Protein AF-0000000081160476 (afdb_homodimer)

Secondary structure (DSSP, 8-state):
---------------------TTEEEETTEEEE-EEEE-TTT--EEEEEEEEE-B----GGGTTS---BPPP-SSPEE-SS--PBPP----TT--SSTTSB-S---EEEEEEETTPPTT--EEEEEEE--STTTS--STTEE-HHHHHHHTSEEEEE----HHHHH---SSTT----HHHHHHHHHHHHHHHHGGGGTEEEEEEEEEEETHHHHHHHHHTT-GGGBTTBSEEEEES----GGGS--HHHHHHHHHHHHHHHT--SSSHHHHHHHHHHS-HHHHHHHT-GGGGSPTT-------SSPP--SSS-SS-HHHHHHSTTSHHHHHHHHSEEEEEEETBTTHHHHHH--HHHHHHHT--TTT---HHHIIIIIIHHHHHHHHTT-HHHHHHHHHHT--SS-HHHHHHHHHHHHHHHHTHHHHHHHHHHHTSSSSS-EEEEEE-SPPSS---SSSPPPPTT--SPBTTHHHHHH-EESSTHHHH-S---HHHHHHHHHHHHHHHHHHHHSS--SSTTSPP-PPP-TTT-EEEEESSSEEEEESTTHHHHHIIIIISPPPP--TT----GGG-/---------------------TTEEEETTEEEE-EEEE-TTT--EEEEEEEEE-B----GGGTTS---BPPP-SSPEE-SS--PBPP----TT--SSTTSB-S---EEEEEEETTPPTT--EEEEEEE--STTTS--STTEE-HHHHHHHTSEEEEE----HHHHH---SSTT----HHHHHHHHHHHHHHHHGGGGTEEEEEEEEEEETHHHHHHHHHTT-GGGBTTBSEEEEES----GGGS--HHHHHHHHHHHHHHHT--SSSHHHHHHHHHHS-HHHHHHHT-GGGGSPTT-------SS----SSS-SS-HHHHHHSTTSHHHHHHHHSEEEEEEETBTTHHHHHH--HHHHHHHT--TTT---HHHIIIIIIHHHHHHHHTT-HHHHHHHHHHT--SS-HHHHHHHHHHHHHHHHTHHHHHHHHHHHTSSSSS-EEEEEE-SPPSS---SSSPPPPTT--SPBTTHHHHHH-EESSTHHHH-S---HHHHHHHHHHHHHHHHHHHHSS--SSTTSPP-PPP-TTT-EEEEESSSEEEEESTTHHHHHIIIIISPPPP--TT----GGG-

Foldseek 3Di:
DPPPPPPPPPPPPPPPPPPPPLQWFQWPQGIEGWDWDADPVVRFIKTKFAFAALFFQCAFPNFLHFTHGDHRDYDYHYRHDHFAAADADDPVQDPLVNVRYDSRHWGKMKIATPPDDPPAAFAEEEEQEADLQRDDFFVQFDCHCLCHLLVHMYMTTHFHGFCRQAQDQLDPLHLGRNRLSSVLSVLVSCLRTVVSNRHDQQQYEYEYFHVSLQSQQLCLQQLVSPSSHFAYEREQDHHAQQQEDDNVLSVVLLVLLCVQQVQDPPDVNSSSSSVSPTDVVSVNVSRPQVVVADPLAQDTGNNRGHYCRQHRHLDRSVVQLVDCPHSRLQSLLRHAYEYEYAPQQLLVPLLRDDPVSCVVVVHRLLAADALCSLLPRPLQVVCCVQVVRDVVLSVLLSVQQADPDDRLSNSSSSSVSNSLVGGDLVSVVSQASNQPDGNYFYAYEYEWAAAPQCPRVVSDHHRPSDHTYYRCSLVVLNGDRVPPCPRPVPDDDPLSVVLSSQSSQQVSVCSRPVFGDSDDPDDGRDTAHPPFQWHWYRYSDIDIDGCPPVVSNCCCVPVNDGRDHDPPSSDHPPVD/DPPPPPPPPPPPPPPPPPPPPLQWFQWPQGIEGWDWDADPVVRWIKTKFAFAALFFQCAFVNFLHFTHGDHRDYDYDYRHDHFAAADADDPVQDPLVNVRYDSRHWGKMKIATPPDDPPAAFAEEEEQEADLQRDDFFVQFDCHCLCHLLVHMYMTTHFHGFCRQAQDQLDPLHLGRNRLSSVLSVLVSCLRTVVSNRHDQQQYEYEYFHVSLQSQQLCLQFLVSPSSHFAYEREQDHHAQQQEDDNVLSVVLLVLLCVQQVQDPPDVNSSVNSVSPTDVVSVNVSRPQVVVADPLAQDTGNNRGHYCRQHRHLDRSVVQLVDCPHSRLQSLLRHAYEYEYAPQQLLVPLLRDDPVSCVVVVHRLLAADALCSLLPRPLQVVCCVQVVRDVVLSVLLSVQQADPDDRLSNSSSSSVSNSLVGGDLVSVVSQASNQPDGDYFYAYEYEWAAAPQQPSVVSDDHRPSDHTYYRCSLVVLNGDRVPPCPRPVDDDDPLSVVLSSQSSQQVSVCSRPVFGDSDDPDDGRDTAHPPFQWHWYRYSDIDIDGCPPVVSNCCCVPVNDGRDHDPPSSDHPPVD

Radius of gyration: 37.47 Å; Cα contacts (8 Å, |Δi|>4): 2502; chains: 2; bounding box: 161×109×83 Å

pLDDT: mean 88.07, std 15.8, range [26.97, 98.94]

Sequence (1152 aa):
MYRRTLTYTCLLHLFILTLADDTLVKTPLGPIRGLELTDEETGKTVYEFRGIRFAKAPTGERRFRKPEPVDPWAEEYDGTEYGYACPQMNFEEVDDGSSNQSEDCLFLNVYVPHSVTKGEKLSVMVWIHGGGLTLGNGFFYDGTRLAVDGNVIVVTINYRLGLLGFLGIHHSAARGNYGLWDQIAALQWVQHNIASFRGDPNSVTIFGESAGAWCVSFLTLIPSNKGLFTRAIAQSGVAARYLSPGKREVQRFIQHVSELTNCSLDNKNDFIDCLRKTDVAVLLQAADQMQFVRENTLFVESLFGPIVDGELFPDNPMKLLEDQSSPQSQFLSSLDFVAGTVSQEGSLLYMSIMPDLQEHYAFDAMVAIPAKFICGAIISPFVDYYYKGDEKIKNAICSFYTSDGSEDDQSNRAADFYGDMLFNPWTRNMLDYHARPGEGKTYQYQVSKLSPYPTGYPYMPPPSWFKGAGHFDEAIGLFRSNNRKAIFNGTISDDYKQYSRTMIAYWTSFAKTGVPCAGKTSLPWLEYDTKRRMFMEFDDEIYLRQNWKSAMNKFWSGEIPPVPIDEDLKITHDELMYRRTLTYTCLLHLFILTLADDTLVKTPLGPIRGLELTDEETGKTVYEFRGIRFAKAPTGERRFRKPEPVDPWAEEYDGTEYGYACPQMNFEEVDDGSSNQSEDCLFLNVYVPHSVTKGEKLSVMVWIHGGGLTLGNGFFYDGTRLAVDGNVIVVTINYRLGLLGFLGIHHSAARGNYGLWDQIAALQWVQHNIASFRGDPNSVTIFGESAGAWCVSFLTLIPSNKGLFTRAIAQSGVAARYLSPGKREVQRFIQHVSELTNCSLDNKNDFIDCLRKTDVAVLLQAADQMQFVRENTLFVESLFGPIVDGELFPDNPMKLLEDQSSPQSQFLSSLDFVAGTVSQEGSLLYMSIMPDLQEHYAFDAMVAIPAKFICGAIISPFVDYYYKGDEKIKNAICSFYTSDGSEDDQSNRAADFYGDMLFNPWTRNMLDYHARPGEGKTYQYQVSKLSPYPTGYPYMPPPSWFKGAGHFDEAIGLFRSNNRKAIFNGTISDDYKQYSRTMIAYWTSFAKTGVPCAGKTSLPWLEYDTKRRMFMEFDDEIYLRQNWKSAMNKFWSGEIPPVPIDEDLKITHDEL

Nearest PDB structures (foldseek):
  5oj6-assembly1_A  TM=8.636E-01  e=1.136E-47  Homo sapiens
  8eor-assembly1_A  TM=8.874E-01  e=7.961E-44  Homo sapiens
  5a7h-assembly1_A  TM=8.638E-01  e=6.933E-45  Homo sapiens
  5a7g-assembly1_A  TM=8.672E-01  e=1.625E-44  Homo sapiens
  4ab1-assembly1_A  TM=8.714E-01  e=3.291E-43  Homo sapiens

Structure (mmCIF, N/CA/C/O backbone):
data_AF-0000000081160476-model_v1
#
loop_
_entity.id
_entity.type
_entity.pdbx_description
1 polymer 'Carboxylic ester hydrolase'
#
loop_
_atom_site.group_PDB
_atom_site.id
_atom_site.type_symbol
_atom_site.label_atom_id
_atom_site.label_alt_id
_atom_site.label_comp_id
_atom_site.label_asym_id
_atom_site.label_entity_id
_atom_site.label_seq_id
_atom_site.pdbx_PDB_ins_code
_atom_site.Cartn_x
_atom_site.Cartn_y
_atom_site.Cartn_z
_atom_site.occupancy
_atom_site.B_iso_or_equiv
_atom_site.auth_seq_id
_atom_site.auth_comp_id
_atom_site.auth_asym_id
_atom_site.auth_atom_id
_atom_site.pdbx_PDB_model_num
ATOM 1 N N . MET A 1 1 ? 78.875 41.219 -31.625 1 28.83 1 MET A N 1
ATOM 2 C CA . MET A 1 1 ? 77.438 41.469 -31.844 1 28.83 1 MET A CA 1
ATOM 3 C C . MET A 1 1 ? 76.625 41.219 -30.562 1 28.83 1 MET A C 1
ATOM 5 O O . MET A 1 1 ? 76.688 40.156 -29.969 1 28.83 1 MET A O 1
ATOM 9 N N . TYR A 1 2 ? 76.25 42.281 -29.844 1 31.19 2 TYR A N 1
ATOM 10 C CA . TYR A 1 2 ? 75.562 42.5 -28.578 1 31.19 2 TYR A CA 1
ATOM 11 C C . TYR A 1 2 ? 74.125 42.062 -28.672 1 31.19 2 TYR A C 1
ATOM 13 O O . TYR A 1 2 ? 73.312 42.625 -29.422 1 31.19 2 TYR A O 1
ATOM 21 N N . ARG A 1 3 ? 73.875 40.688 -28.625 1 26.97 3 ARG A N 1
ATOM 22 C CA . ARG A 1 3 ? 72.5 40.219 -28.578 1 26.97 3 ARG A CA 1
ATOM 23 C C . ARG A 1 3 ? 71.75 40.844 -27.438 1 26.97 3 ARG A C 1
ATOM 25 O O . ARG A 1 3 ? 72.125 40.719 -26.281 1 26.97 3 ARG A O 1
ATOM 32 N N . ARG A 1 4 ? 71 41.906 -27.828 1 29.62 4 ARG A N 1
ATOM 33 C CA . ARG A 1 4 ? 70 42.625 -27.016 1 29.62 4 ARG A CA 1
ATOM 34 C C . ARG A 1 4 ? 68.938 41.656 -26.484 1 29.62 4 ARG A C 1
ATOM 36 O O . ARG A 1 4 ? 68.25 41 -27.25 1 29.62 4 ARG A O 1
ATOM 43 N N . THR A 1 5 ? 69.188 41.125 -25.266 1 30.75 5 THR A N 1
ATOM 44 C CA . THR A 1 5 ? 68.25 40.281 -24.5 1 30.75 5 THR A CA 1
ATOM 45 C C . THR A 1 5 ? 67 41.094 -24.172 1 30.75 5 THR A C 1
ATOM 47 O O . THR A 1 5 ? 67 42.062 -23.438 1 30.75 5 THR A O 1
ATOM 50 N N . LEU A 1 6 ? 66.062 41.344 -25.109 1 35.03 6 LEU A N 1
ATOM 51 C CA . LEU A 1 6 ? 64.812 41.938 -24.812 1 35.03 6 LEU A CA 1
ATOM 52 C C . LEU A 1 6 ? 64.062 41.156 -23.719 1 35.03 6 LEU A C 1
ATOM 54 O O . LEU A 1 6 ? 63.812 39.969 -23.875 1 35.03 6 LEU A O 1
ATOM 58 N N . THR A 1 7 ? 64.25 41.562 -22.469 1 32.53 7 THR A N 1
ATOM 59 C CA . THR A 1 7 ? 63.469 41.094 -21.328 1 32.53 7 THR A CA 1
ATOM 60 C C . THR A 1 7 ? 62 41.406 -21.484 1 32.53 7 THR A C 1
ATOM 62 O O . THR A 1 7 ? 61.594 42.562 -21.547 1 32.53 7 THR A O 1
ATOM 65 N N . TYR A 1 8 ? 61.281 40.688 -22.297 1 32.88 8 TYR A N 1
ATOM 66 C CA . TYR A 1 8 ? 59.844 40.844 -22.266 1 32.88 8 TYR A CA 1
ATOM 67 C C . TYR A 1 8 ? 59.281 40.656 -20.859 1 32.88 8 TYR A C 1
ATOM 69 O O . TYR A 1 8 ? 59.531 39.625 -20.234 1 32.88 8 TYR A O 1
ATOM 77 N N . THR A 1 9 ? 59.125 41.719 -20.109 1 33.28 9 THR A N 1
ATOM 78 C CA . THR A 1 9 ? 58.344 41.688 -18.891 1 33.28 9 THR A CA 1
ATOM 79 C C . THR A 1 9 ? 56.906 41.25 -19.156 1 33.28 9 THR A C 1
ATOM 81 O O . THR A 1 9 ? 56.188 41.906 -19.891 1 33.28 9 THR A O 1
ATOM 84 N N . CYS A 1 10 ? 56.625 39.969 -19.172 1 34.44 10 CYS A N 1
ATOM 85 C CA . CYS A 1 10 ? 55.25 39.469 -19.141 1 34.44 10 CYS A CA 1
ATOM 86 C C . CYS A 1 10 ? 54.5 40.031 -17.953 1 34.44 10 CYS A C 1
ATOM 88 O O . CYS A 1 10 ? 54.812 39.75 -16.797 1 34.44 10 CYS A O 1
ATOM 90 N N . LEU A 1 11 ? 54 41.188 -18.125 1 35.28 11 LEU A N 1
ATOM 91 C CA . LEU A 1 11 ? 53 41.656 -17.172 1 35.28 11 LEU A CA 1
ATOM 92 C C . LEU A 1 11 ? 51.906 40.594 -17 1 35.28 11 LEU A C 1
ATOM 94 O O . LEU A 1 11 ? 51.125 40.344 -17.922 1 35.28 11 LEU A O 1
ATOM 98 N N . LEU A 1 12 ? 52.125 39.562 -16.203 1 35.59 12 LEU A N 1
ATOM 99 C CA . LEU A 1 12 ? 51.031 38.719 -15.727 1 35.59 12 LEU A CA 1
ATOM 100 C C . LEU A 1 12 ? 49.906 39.562 -15.109 1 35.59 12 LEU A C 1
ATOM 102 O O . LEU A 1 12 ? 50.094 40.219 -14.086 1 35.59 12 LEU A O 1
ATOM 106 N N . HIS A 1 13 ? 49 40.062 -15.898 1 37.06 13 HIS A N 1
ATOM 107 C CA . HIS A 1 13 ? 47.719 40.5 -15.336 1 37.06 13 HIS A CA 1
ATOM 108 C C . HIS A 1 13 ? 47.125 39.406 -14.461 1 37.06 13 HIS A C 1
ATOM 110 O O . HIS A 1 13 ? 46.781 38.312 -14.953 1 37.06 13 HIS A O 1
ATOM 116 N N . LEU A 1 14 ? 47.5 39.344 -13.258 1 35.03 14 LEU A N 1
ATOM 117 C CA . LEU A 1 14 ? 46.688 38.625 -12.281 1 35.03 14 LEU A CA 1
ATOM 118 C C . LEU A 1 14 ? 45.219 39 -12.375 1 35.03 14 LEU A C 1
ATOM 120 O O . LEU A 1 14 ? 44.844 40.125 -12.055 1 35.03 14 LEU A O 1
ATOM 124 N N . PHE A 1 15 ? 44.531 38.469 -13.328 1 37.38 15 PHE A N 1
ATOM 125 C CA . PHE A 1 15 ? 43.094 38.438 -13.18 1 37.38 15 PHE A CA 1
ATOM 126 C C . PHE A 1 15 ? 42.688 37.969 -11.773 1 37.38 15 PHE A C 1
ATOM 128 O O . PHE A 1 15 ? 42.906 36.812 -11.422 1 37.38 15 PHE A O 1
ATOM 135 N N . ILE A 1 16 ? 42.781 38.844 -10.836 1 34.66 16 ILE A N 1
ATOM 136 C CA . ILE A 1 16 ? 42.062 38.531 -9.617 1 34.66 16 ILE A CA 1
ATOM 137 C C . ILE A 1 16 ? 40.656 38.062 -9.961 1 34.66 16 ILE A C 1
ATOM 139 O O . ILE A 1 16 ? 39.844 38.844 -10.469 1 34.66 16 ILE A O 1
ATOM 143 N N . LEU A 1 17 ? 40.469 36.875 -10.422 1 36.53 17 LEU A N 1
ATOM 144 C CA . LEU A 1 17 ? 39.156 36.25 -10.32 1 36.53 17 LEU A CA 1
ATOM 145 C C . LEU A 1 17 ? 38.5 36.625 -9 1 36.53 17 LEU A C 1
ATOM 147 O O . LEU A 1 17 ? 38.938 36.188 -7.93 1 36.53 17 LEU A O 1
ATOM 151 N N . THR A 1 18 ? 38.094 37.781 -8.797 1 38.03 18 THR A N 1
ATOM 152 C CA . THR A 1 18 ? 37.188 38.062 -7.68 1 38.03 18 THR A CA 1
ATOM 153 C C . THR A 1 18 ? 36.156 36.938 -7.523 1 38.03 18 THR A C 1
ATOM 155 O O . THR A 1 18 ? 35.344 36.719 -8.414 1 38.03 18 THR A O 1
ATOM 158 N N . LEU A 1 19 ? 36.5 35.844 -7.043 1 41.97 19 LEU A N 1
ATOM 159 C CA . LEU A 1 19 ? 35.562 34.812 -6.625 1 41.97 19 LEU A CA 1
ATOM 160 C C . LEU A 1 19 ? 34.312 35.438 -5.992 1 41.97 19 LEU A C 1
ATOM 162 O O . LEU A 1 19 ? 34.438 36.188 -5.031 1 41.97 19 LEU A O 1
ATOM 166 N N . ALA A 1 20 ? 33.312 35.781 -6.742 1 54.25 20 ALA A N 1
ATOM 167 C CA . ALA A 1 20 ? 32.031 36.312 -6.297 1 54.25 20 ALA A CA 1
ATOM 168 C C . ALA A 1 20 ? 31.625 35.719 -4.957 1 54.25 20 ALA A C 1
ATOM 170 O O . ALA A 1 20 ? 31.609 34.5 -4.797 1 54.25 20 ALA A O 1
ATOM 171 N N . ASP A 1 21 ? 31.781 36.406 -3.824 1 74.44 21 ASP A N 1
ATOM 172 C CA . ASP A 1 21 ? 31.359 36.094 -2.469 1 74.44 21 ASP A CA 1
ATOM 173 C C . ASP A 1 21 ? 29.859 35.812 -2.416 1 74.44 21 ASP A C 1
ATOM 175 O O . ASP A 1 21 ? 29.047 36.75 -2.34 1 74.44 21 ASP A O 1
ATOM 179 N N . ASP A 1 22 ? 29.422 34.594 -2.561 1 78.81 22 ASP A N 1
ATOM 180 C CA . ASP A 1 22 ? 28.016 34.188 -2.635 1 78.81 22 ASP A CA 1
ATOM 181 C C . ASP A 1 22 ? 27.344 34.281 -1.268 1 78.81 22 ASP A C 1
ATOM 183 O O . ASP A 1 22 ? 26.141 34.062 -1.145 1 78.81 22 ASP A O 1
ATOM 187 N N . THR A 1 23 ? 28.109 34.75 -0.303 1 90.56 23 THR A N 1
ATOM 188 C CA . THR A 1 23 ? 27.516 34.906 1.022 1 90.56 23 THR A CA 1
ATOM 189 C C . THR A 1 23 ? 27 36.344 1.206 1 90.56 23 THR A C 1
ATOM 191 O O . THR A 1 23 ? 26.375 36.656 2.217 1 90.56 23 THR A O 1
ATOM 194 N N . LEU A 1 24 ? 27.312 37.156 0.314 1 94.25 24 LEU A N 1
ATOM 195 C CA . LEU A 1 24 ? 26.719 38.5 0.302 1 94.25 24 LEU A CA 1
ATOM 196 C C . LEU A 1 24 ? 25.703 38.625 -0.826 1 94.25 24 LEU A C 1
ATOM 198 O O . LEU A 1 24 ? 26.062 38.531 -2.004 1 94.25 24 LEU A O 1
ATOM 202 N N . VAL A 1 25 ? 24.5 38.812 -0.477 1 95 25 VAL A N 1
ATOM 203 C CA . VAL A 1 25 ? 23.406 38.906 -1.447 1 95 25 VAL A CA 1
ATOM 204 C C . VAL A 1 25 ? 22.859 40.344 -1.485 1 95 25 VAL A C 1
ATOM 206 O O . VAL A 1 25 ? 22.547 40.906 -0.443 1 95 25 VAL A O 1
ATOM 209 N N . LYS A 1 26 ? 22.719 40.906 -2.625 1 95.69 26 LYS A N 1
ATOM 210 C CA . LYS A 1 26 ? 22.125 42.25 -2.793 1 95.69 26 LYS A CA 1
ATOM 211 C C . LYS A 1 26 ? 20.625 42.156 -3.051 1 95.69 26 LYS A C 1
ATOM 213 O O . LYS A 1 26 ? 20.203 41.594 -4.066 1 95.69 26 LYS A O 1
ATOM 218 N N . THR A 1 27 ? 19.875 42.625 -2.08 1 96.88 27 THR A N 1
ATOM 219 C CA . THR A 1 27 ? 18.422 42.625 -2.207 1 96.88 27 THR A CA 1
ATOM 220 C C . THR A 1 27 ? 17.891 44.031 -2.43 1 96.88 27 THR A C 1
ATOM 222 O O . THR A 1 27 ? 18.625 45 -2.26 1 96.88 27 THR A O 1
ATOM 225 N N . PRO A 1 28 ? 16.594 44.188 -2.826 1 96.81 28 PRO A N 1
ATOM 226 C CA . PRO A 1 28 ? 15.992 45.531 -2.936 1 96.81 28 PRO A CA 1
ATOM 227 C C . PRO A 1 28 ? 16.016 46.281 -1.618 1 96.81 28 PRO A C 1
ATOM 229 O O . PRO A 1 28 ? 15.953 47.531 -1.618 1 96.81 28 PRO A O 1
ATOM 232 N N . LEU A 1 29 ? 16.172 45.625 -0.478 1 97.56 29 LEU A N 1
ATOM 233 C CA . LEU A 1 29 ? 16.203 46.25 0.837 1 97.56 29 LEU A CA 1
ATOM 234 C C . LEU A 1 29 ? 17.625 46.656 1.214 1 97.56 29 LEU A C 1
ATOM 236 O O . LEU A 1 29 ? 17.812 47.5 2.09 1 97.56 29 LEU A O 1
ATOM 240 N N . GLY A 1 30 ? 18.625 46.031 0.605 1 97.56 30 GLY A N 1
ATOM 241 C CA . GLY A 1 30 ? 20.031 46.219 0.925 1 97.56 30 GLY A CA 1
ATOM 242 C C . GLY A 1 30 ? 20.797 44.906 0.967 1 97.56 30 GLY A C 1
ATOM 243 O O . GLY A 1 30 ? 20.234 43.844 0.764 1 97.56 30 GLY A O 1
ATOM 244 N N . PRO A 1 31 ? 22.094 45.031 1.134 1 97.56 31 PRO A N 1
ATOM 245 C CA . PRO A 1 31 ? 22.922 43.812 1.152 1 97.56 31 PRO A CA 1
ATOM 246 C C . PRO A 1 31 ? 22.75 43 2.439 1 97.56 31 PRO A C 1
ATOM 248 O O . PRO A 1 31 ? 22.641 43.594 3.523 1 97.56 31 PRO A O 1
ATOM 251 N N . ILE A 1 32 ? 22.719 41.719 2.295 1 97.94 32 ILE A N 1
ATOM 252 C CA . ILE A 1 32 ? 22.594 40.812 3.428 1 97.94 32 ILE A CA 1
ATOM 253 C C . ILE A 1 32 ? 23.766 39.844 3.42 1 97.94 32 ILE A C 1
ATOM 255 O O . ILE A 1 32 ? 23.984 39.125 2.43 1 97.94 32 ILE A O 1
ATOM 259 N N . ARG A 1 33 ? 24.531 39.844 4.508 1 97.5 33 ARG A N 1
ATOM 260 C CA . ARG A 1 33 ? 25.625 38.906 4.699 1 97.5 33 ARG A CA 1
ATOM 261 C C . ARG A 1 33 ? 25.125 37.625 5.363 1 97.5 33 ARG A C 1
ATOM 263 O O . ARG A 1 33 ? 24.438 37.656 6.383 1 97.5 33 ARG A O 1
ATOM 270 N N . GLY A 1 34 ? 25.422 36.5 4.723 1 96.75 34 GLY A N 1
ATOM 271 C CA . GLY A 1 34 ? 25.078 35.188 5.305 1 96.75 34 GLY A CA 1
ATOM 272 C C . GLY A 1 34 ? 26.281 34.344 5.613 1 96.75 34 GLY A C 1
ATOM 273 O O . GLY A 1 34 ? 27.375 34.875 5.848 1 96.75 34 GLY A O 1
ATOM 274 N N . LEU A 1 35 ? 26.016 33.031 5.848 1 94.94 35 LEU A N 1
ATOM 275 C CA . LEU A 1 35 ? 27.016 32 6.18 1 94.94 35 LEU A CA 1
ATOM 276 C C . LEU A 1 35 ? 27.078 30.938 5.098 1 94.94 35 LEU A C 1
ATOM 278 O O . LEU A 1 35 ? 26.078 30.672 4.422 1 94.94 35 LEU A O 1
ATOM 282 N N . GLU A 1 36 ? 28.266 30.469 4.922 1 93.81 36 GLU A N 1
ATOM 283 C CA . GLU A 1 36 ? 28.438 29.234 4.172 1 93.81 36 GLU A CA 1
ATOM 284 C C . GLU A 1 36 ? 28.734 28.062 5.102 1 93.81 36 GLU A C 1
ATOM 286 O O . GLU A 1 36 ? 29.719 28.094 5.855 1 93.81 36 GLU A O 1
ATOM 291 N N . LEU A 1 37 ? 27.859 27.125 5.047 1 90.94 37 LEU A N 1
ATOM 292 C CA . LEU A 1 37 ? 28 25.984 5.941 1 90.94 37 LEU A CA 1
ATOM 293 C C . LEU A 1 37 ? 27.984 24.672 5.156 1 90.94 37 LEU A C 1
ATOM 295 O O . LEU A 1 37 ? 27.328 24.578 4.129 1 90.94 37 LEU A O 1
ATOM 299 N N . THR A 1 38 ? 28.766 23.719 5.617 1 87.44 38 THR A N 1
ATOM 300 C CA . THR A 1 38 ? 28.797 22.406 5 1 87.44 38 THR A CA 1
ATOM 301 C C . THR A 1 38 ? 28.109 21.375 5.898 1 87.44 38 THR A C 1
ATOM 303 O O . THR A 1 38 ? 28.438 21.281 7.086 1 87.44 38 THR A O 1
ATOM 306 N N . ASP A 1 39 ? 27.141 20.766 5.285 1 76.06 39 ASP A N 1
ATOM 307 C CA . ASP A 1 39 ? 26.516 19.672 6.008 1 76.06 39 ASP A CA 1
ATOM 308 C C . ASP A 1 39 ? 27.484 18.5 6.195 1 76.06 39 ASP A C 1
ATOM 310 O O . ASP A 1 39 ? 27.984 17.953 5.219 1 76.06 39 ASP A O 1
ATOM 314 N N . GLU A 1 40 ? 27.672 18.094 7.359 1 71 40 GLU A N 1
ATOM 315 C CA . GLU A 1 40 ? 28.688 17.078 7.656 1 71 40 GLU A CA 1
ATOM 316 C C . GLU A 1 40 ? 28.25 15.711 7.145 1 71 40 GLU A C 1
ATOM 318 O O . GLU A 1 40 ? 29.094 14.891 6.785 1 71 40 GLU A O 1
ATOM 323 N N . GLU A 1 41 ? 27 15.477 7.168 1 68.69 41 GLU A N 1
ATOM 324 C CA . GLU A 1 41 ? 26.5 14.156 6.77 1 68.69 41 GLU A CA 1
ATOM 325 C C . GLU A 1 41 ? 26.578 13.977 5.258 1 68.69 41 GLU A C 1
ATOM 327 O O . GLU A 1 41 ? 26.938 12.898 4.773 1 68.69 41 GLU A O 1
ATOM 332 N N . THR A 1 42 ? 26.266 15 4.539 1 72.75 42 THR A N 1
ATOM 333 C CA . THR A 1 42 ? 26.172 14.852 3.092 1 72.75 42 THR A CA 1
ATOM 334 C C . THR A 1 42 ? 27.375 15.484 2.396 1 72.75 42 THR A C 1
ATOM 336 O O . THR A 1 42 ? 27.625 15.219 1.22 1 72.75 42 THR A O 1
ATOM 339 N N . GLY A 1 43 ? 28.109 16.312 3.117 1 78.94 43 GLY A N 1
ATOM 340 C CA . GLY A 1 43 ? 29.219 17.031 2.523 1 78.94 43 GLY A CA 1
ATOM 341 C C . GLY A 1 43 ? 28.766 18.172 1.612 1 78.94 43 GLY A C 1
ATOM 342 O O . GLY A 1 43 ? 29.594 18.844 1.005 1 78.94 43 GLY A O 1
ATOM 343 N N . LYS A 1 44 ? 27.516 18.359 1.593 1 84.69 44 LYS A N 1
ATOM 344 C CA . LYS A 1 44 ? 27 19.422 0.735 1 84.69 44 LYS A CA 1
ATOM 345 C C . LYS A 1 44 ? 26.984 20.766 1.462 1 84.69 44 LYS A C 1
ATOM 347 O O . LYS A 1 44 ? 26.891 20.812 2.689 1 84.69 44 LYS A O 1
ATOM 352 N N . THR A 1 45 ? 27.094 21.781 0.698 1 89.69 45 THR A N 1
ATOM 353 C CA . THR A 1 45 ? 27.203 23.125 1.26 1 89.69 45 THR A CA 1
ATOM 354 C C . THR A 1 45 ? 25.906 23.891 1.07 1 89.69 45 THR A C 1
ATOM 356 O O . THR A 1 45 ? 25.188 23.688 0.088 1 89.69 45 THR A O 1
ATOM 359 N N . VAL A 1 46 ? 25.594 24.703 2.076 1 92.88 46 VAL A N 1
ATOM 360 C CA . VAL A 1 46 ? 24.406 25.547 2.072 1 92.88 46 VAL A CA 1
ATOM 361 C C . VAL A 1 46 ? 24.766 26.969 2.473 1 92.88 46 VAL A C 1
ATOM 363 O O . VAL A 1 46 ? 25.688 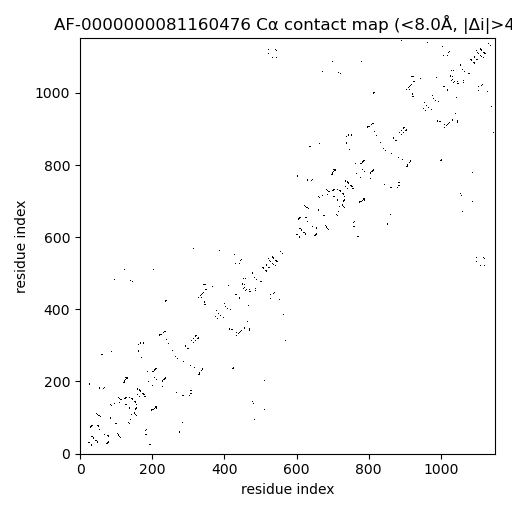27.188 3.273 1 92.88 46 VAL A O 1
ATOM 366 N N . TYR A 1 47 ? 24.203 27.938 1.789 1 95.12 47 TYR A N 1
ATOM 367 C CA . TYR A 1 47 ? 24.234 29.312 2.277 1 95.12 47 TYR A CA 1
ATOM 368 C C . TYR A 1 47 ? 23.047 29.594 3.203 1 95.12 47 TYR A C 1
ATOM 370 O O . TYR A 1 47 ? 21.906 29.312 2.855 1 95.12 47 TYR A O 1
ATOM 378 N N . GLU A 1 48 ? 23.359 30.094 4.359 1 95.56 48 GLU A N 1
ATOM 379 C CA . GLU A 1 48 ? 22.312 30.469 5.316 1 95.56 48 GLU A CA 1
ATOM 380 C C . GLU A 1 48 ? 22.297 31.969 5.562 1 95.56 48 GLU A C 1
ATOM 382 O O . GLU A 1 48 ? 23.344 32.594 5.77 1 95.56 48 GLU A O 1
ATOM 387 N N . PHE A 1 49 ? 21.203 32.531 5.398 1 97.75 49 PHE A N 1
ATOM 388 C CA . PHE A 1 49 ? 20.938 33.906 5.805 1 97.75 49 PHE A CA 1
ATOM 389 C C . PHE A 1 49 ? 19.938 33.938 6.953 1 97.75 49 PHE A C 1
ATOM 391 O O . PHE A 1 49 ? 18.75 33.625 6.766 1 97.75 49 PHE A O 1
ATOM 398 N N . ARG A 1 50 ? 20.422 34.312 8.141 1 96.44 50 ARG A N 1
ATOM 399 C CA . ARG A 1 50 ? 19.656 34.156 9.375 1 96.44 50 ARG A CA 1
ATOM 400 C C . ARG A 1 50 ? 19.188 35.531 9.883 1 96.44 50 ARG A C 1
ATOM 402 O O . ARG A 1 50 ? 19.812 36.562 9.617 1 96.44 50 ARG A O 1
ATOM 409 N N . GLY A 1 51 ? 18.031 35.469 10.609 1 96.88 51 GLY A N 1
ATOM 410 C CA . GLY A 1 51 ? 17.562 36.625 11.367 1 96.88 51 GLY A CA 1
ATOM 411 C C . GLY A 1 51 ? 17.281 37.812 10.5 1 96.88 51 GLY A C 1
ATOM 412 O O . GLY A 1 51 ? 17.547 38.969 10.898 1 96.88 51 GLY A O 1
ATOM 413 N N . ILE A 1 52 ? 16.828 37.625 9.336 1 98.25 52 ILE A N 1
ATOM 414 C CA . ILE A 1 52 ? 16.5 38.75 8.445 1 98.25 52 ILE A CA 1
ATOM 415 C C . ILE A 1 52 ? 15.164 39.375 8.859 1 98.25 52 ILE A C 1
ATOM 417 O O . ILE A 1 52 ? 14.141 38.656 8.938 1 98.25 52 ILE A O 1
ATOM 421 N N . ARG A 1 53 ? 15.156 40.625 9.133 1 97.88 53 ARG A N 1
ATOM 422 C CA . ARG A 1 53 ? 13.93 41.312 9.484 1 97.88 53 ARG A CA 1
ATOM 423 C C . ARG A 1 53 ? 13 41.438 8.273 1 97.88 53 ARG A C 1
ATOM 425 O O . ARG A 1 53 ? 13.398 41.938 7.223 1 97.88 53 ARG A O 1
ATOM 432 N N . PHE A 1 54 ? 11.766 41 8.43 1 98.31 54 PHE A N 1
ATOM 433 C CA . PHE A 1 54 ? 10.875 41.062 7.277 1 98.31 54 PHE A CA 1
ATOM 434 C C . PHE A 1 54 ? 9.758 42.062 7.523 1 98.31 54 PHE A C 1
ATOM 436 O O . PHE A 1 54 ? 9.023 42.438 6.598 1 98.31 54 PHE A O 1
ATOM 443 N N . ALA A 1 55 ? 9.578 42.562 8.711 1 98.62 55 ALA A N 1
ATOM 444 C CA . ALA A 1 55 ? 8.633 43.594 9.094 1 98.62 55 ALA A CA 1
ATOM 445 C C . ALA A 1 55 ? 9.156 44.406 10.289 1 98.62 55 ALA A C 1
ATOM 447 O O . ALA A 1 55 ? 10.055 43.938 11 1 98.62 55 ALA A O 1
ATOM 448 N N . LYS A 1 56 ? 8.617 45.562 10.508 1 98.38 56 LYS A N 1
ATOM 449 C CA . LYS A 1 56 ? 9.008 46.375 11.656 1 98.38 56 LYS A CA 1
ATOM 450 C C . LYS A 1 56 ? 8.617 45.719 12.961 1 98.38 56 LYS A C 1
ATOM 452 O O . LYS A 1 56 ? 7.672 44.906 13.008 1 98.38 56 LYS A O 1
ATOM 457 N N . ALA A 1 57 ? 9.438 46.031 14.008 1 98 57 ALA A N 1
ATOM 458 C CA . ALA A 1 57 ? 9.156 45.469 15.32 1 98 57 ALA A CA 1
ATOM 459 C C . ALA A 1 57 ? 7.734 45.781 15.773 1 98 57 ALA A C 1
ATOM 461 O O . ALA A 1 57 ? 7.32 46.938 15.75 1 98 57 ALA A O 1
ATOM 462 N N . PRO A 1 58 ? 6.957 44.781 16.094 1 97.88 58 PRO A N 1
ATOM 463 C CA . PRO A 1 58 ? 5.59 45 16.562 1 97.88 58 PRO A CA 1
ATOM 464 C C . PRO A 1 58 ? 5.531 45.406 18.047 1 97.88 58 PRO A C 1
ATOM 466 O O . PRO A 1 58 ? 4.832 44.781 18.828 1 97.88 58 PRO A O 1
ATOM 469 N N . THR A 1 59 ? 6.199 46.5 18.391 1 96.25 59 THR A N 1
ATOM 470 C CA . THR A 1 59 ? 6.309 47 19.766 1 96.25 59 THR A CA 1
ATOM 471 C C . THR A 1 59 ? 5.656 48.375 19.891 1 96.25 59 THR A C 1
ATOM 473 O O . THR A 1 59 ? 5.363 49.031 18.875 1 96.25 59 THR A O 1
ATOM 476 N N . GLY A 1 60 ? 5.34 48.781 21.094 1 94.31 60 GLY A N 1
ATOM 477 C CA . GLY A 1 60 ? 4.75 50.062 21.328 1 94.31 60 GLY A CA 1
ATOM 478 C C . GLY A 1 60 ? 3.453 50.281 20.562 1 94.31 60 GLY A C 1
ATOM 479 O O . GLY A 1 60 ? 2.539 49.469 20.656 1 94.31 60 GLY A O 1
ATOM 480 N N . GLU A 1 61 ? 3.461 51.344 19.75 1 94.94 61 GLU A N 1
ATOM 481 C CA . GLU A 1 61 ? 2.248 51.688 19.016 1 94.94 61 GLU A CA 1
ATOM 482 C C . GLU A 1 61 ? 1.921 50.656 17.953 1 94.94 61 GLU A C 1
ATOM 484 O O . GLU A 1 61 ? 0.795 50.625 17.453 1 94.94 61 GLU A O 1
ATOM 489 N N . ARG A 1 62 ? 2.893 49.812 17.656 1 97.06 62 ARG A N 1
ATOM 490 C CA . ARG A 1 62 ? 2.691 48.812 16.594 1 97.06 62 ARG A CA 1
ATOM 491 C C . ARG A 1 62 ? 2.189 47.5 17.188 1 97.06 62 ARG A C 1
ATOM 493 O O . ARG A 1 62 ? 1.854 46.594 16.438 1 97.06 62 ARG A O 1
ATOM 500 N N . ARG A 1 63 ? 2.164 47.406 18.578 1 96.94 63 ARG A N 1
ATOM 501 C CA . ARG A 1 63 ? 1.534 46.25 19.203 1 96.94 63 ARG A CA 1
ATOM 502 C C . ARG A 1 63 ? 0.047 46.188 18.875 1 96.94 63 ARG A C 1
ATOM 504 O O . ARG A 1 63 ? -0.642 47.188 18.891 1 96.94 63 ARG A O 1
ATOM 511 N N . PHE A 1 64 ? -0.437 44.969 18.484 1 97.06 64 PHE A N 1
ATOM 512 C CA . PHE A 1 64 ? -1.834 44.719 18.156 1 97.06 64 PHE A CA 1
ATOM 513 C C . PHE A 1 64 ? -2.242 45.5 16.906 1 97.06 64 PHE A C 1
ATOM 515 O O . PHE A 1 64 ? -3.332 46.062 16.859 1 97.06 64 PHE A O 1
ATOM 522 N N . ARG A 1 65 ? -1.334 45.562 15.984 1 96.56 65 ARG A N 1
ATOM 523 C CA . ARG A 1 65 ? -1.589 46.156 14.672 1 96.56 65 ARG A CA 1
ATOM 524 C C . ARG A 1 65 ? -1 45.281 13.562 1 96.56 65 ARG A C 1
ATOM 526 O O . ARG A 1 65 ? -0.178 44.406 13.82 1 96.56 65 ARG A O 1
ATOM 533 N N . LYS A 1 66 ? -1.423 45.531 12.352 1 97.62 66 LYS A N 1
ATOM 534 C CA . LYS A 1 66 ? -0.832 44.875 11.188 1 97.62 66 LYS A CA 1
ATOM 535 C C . LYS A 1 66 ? 0.663 45.156 11.094 1 97.62 66 LYS A C 1
ATOM 537 O O . LYS A 1 66 ? 1.108 46.281 11.422 1 97.62 66 LYS A O 1
ATOM 542 N N . PRO A 1 67 ? 1.395 44.156 10.664 1 98.56 67 PRO A N 1
ATOM 543 C CA . PRO A 1 67 ? 2.82 44.438 10.469 1 98.56 67 PRO A CA 1
ATOM 544 C C . PRO A 1 67 ? 3.08 45.469 9.383 1 98.56 67 PRO A C 1
ATOM 546 O O . PRO A 1 67 ? 2.357 45.531 8.383 1 98.56 67 PRO A O 1
ATOM 549 N N . GLU A 1 68 ? 4.105 46.25 9.602 1 97.94 68 GLU A N 1
ATOM 550 C CA . GLU A 1 68 ? 4.555 47.219 8.633 1 97.94 68 GLU A CA 1
ATOM 551 C C . GLU A 1 68 ? 5.82 46.781 7.918 1 97.94 68 GLU A C 1
ATOM 553 O O . GLU A 1 68 ? 6.703 46.156 8.531 1 97.94 68 GLU A O 1
ATOM 558 N N . PRO A 1 69 ? 5.918 47.031 6.66 1 96.94 69 PRO A N 1
ATOM 559 C CA . PRO A 1 69 ? 7.125 46.625 5.93 1 96.94 69 PRO A CA 1
ATOM 560 C C . PRO A 1 69 ? 8.398 47.25 6.5 1 96.94 69 PRO A C 1
ATOM 562 O O . PRO A 1 69 ? 8.367 48.375 7.016 1 96.94 69 PRO A O 1
ATOM 565 N N . VAL A 1 70 ? 9.422 46.594 6.355 1 96.5 70 VAL A N 1
ATOM 566 C CA . VAL A 1 70 ? 10.719 47.062 6.812 1 96.5 70 VAL A CA 1
ATOM 567 C C . VAL A 1 70 ? 11.258 48.125 5.84 1 96.5 70 VAL A C 1
ATOM 569 O O . VAL A 1 70 ? 10.977 48.062 4.641 1 96.5 70 VAL A O 1
ATOM 572 N N . ASP A 1 71 ? 12.016 49.062 6.379 1 95.81 71 ASP A N 1
ATOM 573 C CA . ASP A 1 71 ? 12.688 50.062 5.543 1 95.81 71 ASP A CA 1
ATOM 574 C C . ASP A 1 71 ? 13.969 49.469 4.938 1 95.81 71 ASP A C 1
ATOM 576 O O . ASP A 1 71 ? 14.633 48.625 5.551 1 95.81 71 ASP A O 1
ATOM 580 N N . PRO A 1 72 ? 14.266 49.969 3.75 1 96.94 72 PRO A N 1
ATOM 581 C CA . PRO A 1 72 ? 15.547 49.531 3.197 1 96.94 72 PRO A CA 1
ATOM 582 C C . PRO A 1 72 ? 16.734 50 4.043 1 96.94 72 PRO A C 1
ATOM 584 O O . PRO A 1 72 ? 16.609 50.906 4.848 1 96.94 72 PRO A O 1
ATOM 587 N N . TRP A 1 73 ? 17.797 49.312 3.881 1 97 73 TRP A N 1
ATOM 588 C CA . TRP A 1 73 ? 19.031 49.656 4.582 1 97 73 TRP A CA 1
ATOM 589 C C . TRP A 1 73 ? 20.188 49.812 3.602 1 97 73 TRP A C 1
ATOM 591 O O . TRP A 1 73 ? 20.188 49.219 2.531 1 97 73 TRP A O 1
ATOM 601 N N . ALA A 1 74 ? 21.188 50.625 3.959 1 94.81 74 ALA A N 1
ATOM 602 C CA . ALA A 1 74 ? 22.312 50.906 3.074 1 94.81 74 ALA A CA 1
ATOM 603 C C . ALA A 1 74 ? 23.516 50.031 3.404 1 94.81 74 ALA A C 1
ATOM 605 O O . ALA A 1 74 ? 24.188 49.531 2.502 1 94.81 74 ALA A O 1
ATOM 606 N N . GLU A 1 75 ? 23.688 49.844 4.688 1 95.25 75 GLU A N 1
ATOM 607 C CA . GLU A 1 75 ? 24.828 49.062 5.129 1 95.25 75 GLU A CA 1
ATOM 608 C C . GLU A 1 75 ? 24.516 47.562 5.109 1 95.25 75 GLU A C 1
ATOM 610 O O . GLU A 1 75 ? 23.344 47.156 5.016 1 95.25 75 GLU A O 1
ATOM 615 N N . GLU A 1 76 ? 25.578 46.875 5.195 1 95.62 76 GLU A N 1
ATOM 616 C CA . GLU A 1 76 ? 25.453 45.438 5.207 1 95.62 76 GLU A CA 1
ATOM 617 C C . GLU A 1 76 ? 24.656 44.969 6.422 1 95.62 76 GLU A C 1
ATOM 619 O O . GLU A 1 76 ? 24.953 45.344 7.555 1 95.62 76 GLU A O 1
ATOM 624 N N . TYR A 1 77 ? 23.531 44.25 6.105 1 96.88 77 TYR A N 1
ATOM 625 C CA . TYR A 1 77 ? 22.734 43.594 7.152 1 96.88 77 TYR A CA 1
ATOM 626 C C . TYR A 1 77 ? 23.422 42.312 7.633 1 96.88 77 TYR A C 1
ATOM 628 O O . TYR A 1 77 ? 23.75 41.438 6.828 1 96.88 77 TYR A O 1
ATOM 636 N N . ASP A 1 78 ? 23.719 42.156 8.898 1 97 78 ASP A N 1
ATOM 637 C CA . ASP A 1 78 ? 24.328 40.969 9.445 1 97 78 ASP A CA 1
ATOM 638 C C . ASP A 1 78 ? 23.312 39.844 9.562 1 97 78 ASP A C 1
ATOM 640 O O . ASP A 1 78 ? 22.562 39.75 10.539 1 97 78 ASP A O 1
ATOM 644 N N . GLY A 1 79 ? 23.297 38.969 8.672 1 97.31 79 GLY A N 1
ATOM 645 C CA . GLY A 1 79 ? 22.406 37.844 8.664 1 97.31 79 GLY A CA 1
ATOM 646 C C . GLY A 1 79 ? 23.094 36.562 9.102 1 97.31 79 GLY A C 1
ATOM 647 O O . GLY A 1 79 ? 22.812 35.469 8.562 1 97.31 79 GLY A O 1
ATOM 648 N N . THR A 1 80 ? 24.016 36.562 10.047 1 96.25 80 THR A N 1
ATOM 649 C CA . THR A 1 80 ? 24.781 35.375 10.43 1 96.25 80 THR A CA 1
ATOM 650 C C . THR A 1 80 ? 24.25 34.781 11.727 1 96.25 80 THR A C 1
ATOM 652 O O . THR A 1 80 ? 24.609 33.656 12.109 1 96.25 80 THR A O 1
ATOM 655 N N . GLU A 1 81 ? 23.375 35.5 12.398 1 94.06 81 GLU A N 1
ATOM 656 C CA . GLU A 1 81 ? 22.781 35 13.641 1 94.06 81 GLU A CA 1
ATOM 657 C C . GLU A 1 81 ? 21.25 35 13.562 1 94.06 81 GLU A C 1
ATOM 659 O O . GLU A 1 81 ? 20.656 35.875 12.93 1 94.06 81 GLU A O 1
ATOM 664 N N . TYR A 1 82 ? 20.703 34.062 14.281 1 93.19 82 TYR A N 1
ATOM 665 C CA . TYR A 1 82 ? 19.25 34 14.328 1 93.19 82 TYR A CA 1
ATOM 666 C C . TYR A 1 82 ? 18.688 35.188 15.125 1 93.19 82 TYR A C 1
ATOM 668 O O . TYR A 1 82 ? 19.328 35.688 16.047 1 93.19 82 TYR A O 1
ATOM 676 N N . GLY A 1 83 ? 17.438 35.594 14.727 1 93.81 83 GLY A N 1
ATOM 677 C CA . GLY A 1 83 ? 16.75 36.625 15.484 1 93.81 83 GLY A CA 1
ATOM 678 C C . GLY A 1 83 ? 16 36.094 16.688 1 93.81 83 GLY A C 1
ATOM 679 O O . GLY A 1 83 ? 16.016 34.875 16.953 1 93.81 83 GLY A O 1
ATOM 680 N N . TYR A 1 84 ? 15.367 36.938 17.406 1 94.12 84 TYR A N 1
ATOM 681 C CA . TYR A 1 84 ? 14.609 36.594 18.594 1 94.12 84 TYR A CA 1
ATOM 682 C C . TYR A 1 84 ? 13.352 35.812 18.234 1 94.12 84 TYR A C 1
ATOM 684 O O . TYR A 1 84 ? 12.758 36.031 17.188 1 94.12 84 TYR A O 1
ATOM 692 N N . ALA A 1 85 ? 13.023 34.906 19.141 1 93.75 85 ALA A N 1
ATOM 693 C CA . ALA A 1 85 ? 11.688 34.312 19.078 1 93.75 85 ALA A CA 1
ATOM 694 C C . ALA A 1 85 ? 10.633 35.281 19.609 1 93.75 85 ALA A C 1
ATOM 696 O O . ALA A 1 85 ? 10.945 36.188 20.391 1 93.75 85 ALA A O 1
ATOM 697 N N . CYS A 1 86 ? 9.438 35.156 19.109 1 96.38 86 CYS A N 1
ATOM 698 C CA . CYS A 1 86 ? 8.352 35.938 19.672 1 96.38 86 CYS A CA 1
ATOM 699 C C . CYS A 1 86 ? 8.055 35.531 21.109 1 96.38 86 CYS A C 1
ATOM 701 O O . CYS A 1 86 ? 8.289 34.375 21.484 1 96.38 86 CYS A O 1
ATOM 703 N N . PRO A 1 87 ? 7.512 36.438 21.891 1 95.06 87 PRO A N 1
ATOM 704 C CA . PRO A 1 87 ? 7.219 36.125 23.297 1 95.06 87 PRO A CA 1
ATOM 705 C C . PRO A 1 87 ? 6.277 34.938 23.453 1 95.06 87 PRO A C 1
ATOM 707 O O . PRO A 1 87 ? 5.262 34.844 22.75 1 95.06 87 PRO A O 1
ATOM 710 N N . GLN A 1 88 ? 6.598 34.031 24.312 1 92.06 88 GLN A N 1
ATOM 711 C CA . GLN A 1 88 ? 5.859 32.812 24.609 1 92.06 88 GLN A CA 1
ATOM 712 C C . GLN A 1 88 ? 6.215 32.281 26 1 92.06 88 GLN A C 1
ATOM 714 O O . GLN A 1 88 ? 7.234 32.656 26.578 1 92.06 88 GLN A O 1
ATOM 719 N N . MET A 1 89 ? 5.359 31.469 26.469 1 83.94 89 MET A N 1
ATOM 720 C CA . MET A 1 89 ? 5.637 30.922 27.797 1 83.94 89 MET A CA 1
ATOM 721 C C . MET A 1 89 ? 6.828 29.969 27.75 1 83.94 89 MET A C 1
ATOM 723 O O . MET A 1 89 ? 6.98 29.203 26.797 1 83.94 89 MET A O 1
ATOM 727 N N . ASN A 1 90 ? 7.828 30.234 28.547 1 68.38 90 ASN A N 1
ATOM 728 C CA . ASN A 1 90 ? 9.023 29.391 28.578 1 68.38 90 ASN A CA 1
ATOM 729 C C . ASN A 1 90 ? 8.75 28.062 29.281 1 68.38 90 ASN A C 1
ATOM 731 O O . ASN A 1 90 ? 8.156 28.047 30.359 1 68.38 90 ASN A O 1
ATOM 735 N N . PHE A 1 91 ? 8.828 27.031 28.484 1 57.06 91 PHE A N 1
ATOM 736 C CA . PHE A 1 91 ? 8.82 25.75 29.188 1 57.06 91 PHE A CA 1
ATOM 737 C C . PHE A 1 91 ? 10.234 25.344 29.562 1 57.06 91 PHE A C 1
ATOM 739 O O . PHE A 1 91 ? 11.133 25.312 28.719 1 57.06 91 PHE A O 1
ATOM 746 N N . GLU A 1 92 ? 10.688 25.688 30.797 1 49.72 92 GLU A N 1
ATOM 747 C CA . GLU A 1 92 ? 12.031 25.453 31.328 1 49.72 92 GLU A CA 1
ATOM 748 C C . GLU A 1 92 ? 12.688 24.234 30.672 1 49.72 92 GLU A C 1
ATOM 750 O O . GLU A 1 92 ? 13.898 24.219 30.453 1 49.72 92 GLU A O 1
ATOM 755 N N . GLU A 1 93 ? 11.992 23.266 30.453 1 48.59 93 GLU A N 1
ATOM 756 C CA . GLU A 1 93 ? 12.586 21.953 30.156 1 48.59 93 GLU A CA 1
ATOM 757 C C . GLU A 1 93 ? 12.914 21.828 28.672 1 48.59 93 GLU A C 1
ATOM 759 O O . GLU A 1 93 ? 13.625 20.906 28.266 1 48.59 93 GLU A O 1
ATOM 764 N N . VAL A 1 94 ? 12.5 22.734 27.906 1 49.78 94 VAL A N 1
ATOM 765 C CA . VAL A 1 94 ? 12.766 22.516 26.5 1 49.78 94 VAL A CA 1
ATOM 766 C C . VAL A 1 94 ? 13.664 23.641 25.969 1 49.78 94 VAL A C 1
ATOM 768 O O . VAL A 1 94 ? 13.289 24.812 26 1 49.78 94 VAL A O 1
ATOM 771 N N . ASP A 1 95 ? 14.984 23.406 26.062 1 47.56 95 ASP A N 1
ATOM 772 C CA . ASP A 1 95 ? 15.875 24.375 25.438 1 47.56 95 ASP A CA 1
ATOM 773 C C . ASP A 1 95 ? 15.594 24.484 23.938 1 47.56 95 ASP A C 1
ATOM 775 O O . ASP A 1 95 ? 16.312 23.906 23.125 1 47.56 95 ASP A O 1
ATOM 779 N N . ASP A 1 96 ? 14.469 24.875 23.547 1 52.75 96 ASP A N 1
ATOM 780 C CA . ASP A 1 96 ? 14.102 24.984 22.141 1 52.75 96 ASP A CA 1
ATOM 781 C C . ASP A 1 96 ? 14.547 26.328 21.547 1 52.75 96 ASP A C 1
ATOM 783 O O . ASP A 1 96 ? 14.039 26.75 20.516 1 52.75 96 ASP A O 1
ATOM 787 N N . GLY A 1 97 ? 15.617 26.953 22.281 1 54.59 97 GLY A N 1
ATOM 788 C CA . GLY A 1 97 ? 16.109 28.25 21.844 1 54.59 97 GLY A CA 1
ATOM 789 C C . GLY A 1 97 ? 15.125 29.375 22.094 1 54.59 97 GLY A C 1
ATOM 790 O O . GLY A 1 97 ? 15.375 30.516 21.703 1 54.59 97 GLY A O 1
ATOM 791 N N . SER A 1 98 ? 14 28.984 22.703 1 57.5 98 SER A N 1
ATOM 792 C CA . SER A 1 98 ? 12.977 29.984 23 1 57.5 98 SER A CA 1
ATOM 793 C C . SER A 1 98 ? 13.406 30.891 24.141 1 57.5 98 SER A C 1
ATOM 795 O O . SER A 1 98 ? 12.688 31.828 24.516 1 57.5 98 SER A O 1
ATOM 797 N N . SER A 1 99 ? 14.547 30.625 24.453 1 64.75 99 SER A N 1
ATOM 798 C CA . SER A 1 99 ? 14.961 31.422 25.609 1 64.75 99 SER A CA 1
ATOM 799 C C . SER A 1 99 ? 15.32 32.844 25.203 1 64.75 99 SER A C 1
ATOM 801 O O . SER A 1 99 ? 15.234 33.781 26.016 1 64.75 99 SER A O 1
ATOM 803 N N . ASN A 1 100 ? 15.633 32.969 24 1 84.75 100 ASN A N 1
ATOM 804 C CA . ASN A 1 100 ? 15.883 34.344 23.547 1 84.75 100 ASN A CA 1
ATOM 805 C C . ASN A 1 100 ? 14.656 34.938 22.859 1 84.75 100 ASN A C 1
ATOM 807 O O . ASN A 1 100 ? 14.5 34.812 21.641 1 84.75 100 ASN A O 1
ATOM 811 N N . GLN A 1 101 ? 13.844 35.625 23.688 1 92.44 101 GLN A N 1
ATOM 812 C CA . GLN A 1 101 ? 12.562 36.125 23.203 1 92.44 101 GLN A CA 1
ATOM 813 C C . GLN A 1 101 ? 12.531 37.656 23.266 1 92.44 101 GLN A C 1
ATOM 815 O O . GLN A 1 101 ? 13.156 38.25 24.141 1 92.44 101 GLN A O 1
ATOM 820 N N . SER A 1 102 ? 11.891 38.219 22.359 1 95.25 102 SER A N 1
ATOM 821 C CA . SER A 1 102 ? 11.625 39.656 22.297 1 95.25 102 SER A CA 1
ATOM 822 C C . SER A 1 102 ? 10.367 39.938 21.484 1 95.25 102 SER A C 1
ATOM 824 O O . SER A 1 102 ? 9.992 39.156 20.609 1 95.25 102 SER A O 1
ATOM 826 N N . GLU A 1 103 ? 9.695 41 21.844 1 96.75 103 GLU A N 1
ATOM 827 C CA . GLU A 1 103 ? 8.602 41.406 20.984 1 96.75 103 GLU A CA 1
ATOM 828 C C . GLU A 1 103 ? 9.109 41.844 19.594 1 96.75 103 GLU A C 1
ATOM 830 O O . GLU A 1 103 ? 8.352 41.812 18.625 1 96.75 103 GLU A O 1
ATOM 835 N N . ASP A 1 104 ? 10.367 42.281 19.578 1 97.56 104 ASP A N 1
ATOM 836 C CA . ASP A 1 104 ? 11.008 42.5 18.281 1 97.56 104 ASP A CA 1
ATOM 837 C C . ASP A 1 104 ? 11.43 41.188 17.656 1 97.56 104 ASP A C 1
ATOM 839 O O . ASP A 1 104 ? 12.617 40.844 17.641 1 97.56 104 ASP A O 1
ATOM 843 N N . CYS A 1 105 ? 10.469 40.5 17.016 1 97.5 105 CYS A N 1
ATOM 844 C CA . CYS A 1 105 ? 10.727 39.094 16.703 1 97.5 105 CYS A CA 1
ATOM 845 C C . CYS A 1 105 ? 10.344 38.781 15.266 1 97.5 105 CYS A C 1
ATOM 847 O O . CYS A 1 105 ? 10.367 37.625 14.859 1 97.5 105 CYS A O 1
ATOM 849 N N . LEU A 1 106 ? 9.977 39.719 14.438 1 98.5 106 LEU A N 1
ATOM 850 C CA . LEU A 1 106 ? 9.523 39.406 13.086 1 98.5 106 LEU A CA 1
ATOM 851 C C . LEU A 1 106 ? 10.703 39.219 12.141 1 98.5 106 LEU A C 1
ATOM 853 O O . LEU A 1 106 ? 11.023 40.094 11.352 1 98.5 106 LEU A O 1
ATOM 857 N N . PHE A 1 107 ? 11.297 38.031 12.25 1 98.12 107 PHE A N 1
ATOM 858 C CA . PHE A 1 107 ? 12.477 37.656 11.492 1 98.12 107 PHE A CA 1
ATOM 859 C C . PHE A 1 107 ? 12.211 36.375 10.688 1 98.12 107 PHE A C 1
ATOM 861 O O . PHE A 1 107 ? 11.32 35.594 11.031 1 98.12 107 PHE A O 1
ATOM 868 N N . LEU A 1 108 ? 12.945 36.188 9.539 1 98.38 108 LEU A N 1
ATOM 869 C CA . LEU A 1 108 ? 12.938 34.969 8.781 1 98.38 108 LEU A CA 1
ATOM 870 C C . LEU A 1 108 ? 14.359 34.531 8.445 1 98.38 108 LEU A C 1
ATOM 872 O O . LEU A 1 108 ? 15.312 35.25 8.664 1 98.38 108 LEU A O 1
ATOM 876 N N . ASN A 1 109 ? 14.531 33.312 8.062 1 97.62 109 ASN A N 1
ATOM 877 C CA . ASN A 1 109 ? 15.789 32.688 7.641 1 97.62 109 ASN A CA 1
ATOM 878 C C . ASN A 1 109 ? 15.68 32.094 6.242 1 97.62 109 ASN A C 1
ATOM 880 O O . ASN A 1 109 ? 14.633 31.562 5.867 1 97.62 109 ASN A O 1
ATOM 884 N N . VAL A 1 110 ? 16.797 32.188 5.477 1 98.19 110 VAL A N 1
ATOM 885 C CA . VAL A 1 110 ? 16.828 31.641 4.117 1 98.19 110 VAL A CA 1
ATOM 886 C C . VAL A 1 110 ? 17.969 30.641 3.984 1 98.19 110 VAL A C 1
ATOM 888 O O . VAL A 1 110 ? 19.109 30.938 4.316 1 98.19 110 VAL A O 1
ATOM 891 N N . TYR A 1 111 ? 17.641 29.469 3.516 1 95.81 111 TYR A N 1
ATOM 892 C CA . TYR A 1 111 ? 18.609 28.406 3.229 1 95.81 111 TYR A CA 1
ATOM 893 C C . TYR A 1 111 ? 18.703 28.156 1.729 1 95.81 111 TYR A C 1
ATOM 895 O O . TYR A 1 111 ? 17.719 27.781 1.088 1 95.81 111 TYR A O 1
ATOM 903 N N . VAL A 1 112 ? 19.891 28.344 1.174 1 96.06 112 VAL A N 1
ATOM 904 C CA . VAL A 1 112 ? 20.109 28.25 -0.264 1 96.06 112 VAL A CA 1
ATOM 905 C C . VAL A 1 112 ? 21.156 27.156 -0.55 1 96.06 112 VAL A C 1
ATOM 907 O O . VAL A 1 112 ? 22.281 27.219 -0.058 1 96.06 112 VAL A O 1
ATOM 910 N N . PRO A 1 113 ? 20.734 26.156 -1.332 1 93.94 113 PRO A N 1
ATOM 911 C CA . PRO A 1 113 ? 21.75 25.141 -1.663 1 93.94 113 PRO A CA 1
ATOM 912 C C . PRO A 1 113 ? 22.891 25.719 -2.51 1 93.94 113 PRO A C 1
ATOM 914 O O . PRO A 1 113 ? 22.656 26.516 -3.42 1 93.94 113 PRO A O 1
ATOM 917 N N . HIS A 1 114 ? 24.047 25.312 -2.268 1 89.62 114 HIS A N 1
ATOM 918 C CA . HIS A 1 114 ? 25.25 25.812 -2.949 1 89.62 114 HIS A CA 1
ATOM 919 C C . HIS A 1 114 ? 25.25 25.406 -4.422 1 89.62 114 HIS A C 1
ATOM 921 O O . HIS A 1 114 ? 25.875 26.062 -5.246 1 89.62 114 HIS A O 1
ATOM 927 N N . SER A 1 115 ? 24.516 24.391 -4.711 1 79 115 SER A N 1
ATOM 928 C CA . SER A 1 115 ? 24.5 23.828 -6.055 1 79 115 SER A CA 1
ATOM 929 C C . SER A 1 115 ? 23.797 24.75 -7.039 1 79 115 SER A C 1
ATOM 931 O O . SER A 1 115 ? 23.891 24.562 -8.258 1 79 115 SER A O 1
ATOM 933 N N . VAL A 1 116 ? 23.219 25.781 -6.539 1 81.62 116 VAL A N 1
ATOM 934 C CA . VAL A 1 116 ? 22.438 26.672 -7.398 1 81.62 116 VAL A CA 1
ATOM 935 C C . VAL A 1 116 ? 23.375 27.422 -8.352 1 81.62 116 VAL A C 1
ATOM 937 O O . VAL A 1 116 ? 24.422 27.906 -7.934 1 81.62 116 VAL A O 1
ATOM 940 N N . THR A 1 117 ? 23.047 27.266 -9.602 1 77.62 117 THR A N 1
ATOM 941 C CA . THR A 1 117 ? 23.875 27.938 -10.609 1 77.62 117 THR A CA 1
ATOM 942 C C . THR A 1 117 ? 23.297 29.297 -10.969 1 77.62 117 THR A C 1
ATOM 944 O O . THR A 1 117 ? 22.141 29.594 -10.641 1 77.62 117 THR A O 1
ATOM 947 N N . LYS A 1 118 ? 24.234 30.031 -11.578 1 74.81 118 LYS A N 1
ATOM 948 C CA . LYS A 1 118 ? 23.812 31.375 -11.984 1 74.81 118 LYS A CA 1
ATOM 949 C C . LYS A 1 118 ? 22.688 31.312 -13 1 74.81 118 LYS A C 1
ATOM 951 O O . LYS A 1 118 ? 22.734 30.516 -13.953 1 74.81 118 LYS A O 1
ATOM 956 N N . GLY A 1 119 ? 21.609 31.984 -12.727 1 80.5 119 GLY A N 1
ATOM 957 C CA . GLY A 1 119 ? 20.469 32.031 -13.617 1 80.5 119 GLY A CA 1
ATOM 958 C C . GLY A 1 119 ? 19.359 31.078 -13.234 1 80.5 119 GLY A C 1
ATOM 959 O O . GLY A 1 119 ? 18.219 31.219 -13.68 1 80.5 119 GLY A O 1
ATOM 960 N N . GLU A 1 120 ? 19.719 30.078 -12.445 1 85.25 120 GLU A N 1
ATOM 961 C CA . GLU A 1 120 ? 18.688 29.156 -11.984 1 85.25 120 GLU A CA 1
ATOM 962 C C . GLU A 1 120 ? 17.766 29.812 -10.969 1 85.25 120 GLU A C 1
ATOM 964 O O . GLU A 1 120 ? 18.172 30.672 -10.195 1 85.25 120 GLU A O 1
ATOM 969 N N . LYS A 1 121 ? 16.5 29.562 -11.133 1 94 121 LYS A N 1
ATOM 970 C CA . LYS A 1 121 ? 15.508 29.969 -10.148 1 94 121 LYS A CA 1
ATOM 971 C C . LYS A 1 121 ? 14.891 28.766 -9.453 1 94 121 LYS A C 1
ATOM 973 O O . LYS A 1 121 ? 14.094 28.031 -10.047 1 94 121 LYS A O 1
ATOM 978 N N . LEU A 1 122 ? 15.258 28.656 -8.234 1 97.62 122 LEU A N 1
ATOM 979 C CA . LEU A 1 122 ? 14.797 27.5 -7.48 1 97.62 122 LEU A CA 1
ATOM 980 C C . LEU A 1 122 ? 13.414 27.75 -6.883 1 97.62 122 LEU A C 1
ATOM 982 O O . LEU A 1 122 ? 13.094 28.875 -6.504 1 97.62 122 LEU A O 1
ATOM 986 N N . SER A 1 123 ? 12.617 26.703 -6.848 1 98.5 123 SER A N 1
ATOM 987 C CA . SER A 1 123 ? 11.367 26.781 -6.098 1 98.5 123 SER A CA 1
ATOM 988 C C . SER A 1 123 ? 11.617 27.094 -4.629 1 98.5 123 SER A C 1
ATOM 990 O O . SER A 1 123 ? 12.688 26.781 -4.094 1 98.5 123 SER A O 1
ATOM 992 N N . VAL A 1 124 ? 10.68 27.766 -3.977 1 98.88 124 VAL A N 1
ATOM 993 C CA . VAL A 1 124 ? 10.82 28.234 -2.605 1 98.88 124 VAL A CA 1
ATOM 994 C C . VAL A 1 124 ? 9.781 27.562 -1.712 1 98.88 124 VAL A C 1
ATOM 996 O O . VAL A 1 124 ? 8.609 27.469 -2.066 1 98.88 124 VAL A O 1
ATOM 999 N N . MET A 1 125 ? 10.227 27.016 -0.606 1 98.88 125 MET A N 1
ATOM 1000 C CA . MET A 1 125 ? 9.344 26.469 0.413 1 98.88 125 MET A CA 1
ATOM 1001 C C . MET A 1 125 ? 9.391 27.297 1.691 1 98.88 125 MET A C 1
ATOM 1003 O O . MET A 1 125 ? 10.461 27.484 2.271 1 98.88 125 MET A O 1
ATOM 1007 N N . VAL A 1 126 ? 8.273 27.766 2.121 1 98.94 126 VAL A N 1
ATOM 1008 C CA . VAL A 1 126 ? 8.188 28.609 3.311 1 98.94 126 VAL A CA 1
ATOM 1009 C C . VAL A 1 126 ? 7.547 27.828 4.453 1 98.94 126 VAL A C 1
ATOM 1011 O O . VAL A 1 126 ? 6.367 27.469 4.387 1 98.94 126 VAL A O 1
ATOM 1014 N N . TRP A 1 127 ? 8.297 27.641 5.512 1 98.31 127 TRP A N 1
ATOM 1015 C CA . TRP A 1 127 ? 7.871 26.859 6.664 1 98.31 127 TRP A CA 1
ATOM 1016 C C . TRP A 1 127 ? 7.195 27.734 7.707 1 98.31 127 TRP A C 1
ATOM 1018 O O . TRP A 1 127 ? 7.766 28.75 8.141 1 98.31 127 TRP A O 1
ATOM 1028 N N . ILE A 1 128 ? 6.02 27.359 8.039 1 98.5 128 ILE A N 1
ATOM 1029 C CA . ILE A 1 128 ? 5.281 27.969 9.133 1 98.5 128 ILE A CA 1
ATOM 1030 C C . ILE A 1 128 ? 5.227 27 10.32 1 98.5 128 ILE A C 1
ATOM 1032 O O . ILE A 1 128 ? 4.578 25.953 10.242 1 98.5 128 ILE A O 1
ATOM 1036 N N . HIS A 1 129 ? 5.859 27.328 11.367 1 94.75 129 HIS A N 1
ATOM 1037 C CA . HIS A 1 129 ? 6.066 26.406 12.477 1 94.75 129 HIS A CA 1
ATOM 1038 C C . HIS A 1 129 ? 4.781 26.203 13.273 1 94.75 129 HIS A C 1
ATOM 1040 O O . HIS A 1 129 ? 3.883 27.047 13.242 1 94.75 129 HIS A O 1
ATOM 1046 N N . GLY A 1 130 ? 4.734 25.062 13.953 1 94.25 130 GLY A N 1
ATOM 1047 C CA . GLY A 1 130 ? 3.625 24.75 14.836 1 94.25 130 GLY A CA 1
ATOM 1048 C C . GLY A 1 130 ? 3.818 25.281 16.25 1 94.25 130 GLY A C 1
ATOM 1049 O O . GLY A 1 130 ? 4.543 26.25 16.453 1 94.25 130 GLY A O 1
ATOM 1050 N N . GLY A 1 131 ? 3.031 24.719 17.172 1 90.38 131 GLY A N 1
ATOM 1051 C CA . GLY A 1 131 ? 3.104 25.125 18.562 1 90.38 131 GLY A CA 1
ATOM 1052 C C . GLY A 1 131 ? 1.778 25.641 19.094 1 90.38 131 GLY A C 1
ATOM 1053 O O . GLY A 1 131 ? 1.75 26.453 20.016 1 90.38 131 GLY A O 1
ATOM 1054 N N . GLY A 1 132 ? 0.736 25.219 18.562 1 91.88 132 GLY A N 1
ATOM 1055 C CA . GLY A 1 132 ? -0.584 25.562 19.062 1 91.88 132 GLY A CA 1
ATOM 1056 C C . GLY A 1 132 ? -0.887 27.047 19 1 91.88 132 GLY A C 1
ATOM 1057 O O . GLY A 1 132 ? -1.686 27.547 19.781 1 91.88 132 GLY A O 1
ATOM 1058 N N . LEU A 1 133 ? -0.098 27.781 18.219 1 94.06 133 LEU A N 1
ATOM 1059 C CA . LEU A 1 133 ? -0.203 29.219 18.016 1 94.06 133 LEU A CA 1
ATOM 1060 C C . LEU A 1 133 ? 0.279 29.984 19.25 1 94.06 133 LEU A C 1
ATOM 1062 O O . LEU A 1 133 ? 0.139 31.203 19.328 1 94.06 133 LEU A O 1
ATOM 1066 N N . THR A 1 134 ? 0.862 29.234 20.203 1 91.75 134 THR A N 1
ATOM 1067 C CA . THR A 1 134 ? 1.31 29.875 21.438 1 91.75 134 THR A CA 1
ATOM 1068 C C . THR A 1 134 ? 2.805 29.656 21.656 1 91.75 134 THR A C 1
ATOM 1070 O O . THR A 1 134 ? 3.424 30.328 22.469 1 91.75 134 THR A O 1
ATOM 1073 N N . LEU A 1 135 ? 3.312 28.734 20.906 1 89.94 135 LEU A N 1
ATOM 1074 C CA . LEU A 1 135 ? 4.734 28.438 21.031 1 89.94 135 LEU A CA 1
ATOM 1075 C C . LEU A 1 135 ? 5.363 28.219 19.656 1 89.94 135 LEU A C 1
ATOM 1077 O O . LEU A 1 135 ? 4.66 27.969 18.672 1 89.94 135 LEU A O 1
ATOM 1081 N N . GLY A 1 136 ? 6.699 28.344 19.672 1 90.06 136 GLY A N 1
ATOM 1082 C CA . GLY A 1 136 ? 7.449 28 18.469 1 90.06 136 GLY A CA 1
ATOM 1083 C C . GLY A 1 136 ? 8.25 29.156 17.906 1 90.06 136 GLY A C 1
ATOM 1084 O O . GLY A 1 136 ? 8.148 30.281 18.391 1 90.06 136 GLY A O 1
ATOM 1085 N N . ASN A 1 137 ? 9.078 28.828 16.953 1 91.38 137 ASN A N 1
ATOM 1086 C CA . ASN A 1 137 ? 9.898 29.797 16.25 1 91.38 137 ASN A CA 1
ATOM 1087 C C . ASN A 1 137 ? 10.469 29.219 14.953 1 91.38 137 ASN A C 1
ATOM 1089 O O . ASN A 1 137 ? 10.445 28 14.758 1 91.38 137 ASN A O 1
ATOM 1093 N N . GLY A 1 138 ? 10.953 30.094 14.133 1 89.75 138 GLY A N 1
ATOM 1094 C CA . GLY A 1 138 ? 11.477 29.688 12.836 1 89.75 138 GLY A CA 1
ATOM 1095 C C . GLY A 1 138 ? 12.867 29.078 12.914 1 89.75 138 GLY A C 1
ATOM 1096 O O . GLY A 1 138 ? 13.266 28.312 12.031 1 89.75 138 GLY A O 1
ATOM 1097 N N . PHE A 1 139 ? 13.688 29.391 13.805 1 86.19 139 PHE A N 1
ATOM 1098 C CA . PHE A 1 139 ? 15.086 28.984 13.82 1 86.19 139 PHE A CA 1
ATOM 1099 C C . PHE A 1 139 ? 15.227 27.562 14.336 1 86.19 139 PHE A C 1
ATOM 1101 O O . PHE A 1 139 ? 16.266 26.922 14.141 1 86.19 139 PHE A O 1
ATOM 1108 N N . PHE A 1 140 ? 14.141 27.016 14.938 1 82.31 140 PHE A N 1
ATOM 1109 C CA . PHE A 1 140 ? 14.18 25.656 15.445 1 82.31 140 PHE A CA 1
ATOM 1110 C C . PHE A 1 140 ? 14.305 24.656 14.297 1 82.31 140 PHE A C 1
ATOM 1112 O O . PHE A 1 140 ? 14.82 23.547 14.477 1 82.31 140 PHE A O 1
ATOM 1119 N N . TYR A 1 141 ? 13.93 25.031 13.172 1 87.06 141 TYR A N 1
ATOM 1120 C CA . TYR A 1 141 ? 13.906 24.172 11.992 1 87.06 141 TYR A CA 1
ATOM 1121 C C . TYR A 1 141 ? 15.047 24.516 11.047 1 87.06 141 TYR A C 1
ATOM 1123 O O . TYR A 1 141 ? 14.992 25.516 10.328 1 87.06 141 TYR A O 1
ATOM 1131 N N . ASP A 1 142 ? 16 23.641 11.07 1 87.81 142 ASP A N 1
ATOM 1132 C CA . ASP A 1 142 ? 17.125 23.812 10.156 1 87.81 142 ASP A CA 1
ATOM 1133 C C . ASP A 1 142 ? 16.766 23.344 8.75 1 87.81 142 ASP A C 1
ATOM 1135 O O . ASP A 1 142 ? 16.609 22.141 8.508 1 87.81 142 ASP A O 1
ATOM 1139 N N . GLY A 1 143 ? 16.688 24.328 7.828 1 90.88 143 GLY A N 1
ATOM 1140 C CA . GLY A 1 143 ? 16.25 24.047 6.477 1 90.88 143 GLY A CA 1
ATOM 1141 C C . GLY A 1 143 ? 17.328 23.469 5.598 1 90.88 143 GLY A C 1
ATOM 1142 O O . GLY A 1 143 ? 17.109 23.219 4.41 1 90.88 143 GLY A O 1
ATOM 1143 N N . THR A 1 144 ? 18.516 23.141 6.141 1 89.62 144 THR A N 1
ATOM 1144 C CA . THR A 1 144 ? 19.688 22.781 5.359 1 89.62 144 THR A CA 1
ATOM 1145 C C . THR A 1 144 ? 19.422 21.5 4.57 1 89.62 144 THR A C 1
ATOM 1147 O O . THR A 1 144 ? 19.625 21.453 3.354 1 89.62 144 THR A O 1
ATOM 1150 N N . ARG A 1 145 ? 18.969 20.484 5.238 1 86.62 145 ARG A N 1
ATOM 1151 C CA . ARG A 1 145 ? 18.781 19.188 4.586 1 86.62 145 ARG A CA 1
ATOM 1152 C C . ARG A 1 145 ? 17.734 19.281 3.482 1 86.62 145 ARG A C 1
ATOM 1154 O O . ARG A 1 145 ? 17.938 18.75 2.387 1 86.62 145 ARG A O 1
ATOM 1161 N N . LEU A 1 146 ? 16.641 19.891 3.812 1 91.88 146 LEU A N 1
ATOM 1162 C CA . LEU A 1 146 ? 15.57 20.062 2.838 1 91.88 146 LEU A CA 1
ATOM 1163 C C . LEU A 1 146 ? 16.047 20.844 1.624 1 91.88 146 LEU A C 1
ATOM 1165 O O . LEU A 1 146 ? 15.742 20.5 0.485 1 91.88 146 LEU A O 1
ATOM 1169 N N . ALA A 1 147 ? 16.828 21.875 1.84 1 94.19 147 ALA A N 1
ATOM 1170 C CA . ALA A 1 147 ? 17.344 22.719 0.77 1 94.19 147 ALA A CA 1
ATOM 1171 C C . ALA A 1 147 ? 18.328 21.969 -0.12 1 94.19 147 ALA A C 1
ATOM 1173 O O . ALA A 1 147 ? 18.203 22 -1.348 1 94.19 147 ALA A O 1
ATOM 1174 N N . VAL A 1 148 ? 19.188 21.25 0.478 1 91.44 148 VAL A N 1
ATOM 1175 C CA . VAL A 1 148 ? 20.281 20.625 -0.25 1 91.44 148 VAL A CA 1
ATOM 1176 C C . VAL A 1 148 ? 19.797 19.359 -0.951 1 91.44 148 VAL A C 1
ATOM 1178 O O . VAL A 1 148 ? 20.031 19.188 -2.148 1 91.44 148 VAL A O 1
ATOM 1181 N N . ASP A 1 149 ? 19.094 18.516 -0.177 1 89.44 149 ASP A N 1
ATOM 1182 C CA . ASP A 1 149 ? 18.625 17.266 -0.758 1 89.44 149 ASP A CA 1
ATOM 1183 C C . ASP A 1 149 ? 17.5 17.5 -1.752 1 89.44 149 ASP A C 1
ATOM 1185 O O . ASP A 1 149 ? 17.375 16.766 -2.74 1 89.44 149 ASP A O 1
ATOM 1189 N N . GLY A 1 150 ? 16.734 18.5 -1.529 1 93.44 150 GLY A N 1
ATOM 1190 C CA . GLY A 1 150 ? 15.586 18.766 -2.371 1 93.44 150 GLY A CA 1
ATOM 1191 C C . GLY A 1 150 ? 15.875 19.75 -3.49 1 93.44 150 GLY A C 1
ATOM 1192 O O . GLY A 1 150 ? 15.078 19.906 -4.41 1 93.44 150 GLY A O 1
ATOM 1193 N N . ASN A 1 151 ? 17.016 20.422 -3.396 1 93.81 151 ASN A N 1
ATOM 1194 C CA . ASN A 1 151 ? 17.391 21.469 -4.344 1 93.81 151 ASN A CA 1
ATOM 1195 C C . ASN A 1 151 ? 16.297 22.531 -4.453 1 93.81 151 ASN A C 1
ATOM 1197 O O . ASN A 1 151 ? 15.797 22.812 -5.543 1 93.81 151 ASN A O 1
ATOM 1201 N N . VAL A 1 152 ? 15.945 23.047 -3.344 1 97.5 152 VAL A N 1
ATOM 1202 C CA . VAL A 1 152 ? 14.977 24.141 -3.188 1 97.5 152 VAL A CA 1
ATOM 1203 C C . VAL A 1 152 ? 15.523 25.172 -2.207 1 97.5 152 VAL A C 1
ATOM 1205 O O . VAL A 1 152 ? 16.5 24.922 -1.503 1 97.5 152 VAL A O 1
ATOM 1208 N N . ILE A 1 153 ? 14.969 26.344 -2.223 1 98 153 ILE A N 1
ATOM 1209 C CA . ILE A 1 153 ? 15.227 27.328 -1.173 1 98 153 ILE A CA 1
ATOM 1210 C C . ILE A 1 153 ? 14.203 27.156 -0.049 1 98 153 ILE A C 1
ATOM 1212 O O . ILE A 1 153 ? 13.008 27 -0.307 1 98 153 ILE A O 1
ATOM 1216 N N . VAL A 1 154 ? 14.695 27.141 1.184 1 97.81 154 VAL A N 1
ATOM 1217 C CA . VAL A 1 154 ? 13.812 27.016 2.34 1 97.81 154 VAL A CA 1
ATOM 1218 C C . VAL A 1 154 ? 13.82 28.312 3.137 1 97.81 154 VAL A C 1
ATOM 1220 O O . VAL A 1 154 ? 14.883 28.906 3.373 1 97.81 154 VAL A O 1
ATOM 1223 N N . VAL A 1 155 ? 12.656 28.781 3.449 1 98.75 155 VAL A N 1
ATOM 1224 C CA . VAL A 1 155 ? 12.477 29.953 4.309 1 98.75 155 VAL A CA 1
ATOM 1225 C C . VAL A 1 155 ? 11.727 29.547 5.574 1 98.75 155 VAL A C 1
ATOM 1227 O O . VAL A 1 155 ? 10.688 28.891 5.5 1 98.75 155 VAL A O 1
ATOM 1230 N N . THR A 1 156 ? 12.258 29.828 6.719 1 97.44 156 THR A N 1
ATOM 1231 C CA . THR A 1 156 ? 11.539 29.672 7.977 1 97.44 156 THR A CA 1
ATOM 1232 C C . THR A 1 156 ? 11.195 31.031 8.586 1 97.44 156 THR A C 1
ATOM 1234 O O . THR A 1 156 ? 11.977 31.969 8.492 1 97.44 156 THR A O 1
ATOM 1237 N N . ILE A 1 157 ? 10 31.156 9.234 1 98.56 157 ILE A N 1
ATOM 1238 C CA . ILE A 1 157 ? 9.555 32.469 9.656 1 98.56 157 ILE A CA 1
ATOM 1239 C C . ILE A 1 157 ? 9.086 32.438 11.109 1 98.56 157 ILE A C 1
ATOM 1241 O O . ILE A 1 157 ? 8.688 31.375 11.602 1 98.56 157 ILE A O 1
ATOM 1245 N N . ASN A 1 158 ? 9.172 33.562 11.758 1 97.75 158 ASN A N 1
ATOM 1246 C CA . ASN A 1 158 ? 8.453 33.844 13.008 1 97.75 158 ASN A CA 1
ATOM 1247 C C . ASN A 1 158 ? 7.094 34.469 12.742 1 97.75 158 ASN A C 1
ATOM 1249 O O . ASN A 1 158 ? 6.836 34.969 11.641 1 97.75 158 ASN A O 1
ATOM 1253 N N . TYR A 1 159 ? 6.285 34.438 13.672 1 98.44 159 TYR A N 1
ATOM 1254 C CA . TYR A 1 159 ? 5.059 35.219 13.727 1 98.44 159 TYR A CA 1
ATOM 1255 C C . TYR A 1 159 ? 4.605 35.406 15.172 1 98.44 159 TYR A C 1
ATOM 1257 O O . TYR A 1 159 ? 4.969 34.625 16.047 1 98.44 159 TYR A O 1
ATOM 1265 N N . ARG A 1 160 ? 3.9 36.438 15.438 1 97.94 160 ARG A N 1
ATOM 1266 C CA . ARG A 1 160 ? 3.424 36.719 16.797 1 97.94 160 ARG A CA 1
ATOM 1267 C C . ARG A 1 160 ? 2.494 35.594 17.266 1 97.94 160 ARG A C 1
ATOM 1269 O O . ARG A 1 160 ? 1.709 35.062 16.484 1 97.94 160 ARG A O 1
ATOM 1276 N N . LEU A 1 161 ? 2.545 35.312 18.578 1 95.31 161 LEU A N 1
ATOM 1277 C CA . LEU A 1 161 ? 1.893 34.156 19.172 1 95.31 161 LEU A CA 1
ATOM 1278 C C . LEU A 1 161 ? 0.868 34.562 20.219 1 95.31 161 LEU A C 1
ATOM 1280 O O . LEU A 1 161 ? 0.882 35.719 20.688 1 95.31 161 LEU A O 1
ATOM 1284 N N . GLY A 1 162 ? -0.014 33.625 20.5 1 93.5 162 GLY A N 1
ATOM 1285 C CA . GLY A 1 162 ? -0.947 33.812 21.609 1 93.5 162 GLY A CA 1
ATOM 1286 C C . GLY A 1 162 ? -1.751 35.094 21.5 1 93.5 162 GLY A C 1
ATOM 1287 O O . GLY A 1 162 ? -2.209 35.469 20.406 1 93.5 162 GLY A O 1
ATOM 1288 N N . LEU A 1 163 ? -1.84 35.719 22.625 1 94 163 LEU A N 1
ATOM 1289 C CA . LEU A 1 163 ? -2.605 36.969 22.719 1 94 163 LEU A CA 1
ATOM 1290 C C . LEU A 1 163 ? -2.037 38.031 21.797 1 94 163 LEU A C 1
ATOM 1292 O O . LEU A 1 163 ? -2.789 38.75 21.156 1 94 163 LEU A O 1
ATOM 1296 N N . LEU A 1 164 ? -0.747 38.062 21.641 1 96 164 LEU A N 1
ATOM 1297 C CA . LEU A 1 164 ? -0.091 39.094 20.828 1 96 164 LEU A CA 1
ATOM 1298 C C . LEU A 1 164 ? -0.374 38.875 19.344 1 96 164 LEU A C 1
ATOM 1300 O O . LEU A 1 164 ? -0.401 39.844 18.578 1 96 164 LEU A O 1
ATOM 1304 N N . GLY A 1 165 ? -0.599 37.656 19 1 96.31 165 GLY A N 1
ATOM 1305 C CA . GLY A 1 165 ? -0.776 37.344 17.578 1 96.31 165 GLY A CA 1
ATOM 1306 C C . GLY A 1 165 ? -2.232 37.219 17.188 1 96.31 165 GLY A C 1
ATOM 1307 O O . GLY A 1 165 ? -2.578 37.375 16.016 1 96.31 165 GLY A O 1
ATOM 1308 N N . PHE A 1 166 ? -3.137 36.969 18.156 1 93.81 166 PHE A N 1
ATOM 1309 C CA . PHE A 1 166 ? -4.449 36.531 17.719 1 93.81 166 PHE A CA 1
ATOM 1310 C C . PHE A 1 166 ? -5.555 37.156 18.547 1 93.81 166 PHE A C 1
ATOM 1312 O O . PHE A 1 166 ? -6.715 36.75 18.469 1 93.81 166 PHE A O 1
ATOM 1319 N N . LEU A 1 167 ? -5.23 38.156 19.281 1 91.44 167 LEU A N 1
ATOM 1320 C CA . LEU A 1 167 ? -6.262 38.906 19.984 1 91.44 167 LEU A CA 1
ATOM 1321 C C . LEU A 1 167 ? -7.16 39.656 19 1 91.44 167 LEU A C 1
ATOM 1323 O O . LEU A 1 167 ? -6.691 40.5 18.234 1 91.44 167 LEU A O 1
ATOM 1327 N N . GLY A 1 168 ? -8.375 39.375 18.984 1 90.81 168 GLY A N 1
ATOM 1328 C CA . GLY A 1 168 ? -9.445 40.094 18.297 1 90.81 168 GLY A CA 1
ATOM 1329 C C . GLY A 1 168 ? -10.633 40.375 19.188 1 90.81 168 GLY A C 1
ATOM 1330 O O . GLY A 1 168 ? -11.023 39.562 20.016 1 90.81 168 GLY A O 1
ATOM 1331 N N . ILE A 1 169 ? -11.133 41.594 19.047 1 90.94 169 ILE A N 1
ATOM 1332 C CA . ILE A 1 169 ? -12.18 41.969 20 1 90.94 169 ILE A CA 1
ATOM 1333 C C . ILE A 1 169 ? -13.43 42.406 19.234 1 90.94 169 ILE A C 1
ATOM 1335 O O . ILE A 1 169 ? -14.273 43.125 19.766 1 90.94 169 ILE A O 1
ATOM 1339 N N . HIS A 1 170 ? -13.547 42.031 17.969 1 88.44 170 HIS A N 1
ATOM 1340 C CA . HIS A 1 170 ? -14.672 42.375 17.109 1 88.44 170 HIS A CA 1
ATOM 1341 C C . HIS A 1 170 ? -14.938 43.875 17.109 1 88.44 170 HIS A C 1
ATOM 1343 O O . HIS A 1 170 ? -16.078 44.312 17.266 1 88.44 170 HIS A O 1
ATOM 1349 N N . HIS A 1 171 ? -13.891 44.562 17.031 1 90.31 171 HIS A N 1
ATOM 1350 C CA . HIS A 1 171 ? -13.883 46.031 17 1 90.31 171 HIS A CA 1
ATOM 1351 C C . HIS A 1 171 ? -12.68 46.562 16.219 1 90.31 171 HIS A C 1
ATOM 1353 O O . HIS A 1 171 ? -11.633 45.875 16.156 1 90.31 171 HIS A O 1
ATOM 1359 N N . SER A 1 172 ? -12.758 47.719 15.641 1 90.88 172 SER A N 1
ATOM 1360 C CA . SER A 1 172 ? -11.719 48.281 14.781 1 90.88 172 SER A CA 1
ATOM 1361 C C . SER A 1 172 ? -10.445 48.562 15.578 1 90.88 172 SER A C 1
ATOM 1363 O O . SER A 1 172 ? -9.359 48.656 15 1 90.88 172 SER A O 1
ATOM 1365 N N . ALA A 1 173 ? -10.617 48.719 16.891 1 92.69 173 ALA A N 1
ATOM 1366 C CA . ALA A 1 173 ? -9.445 48.969 17.734 1 92.69 173 ALA A CA 1
ATOM 1367 C C . ALA A 1 173 ? -8.469 47.812 17.672 1 92.69 173 ALA A C 1
ATOM 1369 O O . ALA A 1 173 ? -7.262 47.969 17.844 1 92.69 173 ALA A O 1
ATOM 1370 N N . ALA A 1 174 ? -8.953 46.594 17.484 1 93.81 174 ALA A N 1
ATOM 1371 C CA . ALA A 1 174 ? -8.156 45.375 17.328 1 93.81 174 ALA A CA 1
ATOM 1372 C C . ALA A 1 174 ? -8.945 44.312 16.578 1 93.81 174 ALA A C 1
ATOM 1374 O O . ALA A 1 174 ? -9.625 43.5 17.203 1 93.81 174 ALA A O 1
ATOM 1375 N N . ARG A 1 175 ? -8.727 44.219 15.344 1 91.69 175 ARG A N 1
ATOM 1376 C CA . ARG A 1 175 ? -9.492 43.312 14.5 1 91.69 175 ARG A CA 1
ATOM 1377 C C . ARG A 1 175 ? -8.977 41.906 14.625 1 91.69 175 ARG A C 1
ATOM 1379 O O . ARG A 1 175 ? -9.703 40.938 14.352 1 91.69 175 ARG A O 1
ATOM 1386 N N . GLY A 1 176 ? -7.727 41.812 14.977 1 93.75 176 GLY A N 1
ATOM 1387 C CA . GLY A 1 176 ? -7.191 40.469 15.25 1 93.75 176 GLY A CA 1
ATOM 1388 C C . GLY A 1 176 ? -6.383 39.906 14.094 1 93.75 176 GLY A C 1
ATOM 1389 O O . GLY A 1 176 ? -6.07 40.625 13.141 1 93.75 176 GLY A O 1
ATOM 1390 N N . ASN A 1 177 ? -5.941 38.625 14.242 1 97.19 177 ASN A N 1
ATOM 1391 C CA . ASN A 1 177 ? -5.25 37.812 13.258 1 97.19 177 ASN A CA 1
ATOM 1392 C C . ASN A 1 177 ? -3.867 38.375 12.93 1 97.19 177 ASN A C 1
ATOM 1394 O O . ASN A 1 177 ? -3.404 38.25 11.797 1 97.19 177 ASN A O 1
ATOM 1398 N N . TYR A 1 178 ? -3.248 39 13.875 1 98.19 178 TYR A N 1
ATOM 1399 C CA . TYR A 1 178 ? -1.951 39.625 13.625 1 98.19 178 TYR A CA 1
ATOM 1400 C C . TYR A 1 178 ? -0.893 38.562 13.312 1 98.19 178 TYR A C 1
ATOM 1402 O O . TYR A 1 178 ? 0.043 38.844 12.555 1 98.19 178 TYR A O 1
ATOM 1410 N N . GLY A 1 179 ? -0.998 37.375 13.93 1 98.25 179 GLY A N 1
ATOM 1411 C CA . GLY A 1 179 ? -0.111 36.281 13.555 1 98.25 179 GLY A CA 1
ATOM 1412 C C . GLY A 1 179 ? -0.211 35.906 12.086 1 98.25 179 GLY A C 1
ATOM 1413 O O . GLY A 1 179 ? 0.803 35.656 11.438 1 98.25 179 GLY A O 1
ATOM 1414 N N . LEU A 1 180 ? -1.424 35.875 11.508 1 98.56 180 LEU A N 1
ATOM 1415 C CA . LEU A 1 180 ? -1.614 35.594 10.086 1 98.56 180 LEU A CA 1
ATOM 1416 C C . LEU A 1 180 ? -1.09 36.75 9.242 1 98.56 180 LEU A C 1
ATOM 1418 O O . LEU A 1 180 ? -0.488 36.531 8.188 1 98.56 180 LEU A O 1
ATOM 1422 N N . TRP A 1 181 ? -1.362 37.969 9.711 1 98.75 181 TRP A N 1
ATOM 1423 C CA . TRP A 1 181 ? -0.835 39.156 9.016 1 98.75 181 TRP A CA 1
ATOM 1424 C C . TRP A 1 181 ? 0.688 39.094 8.945 1 98.75 181 TRP A C 1
ATOM 1426 O O . TRP A 1 181 ? 1.284 39.531 7.953 1 98.75 181 TRP A O 1
ATOM 1436 N N . ASP A 1 182 ? 1.293 38.688 10.086 1 98.88 182 ASP A N 1
ATOM 1437 C CA . ASP A 1 182 ? 2.744 38.531 10.086 1 98.88 182 ASP A CA 1
ATOM 1438 C C . ASP A 1 182 ? 3.189 37.562 9.008 1 98.88 182 ASP A C 1
ATOM 1440 O O . ASP A 1 182 ? 4.176 37.781 8.312 1 98.88 182 ASP A O 1
ATOM 1444 N N . GLN A 1 183 ? 2.537 36.438 8.859 1 98.88 183 GLN A N 1
ATOM 1445 C CA . GLN A 1 183 ? 2.852 35.438 7.852 1 98.88 183 GLN A CA 1
ATOM 1446 C C . GLN A 1 183 ? 2.676 35.969 6.441 1 98.88 183 GLN A C 1
ATOM 1448 O O . GLN A 1 183 ? 3.506 35.75 5.562 1 98.88 183 GLN A O 1
ATOM 1453 N N . ILE A 1 184 ? 1.594 36.719 6.191 1 98.88 184 ILE A N 1
ATOM 1454 C CA . ILE A 1 184 ? 1.353 37.375 4.91 1 98.88 184 ILE A CA 1
ATOM 1455 C C . ILE A 1 184 ? 2.484 38.344 4.613 1 98.88 184 ILE A C 1
ATOM 1457 O O . ILE A 1 184 ? 2.988 38.406 3.486 1 98.88 184 ILE A O 1
ATOM 1461 N N . ALA A 1 185 ? 2.924 39.094 5.648 1 98.88 185 ALA A N 1
ATOM 1462 C CA . ALA A 1 185 ? 4.039 40 5.477 1 98.88 185 ALA A CA 1
ATOM 1463 C C . ALA A 1 185 ? 5.312 39.281 5.078 1 98.88 185 ALA A C 1
ATOM 1465 O O . ALA A 1 185 ? 6.078 39.75 4.238 1 98.88 185 ALA A O 1
ATOM 1466 N N . ALA A 1 186 ? 5.555 38.156 5.723 1 98.88 186 ALA A N 1
ATOM 1467 C CA . ALA A 1 186 ? 6.715 37.344 5.371 1 98.88 186 ALA A CA 1
ATOM 1468 C C . ALA A 1 186 ? 6.633 36.875 3.926 1 98.88 186 ALA A C 1
ATOM 1470 O O . ALA A 1 186 ? 7.637 36.875 3.211 1 98.88 186 ALA A O 1
ATOM 1471 N N . LEU A 1 187 ? 5.484 36.438 3.492 1 98.94 187 LEU A N 1
ATOM 1472 C CA . LEU A 1 187 ? 5.289 35.969 2.123 1 98.94 187 LEU A CA 1
ATOM 1473 C C . LEU A 1 187 ? 5.465 37.125 1.131 1 98.94 187 LEU A C 1
ATOM 1475 O O . LEU A 1 187 ? 5.973 36.906 0.025 1 98.94 187 LEU A O 1
ATOM 1479 N N . GLN A 1 188 ? 4.996 38.312 1.487 1 98.75 188 GLN A N 1
ATOM 1480 C CA . GLN A 1 188 ? 5.246 39.469 0.661 1 98.75 188 GLN A CA 1
ATOM 1481 C C . GLN A 1 188 ? 6.742 39.75 0.558 1 98.75 188 GLN A C 1
ATOM 1483 O O . GLN A 1 188 ? 7.238 40.125 -0.512 1 98.75 188 GLN A O 1
ATOM 1488 N N . TRP A 1 189 ? 7.422 39.625 1.681 1 98.69 189 TRP A N 1
ATOM 1489 C CA . TRP A 1 189 ? 8.875 39.781 1.658 1 98.69 189 TRP A CA 1
ATOM 1490 C C . TRP A 1 189 ? 9.492 38.781 0.671 1 98.69 189 TRP A C 1
ATOM 1492 O O . TRP A 1 189 ? 10.398 39.156 -0.091 1 98.69 189 TRP A O 1
ATOM 1502 N N . VAL A 1 190 ? 9.07 37.562 0.684 1 98.81 190 VAL A N 1
ATOM 1503 C CA . VAL A 1 190 ? 9.562 36.531 -0.222 1 98.81 190 VAL A CA 1
ATOM 1504 C C . VAL A 1 190 ? 9.328 36.938 -1.669 1 98.81 190 VAL A C 1
ATOM 1506 O O . VAL A 1 190 ? 10.234 36.875 -2.502 1 98.81 190 VAL A O 1
ATOM 1509 N N . GLN A 1 191 ? 8.172 37.438 -1.999 1 98.38 191 GLN A N 1
ATOM 1510 C CA . GLN A 1 191 ? 7.84 37.875 -3.35 1 98.38 191 GLN A CA 1
ATOM 1511 C C . GLN A 1 191 ? 8.797 38.969 -3.822 1 98.38 191 GLN A C 1
ATOM 1513 O O . GLN A 1 191 ? 9.203 38.969 -4.984 1 98.38 191 GLN A O 1
ATOM 1518 N N . HIS A 1 192 ? 9.211 39.75 -2.945 1 97.75 192 HIS A N 1
ATOM 1519 C CA . HIS A 1 192 ? 9.945 40.969 -3.326 1 97.75 192 HIS A CA 1
ATOM 1520 C C . HIS A 1 192 ? 11.453 40.719 -3.303 1 97.75 192 HIS A C 1
ATOM 1522 O O . HIS A 1 192 ? 12.211 41.375 -4.004 1 97.75 192 HIS A O 1
ATOM 1528 N N . ASN A 1 193 ? 11.875 39.719 -2.525 1 98.19 193 ASN A N 1
ATOM 1529 C CA . ASN A 1 193 ? 13.305 39.688 -2.238 1 98.19 193 ASN A CA 1
ATOM 1530 C C . ASN A 1 193 ? 13.922 38.344 -2.635 1 98.19 193 ASN A C 1
ATOM 1532 O O . ASN A 1 193 ? 15.141 38.25 -2.799 1 98.19 193 ASN A O 1
ATOM 1536 N N . ILE A 1 194 ? 13.172 37.281 -2.857 1 98.19 194 ILE A N 1
ATOM 1537 C CA . ILE A 1 194 ? 13.719 35.938 -2.873 1 98.19 194 ILE A CA 1
ATOM 1538 C C . ILE A 1 194 ? 14.523 35.719 -4.156 1 98.19 194 ILE A C 1
ATOM 1540 O O . ILE A 1 194 ? 15.383 34.844 -4.219 1 98.19 194 ILE A O 1
ATOM 1544 N N . ALA A 1 195 ? 14.18 36.469 -5.188 1 97.06 195 ALA A N 1
ATOM 1545 C CA . ALA A 1 195 ? 14.914 36.375 -6.445 1 97.06 195 ALA A CA 1
ATOM 1546 C C . ALA A 1 195 ? 16.391 36.688 -6.238 1 97.06 195 ALA A C 1
ATOM 1548 O O . ALA A 1 195 ? 17.25 36.094 -6.914 1 97.06 195 ALA A O 1
ATOM 1549 N N . SER A 1 196 ? 16.719 37.562 -5.305 1 95.69 196 SER A N 1
ATOM 1550 C CA . SER A 1 196 ? 18.109 37.906 -5.004 1 95.69 196 SER A CA 1
ATOM 1551 C C . SER A 1 196 ? 18.859 36.719 -4.438 1 95.69 196 SER A C 1
ATOM 1553 O O . SER A 1 196 ? 20.094 36.656 -4.5 1 95.69 196 SER A O 1
ATOM 1555 N N . PHE A 1 197 ? 18.172 35.812 -3.928 1 96.12 197 PHE A N 1
ATOM 1556 C CA . PHE A 1 197 ? 18.766 34.594 -3.385 1 96.12 197 PHE A CA 1
ATOM 1557 C C . PHE A 1 197 ? 18.672 33.438 -4.398 1 96.12 197 PHE A C 1
ATOM 1559 O O . PHE A 1 197 ? 18.875 32.281 -4.051 1 96.12 197 PHE A O 1
ATOM 1566 N N . ARG A 1 198 ? 18.188 33.812 -5.566 1 95.56 198 ARG A N 1
ATOM 1567 C CA . ARG A 1 198 ? 18.016 32.875 -6.668 1 95.56 198 ARG A CA 1
ATOM 1568 C C . ARG A 1 198 ? 16.766 32.031 -6.492 1 95.56 198 ARG A C 1
ATOM 1570 O O . ARG A 1 198 ? 16.688 30.891 -6.969 1 95.56 198 ARG A O 1
ATOM 1577 N N . GLY A 1 199 ? 15.852 32.5 -5.762 1 97.75 199 GLY A N 1
ATOM 1578 C CA . GLY A 1 199 ? 14.539 31.906 -5.641 1 97.75 199 GLY A CA 1
ATOM 1579 C C . GLY A 1 199 ? 13.562 32.375 -6.699 1 97.75 199 GLY A C 1
ATOM 1580 O O . GLY A 1 199 ? 13.695 33.469 -7.227 1 97.75 199 GLY A O 1
ATOM 1581 N N . ASP A 1 200 ? 12.609 31.516 -7.074 1 98.06 200 ASP A N 1
ATOM 1582 C CA . ASP A 1 200 ? 11.539 31.859 -8 1 98.06 200 ASP A CA 1
ATOM 1583 C C . ASP A 1 200 ? 10.297 32.344 -7.254 1 98.06 200 ASP A C 1
ATOM 1585 O O . ASP A 1 200 ? 9.578 31.547 -6.656 1 98.06 200 ASP A O 1
ATOM 1589 N N . PRO A 1 201 ? 9.984 33.625 -7.238 1 98.12 201 PRO A N 1
ATOM 1590 C CA . PRO A 1 201 ? 8.812 34.125 -6.512 1 98.12 201 PRO A CA 1
ATOM 1591 C C . PRO A 1 201 ? 7.5 33.562 -7.066 1 98.12 201 PRO A C 1
ATOM 1593 O O . PRO A 1 201 ? 6.457 33.656 -6.414 1 98.12 201 PRO A O 1
ATOM 1596 N N . ASN A 1 202 ? 7.523 32.938 -8.273 1 97.88 202 ASN A N 1
ATOM 1597 C CA . ASN A 1 202 ? 6.316 32.375 -8.883 1 97.88 202 ASN A CA 1
ATOM 1598 C C . ASN A 1 202 ? 6.141 30.906 -8.547 1 97.88 202 ASN A C 1
ATOM 1600 O O . ASN A 1 202 ? 5.156 30.281 -8.945 1 97.88 202 ASN A O 1
ATOM 1604 N N . SER A 1 203 ? 7.07 30.344 -7.906 1 98.5 203 SER A N 1
ATOM 1605 C CA . SER A 1 203 ? 7.023 28.953 -7.453 1 98.5 203 SER A CA 1
ATOM 1606 C C . SER A 1 203 ? 7.262 28.844 -5.949 1 98.5 203 SER A C 1
ATOM 1608 O O . SER A 1 203 ? 8.305 28.359 -5.516 1 98.5 203 SER A O 1
ATOM 1610 N N . VAL A 1 204 ? 6.273 29.281 -5.184 1 98.94 204 VAL A N 1
ATOM 1611 C CA . VAL A 1 204 ? 6.34 29.312 -3.725 1 98.94 204 VAL A CA 1
ATOM 1612 C C . VAL A 1 204 ? 5.34 28.312 -3.143 1 98.94 204 VAL A C 1
ATOM 1614 O O . VAL A 1 204 ? 4.164 28.328 -3.518 1 98.94 204 VAL A O 1
ATOM 1617 N N . THR A 1 205 ? 5.809 27.406 -2.35 1 98.94 205 THR A N 1
ATOM 1618 C CA . THR A 1 205 ? 4.988 26.469 -1.587 1 98.94 205 THR A CA 1
ATOM 1619 C C . THR A 1 205 ? 5.043 26.797 -0.096 1 98.94 205 THR A C 1
ATOM 1621 O O . THR A 1 205 ? 6.125 26.844 0.494 1 98.94 205 THR A O 1
ATOM 1624 N N . ILE A 1 206 ? 3.893 27.031 0.515 1 98.94 206 ILE A N 1
ATOM 1625 C CA . ILE A 1 206 ? 3.861 27.172 1.968 1 98.94 206 ILE A CA 1
ATOM 1626 C C . ILE A 1 206 ? 3.58 25.797 2.6 1 98.94 206 ILE A C 1
ATOM 1628 O O . ILE A 1 206 ? 2.816 25 2.051 1 98.94 206 ILE A O 1
ATOM 1632 N N . PHE A 1 207 ? 4.262 25.5 3.629 1 98.75 207 PHE A N 1
ATOM 1633 C CA . PHE A 1 207 ? 4.023 24.25 4.344 1 98.75 207 PHE A CA 1
ATOM 1634 C C . PHE A 1 207 ? 4.258 24.422 5.84 1 98.75 207 PHE A C 1
ATOM 1636 O O . PHE A 1 207 ? 4.957 25.344 6.254 1 98.75 207 PHE A O 1
ATOM 1643 N N . GLY A 1 208 ? 3.617 23.688 6.66 1 98.12 208 GLY A N 1
ATOM 1644 C CA . GLY A 1 208 ? 3.686 23.766 8.109 1 98.12 208 GLY A CA 1
ATOM 1645 C C . GLY A 1 208 ? 3.127 22.547 8.805 1 98.12 208 GLY A C 1
ATOM 1646 O O . GLY A 1 208 ? 2.584 21.641 8.156 1 98.12 208 GLY A O 1
ATOM 1647 N N . GLU A 1 209 ? 3.344 22.453 10.078 1 96.06 209 GLU A N 1
ATOM 1648 C CA . GLU A 1 209 ? 2.93 21.312 10.898 1 96.06 209 GLU A CA 1
ATOM 1649 C C . GLU A 1 209 ? 2.129 21.766 12.109 1 96.06 209 GLU A C 1
ATOM 1651 O O . GLU A 1 209 ? 2.428 22.812 12.703 1 96.06 209 GLU A O 1
ATOM 1656 N N . SER A 1 210 ? 1.132 20.953 12.422 1 95.62 210 SER A N 1
ATOM 1657 C CA . SER A 1 210 ? 0.292 21.266 13.578 1 95.62 210 SER A CA 1
ATOM 1658 C C . SER A 1 210 ? -0.35 22.641 13.453 1 95.62 210 SER A C 1
ATOM 1660 O O . SER A 1 210 ? -1.015 22.938 12.461 1 95.62 210 SER A O 1
ATOM 1662 N N . ALA A 1 211 ? -0.049 23.594 14.391 1 96.12 211 ALA A N 1
ATOM 1663 C CA . ALA A 1 211 ? -0.592 24.938 14.289 1 96.12 211 ALA A CA 1
ATOM 1664 C C . ALA A 1 211 ? -0.074 25.656 13.039 1 96.12 211 ALA A C 1
ATOM 1666 O O . ALA A 1 211 ? -0.786 26.453 12.438 1 96.12 211 ALA A O 1
ATOM 1667 N N . GLY A 1 212 ? 1.129 25.328 12.656 1 97.69 212 GLY A N 1
ATOM 1668 C CA . GLY A 1 212 ? 1.628 25.844 11.391 1 97.69 212 GLY A CA 1
ATOM 1669 C C . GLY A 1 212 ? 0.814 25.375 10.195 1 97.69 212 GLY A C 1
ATOM 1670 O O . GLY A 1 212 ? 0.595 26.141 9.25 1 97.69 212 GLY A O 1
ATOM 1671 N N . ALA A 1 213 ? 0.422 24.141 10.305 1 98.5 213 ALA A N 1
ATOM 1672 C CA . ALA A 1 213 ? -0.432 23.594 9.25 1 98.5 213 ALA A CA 1
ATOM 1673 C C . ALA A 1 213 ? -1.816 24.234 9.281 1 98.5 213 ALA A C 1
ATOM 1675 O O . ALA A 1 213 ? -2.443 24.438 8.234 1 98.5 213 ALA A O 1
ATOM 1676 N N . TRP A 1 214 ? -2.354 24.547 10.477 1 97.88 214 TRP A N 1
ATOM 1677 C CA . TRP A 1 214 ? -3.562 25.359 10.562 1 97.88 214 TRP A CA 1
ATOM 1678 C C . TRP A 1 214 ? -3.395 26.672 9.797 1 97.88 214 TRP A C 1
ATOM 1680 O O . TRP A 1 214 ? -4.246 27.031 8.984 1 97.88 214 TRP A O 1
ATOM 1690 N N . CYS A 1 215 ? -2.301 27.297 10.047 1 98.5 215 CYS A N 1
ATOM 1691 C CA . CYS A 1 215 ? -2.014 28.578 9.398 1 98.5 215 CYS A CA 1
ATOM 1692 C C . CYS A 1 215 ? -1.95 28.406 7.883 1 98.5 215 CYS A C 1
ATOM 1694 O O . CYS A 1 215 ? -2.559 29.188 7.145 1 98.5 215 CYS A O 1
ATOM 1696 N N . VAL A 1 216 ? -1.243 27.375 7.457 1 98.88 216 VAL A N 1
ATOM 1697 C CA . VAL A 1 216 ? -1.143 27.094 6.027 1 98.88 216 VAL A CA 1
ATOM 1698 C C . VAL A 1 216 ? -2.539 26.969 5.426 1 98.88 216 VAL A C 1
ATOM 1700 O O . VAL A 1 216 ? -2.834 27.594 4.402 1 98.88 216 VAL A O 1
ATOM 1703 N N . SER A 1 217 ? -3.352 26.234 6.066 1 98.75 217 SER A N 1
ATOM 1704 C CA . SER A 1 217 ? -4.699 25.984 5.566 1 98.75 217 SER A CA 1
ATOM 1705 C C . SER A 1 217 ? -5.527 27.281 5.566 1 98.75 217 SER A C 1
ATOM 1707 O O . SER A 1 217 ? -6.219 27.578 4.59 1 98.75 217 SER A O 1
ATOM 1709 N N . PHE A 1 218 ? -5.477 28.078 6.566 1 98.44 218 PHE A N 1
ATOM 1710 C CA . PHE A 1 218 ? -6.215 29.328 6.625 1 98.44 218 PHE A CA 1
ATOM 1711 C C . PHE A 1 218 ? -5.715 30.297 5.566 1 98.44 218 PHE A C 1
ATOM 1713 O O . PHE A 1 218 ? -6.504 31.031 4.965 1 98.44 218 PHE A O 1
ATOM 1720 N N . LEU A 1 219 ? -4.418 30.328 5.336 1 98.81 219 LEU A N 1
ATOM 1721 C CA . LEU A 1 219 ? -3.846 31.219 4.332 1 98.81 219 LEU A CA 1
ATOM 1722 C C . LEU A 1 219 ? -4.395 30.891 2.945 1 98.81 219 LEU A C 1
ATOM 1724 O O . LEU A 1 219 ? -4.527 31.781 2.102 1 98.81 219 LEU A O 1
ATOM 1728 N N . THR A 1 220 ? -4.766 29.641 2.719 1 98.75 220 THR A N 1
ATOM 1729 C CA . THR A 1 220 ? -5.312 29.219 1.43 1 98.75 220 THR A CA 1
ATOM 1730 C C . THR A 1 220 ? -6.77 29.656 1.294 1 98.75 220 THR A C 1
ATOM 1732 O O . THR A 1 220 ? -7.379 29.484 0.236 1 98.75 220 THR A O 1
ATOM 1735 N N . LEU A 1 221 ? -7.336 30.266 2.342 1 98.19 221 LEU A N 1
ATOM 1736 C CA . LEU A 1 221 ? -8.727 30.703 2.324 1 98.19 221 LEU A CA 1
ATOM 1737 C C . LEU A 1 221 ? -8.82 32.219 2.283 1 98.19 221 LEU A C 1
ATOM 1739 O O . LEU A 1 221 ? -9.875 32.781 2.578 1 98.19 221 LEU A O 1
ATOM 1743 N N . ILE A 1 222 ? -7.789 32.844 1.969 1 98.44 222 ILE A N 1
ATOM 1744 C CA . ILE A 1 222 ? -7.723 34.312 1.876 1 98.44 222 ILE A CA 1
ATOM 1745 C C . ILE A 1 222 ? -7.43 34.719 0.435 1 98.44 222 ILE A C 1
ATOM 1747 O O . ILE A 1 222 ? -6.266 34.781 0.028 1 98.44 222 ILE A O 1
ATOM 1751 N N . PRO A 1 223 ? -8.406 35.094 -0.307 1 97.94 223 PRO A N 1
ATOM 1752 C CA . PRO A 1 223 ? -8.258 35.312 -1.744 1 97.94 223 PRO A CA 1
ATOM 1753 C C . PRO A 1 223 ? -7.23 36.406 -2.059 1 97.94 223 PRO A C 1
ATOM 1755 O O . PRO A 1 223 ? -6.574 36.344 -3.102 1 97.94 223 PRO A O 1
ATOM 1758 N N . SER A 1 224 ? -7.074 37.344 -1.182 1 97.94 224 SER A N 1
ATOM 1759 C CA . SER A 1 224 ? -6.125 38.438 -1.415 1 97.94 224 SER A CA 1
ATOM 1760 C C . SER A 1 224 ? -4.691 37.938 -1.409 1 97.94 224 SER A C 1
ATOM 1762 O O . SER A 1 224 ? -3.768 38.656 -1.797 1 97.94 224 SER A O 1
ATOM 1764 N N . ASN A 1 225 ? -4.5 36.688 -1.039 1 98.69 225 ASN A N 1
ATOM 1765 C CA . ASN A 1 225 ? -3.168 36.094 -1.029 1 98.69 225 ASN A CA 1
ATOM 1766 C C . ASN A 1 225 ? -2.773 35.594 -2.412 1 98.69 225 ASN A C 1
ATOM 1768 O O . ASN A 1 225 ? -1.662 35.094 -2.6 1 98.69 225 ASN A O 1
ATOM 1772 N N . LYS A 1 226 ? -3.693 35.656 -3.361 1 97.94 226 LYS A N 1
ATOM 1773 C CA . LYS A 1 226 ? -3.367 35.219 -4.719 1 97.94 226 LYS A CA 1
ATOM 1774 C C . LYS A 1 226 ? -2.061 35.844 -5.195 1 97.94 226 LYS A C 1
ATOM 1776 O O . LYS A 1 226 ? -1.859 37.062 -5.059 1 97.94 226 LYS A O 1
ATOM 1781 N N . GLY A 1 227 ? -1.186 35 -5.695 1 97.88 227 GLY A N 1
ATOM 1782 C CA . GLY A 1 227 ? 0.094 35.5 -6.195 1 97.88 227 GLY A CA 1
ATOM 1783 C C . GLY A 1 227 ? 1.229 35.312 -5.203 1 97.88 227 GLY A C 1
ATOM 1784 O O . GLY A 1 227 ? 2.4 35.312 -5.586 1 97.88 227 GLY A O 1
ATOM 1785 N N . LEU A 1 228 ? 0.922 35.125 -3.912 1 98.75 228 LEU A N 1
ATOM 1786 C CA . LEU A 1 228 ? 1.961 34.969 -2.898 1 98.75 228 LEU A CA 1
ATOM 1787 C C . LEU A 1 228 ? 2.52 33.562 -2.887 1 98.75 228 LEU A C 1
ATOM 1789 O O . LEU A 1 228 ? 3.678 33.344 -2.518 1 98.75 228 LEU A O 1
ATOM 1793 N N . PHE A 1 229 ? 1.723 32.594 -3.268 1 98.81 229 PHE A N 1
ATOM 1794 C CA . PHE A 1 229 ? 2.104 31.188 -3.365 1 98.81 229 PHE A CA 1
ATOM 1795 C C . PHE A 1 229 ? 1.187 30.438 -4.328 1 98.81 229 PHE A C 1
ATOM 1797 O O . PHE A 1 229 ? 0.099 30.922 -4.652 1 98.81 229 PHE A O 1
ATOM 1804 N N . THR A 1 230 ? 1.651 29.25 -4.75 1 98.5 230 THR A N 1
ATOM 1805 C CA . THR A 1 230 ? 0.877 28.484 -5.727 1 98.5 230 THR A CA 1
ATOM 1806 C C . THR A 1 230 ? 0.556 27.094 -5.191 1 98.5 230 THR A C 1
ATOM 1808 O O . THR A 1 230 ? -0.294 26.391 -5.746 1 98.5 230 THR A O 1
ATOM 1811 N N . ARG A 1 231 ? 1.234 26.719 -4.109 1 98.88 231 ARG A N 1
ATOM 1812 C CA . ARG A 1 231 ? 1.052 25.391 -3.553 1 98.88 231 ARG A CA 1
ATOM 1813 C C . ARG A 1 231 ? 1.098 25.422 -2.027 1 98.88 231 ARG A C 1
ATOM 1815 O O . ARG A 1 231 ? 1.689 26.312 -1.438 1 98.88 231 ARG A O 1
ATOM 1822 N N . ALA A 1 232 ? 0.454 24.422 -1.402 1 98.94 232 ALA A N 1
ATOM 1823 C CA . ALA A 1 232 ? 0.395 24.375 0.056 1 98.94 232 ALA A CA 1
ATOM 1824 C C . ALA A 1 232 ? 0.459 22.922 0.55 1 98.94 232 ALA A C 1
ATOM 1826 O O . ALA A 1 232 ? -0.125 22.031 -0.059 1 98.94 232 ALA A O 1
ATOM 1827 N N . ILE A 1 233 ? 1.221 22.688 1.597 1 98.94 233 ILE A N 1
ATOM 1828 C CA . ILE A 1 233 ? 1.276 21.406 2.285 1 98.94 233 ILE A CA 1
ATOM 1829 C C . ILE A 1 233 ? 0.888 21.578 3.752 1 98.94 233 ILE A C 1
ATOM 1831 O O . ILE A 1 233 ? 1.616 22.219 4.52 1 98.94 233 ILE A O 1
ATOM 1835 N N . ALA A 1 234 ? -0.224 21.062 4.152 1 98.81 234 ALA A N 1
ATOM 1836 C CA . ALA A 1 234 ? -0.693 21.109 5.535 1 98.81 234 ALA A CA 1
ATOM 1837 C C . ALA A 1 234 ? -0.397 19.797 6.262 1 98.81 234 ALA A C 1
ATOM 1839 O O . ALA A 1 234 ? -1.023 18.781 5.984 1 98.81 234 ALA A O 1
ATOM 1840 N N . GLN A 1 235 ? 0.527 19.844 7.211 1 98.25 235 GLN A N 1
ATOM 1841 C CA . GLN A 1 235 ? 0.991 18.641 7.891 1 98.25 235 GLN A CA 1
ATOM 1842 C C . GLN A 1 235 ? 0.416 18.562 9.305 1 98.25 235 GLN A C 1
ATOM 1844 O O . GLN A 1 235 ? 0.823 19.297 10.195 1 98.25 235 GLN A O 1
ATOM 1849 N N . SER A 1 236 ? -0.495 17.641 9.539 1 97.31 236 SER A N 1
ATOM 1850 C CA . SER A 1 236 ? -1.089 17.391 10.844 1 97.31 236 SER A CA 1
ATOM 1851 C C . SER A 1 236 ? -1.875 18.594 11.336 1 97.31 236 SER A C 1
ATOM 1853 O O . SER A 1 236 ? -1.678 19.062 12.469 1 97.31 236 SER A O 1
ATOM 1855 N N . GLY A 1 237 ? -2.703 19.141 10.43 1 97.62 237 GLY A N 1
ATOM 1856 C CA . GLY A 1 237 ? -3.549 20.281 10.773 1 97.62 237 GLY A CA 1
ATOM 1857 C C . GLY A 1 237 ? -4.121 20.984 9.555 1 97.62 237 GLY A C 1
ATOM 1858 O O . GLY A 1 237 ? -3.436 21.141 8.539 1 97.62 237 GLY A O 1
ATOM 1859 N N . VAL A 1 238 ? -5.359 21.328 9.664 1 98.19 238 VAL A N 1
ATOM 1860 C CA . VAL A 1 238 ? -6.039 22.109 8.648 1 98.19 238 VAL A CA 1
ATOM 1861 C C . VAL A 1 238 ? -7.043 23.062 9.305 1 98.19 238 VAL A C 1
ATOM 1863 O O . VAL A 1 238 ? -7.332 22.938 10.5 1 98.19 238 VAL A O 1
ATOM 1866 N N . ALA A 1 239 ? -7.516 24 8.523 1 96.44 239 ALA A N 1
ATOM 1867 C CA . ALA A 1 239 ? -8.609 24.844 9 1 96.44 239 ALA A CA 1
ATOM 1868 C C . ALA A 1 239 ? -9.82 24 9.383 1 96.44 239 ALA A C 1
ATOM 1870 O O . ALA A 1 239 ? -10.148 23.031 8.703 1 96.44 239 ALA A O 1
ATOM 1871 N N . ALA A 1 240 ? -10.383 24.375 10.469 1 92.88 240 ALA A N 1
ATOM 1872 C CA . ALA A 1 240 ? -11.539 23.641 10.984 1 92.88 240 ALA A CA 1
ATOM 1873 C C . ALA A 1 240 ? -12.5 24.594 11.703 1 92.88 240 ALA A C 1
ATOM 1875 O O . ALA A 1 240 ? -12.102 25.672 12.156 1 92.88 240 ALA A O 1
ATOM 1876 N N . ARG A 1 241 ? -13.68 24.172 11.859 1 86.75 241 ARG A N 1
ATOM 1877 C CA . ARG A 1 241 ? -14.734 24.984 12.461 1 86.75 241 ARG A CA 1
ATOM 1878 C C . ARG A 1 241 ? -14.406 25.328 13.914 1 86.75 241 ARG A C 1
ATOM 1880 O O . ARG A 1 241 ? -14.656 26.438 14.367 1 86.75 241 ARG A O 1
ATOM 1887 N N . TYR A 1 242 ? -13.852 24.391 14.547 1 86.12 242 TYR A N 1
ATOM 1888 C CA . TYR A 1 242 ? -13.648 24.562 15.977 1 86.12 242 TYR A CA 1
ATOM 1889 C C . TYR A 1 242 ? -12.508 25.531 16.266 1 86.12 242 TYR A C 1
ATOM 1891 O O . TYR A 1 242 ? -12.352 26 17.391 1 86.12 242 TYR A O 1
ATOM 1899 N N . LEU A 1 243 ? -11.742 25.859 15.289 1 88.19 243 LEU A N 1
ATOM 1900 C CA . LEU A 1 243 ? -10.531 26.641 15.492 1 88.19 243 LEU A CA 1
ATOM 1901 C C . LEU A 1 243 ? -10.852 28.141 15.5 1 88.19 243 LEU A C 1
ATOM 1903 O O . LEU A 1 243 ? -10.023 28.953 15.922 1 88.19 243 LEU A O 1
ATOM 1907 N N . SER A 1 244 ? -11.992 28.562 15.094 1 86.88 244 SER A N 1
ATOM 1908 C CA . SER A 1 244 ? -12.352 29.969 15.055 1 86.88 244 SER A CA 1
ATOM 1909 C C . SER A 1 244 ? -13.297 30.344 16.188 1 86.88 244 SER A C 1
ATOM 1911 O O . SER A 1 244 ? -14.461 29.938 16.188 1 86.88 244 SER A O 1
ATOM 1913 N N . PRO A 1 245 ? -12.781 31.156 17.109 1 86.44 245 PRO A N 1
ATOM 1914 C CA . PRO A 1 245 ? -13.633 31.484 18.25 1 86.44 245 PRO A CA 1
ATOM 1915 C C . PRO A 1 245 ? -14.852 32.312 17.859 1 86.44 245 PRO A C 1
ATOM 1917 O O . PRO A 1 245 ? -14.75 33.188 17 1 86.44 245 PRO A O 1
ATOM 1920 N N . GLY A 1 246 ? -15.938 32.062 18.516 1 83.62 246 GLY A N 1
ATOM 1921 C CA . GLY A 1 246 ? -17.156 32.844 18.328 1 83.62 246 GLY A CA 1
ATOM 1922 C C . GLY A 1 246 ? -17.219 34.062 19.219 1 83.62 246 GLY A C 1
ATOM 1923 O O . GLY A 1 246 ? -16.266 34.375 19.938 1 83.62 246 GLY A O 1
ATOM 1924 N N . LYS A 1 247 ? -18.328 34.75 19.141 1 84.69 247 LYS A N 1
ATOM 1925 C CA . LYS A 1 247 ? -18.516 36 19.891 1 84.69 247 LYS A CA 1
ATOM 1926 C C . LYS A 1 247 ? -18.438 35.719 21.406 1 84.69 247 LYS A C 1
ATOM 1928 O O . LYS A 1 247 ? -17.844 36.5 22.141 1 84.69 247 LYS A O 1
ATOM 1933 N N . ARG A 1 248 ? -19.031 34.719 21.812 1 83.94 248 ARG A N 1
ATOM 1934 C CA . ARG A 1 248 ? -19.062 34.375 23.234 1 83.94 248 ARG A CA 1
ATOM 1935 C C . ARG A 1 248 ? -17.672 34.125 23.781 1 83.94 248 ARG A C 1
ATOM 1937 O O . ARG A 1 248 ? -17.312 34.562 24.859 1 83.94 248 ARG A O 1
ATOM 1944 N N . GLU A 1 249 ? -16.922 33.344 23.031 1 85.31 249 GLU A N 1
ATOM 1945 C CA . GLU A 1 249 ? -15.57 33 23.438 1 85.31 249 GLU A CA 1
ATOM 1946 C C . GLU A 1 249 ? -14.68 34.219 23.5 1 85.31 249 GLU A C 1
ATOM 1948 O O . GLU A 1 249 ? -13.906 34.406 24.453 1 85.31 249 GLU A O 1
ATOM 1953 N N . VAL A 1 250 ? -14.82 35.062 22.547 1 88.12 250 VAL A N 1
ATOM 1954 C CA . VAL A 1 250 ? -14.023 36.281 22.484 1 88.12 250 VAL A CA 1
ATOM 1955 C C . VAL A 1 250 ? -14.359 37.188 23.672 1 88.12 250 VAL A C 1
ATOM 1957 O O . VAL A 1 250 ? -13.461 37.719 24.328 1 88.12 250 VAL A O 1
ATOM 1960 N N . GLN A 1 251 ? -15.633 37.281 23.953 1 88.75 251 GLN A N 1
ATOM 1961 C CA . GLN A 1 251 ? -16.062 38.125 25.062 1 88.75 251 GLN A CA 1
ATOM 1962 C C . GLN A 1 251 ? -15.531 37.625 26.391 1 88.75 251 GLN A C 1
ATOM 1964 O O . GLN A 1 251 ? -15.062 38.375 27.234 1 88.75 251 GLN A O 1
ATOM 1969 N N . ARG A 1 252 ? -15.633 36.406 26.547 1 87.56 252 ARG A N 1
ATOM 1970 C CA . ARG A 1 252 ? -15.117 35.781 27.781 1 87.56 252 ARG A CA 1
ATOM 1971 C C . ARG A 1 252 ? -13.617 36 27.906 1 87.56 252 ARG A C 1
ATOM 1973 O O . ARG A 1 252 ? -13.125 36.312 29 1 87.56 252 ARG A O 1
ATOM 1980 N N . PHE A 1 253 ? -12.984 35.844 26.875 1 90.25 253 PHE A N 1
ATOM 1981 C CA . PHE A 1 253 ? -11.539 36 26.875 1 90.25 253 PHE A CA 1
ATOM 1982 C C . PHE A 1 253 ? -11.117 37.406 27.172 1 90.25 253 PHE A C 1
ATOM 1984 O O . PHE A 1 253 ? -10.242 37.656 28 1 90.25 253 PHE A O 1
ATOM 1991 N N . ILE A 1 254 ? -11.75 38.406 26.531 1 92.56 254 ILE A N 1
ATOM 1992 C CA . ILE A 1 254 ? -11.32 39.781 26.719 1 92.56 254 ILE A CA 1
ATOM 1993 C C . ILE A 1 254 ? -11.703 40.25 28.109 1 92.56 254 ILE A C 1
ATOM 1995 O O . ILE A 1 254 ? -11.016 41.094 28.688 1 92.56 254 ILE A O 1
ATOM 1999 N N . GLN A 1 255 ? -12.773 39.719 28.641 1 93.25 255 GLN A N 1
ATOM 2000 C CA . GLN A 1 255 ? -13.117 40.031 30.031 1 93.25 255 GLN A CA 1
ATOM 2001 C C . GLN A 1 255 ? -12.023 39.531 30.984 1 93.25 255 GLN A C 1
ATOM 2003 O O . GLN A 1 255 ? -11.633 40.25 31.906 1 93.25 255 GLN A O 1
ATOM 2008 N N . HIS A 1 256 ? -11.617 38.375 30.734 1 92.19 256 HIS A N 1
ATOM 2009 C CA . HIS A 1 256 ? -10.555 37.781 31.547 1 92.19 256 HIS A CA 1
ATOM 2010 C C . HIS A 1 256 ? -9.273 38.625 31.438 1 92.19 256 HIS A C 1
ATOM 2012 O O . HIS A 1 256 ? -8.633 38.906 32.438 1 92.19 256 HIS A O 1
ATOM 2018 N N . VAL A 1 257 ? -8.898 38.969 30.234 1 93.75 257 VAL A N 1
ATOM 2019 C CA . VAL A 1 257 ? -7.703 39.781 30 1 93.75 257 VAL A CA 1
ATOM 2020 C C . VAL A 1 257 ? -7.832 41.125 30.688 1 93.75 257 VAL A C 1
ATOM 2022 O O . VAL A 1 257 ? -6.879 41.625 31.297 1 93.75 257 VAL A O 1
ATOM 2025 N N . SER A 1 258 ? -9.008 41.656 30.562 1 95.62 258 SER A N 1
ATOM 2026 C CA . SER A 1 258 ? -9.281 42.938 31.219 1 95.62 258 SER A CA 1
ATOM 2027 C C . SER A 1 258 ? -9.047 42.875 32.719 1 95.62 258 SER A C 1
ATOM 2029 O O . SER A 1 258 ? -8.406 43.75 33.312 1 95.62 258 SER A O 1
ATOM 2031 N N . GLU A 1 259 ? -9.516 41.844 33.312 1 94.69 259 GLU A N 1
ATOM 2032 C CA . GLU A 1 259 ? -9.406 41.688 34.781 1 94.69 259 GLU A CA 1
ATOM 2033 C C . GLU A 1 259 ? -7.949 41.5 35.188 1 94.69 259 GLU A C 1
ATOM 2035 O O . GLU A 1 259 ? -7.504 42.094 36.188 1 94.69 259 GLU A O 1
ATOM 2040 N N . LEU A 1 260 ? -7.195 40.781 34.5 1 93.31 260 LEU A N 1
ATOM 2041 C CA . LEU A 1 260 ? -5.828 40.438 34.875 1 93.31 260 LEU A CA 1
ATOM 2042 C C . LEU A 1 260 ? -4.891 41.625 34.625 1 93.31 260 LEU A C 1
ATOM 2044 O O . LEU A 1 260 ? -3.891 41.781 35.312 1 93.31 260 LEU A O 1
ATOM 2048 N N . THR A 1 261 ? -5.207 42.406 33.625 1 95.19 261 THR A N 1
ATOM 2049 C CA . THR A 1 261 ? -4.324 43.5 33.25 1 95.19 261 THR A CA 1
ATOM 2050 C C . THR A 1 261 ? -4.793 44.812 33.844 1 95.19 261 THR A C 1
ATOM 2052 O O . THR A 1 261 ? -4.078 45.812 33.781 1 95.19 261 THR A O 1
ATOM 2055 N N . ASN A 1 262 ? -5.945 44.844 34.344 1 95.56 262 ASN A N 1
ATOM 2056 C CA . ASN A 1 262 ? -6.59 46.062 34.906 1 95.56 262 ASN A CA 1
ATOM 2057 C C . ASN A 1 262 ? -6.832 47.094 33.812 1 95.56 262 ASN A C 1
ATOM 2059 O O . ASN A 1 262 ? -6.703 48.281 34.031 1 95.56 262 ASN A O 1
ATOM 2063 N N . CYS A 1 263 ? -7.004 46.625 32.562 1 96.94 263 CYS A N 1
ATOM 2064 C CA . CYS A 1 263 ? -7.418 47.469 31.469 1 96.94 263 CYS A CA 1
ATOM 2065 C C . CYS A 1 263 ? -8.93 47.438 31.281 1 96.94 263 CYS A C 1
ATOM 2067 O O . CYS A 1 263 ? -9.492 46.375 30.969 1 96.94 263 CYS A O 1
ATOM 2069 N N . SER A 1 264 ? -9.57 48.562 31.375 1 96.06 264 SER A N 1
ATOM 2070 C CA . SER A 1 264 ? -11.031 48.625 31.375 1 96.06 264 SER A CA 1
ATOM 2071 C C . SER A 1 264 ? -11.602 48.344 29.984 1 96.06 264 SER A C 1
ATOM 2073 O O . SER A 1 264 ? -11.055 48.812 28.984 1 96.06 264 SER A O 1
ATOM 2075 N N . LEU A 1 265 ? -12.773 47.719 29.938 1 94.69 265 LEU A N 1
ATOM 2076 C CA . LEU A 1 265 ? -13.461 47.406 28.703 1 94.69 265 LEU A CA 1
ATOM 2077 C C . LEU A 1 265 ? -14.516 48.438 28.359 1 94.69 265 LEU A C 1
ATOM 2079 O O . LEU A 1 265 ? -15.211 48.344 27.344 1 94.69 265 LEU A O 1
ATOM 2083 N N . ASP A 1 266 ? -14.664 49.406 29.125 1 94.62 266 ASP A N 1
ATOM 2084 C CA . ASP A 1 266 ? -15.688 50.438 28.938 1 94.62 266 ASP A CA 1
ATOM 2085 C C . ASP A 1 266 ? -15.562 51.094 27.562 1 94.62 266 ASP A C 1
ATOM 2087 O O . ASP A 1 266 ? -16.562 51.375 26.906 1 94.62 266 ASP A O 1
ATOM 2091 N N . ASN A 1 267 ? -14.336 51.406 27.203 1 95.69 267 ASN A N 1
ATOM 2092 C CA . ASN A 1 267 ? -13.977 51.906 25.891 1 95.69 267 ASN A CA 1
ATOM 2093 C C . ASN A 1 267 ? -12.945 51 25.219 1 95.69 267 ASN A C 1
ATOM 2095 O O . ASN A 1 267 ? -11.812 50.906 25.688 1 95.69 267 ASN A O 1
ATOM 2099 N N . LYS A 1 268 ? -13.359 50.469 24.078 1 94.94 268 LYS A N 1
ATOM 2100 C CA . LYS A 1 268 ? -12.539 49.438 23.438 1 94.94 268 LYS A CA 1
ATOM 2101 C C . LYS A 1 268 ? -11.211 50.031 22.969 1 94.94 268 LYS A C 1
ATOM 2103 O O . LYS A 1 268 ? -10.18 49.344 22.984 1 94.94 268 LYS A O 1
ATOM 2108 N N . ASN A 1 269 ? -11.273 51.25 22.484 1 95.88 269 ASN A N 1
ATOM 2109 C CA . ASN A 1 269 ? -10.031 51.875 22.094 1 95.88 269 ASN A CA 1
ATOM 2110 C C . ASN A 1 269 ? -9.086 52.062 23.281 1 95.88 269 ASN A C 1
ATOM 2112 O O . ASN A 1 269 ? -7.883 51.812 23.172 1 95.88 269 ASN A O 1
ATOM 2116 N N . ASP A 1 270 ? -9.68 52.469 24.391 1 96.38 270 ASP A N 1
ATOM 2117 C CA . ASP A 1 270 ? -8.883 52.656 25.594 1 96.38 270 ASP A CA 1
ATOM 2118 C C . ASP A 1 270 ? -8.352 51.312 26.109 1 96.38 270 ASP A C 1
ATOM 2120 O O . ASP A 1 270 ? -7.242 51.25 26.641 1 96.38 270 ASP A O 1
ATOM 2124 N N . PHE A 1 271 ? -9.18 50.344 25.984 1 96.88 271 PHE A N 1
ATOM 2125 C CA . PHE A 1 271 ? -8.781 49 26.391 1 96.88 271 PHE A CA 1
ATOM 2126 C C . PHE A 1 271 ? -7.531 48.562 25.641 1 96.88 271 PHE A C 1
ATOM 2128 O O . PHE A 1 271 ? -6.551 48.156 26.25 1 96.88 271 PHE A O 1
ATOM 2135 N N . ILE A 1 272 ? -7.445 48.75 24.344 1 97.06 272 ILE A N 1
ATOM 2136 C CA . ILE A 1 272 ? -6.316 48.312 23.516 1 97.06 272 ILE A CA 1
ATOM 2137 C C . ILE A 1 272 ? -5.109 49.188 23.797 1 97.06 272 ILE A C 1
ATOM 2139 O O . ILE A 1 272 ? -3.973 48.719 23.844 1 97.06 272 ILE A O 1
ATOM 2143 N N . ASP A 1 273 ? -5.371 50.5 23.984 1 97.12 273 ASP A N 1
ATOM 2144 C CA . ASP A 1 273 ? -4.281 51.406 24.328 1 97.12 273 ASP A CA 1
ATOM 2145 C C . ASP A 1 273 ? -3.619 51 25.641 1 97.12 273 ASP A C 1
ATOM 2147 O O . ASP A 1 273 ? -2.396 51.094 25.781 1 97.12 273 ASP A O 1
ATOM 2151 N N . CYS A 1 274 ? -4.473 50.656 26.547 1 97.5 274 CYS A N 1
ATOM 2152 C CA . CYS A 1 274 ? -3.975 50.156 27.828 1 97.5 274 CYS A CA 1
ATOM 2153 C C . CYS A 1 274 ? -3.139 48.906 27.656 1 97.5 274 CYS A C 1
ATOM 2155 O O . CYS A 1 274 ? -2.055 48.781 28.234 1 97.5 274 CYS A O 1
ATOM 2157 N N . LEU A 1 275 ? -3.566 47.969 26.844 1 97.19 275 LEU A N 1
ATOM 2158 C CA . LEU A 1 275 ? -2.85 46.719 26.594 1 97.19 275 LEU A CA 1
ATOM 2159 C C . LEU A 1 275 ? -1.517 47 25.906 1 97.19 275 LEU A C 1
ATOM 2161 O O . LEU A 1 275 ? -0.538 46.281 26.141 1 97.19 275 LEU A O 1
ATOM 2165 N N . ARG A 1 276 ? -1.445 48 25 1 97.19 276 ARG A N 1
ATOM 2166 C CA . ARG A 1 276 ? -0.217 48.344 24.312 1 97.19 276 ARG A CA 1
ATOM 2167 C C . ARG A 1 276 ? 0.865 48.781 25.297 1 97.19 276 ARG A C 1
ATOM 2169 O O . ARG A 1 276 ? 2.059 48.656 25.016 1 97.19 276 ARG A O 1
ATOM 2176 N N . LYS A 1 277 ? 0.413 49.188 26.453 1 96.31 277 LYS A N 1
ATOM 2177 C CA . LYS A 1 277 ? 1.355 49.688 27.453 1 96.31 277 LYS A CA 1
ATOM 2178 C C . LYS A 1 277 ? 1.632 48.656 28.531 1 96.31 277 LYS A C 1
ATOM 2180 O O . LYS A 1 277 ? 2.508 48.844 29.375 1 96.31 277 LYS A O 1
ATOM 2185 N N . THR A 1 278 ? 0.896 47.594 28.5 1 96.88 278 THR A N 1
ATOM 2186 C CA . THR A 1 278 ? 1.019 46.562 29.516 1 96.88 278 THR A CA 1
ATOM 2187 C C . THR A 1 278 ? 2.287 45.75 29.297 1 96.88 278 THR A C 1
ATOM 2189 O O . THR A 1 278 ? 2.648 45.438 28.156 1 96.88 278 THR A O 1
ATOM 2192 N N . ASP A 1 279 ? 2.941 45.406 30.375 1 95.88 279 ASP A N 1
ATOM 2193 C CA . ASP A 1 279 ? 4.137 44.562 30.312 1 95.88 279 ASP A CA 1
ATOM 2194 C C . ASP A 1 279 ? 3.842 43.25 29.641 1 95.88 279 ASP A C 1
ATOM 2196 O O . ASP A 1 279 ? 2.799 42.625 29.891 1 95.88 279 ASP A O 1
ATOM 2200 N N . VAL A 1 280 ? 4.766 42.781 28.734 1 94.75 280 VAL A N 1
ATOM 2201 C CA . VAL A 1 280 ? 4.566 41.594 27.938 1 94.75 280 VAL A CA 1
ATOM 2202 C C . VAL A 1 280 ? 4.406 40.375 28.844 1 94.75 280 VAL A C 1
ATOM 2204 O O . VAL A 1 280 ? 3.65 39.469 28.547 1 94.75 280 VAL A O 1
ATOM 2207 N N . ALA A 1 281 ? 5.117 40.312 29.953 1 92.38 281 ALA A N 1
ATOM 2208 C CA . ALA A 1 281 ? 5.02 39.219 30.891 1 92.38 281 ALA A CA 1
ATOM 2209 C C . ALA A 1 281 ? 3.605 39.094 31.453 1 92.38 281 ALA A C 1
ATOM 2211 O O . ALA A 1 281 ? 3.111 37.969 31.656 1 92.38 281 ALA A O 1
ATOM 2212 N N . VAL A 1 282 ? 2.984 40.188 31.703 1 94 282 VAL A N 1
ATOM 2213 C CA . VAL A 1 282 ? 1.616 40.188 32.219 1 94 282 VAL A CA 1
ATOM 2214 C C . VAL A 1 282 ? 0.66 39.688 31.125 1 94 282 VAL A C 1
ATOM 2216 O O . VAL A 1 282 ? -0.284 38.969 31.422 1 94 282 VAL A O 1
ATOM 2219 N N . LEU A 1 283 ? 0.893 40.125 29.922 1 94.44 283 LEU A N 1
ATOM 2220 C CA . LEU A 1 283 ? 0.062 39.656 28.812 1 94.44 283 LEU A CA 1
ATOM 2221 C C . LEU A 1 283 ? 0.175 38.156 28.625 1 94.44 283 LEU A C 1
ATOM 2223 O O . LEU A 1 283 ? -0.823 37.5 28.359 1 94.44 283 LEU A O 1
ATOM 2227 N N . LEU A 1 284 ? 1.396 37.656 28.719 1 92.44 284 LEU A N 1
ATOM 2228 C CA . LEU A 1 284 ? 1.613 36.219 28.594 1 92.44 284 LEU A CA 1
ATOM 2229 C C . LEU A 1 284 ? 0.888 35.438 29.688 1 92.44 284 LEU A C 1
ATOM 2231 O O . LEU A 1 284 ? 0.313 34.375 29.438 1 92.44 284 LEU A O 1
ATOM 2235 N N . GLN A 1 285 ? 0.882 35.938 30.812 1 89.31 285 GLN A N 1
ATOM 2236 C CA . GLN A 1 285 ? 0.172 35.312 31.922 1 89.31 285 GLN A CA 1
ATOM 2237 C C . GLN A 1 285 ? -1.337 35.344 31.703 1 89.31 285 GLN A C 1
ATOM 2239 O O . GLN A 1 285 ? -2.033 34.375 32 1 89.31 285 GLN A O 1
ATOM 2244 N N . ALA A 1 286 ? -1.78 36.438 31.203 1 87.44 286 ALA A N 1
ATOM 2245 C CA . ALA A 1 286 ? -3.209 36.594 30.938 1 87.44 286 ALA A CA 1
ATOM 2246 C C . ALA A 1 286 ? -3.676 35.656 29.844 1 87.44 286 ALA A C 1
ATOM 2248 O O . ALA A 1 286 ? -4.848 35.281 29.797 1 87.44 286 ALA A O 1
ATOM 2249 N N . ALA A 1 287 ? -2.762 35.281 29.078 1 83.88 287 ALA A N 1
ATOM 2250 C CA . ALA A 1 287 ? -3.102 34.469 27.906 1 83.88 287 ALA A CA 1
ATOM 2251 C C . ALA A 1 287 ? -2.848 33 28.203 1 83.88 287 ALA A C 1
ATOM 2253 O O . ALA A 1 287 ? -2.975 32.156 27.297 1 83.88 287 ALA A O 1
ATOM 2254 N N . ASP A 1 288 ? -2.451 32.656 29.406 1 82.38 288 ASP A N 1
ATOM 2255 C CA . ASP A 1 288 ? -2.252 31.25 29.766 1 82.38 288 ASP A CA 1
ATOM 2256 C C . ASP A 1 288 ? -3.553 30.453 29.656 1 82.38 288 ASP A C 1
ATOM 2258 O O . ASP A 1 288 ? -4.457 30.609 30.469 1 82.38 288 ASP A O 1
ATOM 2262 N N . GLN A 1 289 ? -3.598 29.562 28.688 1 74.94 289 GLN A N 1
ATOM 2263 C CA . GLN A 1 289 ? -4.812 28.812 28.359 1 74.94 289 GLN A CA 1
ATOM 2264 C C . GLN A 1 289 ? -5.219 27.875 29.484 1 74.94 289 GLN A C 1
ATOM 2266 O O . GLN A 1 289 ? -6.383 27.484 29.594 1 74.94 289 GLN A O 1
ATOM 2271 N N . MET A 1 290 ? -4.309 27.516 30.297 1 71.38 290 MET A N 1
ATOM 2272 C CA . MET A 1 290 ? -4.598 26.594 31.375 1 71.38 290 MET A CA 1
ATOM 2273 C C . MET A 1 290 ? -5.594 27.203 32.375 1 71.38 290 MET A C 1
ATOM 2275 O O . MET A 1 290 ? -6.258 26.484 33.094 1 71.38 290 MET A O 1
ATOM 2279 N N . GLN A 1 291 ? -5.695 28.438 32.25 1 72.62 291 GLN A N 1
ATOM 2280 C CA . GLN A 1 291 ? -6.617 29.141 33.156 1 72.62 291 GLN A CA 1
ATOM 2281 C C . GLN A 1 291 ? -8.062 28.906 32.719 1 72.62 291 GLN A C 1
ATOM 2283 O O . GLN A 1 291 ? -8.984 29.156 33.5 1 72.62 291 GLN A O 1
ATOM 2288 N N . PHE A 1 292 ? -8.219 28.453 31.562 1 74.38 292 PHE A N 1
ATOM 2289 C CA . PHE A 1 292 ? -9.57 28.281 31.031 1 74.38 292 PHE A CA 1
ATOM 2290 C C . PHE A 1 292 ? -9.977 26.812 31.078 1 74.38 292 PHE A C 1
ATOM 2292 O O . PHE A 1 292 ? -11.078 26.453 30.641 1 74.38 292 PHE A O 1
ATOM 2299 N N . VAL A 1 293 ? -9.117 26 31.562 1 76.75 293 VAL A N 1
ATOM 2300 C CA . VAL A 1 293 ? -9.438 24.578 31.672 1 76.75 293 VAL A CA 1
ATOM 2301 C C . VAL A 1 293 ? -10.234 24.312 32.938 1 76.75 293 VAL A C 1
ATOM 2303 O O . VAL A 1 293 ? -9.852 24.766 34.031 1 76.75 293 VAL A O 1
ATOM 2306 N N . ARG A 1 294 ? -11.352 23.625 32.75 1 80.69 294 ARG A N 1
ATOM 2307 C CA . ARG A 1 294 ? -12.188 23.281 33.875 1 80.69 294 ARG A CA 1
ATOM 2308 C C . ARG A 1 294 ? -11.477 22.281 34.781 1 80.69 294 ARG A C 1
ATOM 2310 O O . ARG A 1 294 ? -10.703 21.438 34.312 1 80.69 294 ARG A O 1
ATOM 2317 N N . GLU A 1 295 ? -11.852 22.406 36 1 82.19 295 GLU A N 1
ATOM 2318 C CA . GLU A 1 295 ? -11.266 21.5 36.969 1 82.19 295 GLU A CA 1
ATOM 2319 C C . GLU A 1 295 ? -11.523 20.047 36.594 1 82.19 295 GLU A C 1
ATOM 2321 O O . GLU A 1 295 ? -12.633 19.688 36.188 1 82.19 295 GLU A O 1
ATOM 2326 N N . ASN A 1 296 ? -10.492 19.25 36.656 1 86.69 296 ASN A N 1
ATOM 2327 C CA . ASN A 1 296 ? -10.508 17.812 36.469 1 86.69 296 ASN A CA 1
ATOM 2328 C C . ASN A 1 296 ? -10.852 17.438 35.031 1 86.69 296 ASN A C 1
ATOM 2330 O O . ASN A 1 296 ? -11.438 16.375 34.781 1 86.69 296 ASN A O 1
ATOM 2334 N N . THR A 1 297 ? -10.633 18.359 34.188 1 88.94 297 THR A N 1
ATOM 2335 C CA . THR A 1 297 ? -10.844 18.078 32.781 1 88.94 297 THR A CA 1
ATOM 2336 C C . THR A 1 297 ? -9.594 18.391 31.953 1 88.94 297 THR A C 1
ATOM 2338 O O . THR A 1 297 ? -8.625 18.938 32.5 1 88.94 297 THR A O 1
ATOM 2341 N N . LEU A 1 298 ? -9.547 17.922 30.75 1 86.81 298 LEU A N 1
ATOM 2342 C CA . LEU A 1 298 ? -8.445 18.172 29.828 1 86.81 298 LEU A CA 1
ATOM 2343 C C . LEU A 1 298 ? -8.969 18.719 28.5 1 86.81 298 LEU A C 1
ATOM 2345 O O . LEU A 1 298 ? -8.516 18.312 27.438 1 86.81 298 LEU A O 1
ATOM 2349 N N . PHE A 1 299 ? -9.969 19.547 28.531 1 82.06 299 PHE A N 1
ATOM 2350 C CA . PHE A 1 299 ? -10.5 20.203 27.344 1 82.06 299 PHE A CA 1
ATOM 2351 C C . PHE A 1 299 ? -10.203 21.688 27.359 1 82.06 299 PHE A C 1
ATOM 2353 O O . PHE A 1 299 ? -10.516 22.375 28.344 1 82.06 299 PHE A O 1
ATOM 2360 N N . VAL A 1 300 ? -9.438 22.047 26.25 1 72.62 300 VAL A N 1
ATOM 2361 C CA . VAL A 1 300 ? -9.078 23.453 26.141 1 72.62 300 VAL A CA 1
ATOM 2362 C C . VAL A 1 300 ? -9.828 24.094 24.969 1 72.62 300 VAL A C 1
ATOM 2364 O O . VAL A 1 300 ? -9.812 23.562 23.844 1 72.62 300 VAL A O 1
ATOM 2367 N N . GLU A 1 301 ? -10.484 25.172 25.312 1 75.12 301 GLU A N 1
ATOM 2368 C CA . GLU A 1 301 ? -11.156 25.938 24.266 1 75.12 301 GLU A CA 1
ATOM 2369 C C . GLU A 1 301 ? -10.148 26.594 23.328 1 75.12 301 GLU A C 1
ATOM 2371 O O . GLU A 1 301 ? -9.031 26.922 23.734 1 75.12 301 GLU A O 1
ATOM 2376 N N . SER A 1 302 ? -10.539 26.672 22.109 1 74.69 302 SER A N 1
ATOM 2377 C CA . SER A 1 302 ? -9.68 27.359 21.156 1 74.69 302 SER A CA 1
ATOM 2378 C C . SER A 1 302 ? -9.82 28.875 21.297 1 74.69 302 SER A C 1
ATOM 2380 O O . SER A 1 302 ? -10.781 29.469 20.781 1 74.69 302 SER A O 1
ATOM 2382 N N . LEU A 1 303 ? -8.875 29.453 21.938 1 79.5 303 LEU A N 1
ATOM 2383 C CA . LEU A 1 303 ? -8.969 30.891 22.188 1 79.5 303 LEU A CA 1
ATOM 2384 C C . LEU A 1 303 ? -8.102 31.672 21.219 1 79.5 303 LEU A C 1
ATOM 2386 O O . LEU A 1 303 ? -8.32 32.875 21.016 1 79.5 303 LEU A O 1
ATOM 2390 N N . PHE A 1 304 ? -7.102 31.062 20.672 1 83.06 304 PHE A N 1
ATOM 2391 C CA . PHE A 1 304 ? -6.129 31.797 19.859 1 83.06 304 PHE A CA 1
ATOM 2392 C C . PHE A 1 304 ? -6.223 31.359 18.391 1 83.06 304 PHE A C 1
ATOM 2394 O O . PHE A 1 304 ? -5.277 31.562 17.625 1 83.06 304 PHE A O 1
ATOM 2401 N N . GLY A 1 305 ? -7.336 31.062 17.859 1 87.69 305 GLY A N 1
ATOM 2402 C CA . GLY A 1 305 ? -7.5 30.766 16.438 1 87.69 305 GLY A CA 1
ATOM 2403 C C . GLY A 1 305 ? -7.961 31.969 15.633 1 87.69 305 GLY A C 1
ATOM 2404 O O . GLY A 1 305 ? -8.305 33 16.203 1 87.69 305 GLY A O 1
ATOM 2405 N N . PRO A 1 306 ? -7.859 31.859 14.32 1 91.5 306 PRO A N 1
ATOM 2406 C CA . PRO A 1 306 ? -8.281 32.969 13.453 1 91.5 306 PRO A CA 1
ATOM 2407 C C . PRO A 1 306 ? -9.727 33.406 13.711 1 91.5 306 PRO A C 1
ATOM 2409 O O . PRO A 1 306 ? -10.617 32.531 13.82 1 91.5 306 PRO A O 1
ATOM 2412 N N . ILE A 1 307 ? -9.953 34.625 13.875 1 90.31 307 ILE A N 1
ATOM 2413 C CA . ILE A 1 307 ? -11.273 35.188 14.164 1 90.31 307 ILE A CA 1
ATOM 2414 C C . ILE A 1 307 ? -11.844 35.844 12.906 1 90.31 307 ILE A C 1
ATOM 2416 O O . ILE A 1 307 ? -11.102 36.188 11.984 1 90.31 307 ILE A O 1
ATOM 2420 N N . VAL A 1 308 ? -13.172 35.938 12.867 1 91.19 308 VAL A N 1
ATOM 2421 C CA . VAL A 1 308 ? -13.82 36.75 11.836 1 91.19 308 VAL A CA 1
ATOM 2422 C C . VAL A 1 308 ? -13.5 38.219 12.07 1 91.19 308 VAL A C 1
ATOM 2424 O O . VAL A 1 308 ? -14.008 38.812 13.008 1 91.19 308 VAL A O 1
ATOM 2427 N N . ASP A 1 309 ? -12.695 38.812 11.188 1 91.62 309 ASP A N 1
ATOM 2428 C CA . ASP A 1 309 ? -12.188 40.156 11.422 1 91.62 309 ASP A CA 1
ATOM 2429 C C . ASP A 1 309 ? -12.719 41.125 10.375 1 91.62 309 ASP A C 1
ATOM 2431 O O . ASP A 1 309 ? -12.406 42.312 10.406 1 91.62 309 ASP A O 1
ATOM 2435 N N . GLY A 1 310 ? -13.438 40.594 9.414 1 91 310 GLY A N 1
ATOM 2436 C CA . GLY A 1 310 ? -14.047 41.438 8.391 1 91 310 GLY A CA 1
ATOM 2437 C C . GLY A 1 310 ? -13.07 41.844 7.301 1 91 310 GLY A C 1
ATOM 2438 O O . GLY A 1 310 ? -13.445 42.562 6.363 1 91 310 GLY A O 1
ATOM 2439 N N . GLU A 1 311 ? -11.859 41.469 7.395 1 93.56 311 GLU A N 1
ATOM 2440 C CA . GLU A 1 311 ? -10.844 41.781 6.402 1 93.56 311 GLU A CA 1
ATOM 2441 C C . GLU A 1 311 ? -10.234 40.531 5.793 1 93.56 311 GLU A C 1
ATOM 2443 O O . GLU A 1 311 ? -10.633 40.094 4.703 1 93.56 311 GLU A O 1
ATOM 2448 N N . LEU A 1 312 ? -9.508 39.781 6.578 1 95.38 312 LEU A N 1
ATOM 2449 C CA . LEU A 1 312 ? -9.008 38.5 6.074 1 95.38 312 LEU A CA 1
ATOM 2450 C C . LEU A 1 312 ? -10.141 37.5 5.93 1 95.38 312 LEU A C 1
ATOM 2452 O O . LEU A 1 312 ? -10.18 36.75 4.957 1 95.38 312 LEU A O 1
ATOM 2456 N N . PHE A 1 313 ? -10.984 37.531 6.922 1 94.5 313 PHE A N 1
ATOM 2457 C CA . PHE A 1 313 ? -12.141 36.656 6.941 1 94.5 313 PHE A CA 1
ATOM 2458 C C . PHE A 1 313 ? -13.43 37.438 7.184 1 94.5 313 PHE A C 1
ATOM 2460 O O . PHE A 1 313 ? -13.75 37.781 8.328 1 94.5 313 PHE A O 1
ATOM 2467 N N . PRO A 1 314 ? -14.211 37.625 6.172 1 91.81 314 PRO A N 1
ATOM 2468 C CA . PRO A 1 314 ? -15.469 38.344 6.332 1 91.81 314 PRO A CA 1
ATOM 2469 C C . PRO A 1 314 ? -16.531 37.531 7.07 1 91.81 314 PRO A C 1
ATOM 2471 O O . PRO A 1 314 ? -17.516 38.094 7.555 1 91.81 314 PRO A O 1
ATOM 2474 N N . ASP A 1 315 ? -16.359 36.281 7.066 1 90.75 315 ASP A N 1
ATOM 2475 C CA . ASP A 1 315 ? -17.188 35.281 7.754 1 90.75 315 ASP A CA 1
ATOM 2476 C C . ASP A 1 315 ? -16.375 34.094 8.203 1 90.75 315 ASP A C 1
ATOM 2478 O O . ASP A 1 315 ? -15.156 34.031 7.988 1 90.75 315 ASP A O 1
ATOM 2482 N N . ASN A 1 316 ? -17.047 33.281 8.992 1 90.62 316 ASN A N 1
ATOM 2483 C CA . ASN A 1 316 ? -16.344 32.031 9.367 1 90.62 316 ASN A CA 1
ATOM 2484 C C . ASN A 1 316 ? -15.727 31.344 8.156 1 90.62 316 ASN A C 1
ATOM 2486 O O . ASN A 1 316 ? -16.438 31.031 7.199 1 90.62 316 ASN A O 1
ATOM 2490 N N . PRO A 1 317 ? -14.461 31.094 8.188 1 90.56 317 PRO A N 1
ATOM 2491 C CA . PRO A 1 317 ? -13.773 30.562 7.008 1 90.56 317 PRO A CA 1
ATOM 2492 C C . PRO A 1 317 ? -14.375 29.234 6.516 1 90.56 317 PRO A C 1
ATOM 2494 O O . PRO A 1 317 ? -14.445 29 5.309 1 90.56 317 PRO A O 1
ATOM 2497 N N . MET A 1 318 ? -14.82 28.375 7.391 1 91.75 318 MET A N 1
ATOM 2498 C CA . MET A 1 318 ? -15.359 27.078 6.988 1 91.75 318 MET A CA 1
ATOM 2499 C C . MET A 1 318 ? -16.75 27.234 6.383 1 91.75 318 MET A C 1
ATOM 2501 O O . MET A 1 318 ? -17.125 26.484 5.484 1 91.75 318 MET A O 1
ATOM 2505 N N . LYS A 1 319 ? -17.453 28.203 6.902 1 90 319 LYS A N 1
ATOM 2506 C CA . LYS A 1 319 ? -18.75 28.516 6.301 1 90 319 LYS A CA 1
ATOM 2507 C C . LYS A 1 319 ? -18.578 29.016 4.867 1 90 319 LYS A C 1
ATOM 2509 O O . LYS A 1 319 ? -19.375 28.688 3.99 1 90 319 LYS A O 1
ATOM 2514 N N . LEU A 1 320 ? -17.562 29.781 4.688 1 90.94 320 LEU A N 1
ATOM 2515 C CA . LEU A 1 320 ? -17.281 30.359 3.377 1 90.94 320 LEU A CA 1
ATOM 2516 C C . LEU A 1 320 ? -16.969 29.281 2.357 1 90.94 320 LEU A C 1
ATOM 2518 O O . LEU A 1 320 ? -17.156 29.469 1.155 1 90.94 320 LEU A O 1
ATOM 2522 N N . LEU A 1 321 ? -16.531 28.109 2.74 1 93.88 321 LEU A N 1
ATOM 2523 C CA . LEU A 1 321 ? -16.156 27.016 1.852 1 93.88 321 LEU A CA 1
ATOM 2524 C C . LEU A 1 321 ? -17.375 26.203 1.435 1 93.88 321 LEU A C 1
ATOM 2526 O O . LEU A 1 321 ? -17.312 25.422 0.489 1 93.88 321 LEU A O 1
ATOM 2530 N N . GLU A 1 322 ? -18.438 26.344 2.168 1 90.75 322 GLU A N 1
ATOM 2531 C CA . GLU A 1 322 ? -19.641 25.609 1.82 1 90.75 322 GLU A CA 1
ATOM 2532 C C . GLU A 1 322 ? -20.156 26 0.439 1 90.75 322 GLU A C 1
ATOM 2534 O O . GLU A 1 322 ? -20.734 25.172 -0.276 1 90.75 322 GLU A O 1
ATOM 2539 N N . ASP A 1 323 ? -19.953 27.25 0.094 1 92.19 323 ASP A N 1
ATOM 2540 C CA . ASP A 1 323 ? -20.281 27.734 -1.243 1 92.19 323 ASP A CA 1
ATOM 2541 C C . ASP A 1 323 ? -19.094 27.594 -2.189 1 92.19 323 ASP A C 1
ATOM 2543 O O . ASP A 1 323 ? -18.125 28.344 -2.084 1 92.19 323 ASP A O 1
ATOM 2547 N N . GLN A 1 324 ? -19.219 26.75 -3.148 1 92.06 324 GLN A N 1
ATOM 2548 C CA . GLN A 1 324 ? -18.125 26.453 -4.078 1 92.06 324 GLN A CA 1
ATOM 2549 C C . GLN A 1 324 ? -17.812 27.688 -4.934 1 92.06 324 GLN A C 1
ATOM 2551 O O . GLN A 1 324 ? -16.703 27.797 -5.461 1 92.06 324 GLN A O 1
ATOM 2556 N N . SER A 1 325 ? -18.781 28.516 -5.035 1 93.62 325 SER A N 1
ATOM 2557 C CA . SER A 1 325 ? -18.594 29.688 -5.891 1 93.62 325 SER A CA 1
ATOM 2558 C C . SER A 1 325 ? -17.984 30.844 -5.117 1 93.62 325 SER A C 1
ATOM 2560 O O . SER A 1 325 ? -17.641 31.875 -5.703 1 93.62 325 SER A O 1
ATOM 2562 N N . SER A 1 326 ? -17.797 30.688 -3.807 1 95.75 326 SER A N 1
ATOM 2563 C CA . SER A 1 326 ? -17.203 31.766 -3.018 1 95.75 326 SER A CA 1
ATOM 2564 C C . SER A 1 326 ? -15.766 32.031 -3.461 1 95.75 326 SER A C 1
ATOM 2566 O O . SER A 1 326 ? -15.086 31.156 -3.977 1 95.75 326 SER A O 1
ATOM 2568 N N . PRO A 1 327 ? -15.32 33.312 -3.275 1 96.56 327 PRO A N 1
ATOM 2569 C CA . PRO A 1 327 ? -13.93 33.625 -3.602 1 96.56 327 PRO A CA 1
ATOM 2570 C C . PRO A 1 327 ? -12.938 32.75 -2.846 1 96.56 327 PRO A C 1
ATOM 2572 O O . PRO A 1 327 ? -11.875 32.406 -3.375 1 96.56 327 PRO A O 1
ATOM 2575 N N . GLN A 1 328 ? -13.266 32.375 -1.685 1 96.56 328 GLN A N 1
ATOM 2576 C CA . GLN A 1 328 ? -12.414 31.5 -0.868 1 96.56 328 GLN A CA 1
ATOM 2577 C C . GLN A 1 328 ? -12.289 30.109 -1.485 1 96.56 328 GLN A C 1
ATOM 2579 O O . GLN A 1 328 ? -11.18 29.578 -1.592 1 96.56 328 GLN A O 1
ATOM 2584 N N . SER A 1 329 ? -13.406 29.578 -1.878 1 96.69 329 SER A N 1
ATOM 2585 C CA . SER A 1 329 ? -13.391 28.281 -2.525 1 96.69 329 SER A CA 1
ATOM 2586 C C . SER A 1 329 ? -12.625 28.312 -3.846 1 96.69 329 SER A C 1
ATOM 2588 O O . SER A 1 329 ? -11.898 27.391 -4.18 1 96.69 329 SER A O 1
ATOM 2590 N N . GLN A 1 330 ? -12.852 29.359 -4.555 1 96.88 330 GLN A N 1
ATOM 2591 C CA . GLN A 1 330 ? -12.164 29.516 -5.832 1 96.88 330 GLN A CA 1
ATOM 2592 C C . GLN A 1 330 ? -10.656 29.625 -5.645 1 96.88 330 GLN A C 1
ATOM 2594 O O . GLN A 1 330 ? -9.883 29.031 -6.395 1 96.88 330 GLN A O 1
ATOM 2599 N N . PHE A 1 331 ? -10.273 30.391 -4.707 1 97.94 331 PHE A N 1
ATOM 2600 C CA . PHE A 1 331 ? -8.852 30.531 -4.434 1 97.94 331 PHE A CA 1
ATOM 2601 C C . PHE A 1 331 ? -8.25 29.203 -3.982 1 97.94 331 PHE A C 1
ATOM 2603 O O . PHE A 1 331 ? -7.227 28.766 -4.508 1 97.94 331 PHE A O 1
ATOM 2610 N N . LEU A 1 332 ? -8.867 28.547 -3.053 1 98.25 332 LEU A N 1
ATOM 2611 C CA . LEU A 1 332 ? -8.414 27.25 -2.57 1 98.25 332 LEU A CA 1
ATOM 2612 C C . LEU A 1 332 ? -8.234 26.281 -3.727 1 98.25 332 LEU A C 1
ATOM 2614 O O . LEU A 1 332 ? -7.219 25.578 -3.811 1 98.25 332 LEU A O 1
ATOM 2618 N N . SER A 1 333 ? -9.195 26.219 -4.637 1 96.75 333 SER A N 1
ATOM 2619 C CA . SER A 1 333 ? -9.211 25.25 -5.727 1 96.75 333 SER A CA 1
ATOM 2620 C C . SER A 1 333 ? -8.188 25.609 -6.797 1 96.75 333 SER A C 1
ATOM 2622 O O . SER A 1 333 ? -7.898 24.797 -7.676 1 96.75 333 SER A O 1
ATOM 2624 N N . SER A 1 334 ? -7.684 26.828 -6.773 1 97.62 334 SER A N 1
ATOM 2625 C CA . SER A 1 334 ? -6.684 27.234 -7.75 1 97.62 334 SER A CA 1
ATOM 2626 C C . SER A 1 334 ? -5.285 26.797 -7.336 1 97.62 334 SER A C 1
ATOM 2628 O O . SER A 1 334 ? -4.352 26.828 -8.141 1 97.62 334 SER A O 1
ATOM 2630 N N . LEU A 1 335 ? -5.113 26.328 -6.156 1 98.69 335 LEU A N 1
ATOM 2631 C CA . LEU A 1 335 ? -3.826 25.938 -5.594 1 98.69 335 LEU A CA 1
ATOM 2632 C C . LEU A 1 335 ? -3.639 24.422 -5.664 1 98.69 335 LEU A C 1
ATOM 2634 O O . LEU A 1 335 ? -4.613 23.672 -5.582 1 98.69 335 LEU A O 1
ATOM 2638 N N . ASP A 1 336 ? -2.385 23.922 -5.883 1 98.81 336 ASP A N 1
ATOM 2639 C CA . ASP A 1 336 ? -2.096 22.531 -5.543 1 98.81 336 ASP A CA 1
ATOM 2640 C C . ASP A 1 336 ? -2.004 22.344 -4.027 1 98.81 336 ASP A C 1
ATOM 2642 O O . ASP A 1 336 ? -1.47 23.203 -3.324 1 98.81 336 ASP A O 1
ATOM 2646 N N . PHE A 1 337 ? -2.525 21.219 -3.559 1 98.88 337 PHE A N 1
ATOM 2647 C CA . PHE A 1 337 ? -2.707 21.109 -2.117 1 98.88 337 PHE A CA 1
ATOM 2648 C C . PHE A 1 337 ? -2.385 19.688 -1.644 1 98.88 337 PHE A C 1
ATOM 2650 O O . PHE A 1 337 ? -2.885 18.719 -2.207 1 98.88 337 PHE A O 1
ATOM 2657 N N . VAL A 1 338 ? -1.498 19.562 -0.702 1 98.81 338 VAL A N 1
ATOM 2658 C CA . VAL A 1 338 ? -1.227 18.312 0.016 1 98.81 338 VAL A CA 1
ATOM 2659 C C . VAL A 1 338 ? -1.662 18.453 1.474 1 98.81 338 VAL A C 1
ATOM 2661 O O . VAL A 1 338 ? -1.346 19.453 2.129 1 98.81 338 VAL A O 1
ATOM 2664 N N . ALA A 1 339 ? -2.383 17.547 1.984 1 98.75 339 ALA A N 1
ATOM 2665 C CA . ALA A 1 339 ? -2.674 17.469 3.414 1 98.75 339 ALA A CA 1
ATOM 2666 C C . ALA A 1 339 ? -2.504 16.047 3.934 1 98.75 339 ALA A C 1
ATOM 2668 O O . ALA A 1 339 ? -2.785 15.086 3.219 1 98.75 339 ALA A O 1
ATOM 2669 N N . GLY A 1 340 ? -2.014 15.945 5.09 1 98.25 340 GLY A N 1
ATOM 2670 C CA . GLY A 1 340 ? -1.836 14.625 5.668 1 98.25 340 GLY A CA 1
ATOM 2671 C C . GLY A 1 340 ? -1.622 14.648 7.168 1 98.25 340 GLY A C 1
ATOM 2672 O O . GLY A 1 340 ? -1.611 15.719 7.781 1 98.25 340 GLY A O 1
ATOM 2673 N N . THR A 1 341 ? -1.621 13.469 7.727 1 97.94 341 THR A N 1
ATOM 2674 C CA . THR A 1 341 ? -1.454 13.266 9.164 1 97.94 341 THR A CA 1
ATOM 2675 C C . THR A 1 341 ? -0.477 12.125 9.438 1 97.94 341 THR A C 1
ATOM 2677 O O . THR A 1 341 ? 0.111 11.57 8.508 1 97.94 341 THR A O 1
ATOM 2680 N N . VAL A 1 342 ? -0.209 11.906 10.664 1 96.31 342 VAL A N 1
ATOM 2681 C CA . VAL A 1 342 ? 0.521 10.734 11.117 1 96.31 342 VAL A CA 1
ATOM 2682 C C . VAL A 1 342 ? -0.457 9.703 11.672 1 96.31 342 VAL A C 1
ATOM 2684 O O . VAL A 1 342 ? -1.625 10.008 11.922 1 96.31 342 VAL A O 1
ATOM 2687 N N . SER A 1 343 ? -0.053 8.516 11.758 1 95.06 343 SER A N 1
ATOM 2688 C CA . SER A 1 343 ? -0.968 7.43 12.094 1 95.06 343 SER A CA 1
ATOM 2689 C C . SER A 1 343 ? -1.539 7.594 13.492 1 95.06 343 SER A C 1
ATOM 2691 O O . SER A 1 343 ? -2.646 7.137 13.781 1 95.06 343 SER A O 1
ATOM 2693 N N . GLN A 1 344 ? -0.778 8.234 14.398 1 94 344 GLN A N 1
ATOM 2694 C CA . GLN A 1 344 ? -1.26 8.398 15.766 1 94 344 GLN A CA 1
ATOM 2695 C C . GLN A 1 344 ? -1.076 9.836 16.25 1 94 344 GLN A C 1
ATOM 2697 O O . GLN A 1 344 ? -0.258 10.102 17.125 1 94 344 GLN A O 1
ATOM 2702 N N . GLU A 1 345 ? -1.889 10.719 15.766 1 94.62 345 GLU A N 1
ATOM 2703 C CA . GLU A 1 345 ? -1.896 12.125 16.141 1 94.62 345 GLU A CA 1
ATOM 2704 C C . GLU A 1 345 ? -2.172 12.297 17.641 1 94.62 345 GLU A C 1
ATOM 2706 O O . GLU A 1 345 ? -1.75 13.281 18.25 1 94.62 345 GLU A O 1
ATOM 2711 N N . GLY A 1 346 ? -2.801 11.305 18.188 1 93.12 346 GLY A N 1
ATOM 2712 C CA . GLY A 1 346 ? -3.201 11.359 19.578 1 93.12 346 GLY A CA 1
ATOM 2713 C C . GLY A 1 346 ? -2.045 11.18 20.547 1 93.12 346 GLY A C 1
ATOM 2714 O O . GLY A 1 346 ? -2.236 11.172 21.766 1 93.12 346 GLY A O 1
ATOM 2715 N N . SER A 1 347 ? -0.844 11.023 20.047 1 89.88 347 SER A N 1
ATOM 2716 C CA . SER A 1 347 ? 0.321 10.977 20.938 1 89.88 347 SER A CA 1
ATOM 2717 C C . SER A 1 347 ? 0.389 12.203 21.828 1 89.88 347 SER A C 1
ATOM 2719 O O . SER A 1 347 ? 0.991 12.156 22.906 1 89.88 347 SER A O 1
ATOM 2721 N N . LEU A 1 348 ? -0.239 13.273 21.5 1 88.62 348 LEU A N 1
ATOM 2722 C CA . LEU A 1 348 ? -0.306 14.508 22.281 1 88.62 348 LEU A CA 1
ATOM 2723 C C . LEU A 1 348 ? -1.036 14.273 23.609 1 88.62 348 LEU A C 1
ATOM 2725 O O . LEU A 1 348 ? -0.854 15.023 24.562 1 88.62 348 LEU A O 1
ATOM 2729 N N . LEU A 1 349 ? -1.826 13.219 23.625 1 88.94 349 LEU A N 1
ATOM 2730 C CA . LEU A 1 349 ? -2.652 12.961 24.797 1 88.94 349 LEU A CA 1
ATOM 2731 C C . LEU A 1 349 ? -1.789 12.609 26 1 88.94 349 LEU A C 1
ATOM 2733 O O . LEU A 1 349 ? -1.876 13.266 27.047 1 88.94 349 LEU A O 1
ATOM 2737 N N . TYR A 1 350 ? -0.983 11.562 25.891 1 84.12 350 TYR A N 1
ATOM 2738 C CA . TYR A 1 350 ? -0.235 11.125 27.062 1 84.12 350 TYR A CA 1
ATOM 2739 C C . TYR A 1 350 ? 0.776 12.188 27.484 1 84.12 350 TYR A C 1
ATOM 2741 O O . TYR A 1 350 ? 1.242 12.188 28.625 1 84.12 350 TYR A O 1
ATOM 2749 N N . MET A 1 351 ? 1.026 13.195 26.609 1 79 351 MET A N 1
ATOM 2750 C CA . MET A 1 351 ? 1.927 14.297 26.938 1 79 351 MET A CA 1
ATOM 2751 C C . MET A 1 351 ? 1.176 15.414 27.656 1 79 351 MET A C 1
ATOM 2753 O O . MET A 1 351 ? 1.785 16.234 28.344 1 79 351 MET A O 1
ATOM 2757 N N . SER A 1 352 ? -0.074 15.422 27.484 1 82.88 352 SER A N 1
ATOM 2758 C CA . SER A 1 352 ? -0.881 16.547 27.953 1 82.88 352 SER A CA 1
ATOM 2759 C C . SER A 1 352 ? -1.544 16.234 29.297 1 82.88 352 SER A C 1
ATOM 2761 O O . SER A 1 352 ? -2.051 17.141 29.969 1 82.88 352 SER A O 1
ATOM 2763 N N . ILE A 1 353 ? -1.529 14.953 29.703 1 87.5 353 ILE A N 1
ATOM 2764 C CA . ILE A 1 353 ? -2.219 14.578 30.938 1 87.5 353 ILE A CA 1
ATOM 2765 C C . ILE A 1 353 ? -1.349 14.922 32.156 1 87.5 353 ILE A C 1
ATOM 2767 O O . ILE A 1 353 ? -0.335 14.266 32.406 1 87.5 353 ILE A O 1
ATOM 2771 N N . MET A 1 354 ? -1.797 15.844 32.906 1 84.12 354 MET A N 1
ATOM 2772 C CA . MET A 1 354 ? -1.057 16.312 34.094 1 84.12 354 MET A CA 1
ATOM 2773 C C . MET A 1 354 ? -1.196 15.336 35.25 1 84.12 354 MET A C 1
ATOM 2775 O O . MET A 1 354 ? -2.18 14.594 35.312 1 84.12 354 MET A O 1
ATOM 2779 N N . PRO A 1 355 ? -0.26 15.32 36.125 1 87.25 355 PRO A N 1
ATOM 2780 C CA . PRO A 1 355 ? -0.262 14.375 37.25 1 87.25 355 PRO A CA 1
ATOM 2781 C C . PRO A 1 355 ? -1.523 14.484 38.094 1 87.25 355 PRO A C 1
ATOM 2783 O O . PRO A 1 355 ? -2.035 13.469 38.562 1 87.25 355 PRO A O 1
ATOM 2786 N N . ASP A 1 356 ? -2.029 15.648 38.281 1 87.69 356 ASP A N 1
ATOM 2787 C CA . ASP A 1 356 ? -3.205 15.836 39.125 1 87.69 356 ASP A CA 1
ATOM 2788 C C . ASP A 1 356 ? -4.422 15.125 38.531 1 87.69 356 ASP A C 1
ATOM 2790 O O . ASP A 1 356 ? -5.234 14.562 39.281 1 87.69 356 ASP A O 1
ATOM 2794 N N . LEU A 1 357 ? -4.547 15.195 37.25 1 90 357 LEU A N 1
ATOM 2795 C CA . LEU A 1 357 ? -5.656 14.516 36.594 1 90 357 LEU A CA 1
ATOM 2796 C C . LEU A 1 357 ? -5.508 13 36.719 1 90 357 LEU A C 1
ATOM 2798 O O . LEU A 1 357 ? -6.5 12.281 36.875 1 90 357 LEU A O 1
ATOM 2802 N N . GLN A 1 358 ? -4.293 12.516 36.562 1 92.81 358 GLN A N 1
ATOM 2803 C CA . GLN A 1 358 ? -4.031 11.086 36.688 1 92.81 358 GLN A CA 1
ATOM 2804 C C . GLN A 1 358 ? -4.391 10.602 38.094 1 92.81 358 GLN A C 1
ATOM 2806 O O . GLN A 1 358 ? -4.961 9.523 38.281 1 92.81 358 GLN A O 1
ATOM 2811 N N . GLU A 1 359 ? -4.059 11.406 39.094 1 93.19 359 GLU A N 1
ATOM 2812 C CA . GLU A 1 359 ? -4.406 11.078 40.469 1 93.19 359 GLU A CA 1
ATOM 2813 C C . GLU A 1 359 ? -5.918 11.055 40.656 1 93.19 359 GLU A C 1
ATOM 2815 O O . GLU A 1 359 ? -6.453 10.125 41.281 1 93.19 359 GLU A O 1
ATOM 2820 N N . HIS A 1 360 ? -6.527 12.039 40.156 1 92.5 360 HIS A N 1
ATOM 2821 C CA . HIS A 1 360 ? -7.973 12.164 40.312 1 92.5 360 HIS A CA 1
ATOM 2822 C C . HIS A 1 360 ? -8.695 10.969 39.719 1 92.5 360 HIS A C 1
ATOM 2824 O O . HIS A 1 360 ? -9.672 10.477 40.281 1 92.5 360 HIS A O 1
ATOM 2830 N N . TYR A 1 361 ? -8.266 10.523 38.594 1 94.06 361 TYR A N 1
ATOM 2831 C CA . TYR A 1 361 ? -8.938 9.438 37.906 1 94.06 361 TYR A CA 1
ATOM 2832 C C . TYR A 1 361 ? -8.266 8.102 38.188 1 94.06 361 TYR A C 1
ATOM 2834 O O . TYR A 1 361 ? -8.641 7.07 37.625 1 94.06 361 TYR A O 1
ATOM 2842 N N . ALA A 1 362 ? -7.227 8.078 38.969 1 94.5 362 ALA A N 1
ATOM 2843 C CA . ALA A 1 362 ? -6.562 6.902 39.531 1 94.5 362 ALA A CA 1
ATOM 2844 C C . ALA A 1 362 ? -5.957 6.043 38.438 1 94.5 362 ALA A C 1
ATOM 2846 O O . ALA A 1 362 ? -6.23 4.84 38.344 1 94.5 362 ALA A O 1
ATOM 2847 N N . PHE A 1 363 ? -5.148 6.613 37.594 1 94.94 363 PHE A N 1
ATOM 2848 C CA . PHE A 1 363 ? -4.453 5.855 36.562 1 94.94 363 PHE A CA 1
ATOM 2849 C C . PHE A 1 363 ? -3.084 6.457 36.281 1 94.94 363 PHE A C 1
ATOM 2851 O O . PHE A 1 363 ? -2.721 7.488 36.875 1 94.94 363 PHE A O 1
ATOM 2858 N N . ASP A 1 364 ? -2.258 5.777 35.562 1 94.38 364 ASP A N 1
ATOM 2859 C CA . ASP A 1 364 ? -0.975 6.211 35.031 1 94.38 364 ASP A CA 1
ATOM 2860 C C . ASP A 1 364 ? -0.963 6.109 33.5 1 94.38 364 ASP A C 1
ATOM 2862 O O . ASP A 1 364 ? -0.989 5.012 32.938 1 94.38 364 ASP A O 1
ATOM 2866 N N . ALA A 1 365 ? -0.834 7.254 32.875 1 92.62 365 ALA A N 1
ATOM 2867 C CA . ALA A 1 365 ? -0.963 7.328 31.422 1 92.62 365 ALA A CA 1
ATOM 2868 C C . ALA A 1 365 ? 0.122 6.512 30.734 1 92.62 365 ALA A C 1
ATOM 2870 O O . ALA A 1 365 ? -0.053 6.07 29.594 1 92.62 365 ALA A O 1
ATOM 2871 N N . MET A 1 366 ? 1.289 6.312 31.391 1 90.5 366 MET A N 1
ATOM 2872 C CA . MET A 1 366 ? 2.393 5.555 30.797 1 90.5 366 MET A CA 1
ATOM 2873 C C . MET A 1 366 ? 2.113 4.055 30.859 1 90.5 366 MET A C 1
ATOM 2875 O O . MET A 1 366 ? 2.785 3.268 30.188 1 90.5 366 MET A O 1
ATOM 2879 N N . VAL A 1 367 ? 1.135 3.707 31.641 1 93.75 367 VAL A N 1
ATOM 2880 C CA . VAL A 1 367 ? 0.754 2.305 31.766 1 93.75 367 VAL A CA 1
ATOM 2881 C C . VAL A 1 367 ? -0.516 2.039 30.969 1 93.75 367 VAL A C 1
ATOM 2883 O O . VAL A 1 367 ? -0.57 1.097 30.172 1 93.75 367 VAL A O 1
ATOM 2886 N N . ALA A 1 368 ? -1.518 2.818 31.234 1 95.56 368 ALA A N 1
ATOM 2887 C CA . ALA A 1 368 ? -2.791 2.682 30.531 1 95.56 368 ALA A CA 1
ATOM 2888 C C . ALA A 1 368 ? -3.652 3.928 30.703 1 95.56 368 ALA A C 1
ATOM 2890 O O . ALA A 1 368 ? -3.527 4.641 31.703 1 95.56 368 ALA A O 1
ATOM 2891 N N . ILE A 1 369 ? -4.52 4.223 29.812 1 96.62 369 ILE A N 1
ATOM 2892 C CA . ILE A 1 369 ? -5.504 5.293 29.906 1 96.62 369 ILE A CA 1
ATOM 2893 C C . ILE A 1 369 ? -6.91 4.699 29.922 1 96.62 369 ILE A C 1
ATOM 2895 O O . ILE A 1 369 ? -7.387 4.184 28.922 1 96.62 369 ILE A O 1
ATOM 2899 N N . PRO A 1 370 ? -7.578 4.754 31 1 95.81 370 PRO A N 1
ATOM 2900 C CA . PRO A 1 370 ? -8.875 4.082 31.125 1 95.81 370 PRO A CA 1
ATOM 2901 C C . PRO A 1 370 ? -10 4.82 30.406 1 95.81 370 PRO A C 1
ATOM 2903 O O . PRO A 1 370 ? -9.938 6.039 30.25 1 95.81 370 PRO A O 1
ATOM 2906 N N . ALA A 1 371 ? -11.039 4.094 30.062 1 96 371 ALA A N 1
ATOM 2907 C CA . ALA A 1 371 ? -12.211 4.625 29.375 1 96 371 ALA A CA 1
ATOM 2908 C C . ALA A 1 371 ? -12.875 5.734 30.188 1 96 371 ALA A C 1
ATOM 2910 O O . ALA A 1 371 ? -13.359 6.719 29.641 1 96 371 ALA A O 1
ATOM 2911 N N . LYS A 1 372 ? -12.898 5.609 31.484 1 94.62 372 LYS A N 1
ATOM 2912 C CA . LYS A 1 372 ? -13.562 6.574 32.344 1 94.62 372 LYS A CA 1
ATOM 2913 C C . LYS A 1 372 ? -12.914 7.953 32.25 1 94.62 372 LYS A C 1
ATOM 2915 O O . LYS A 1 372 ? -13.602 8.977 32.344 1 94.62 372 LYS A O 1
ATOM 2920 N N . PHE A 1 373 ? -11.68 7.984 32.094 1 95.44 373 PHE A N 1
ATOM 2921 C CA . PHE A 1 373 ? -10.969 9.258 31.969 1 95.44 373 PHE A CA 1
ATOM 2922 C C . PHE A 1 373 ? -11.352 9.961 30.672 1 95.44 373 PHE A C 1
ATOM 2924 O O . PHE A 1 373 ? -11.711 11.141 30.688 1 95.44 373 PHE A O 1
ATOM 2931 N N . ILE A 1 374 ? -11.297 9.297 29.516 1 95.12 374 ILE A N 1
ATOM 2932 C CA . ILE A 1 374 ? -11.547 9.93 28.234 1 95.12 374 ILE A CA 1
ATOM 2933 C C . ILE A 1 374 ? -13 10.391 28.156 1 95.12 374 ILE A C 1
ATOM 2935 O O . ILE A 1 374 ? -13.289 11.484 27.656 1 95.12 374 ILE A O 1
ATOM 2939 N N . CYS A 1 375 ? -13.922 9.586 28.656 1 96.12 375 CYS A N 1
ATOM 2940 C CA . CYS A 1 375 ? -15.344 9.922 28.609 1 96.12 375 CYS A CA 1
ATOM 2941 C C . CYS A 1 375 ? -15.664 11.055 29.578 1 96.12 375 CYS A C 1
ATOM 2943 O O . CYS A 1 375 ? -16.469 11.938 29.266 1 96.12 375 CYS A O 1
ATOM 2945 N N . GLY A 1 376 ? -14.977 11.031 30.672 1 94.69 376 GLY A N 1
ATOM 2946 C CA . GLY A 1 376 ? -15.297 11.992 31.719 1 94.69 376 GLY A CA 1
ATOM 2947 C C . GLY A 1 376 ? -14.516 13.289 31.594 1 94.69 376 GLY A C 1
ATOM 2948 O O . GLY A 1 376 ? -15.062 14.375 31.781 1 94.69 376 GLY A O 1
ATOM 2949 N N . ALA A 1 377 ? -13.258 13.234 31.312 1 94.81 377 ALA A N 1
ATOM 2950 C CA . ALA A 1 377 ? -12.367 14.383 31.422 1 94.81 377 ALA A CA 1
ATOM 2951 C C . ALA A 1 377 ? -12.227 15.102 30.078 1 94.81 377 ALA A C 1
ATOM 2953 O O . ALA A 1 377 ? -11.828 16.266 30.031 1 94.81 377 ALA A O 1
ATOM 2954 N N . ILE A 1 378 ? -12.578 14.461 28.953 1 95 378 ILE A N 1
ATOM 2955 C CA . ILE A 1 378 ? -12.336 15.086 27.672 1 95 378 ILE A CA 1
ATOM 2956 C C . ILE A 1 378 ? -13.633 15.125 26.859 1 95 378 ILE A C 1
ATOM 2958 O O . ILE A 1 378 ? -14.094 16.203 26.484 1 95 378 ILE A O 1
ATOM 2962 N N . ILE A 1 379 ? -14.32 13.953 26.688 1 96.19 379 ILE A N 1
ATOM 2963 C CA . ILE A 1 379 ? -15.492 13.875 25.828 1 96.19 379 ILE A CA 1
ATOM 2964 C C . ILE A 1 379 ? -16.641 14.672 26.438 1 96.19 379 ILE A C 1
ATOM 2966 O O . ILE A 1 379 ? -17.328 15.422 25.734 1 96.19 379 ILE A O 1
ATOM 2970 N N . SER A 1 380 ? -16.812 14.523 27.734 1 95.25 380 SER A N 1
ATOM 2971 C CA . SER A 1 380 ? -17.906 15.211 28.391 1 95.25 380 SER A CA 1
ATOM 2972 C C . SER A 1 380 ? -17.781 16.719 28.234 1 95.25 380 SER A C 1
ATOM 2974 O O . SER A 1 380 ? -18.719 17.391 27.766 1 95.25 380 SER A O 1
ATOM 2976 N N . PRO A 1 381 ? -16.656 17.328 28.625 1 93.12 381 PRO A N 1
ATOM 2977 C CA . PRO A 1 381 ? -16.547 18.781 28.438 1 93.12 381 PRO A CA 1
ATOM 2978 C C . PRO A 1 381 ? -16.609 19.188 26.953 1 93.12 381 PRO A C 1
ATOM 2980 O O . PRO A 1 381 ? -17.109 20.266 26.625 1 93.12 381 PRO A O 1
ATOM 2983 N N . PHE A 1 382 ? -16.094 18.422 26.031 1 93.06 382 PHE A N 1
ATOM 2984 C CA . PHE A 1 382 ? -16.172 18.672 24.609 1 93.06 382 PHE A CA 1
ATOM 2985 C C . PHE A 1 382 ? -17.625 18.766 24.156 1 93.06 382 PHE A C 1
ATOM 2987 O O . PHE A 1 382 ? -18 19.703 23.438 1 93.06 382 PHE A O 1
ATOM 2994 N N . VAL A 1 383 ? -18.406 17.812 24.578 1 94.94 383 VAL A N 1
ATOM 2995 C CA . VAL A 1 383 ? -19.812 17.75 24.203 1 94.94 383 VAL A CA 1
ATOM 2996 C C . VAL A 1 383 ? -20.578 18.891 24.891 1 94.94 383 VAL A C 1
ATOM 2998 O O . VAL A 1 383 ? -21.5 19.469 24.297 1 94.94 383 VAL A O 1
ATOM 3001 N N . ASP A 1 384 ? -20.172 19.188 26.141 1 92.88 384 ASP A N 1
ATOM 3002 C CA . ASP A 1 384 ? -20.781 20.312 26.844 1 92.88 384 ASP A CA 1
ATOM 3003 C C . ASP A 1 384 ? -20.562 21.609 26.078 1 92.88 384 ASP A C 1
ATOM 3005 O O . ASP A 1 384 ? -21.484 22.422 25.938 1 92.88 384 ASP A O 1
ATOM 3009 N N . TYR A 1 385 ? -19.406 21.703 25.594 1 88.44 385 TYR A N 1
ATOM 3010 C CA . TYR A 1 385 ? -19.016 22.953 24.953 1 88.44 385 TYR A CA 1
ATOM 3011 C C . TYR A 1 385 ? -19.641 23.078 23.562 1 88.44 385 TYR A C 1
ATOM 3013 O O . TYR A 1 385 ? -20.25 24.109 23.25 1 88.44 385 TYR A O 1
ATOM 3021 N N . TYR A 1 386 ? -19.625 22.109 22.766 1 89.5 386 TYR A N 1
ATOM 3022 C CA . TYR A 1 386 ? -20 22.234 21.359 1 89.5 386 TYR A CA 1
ATOM 3023 C C . TYR A 1 386 ? -21.438 21.766 21.125 1 89.5 386 TYR A C 1
ATOM 3025 O O . TYR A 1 386 ? -22.094 22.188 20.188 1 89.5 386 TYR A O 1
ATOM 3033 N N . TYR A 1 387 ? -21.922 20.891 22.047 1 93 387 TYR A N 1
ATOM 3034 C CA . TYR A 1 387 ? -23.203 20.266 21.75 1 93 387 TYR A CA 1
ATOM 3035 C C . TYR A 1 387 ? -24.156 20.422 22.922 1 93 387 TYR A C 1
ATOM 3037 O O . TYR A 1 387 ? -25.062 19.594 23.109 1 93 387 TYR A O 1
ATOM 3045 N N . LYS A 1 388 ? -23.922 21.375 23.781 1 92.81 388 LYS A N 1
ATOM 3046 C CA . LYS A 1 388 ? -24.812 21.766 24.875 1 92.81 388 LYS A CA 1
ATOM 3047 C C . LYS A 1 388 ? -25.109 20.578 25.781 1 92.81 388 LYS A C 1
ATOM 3049 O O . LYS A 1 388 ? -26.234 20.422 26.25 1 92.81 388 LYS A O 1
ATOM 3054 N N . GLY A 1 389 ? -24.172 19.703 25.828 1 94.19 389 GLY A N 1
ATOM 3055 C CA . GLY A 1 389 ? -24.281 18.594 26.766 1 94.19 389 GLY A CA 1
ATOM 3056 C C . GLY A 1 389 ? -25.203 17.5 26.297 1 94.19 389 GLY A C 1
ATOM 3057 O O . GLY A 1 389 ? -25.766 16.75 27.094 1 94.19 389 GLY A O 1
ATOM 3058 N N . ASP A 1 390 ? -25.391 17.297 25 1 96.56 390 ASP A N 1
ATOM 3059 C CA . ASP A 1 390 ? -26.25 16.266 24.438 1 96.56 390 ASP A CA 1
ATOM 3060 C C . ASP A 1 390 ? -25.734 14.875 24.828 1 96.56 390 ASP A C 1
ATOM 3062 O O . ASP A 1 390 ? -24.703 14.422 24.328 1 96.56 390 ASP A O 1
ATOM 3066 N N . GLU A 1 391 ? -26.531 14.148 25.547 1 96.81 391 GLU A N 1
ATOM 3067 C CA . GLU A 1 391 ? -26.125 12.852 26.094 1 96.81 391 GLU A CA 1
ATOM 3068 C C . GLU A 1 391 ? -26.016 11.805 25 1 96.81 391 GLU A C 1
ATOM 3070 O O . GLU A 1 391 ? -25.203 10.883 25.094 1 96.81 391 GLU A O 1
ATOM 3075 N N . LYS A 1 392 ? -26.828 11.945 23.984 1 96.5 392 LYS A N 1
ATOM 3076 C CA . LYS A 1 392 ? -26.766 10.984 22.891 1 96.5 392 LYS A CA 1
ATOM 3077 C C . LYS A 1 392 ? -25.438 11.094 22.141 1 96.5 392 LYS A C 1
ATOM 3079 O O . LYS A 1 392 ? -24.844 10.078 21.797 1 96.5 392 LYS A O 1
ATOM 3084 N N . ILE A 1 393 ? -25.078 12.305 21.906 1 96.62 393 ILE A N 1
ATOM 3085 C CA . ILE A 1 393 ? -23.797 12.539 21.234 1 96.62 393 ILE A CA 1
ATOM 3086 C C . ILE A 1 393 ? -22.656 12.078 22.109 1 96.62 393 ILE A C 1
ATOM 3088 O O . ILE A 1 393 ? -21.719 11.438 21.641 1 96.62 393 ILE A O 1
ATOM 3092 N N . LYS A 1 394 ? -22.719 12.406 23.406 1 97.12 394 LYS A N 1
ATOM 3093 C CA . LYS A 1 394 ? -21.688 11.992 24.344 1 97.12 394 LYS A CA 1
ATOM 3094 C C . LYS A 1 394 ? -21.531 10.477 24.359 1 97.12 394 LYS A C 1
ATOM 3096 O O . LYS A 1 394 ? -20.422 9.961 24.281 1 97.12 394 LYS A O 1
ATOM 3101 N N . ASN A 1 395 ? -22.656 9.758 24.453 1 96.94 395 ASN A N 1
ATOM 3102 C CA . ASN A 1 395 ? -22.641 8.297 24.5 1 96.94 395 ASN A CA 1
ATOM 3103 C C . ASN A 1 395 ? -22.109 7.699 23.203 1 96.94 395 ASN A C 1
ATOM 3105 O O . ASN A 1 395 ? -21.406 6.691 23.219 1 96.94 395 ASN A O 1
ATOM 3109 N N . ALA A 1 396 ? -22.5 8.305 22.094 1 96.88 396 ALA A N 1
ATOM 3110 C CA . ALA A 1 396 ? -22.031 7.824 20.797 1 96.88 396 ALA A CA 1
ATOM 3111 C C . ALA A 1 396 ? -20.516 7.945 20.688 1 96.88 396 ALA A C 1
ATOM 3113 O O . ALA A 1 396 ? -19.828 7.008 20.25 1 96.88 396 ALA A O 1
ATOM 3114 N N . ILE A 1 397 ? -19.969 9.094 21.125 1 97.69 397 ILE A N 1
ATOM 3115 C CA . ILE A 1 397 ? -18.531 9.312 21.047 1 97.69 397 ILE A CA 1
ATOM 3116 C C . ILE A 1 397 ? -17.812 8.383 22.016 1 97.69 397 ILE A C 1
ATOM 3118 O O . ILE A 1 397 ? -16.812 7.75 21.656 1 97.69 397 ILE A O 1
ATOM 3122 N N . CYS A 1 398 ? -18.328 8.234 23.219 1 97.25 398 CYS A N 1
ATOM 3123 C CA . CYS A 1 398 ? -17.719 7.344 24.203 1 97.25 398 CYS A CA 1
ATOM 3124 C C . CYS A 1 398 ? -17.703 5.902 23.688 1 97.25 398 CYS A C 1
ATOM 3126 O O . CYS A 1 398 ? -16.688 5.215 23.812 1 97.25 398 CYS A O 1
ATOM 3128 N N . SER A 1 399 ? -18.781 5.492 23.141 1 96.38 399 SER A N 1
ATOM 3129 C CA . SER A 1 399 ? -18.875 4.121 22.656 1 96.38 399 SER A CA 1
ATOM 3130 C C . SER A 1 399 ? -17.906 3.875 21.5 1 96.38 399 SER A C 1
ATOM 3132 O O . SER A 1 399 ? -17.328 2.789 21.391 1 96.38 399 SER A O 1
ATOM 3134 N N . PHE A 1 400 ? -17.75 4.844 20.641 1 96.56 400 PHE A N 1
ATOM 3135 C CA . PHE A 1 400 ? -16.891 4.699 19.484 1 96.56 400 PHE A CA 1
ATOM 3136 C C . PHE A 1 400 ? -15.422 4.645 19.891 1 96.56 400 PHE A C 1
ATOM 3138 O O . PHE A 1 400 ? -14.625 3.928 19.281 1 96.56 400 PHE A O 1
ATOM 3145 N N . TYR A 1 401 ? -15.031 5.309 20.969 1 97.25 401 TYR A N 1
ATOM 3146 C CA . TYR A 1 401 ? -13.617 5.465 21.281 1 97.25 401 TYR A CA 1
ATOM 3147 C C . TYR A 1 401 ? -13.258 4.707 22.562 1 97.25 401 TYR A C 1
ATOM 3149 O O . TYR A 1 401 ? -12.242 4.992 23.188 1 97.25 401 TYR A O 1
ATOM 3157 N N . THR A 1 402 ? -14.039 3.822 23.016 1 95.69 402 THR A N 1
ATOM 3158 C CA . THR A 1 402 ? -13.695 2.928 24.125 1 95.69 402 THR A CA 1
ATOM 3159 C C . THR A 1 402 ? -13.734 1.472 23.672 1 95.69 402 THR A C 1
ATOM 3161 O O . THR A 1 402 ? -14.336 1.151 22.641 1 95.69 402 THR A O 1
ATOM 3164 N N . SER A 1 403 ? -12.922 0.706 24.234 1 91.31 403 SER A N 1
ATOM 3165 C CA . SER A 1 403 ? -12.781 -0.706 23.891 1 91.31 403 SER A CA 1
ATOM 3166 C C . SER A 1 403 ? -12.945 -1.593 25.109 1 91.31 403 SER A C 1
ATOM 3168 O O . SER A 1 403 ? -12.594 -1.191 26.234 1 91.31 403 SER A O 1
ATOM 3170 N N . ASP A 1 404 ? -13.484 -2.807 24.938 1 88 404 ASP A N 1
ATOM 3171 C CA . ASP A 1 404 ? -13.555 -3.814 26 1 88 404 ASP A CA 1
ATOM 3172 C C . ASP A 1 404 ? -12.367 -4.773 25.906 1 88 404 ASP A C 1
ATOM 3174 O O . ASP A 1 404 ? -12.312 -5.766 26.641 1 88 404 ASP A O 1
ATOM 3178 N N . GLY A 1 405 ? -11.523 -4.402 25.016 1 89.19 405 GLY A N 1
ATOM 3179 C CA . GLY A 1 405 ? -10.359 -5.25 24.859 1 89.19 405 GLY A CA 1
ATOM 3180 C C . GLY A 1 405 ? -9.305 -5.039 25.922 1 89.19 405 GLY A C 1
ATOM 3181 O O . GLY A 1 405 ? -9.633 -4.82 27.094 1 89.19 405 GLY A O 1
ATOM 3182 N N . SER A 1 406 ? -7.984 -5.211 25.609 1 91.25 406 SER A N 1
ATOM 3183 C CA . SER A 1 406 ? -6.867 -5.051 26.531 1 91.25 406 SER A CA 1
ATOM 3184 C C . SER A 1 406 ? -6.707 -3.592 26.953 1 91.25 406 SER A C 1
ATOM 3186 O O . SER A 1 406 ? -7.277 -2.693 26.328 1 91.25 406 SER A O 1
ATOM 3188 N N . GLU A 1 407 ? -5.969 -3.342 27.953 1 92.94 407 GLU A N 1
ATOM 3189 C CA . GLU A 1 407 ? -5.633 -1.985 28.375 1 92.94 407 GLU A CA 1
ATOM 3190 C C . GLU A 1 407 ? -4.887 -1.232 27.281 1 92.94 407 GLU A C 1
ATOM 3192 O O . GLU A 1 407 ? -5.055 -0.022 27.125 1 92.94 407 GLU A O 1
ATOM 3197 N N . ASP A 1 408 ? -4.07 -1.98 26.578 1 93.44 408 ASP A N 1
ATOM 3198 C CA . ASP A 1 408 ? -3.346 -1.374 25.469 1 93.44 408 ASP A CA 1
ATOM 3199 C C . ASP A 1 408 ? -4.305 -0.907 24.375 1 93.44 408 ASP A C 1
ATOM 3201 O O . ASP A 1 408 ? -4.145 0.186 23.828 1 93.44 408 ASP A O 1
ATOM 3205 N N . ASP A 1 409 ? -5.293 -1.758 24.109 1 93.38 409 ASP A N 1
ATOM 3206 C CA . ASP A 1 409 ? -6.297 -1.407 23.109 1 93.38 409 ASP A CA 1
ATOM 3207 C C . ASP A 1 409 ? -7.07 -0.158 23.516 1 93.38 409 ASP A C 1
ATOM 3209 O O . ASP A 1 409 ? -7.27 0.752 22.719 1 93.38 409 ASP A O 1
ATOM 3213 N N . GLN A 1 410 ? -7.48 -0.159 24.766 1 95.75 410 GLN A N 1
ATOM 3214 C CA . GLN A 1 410 ? -8.219 0.983 25.281 1 95.75 410 GLN A CA 1
ATOM 3215 C C . GLN A 1 410 ? -7.375 2.252 25.25 1 95.75 410 GLN A C 1
ATOM 3217 O O . GLN A 1 410 ? -7.875 3.33 24.922 1 95.75 410 GLN A O 1
ATOM 3222 N N . SER A 1 411 ? -6.121 2.172 25.609 1 96.56 411 SER A N 1
ATOM 3223 C CA . SER A 1 411 ? -5.23 3.326 25.625 1 96.56 411 SER A CA 1
ATOM 3224 C C . SER A 1 411 ? -5.051 3.893 24.219 1 96.56 411 SER A C 1
ATOM 3226 O O . SER A 1 411 ? -5.031 5.109 24.031 1 96.56 411 SER A O 1
ATOM 3228 N N . ASN A 1 412 ? -4.953 3.02 23.266 1 95.12 412 ASN A N 1
ATOM 3229 C CA . ASN A 1 412 ? -4.828 3.475 21.891 1 95.12 412 ASN A CA 1
ATOM 3230 C C . ASN A 1 412 ? -6.121 4.105 21.391 1 95.12 412 ASN A C 1
ATOM 3232 O O . ASN A 1 412 ? -6.09 5.059 20.609 1 95.12 412 ASN A O 1
ATOM 3236 N N . ARG A 1 413 ? -7.254 3.639 21.859 1 95.56 413 ARG A N 1
ATOM 3237 C CA . ARG A 1 413 ? -8.523 4.25 21.484 1 95.56 413 ARG A CA 1
ATOM 3238 C C . ARG A 1 413 ? -8.641 5.66 22.062 1 95.56 413 ARG A C 1
ATOM 3240 O O . ARG A 1 413 ? -9.211 6.551 21.438 1 95.56 413 ARG A O 1
ATOM 3247 N N . ALA A 1 414 ? -8.125 5.754 23.281 1 95.88 414 ALA A N 1
ATOM 3248 C CA . ALA A 1 414 ? -8.094 7.082 23.891 1 95.88 414 ALA A CA 1
ATOM 3249 C C . ALA A 1 414 ? -7.254 8.047 23.062 1 95.88 414 ALA A C 1
ATOM 3251 O O . ALA A 1 414 ? -7.672 9.18 22.812 1 95.88 414 ALA A O 1
ATOM 3252 N N . ALA A 1 415 ? -6.117 7.609 22.625 1 94.94 415 ALA A N 1
ATOM 3253 C CA . ALA A 1 415 ? -5.25 8.414 21.781 1 94.94 415 ALA A CA 1
ATOM 3254 C C . ALA A 1 415 ? -5.922 8.719 20.438 1 94.94 415 ALA A C 1
ATOM 3256 O O . ALA A 1 415 ? -5.801 9.828 19.906 1 94.94 415 ALA A O 1
ATOM 3257 N N . ASP A 1 416 ? -6.676 7.727 19.922 1 96.38 416 ASP A N 1
ATOM 3258 C CA . ASP A 1 416 ? -7.406 7.93 18.672 1 96.38 416 ASP A CA 1
ATOM 3259 C C . ASP A 1 416 ? -8.398 9.086 18.797 1 96.38 416 ASP A C 1
ATOM 3261 O O . ASP A 1 416 ? -8.516 9.914 17.891 1 96.38 416 ASP A O 1
ATOM 3265 N N . PHE A 1 417 ? -9.086 9.125 19.891 1 96.56 417 PHE A N 1
ATOM 3266 C CA . PHE A 1 417 ? -10.062 10.195 20.078 1 96.56 417 PHE A CA 1
ATOM 3267 C C . PHE A 1 417 ? -9.375 11.555 20.078 1 96.56 417 PHE A C 1
ATOM 3269 O O . PHE A 1 417 ? -9.828 12.492 19.406 1 96.56 417 PHE A O 1
ATOM 3276 N N . TYR A 1 418 ? -8.32 11.609 20.828 1 95.75 418 TYR A N 1
ATOM 3277 C CA . TYR A 1 418 ? -7.633 12.891 20.953 1 95.75 418 TYR A CA 1
ATOM 3278 C C . TYR A 1 418 ? -7.129 13.367 19.594 1 95.75 418 TYR A C 1
ATOM 3280 O O . TYR A 1 418 ? -7.219 14.555 19.281 1 95.75 418 TYR A O 1
ATOM 3288 N N . GLY A 1 419 ? -6.574 12.484 18.797 1 95.69 419 GLY A N 1
ATOM 3289 C CA . GLY A 1 419 ? -6.141 12.797 17.438 1 95.69 419 GLY A CA 1
ATOM 3290 C C . GLY A 1 419 ? -7.281 13.188 16.516 1 95.69 419 GLY A C 1
ATOM 3291 O O . GLY A 1 419 ? -7.152 14.109 15.719 1 95.69 419 GLY A O 1
ATOM 3292 N N . ASP A 1 420 ? -8.422 12.477 16.672 1 96.44 420 ASP A N 1
ATOM 3293 C CA . ASP A 1 420 ? -9.578 12.766 15.828 1 96.44 420 ASP A CA 1
ATOM 3294 C C . ASP A 1 420 ? -10.227 14.094 16.219 1 96.44 420 ASP A C 1
ATOM 3296 O O . ASP A 1 420 ? -10.672 14.844 15.352 1 96.44 420 ASP A O 1
ATOM 3300 N N . MET A 1 421 ? -10.234 14.312 17.484 1 93.88 421 MET A N 1
ATOM 3301 C CA . MET A 1 421 ? -10.797 15.57 17.984 1 93.88 421 MET A CA 1
ATOM 3302 C C . MET A 1 421 ? -10.047 16.766 17.406 1 93.88 421 MET A C 1
ATOM 3304 O O . MET A 1 421 ? -10.664 17.781 17.062 1 93.88 421 MET A O 1
ATOM 3308 N N . LEU A 1 422 ? -8.789 16.594 17.141 1 94.12 422 LEU A N 1
ATOM 3309 C CA . LEU A 1 422 ? -7.977 17.766 16.828 1 94.12 422 LEU A CA 1
ATOM 3310 C C . LEU A 1 422 ? -7.602 17.812 15.359 1 94.12 422 LEU A C 1
ATOM 3312 O O . LEU A 1 422 ? -7.398 18.891 14.797 1 94.12 422 LEU A O 1
ATOM 3316 N N . PHE A 1 423 ? -7.555 16.609 14.648 1 96.88 423 PHE A N 1
ATOM 3317 C CA . PHE A 1 423 ? -6.828 16.688 13.383 1 96.88 423 PHE A CA 1
ATOM 3318 C C . PHE A 1 423 ? -7.543 15.898 12.297 1 96.88 423 PHE A C 1
ATOM 3320 O O . PHE A 1 423 ? -7.824 16.422 11.219 1 96.88 423 PHE A O 1
ATOM 3327 N N . ASN A 1 424 ? -7.914 14.656 12.531 1 97.38 424 ASN A N 1
ATOM 3328 C CA . ASN A 1 424 ? -8.117 13.68 11.461 1 97.38 424 ASN A CA 1
ATOM 3329 C C . ASN A 1 424 ? -9.391 13.961 10.672 1 97.38 424 ASN A C 1
ATOM 3331 O O . ASN A 1 424 ? -9.344 14.094 9.445 1 97.38 424 ASN A O 1
ATOM 3335 N N . PRO A 1 425 ? -10.578 14.094 11.328 1 96.38 425 PRO A N 1
ATOM 3336 C CA . PRO A 1 425 ? -11.789 14.305 10.531 1 96.38 425 PRO A CA 1
ATOM 3337 C C . PRO A 1 425 ? -11.75 15.602 9.734 1 96.38 425 PRO A C 1
ATOM 3339 O O . PRO A 1 425 ? -12.297 15.672 8.625 1 96.38 425 PRO A O 1
ATOM 3342 N N . TRP A 1 426 ? -11.039 16.578 10.234 1 96.56 426 TRP A N 1
ATOM 3343 C CA . TRP A 1 426 ? -10.969 17.891 9.602 1 96.56 426 TRP A CA 1
ATOM 3344 C C . TRP A 1 426 ? -10.078 17.859 8.359 1 96.56 426 TRP A C 1
ATOM 3346 O O . TRP A 1 426 ? -10.336 18.562 7.387 1 96.56 426 TRP A O 1
ATOM 3356 N N . THR A 1 427 ? -9.039 17.062 8.5 1 97.94 427 THR A N 1
ATOM 3357 C CA . THR A 1 427 ? -8.18 16.875 7.34 1 97.94 427 THR A CA 1
ATOM 3358 C C . THR A 1 427 ? -8.969 16.281 6.172 1 97.94 427 THR A C 1
ATOM 3360 O O . THR A 1 427 ? -8.836 16.75 5.035 1 97.94 427 THR A O 1
ATOM 3363 N N . ARG A 1 428 ? -9.805 15.289 6.461 1 96.62 428 ARG A N 1
ATOM 3364 C CA . ARG A 1 428 ? -10.664 14.711 5.43 1 96.62 428 ARG A CA 1
ATOM 3365 C C . ARG A 1 428 ? -11.594 15.758 4.836 1 96.62 428 ARG A C 1
ATOM 3367 O O . ARG A 1 428 ? -11.805 15.797 3.623 1 96.62 428 ARG A O 1
ATOM 3374 N N . ASN A 1 429 ? -12.188 16.594 5.641 1 95.75 429 ASN A N 1
ATOM 3375 C CA . ASN A 1 429 ? -13.094 17.625 5.172 1 95.75 429 ASN A CA 1
ATOM 3376 C C . ASN A 1 429 ? -12.398 18.594 4.219 1 95.75 429 ASN A C 1
ATOM 3378 O O . ASN A 1 429 ? -12.93 18.922 3.16 1 95.75 429 ASN A O 1
ATOM 3382 N N . MET A 1 430 ? -11.234 19.016 4.648 1 97.75 430 MET A N 1
ATOM 3383 C CA . MET A 1 430 ? -10.516 20 3.84 1 97.75 430 MET A CA 1
ATOM 3384 C C . MET A 1 430 ? -10.094 19.391 2.506 1 97.75 430 MET A C 1
ATOM 3386 O O . MET A 1 430 ? -10.109 20.062 1.479 1 97.75 430 MET A O 1
ATOM 3390 N N . LEU A 1 431 ? -9.672 18.125 2.535 1 98.12 431 LEU A N 1
ATOM 3391 C CA . LEU A 1 431 ? -9.328 17.438 1.299 1 98.12 431 LEU A CA 1
ATOM 3392 C C . LEU A 1 431 ? -10.539 17.359 0.367 1 98.12 431 LEU A C 1
ATOM 3394 O O . LEU A 1 431 ? -10.406 17.578 -0.839 1 98.12 431 LEU A O 1
ATOM 3398 N N . ASP A 1 432 ? -11.695 17.078 0.904 1 96.44 432 ASP A N 1
ATOM 3399 C CA . ASP A 1 432 ? -12.914 16.984 0.109 1 96.44 432 ASP A CA 1
ATOM 3400 C C . ASP A 1 432 ? -13.273 18.344 -0.492 1 96.44 432 ASP A C 1
ATOM 3402 O O . ASP A 1 432 ? -13.703 18.422 -1.646 1 96.44 432 ASP A O 1
ATOM 3406 N N . TYR A 1 433 ? -13.133 19.406 0.316 1 97.06 433 TYR A N 1
ATOM 3407 C CA . TYR A 1 433 ? -13.375 20.75 -0.201 1 97.06 433 TYR A CA 1
ATOM 3408 C C . TYR A 1 433 ? -12.43 21.062 -1.355 1 97.06 433 TYR A C 1
ATOM 3410 O O . TYR A 1 433 ? -12.859 21.594 -2.387 1 97.06 433 TYR A O 1
ATOM 3418 N N . HIS A 1 434 ? -11.203 20.766 -1.208 1 98.19 434 HIS A N 1
ATOM 3419 C CA . HIS A 1 434 ? -10.203 21.125 -2.213 1 98.19 434 HIS A CA 1
ATOM 3420 C C . HIS A 1 434 ? -10.375 20.281 -3.477 1 98.19 434 HIS A C 1
ATOM 3422 O O . HIS A 1 434 ? -10.117 20.766 -4.582 1 98.19 434 HIS A O 1
ATOM 3428 N N . ALA A 1 435 ? -10.773 19.031 -3.303 1 97.06 435 ALA A N 1
ATOM 3429 C CA . ALA A 1 435 ? -10.836 18.078 -4.406 1 97.06 435 ALA A CA 1
ATOM 3430 C C . ALA A 1 435 ? -12.031 18.375 -5.312 1 97.06 435 ALA A C 1
ATOM 3432 O O . ALA A 1 435 ? -12.219 17.719 -6.336 1 97.06 435 ALA A O 1
ATOM 3433 N N . ARG A 1 436 ? -12.859 19.266 -4.934 1 93.62 436 ARG A N 1
ATOM 3434 C CA . ARG A 1 436 ? -13.914 19.719 -5.832 1 93.62 436 ARG A CA 1
ATOM 3435 C C . ARG A 1 436 ? -13.328 20.266 -7.133 1 93.62 436 ARG A C 1
ATOM 3437 O O . ARG A 1 436 ? -12.133 20.562 -7.207 1 93.62 436 ARG A O 1
ATOM 3444 N N . PRO A 1 437 ? -14.164 20.266 -8.211 1 86.56 437 PRO A N 1
ATOM 3445 C CA . PRO A 1 437 ? -13.625 20.672 -9.508 1 86.56 437 PRO A CA 1
ATOM 3446 C C . PRO A 1 437 ? -12.898 22.016 -9.453 1 86.56 437 PRO A C 1
ATOM 3448 O O . PRO A 1 437 ? -13.391 22.969 -8.844 1 86.56 437 PRO A O 1
ATOM 3451 N N . GLY A 1 438 ? -11.781 22.078 -9.852 1 89.56 438 GLY A N 1
ATOM 3452 C CA . GLY A 1 438 ? -10.891 23.219 -9.898 1 89.56 438 GLY A CA 1
ATOM 3453 C C . GLY A 1 438 ? -9.594 22.938 -10.625 1 89.56 438 GLY A C 1
ATOM 3454 O O . GLY A 1 438 ? -9.461 21.922 -11.305 1 89.56 438 GLY A O 1
ATOM 3455 N N . GLU A 1 439 ? -8.672 23.859 -10.586 1 90.44 439 GLU A N 1
ATOM 3456 C CA . GLU A 1 439 ? -7.41 23.766 -11.312 1 90.44 439 GLU A CA 1
ATOM 3457 C C . GLU A 1 439 ? -6.355 23.031 -10.492 1 90.44 439 GLU A C 1
ATOM 3459 O O . GLU A 1 439 ? -5.426 22.438 -11.055 1 90.44 439 GLU A O 1
ATOM 3464 N N . GLY A 1 440 ? -6.465 23.141 -9.258 1 96.94 440 GLY A N 1
ATOM 3465 C CA . GLY A 1 440 ? -5.426 22.609 -8.391 1 96.94 440 GLY A CA 1
ATOM 3466 C C . GLY A 1 440 ? -5.504 21.094 -8.219 1 96.94 440 GLY A C 1
ATOM 3467 O O . GLY A 1 440 ? -6.582 20.516 -8.336 1 96.94 440 GLY A O 1
ATOM 3468 N N . LYS A 1 441 ? -4.379 20.453 -7.934 1 98.19 441 LYS A N 1
ATOM 3469 C CA . LYS A 1 441 ? -4.273 19.031 -7.637 1 98.19 441 LYS A CA 1
ATOM 3470 C C . LYS A 1 441 ? -4.293 18.781 -6.133 1 98.19 441 LYS A C 1
ATOM 3472 O O . LYS A 1 441 ? -3.719 19.562 -5.363 1 98.19 441 LYS A O 1
ATOM 3477 N N . THR A 1 442 ? -4.941 17.688 -5.742 1 98.62 442 THR A N 1
ATOM 3478 C CA . THR A 1 442 ? -5.086 17.344 -4.336 1 98.62 442 THR A CA 1
ATOM 3479 C C . THR A 1 442 ? -4.355 16.047 -4.023 1 98.62 442 THR A C 1
ATOM 3481 O O . THR A 1 442 ? -4.516 15.047 -4.73 1 98.62 442 THR A O 1
ATOM 3484 N N . TYR A 1 443 ? -3.551 16.016 -2.996 1 98.75 443 TYR A N 1
ATOM 3485 C CA . TYR A 1 443 ? -2.854 14.812 -2.555 1 98.75 443 TYR A CA 1
ATOM 3486 C C . TYR A 1 443 ? -3.021 14.602 -1.054 1 98.75 443 TYR A C 1
ATOM 3488 O O . TYR A 1 443 ? -3.047 15.562 -0.286 1 98.75 443 TYR A O 1
ATOM 3496 N N . GLN A 1 444 ? -3.125 13.367 -0.614 1 98.62 444 GLN A N 1
ATOM 3497 C CA . GLN A 1 444 ? -3.221 12.992 0.792 1 98.62 444 GLN A CA 1
ATOM 3498 C C . GLN A 1 444 ? -2.111 12.016 1.177 1 98.62 444 GLN A C 1
ATOM 3500 O O . GLN A 1 444 ? -1.706 11.18 0.368 1 98.62 444 GLN A O 1
ATOM 3505 N N . TYR A 1 445 ? -1.607 12.117 2.395 1 98.31 445 TYR A N 1
ATOM 3506 C CA . TYR A 1 445 ? -0.646 11.141 2.898 1 98.31 445 TYR A CA 1
ATOM 3507 C C . TYR A 1 445 ? -0.937 10.789 4.355 1 98.31 445 TYR A C 1
ATOM 3509 O O . TYR A 1 445 ? -1.684 11.5 5.031 1 98.31 445 TYR A O 1
ATOM 3517 N N . GLN A 1 446 ? -0.411 9.742 4.82 1 97.81 446 GLN A N 1
ATOM 3518 C CA . GLN A 1 446 ? -0.256 9.383 6.227 1 97.81 446 GLN A CA 1
ATOM 3519 C C . GLN A 1 446 ? 1.158 8.891 6.512 1 97.81 446 GLN A C 1
ATOM 3521 O O . GLN A 1 446 ? 1.663 8 5.82 1 97.81 446 GLN A O 1
ATOM 3526 N N . VAL A 1 447 ? 1.779 9.461 7.453 1 96.62 447 VAL A N 1
ATOM 3527 C CA . VAL A 1 447 ? 3.047 8.93 7.953 1 96.62 447 VAL A CA 1
ATOM 3528 C C . VAL A 1 447 ? 2.785 7.949 9.086 1 96.62 447 VAL A C 1
ATOM 3530 O O . VAL A 1 447 ? 2.123 8.289 10.07 1 96.62 447 VAL A O 1
ATOM 3533 N N . SER A 1 448 ? 3.299 6.738 8.961 1 94.69 448 SER A N 1
ATOM 3534 C CA . SER A 1 448 ? 3.051 5.688 9.938 1 94.69 448 SER A CA 1
ATOM 3535 C C . SER A 1 448 ? 4.355 5.152 10.516 1 94.69 448 SER A C 1
ATOM 3537 O O . SER A 1 448 ? 4.344 4.41 11.5 1 94.69 448 SER A O 1
ATOM 3539 N N . LYS A 1 449 ? 5.449 5.508 9.953 1 89.69 449 LYS A N 1
ATOM 3540 C CA . LYS A 1 449 ? 6.742 5.047 10.453 1 89.69 449 LYS A CA 1
ATOM 3541 C C . LYS A 1 449 ? 7.094 5.715 11.773 1 89.69 449 LYS A C 1
ATOM 3543 O O . LYS A 1 449 ? 7.012 6.941 11.898 1 89.69 449 LYS A O 1
ATOM 3548 N N . LEU A 1 450 ? 7.504 4.891 12.664 1 79 450 LEU A N 1
ATOM 3549 C CA . LEU A 1 450 ? 7.91 5.406 13.961 1 79 450 LEU A CA 1
ATOM 3550 C C . LEU A 1 450 ? 9.211 6.191 13.859 1 79 450 LEU A C 1
ATOM 3552 O O . LEU A 1 450 ? 10.156 5.742 13.203 1 79 450 LEU A O 1
ATOM 3556 N N . SER A 1 451 ? 9.156 7.328 14.375 1 75.75 451 SER A N 1
ATOM 3557 C CA . SER A 1 451 ? 10.375 8.125 14.406 1 75.75 451 SER A CA 1
ATOM 3558 C C . SER A 1 451 ? 11.398 7.535 15.367 1 75.75 451 SER A C 1
ATOM 3560 O O . SER A 1 451 ? 11.031 6.965 16.391 1 75.75 451 SER A O 1
ATOM 3562 N N . PRO A 1 452 ? 12.633 7.461 14.922 1 69.75 452 PRO A N 1
ATOM 3563 C CA . PRO A 1 452 ? 13.68 6.98 15.836 1 69.75 452 PRO A CA 1
ATOM 3564 C C . PRO A 1 452 ? 13.781 7.812 17.109 1 69.75 452 PRO A C 1
ATOM 3566 O O . PRO A 1 452 ? 14.422 7.398 18.078 1 69.75 452 PRO A O 1
ATOM 3569 N N . TYR A 1 453 ? 13.141 9.023 16.984 1 63.12 453 TYR A N 1
ATOM 3570 C CA . TYR A 1 453 ? 13.195 9.898 18.141 1 63.12 453 TYR A CA 1
ATOM 3571 C C . TYR A 1 453 ? 11.828 10.023 18.797 1 63.12 453 TYR A C 1
ATOM 3573 O O . TYR A 1 453 ? 10.93 10.664 18.25 1 63.12 453 TYR A O 1
ATOM 3581 N N . PRO A 1 454 ? 11.359 8.984 19.484 1 52.22 454 PRO A N 1
ATOM 3582 C CA . PRO A 1 454 ? 9.984 9.109 19.984 1 52.22 454 PRO A CA 1
ATOM 3583 C C . PRO A 1 454 ? 9.664 10.523 20.469 1 52.22 454 PRO A C 1
ATOM 3585 O O . PRO A 1 454 ? 10.453 11.117 21.203 1 52.22 454 PRO A O 1
ATOM 3588 N N . THR A 1 455 ? 9.07 11.398 19.562 1 49.81 455 THR A N 1
ATOM 3589 C CA . THR A 1 455 ? 8.68 12.805 19.625 1 49.81 455 THR A CA 1
ATOM 3590 C C . THR A 1 455 ? 7.953 13.102 20.938 1 49.81 455 THR A C 1
ATOM 3592 O O . THR A 1 455 ? 7.289 14.133 21.062 1 49.81 455 THR A O 1
ATOM 3595 N N . GLY A 1 456 ? 7.793 12.383 22 1 44.03 456 GLY A N 1
ATOM 3596 C CA . GLY A 1 456 ? 7.02 13.055 23.031 1 44.03 456 GLY A CA 1
ATOM 3597 C C . GLY A 1 456 ? 7.648 14.352 23.5 1 44.03 456 GLY A C 1
ATOM 3598 O O . GLY A 1 456 ? 8.867 14.516 23.422 1 44.03 456 GLY A O 1
ATOM 3599 N N . TYR A 1 457 ? 7.051 15.633 23.078 1 44.06 457 TYR A N 1
ATOM 3600 C CA . TYR A 1 457 ? 7.434 16.703 23.984 1 44.06 457 TYR A CA 1
ATOM 3601 C C . TYR A 1 457 ? 7.406 16.234 25.422 1 44.06 457 TYR A C 1
ATOM 3603 O O . TYR A 1 457 ? 6.441 15.602 25.859 1 44.06 457 TYR A O 1
ATOM 3611 N N . PRO A 1 458 ? 8.273 16.469 26.453 1 46.5 458 PRO A N 1
ATOM 3612 C CA . PRO A 1 458 ? 9.562 16.047 26.984 1 46.5 458 PRO A CA 1
ATOM 3613 C C . PRO A 1 458 ? 9.961 14.641 26.547 1 46.5 458 PRO A C 1
ATOM 3615 O O . PRO A 1 458 ? 9.094 13.781 26.359 1 46.5 458 PRO A O 1
ATOM 3618 N N . TYR A 1 459 ? 11.047 14.547 25.734 1 52.19 459 TYR A N 1
ATOM 3619 C CA . TYR A 1 459 ? 11.844 13.484 25.141 1 52.19 459 TYR A CA 1
ATOM 3620 C C . TYR A 1 459 ? 11.656 12.172 25.906 1 52.19 459 TYR A C 1
ATOM 3622 O O . TYR A 1 459 ? 12.594 11.656 26.516 1 52.19 459 TYR A O 1
ATOM 3630 N N . MET A 1 460 ? 10.398 11.977 26.328 1 61.19 460 MET A N 1
ATOM 3631 C CA . MET A 1 460 ? 10.227 10.672 26.953 1 61.19 460 MET A CA 1
ATOM 3632 C C . MET A 1 460 ? 9.789 9.625 25.938 1 61.19 460 MET A C 1
ATOM 3634 O O . MET A 1 460 ? 9.062 9.945 25 1 61.19 460 MET A O 1
ATOM 3638 N N . PRO A 1 461 ? 10.344 8.539 26.109 1 72.94 461 PRO A N 1
ATOM 3639 C CA . PRO A 1 461 ? 9.859 7.445 25.25 1 72.94 461 PRO A CA 1
ATOM 3640 C C . PRO A 1 461 ? 8.352 7.25 25.344 1 72.94 461 PRO A C 1
ATOM 3642 O O . PRO A 1 461 ? 7.762 7.453 26.406 1 72.94 461 PRO A O 1
ATOM 3645 N N . PRO A 1 462 ? 7.75 6.996 24.25 1 82.25 462 PRO A N 1
ATOM 3646 C CA . PRO A 1 462 ? 6.312 6.727 24.312 1 82.25 462 PRO A CA 1
ATOM 3647 C C . PRO A 1 462 ? 5.973 5.539 25.203 1 82.25 462 PRO A C 1
ATOM 3649 O O . PRO A 1 462 ? 6.82 4.676 25.438 1 82.25 462 PRO A O 1
ATOM 3652 N N . PRO A 1 463 ? 4.77 5.617 25.812 1 88.25 463 PRO A N 1
ATOM 3653 C CA . PRO A 1 463 ? 4.34 4.441 26.578 1 88.25 463 PRO A CA 1
ATOM 3654 C C . PRO A 1 463 ? 4.371 3.156 25.75 1 88.25 463 PRO A C 1
ATOM 3656 O O . PRO A 1 463 ? 4.289 3.207 24.531 1 88.25 463 PRO A O 1
ATOM 3659 N N . SER A 1 464 ? 4.477 1.991 26.438 1 87.12 464 SER A N 1
ATOM 3660 C CA . SER A 1 464 ? 4.602 0.7 25.781 1 87.12 464 SER A CA 1
ATOM 3661 C C . SER A 1 464 ? 3.355 0.375 24.953 1 87.12 464 SER A C 1
ATOM 3663 O O . SER A 1 464 ? 3.426 -0.363 23.969 1 87.12 464 SER A O 1
ATOM 3665 N N . TRP A 1 465 ? 2.232 0.955 25.406 1 90.69 465 TRP A N 1
ATOM 3666 C CA . TRP A 1 465 ? 0.977 0.646 24.719 1 90.69 465 TRP A CA 1
ATOM 3667 C C . TRP A 1 465 ? 0.84 1.452 23.438 1 90.69 465 TRP A C 1
ATOM 3669 O O . TRP A 1 465 ? -0.019 1.158 22.609 1 90.69 465 TRP A O 1
ATOM 3679 N N . PHE A 1 466 ? 1.68 2.459 23.266 1 89.69 466 PHE A N 1
ATOM 3680 C CA . PHE A 1 466 ? 1.544 3.389 22.141 1 89.69 466 PHE A CA 1
ATOM 3681 C C . PHE A 1 466 ? 2.037 2.756 20.844 1 89.69 466 PHE A C 1
ATOM 3683 O O . PHE A 1 466 ? 3.152 2.23 20.797 1 89.69 466 PHE A O 1
ATOM 3690 N N . LYS A 1 467 ? 1.197 2.807 19.828 1 86.44 467 LYS A N 1
ATOM 3691 C CA . LYS A 1 467 ? 1.549 2.246 18.531 1 86.44 467 LYS A CA 1
ATOM 3692 C C . LYS A 1 467 ? 1.391 3.285 17.422 1 86.44 467 LYS A C 1
ATOM 3694 O O . LYS A 1 467 ? 0.441 4.07 17.438 1 86.44 467 LYS A O 1
ATOM 3699 N N . GLY A 1 468 ? 2.396 3.289 16.453 1 87.94 468 GLY A N 1
ATOM 3700 C CA . GLY A 1 468 ? 2.295 4.168 15.297 1 87.94 468 GLY A CA 1
ATOM 3701 C C . GLY A 1 468 ? 3.191 5.391 15.398 1 87.94 468 GLY A C 1
ATOM 3702 O O . GLY A 1 468 ? 4.008 5.492 16.312 1 87.94 468 GLY A O 1
ATOM 3703 N N . ALA A 1 469 ? 3.088 6.254 14.43 1 91.31 469 ALA A N 1
ATOM 3704 C CA . ALA A 1 469 ? 3.842 7.504 14.391 1 91.31 469 ALA A CA 1
ATOM 3705 C C . ALA A 1 469 ? 3.143 8.586 15.203 1 91.31 469 ALA A C 1
ATOM 3707 O O . ALA A 1 469 ? 1.919 8.734 15.133 1 91.31 469 ALA A O 1
ATOM 3708 N N . GLY A 1 470 ? 3.887 9.312 15.945 1 89.62 470 GLY A N 1
ATOM 3709 C CA . GLY A 1 470 ? 3.328 10.359 16.781 1 89.62 470 GLY A CA 1
ATOM 3710 C C . GLY A 1 470 ? 3.236 11.703 16.094 1 89.62 470 GLY A C 1
ATOM 3711 O O . GLY A 1 470 ? 3.801 11.883 15.008 1 89.62 470 GLY A O 1
ATOM 3712 N N . HIS A 1 471 ? 2.529 12.594 16.781 1 91.19 471 HIS A N 1
ATOM 3713 C CA . HIS A 1 471 ? 2.398 13.953 16.281 1 91.19 471 HIS A CA 1
ATOM 3714 C C . HIS A 1 471 ? 3.766 14.594 16.047 1 91.19 471 HIS A C 1
ATOM 3716 O O . HIS A 1 471 ? 4.652 14.5 16.891 1 91.19 471 HIS A O 1
ATOM 3722 N N . PHE A 1 472 ? 4.066 15.086 14.82 1 88 472 PHE A N 1
ATOM 3723 C CA . PHE A 1 472 ? 5.281 15.805 14.469 1 88 472 PHE A CA 1
ATOM 3724 C C . PHE A 1 472 ? 6.293 14.875 13.805 1 88 472 PHE A C 1
ATOM 3726 O O . PHE A 1 472 ? 7.301 15.336 13.266 1 88 472 PHE A O 1
ATOM 3733 N N . ASP A 1 473 ? 6.039 13.586 13.789 1 86.88 473 ASP A N 1
ATOM 3734 C CA . ASP A 1 473 ? 7.016 12.633 13.266 1 86.88 473 ASP A CA 1
ATOM 3735 C C . ASP A 1 473 ? 7.344 12.93 11.805 1 86.88 473 ASP A C 1
ATOM 3737 O O . ASP A 1 473 ? 8.461 12.68 11.352 1 86.88 473 ASP A O 1
ATOM 3741 N N . GLU A 1 474 ? 6.441 13.406 11.062 1 88.44 474 GLU A N 1
ATOM 3742 C CA . GLU A 1 474 ? 6.707 13.711 9.656 1 88.44 474 GLU A CA 1
ATOM 3743 C C . GLU A 1 474 ? 7.723 14.844 9.523 1 88.44 474 GLU A C 1
ATOM 3745 O O . GLU A 1 474 ? 8.539 14.836 8.602 1 88.44 474 GLU A O 1
ATOM 3750 N N . ALA A 1 475 ? 7.668 15.836 10.422 1 87.69 475 ALA A N 1
ATOM 3751 C CA . ALA A 1 475 ? 8.617 16.953 10.367 1 87.69 475 ALA A CA 1
ATOM 3752 C C . ALA A 1 475 ? 10.039 16.469 10.625 1 87.69 475 ALA A C 1
ATOM 3754 O O . ALA A 1 475 ? 11 17 10.07 1 87.69 475 ALA A O 1
ATOM 3755 N N . ILE A 1 476 ? 10.172 15.406 11.383 1 84.06 476 ILE A N 1
ATOM 3756 C CA . ILE A 1 476 ? 11.484 14.836 11.688 1 84.06 476 ILE A CA 1
ATOM 3757 C C . ILE A 1 476 ? 12.094 14.242 10.422 1 84.06 476 ILE A C 1
ATOM 3759 O O . ILE A 1 476 ? 13.305 14.281 10.227 1 84.06 476 ILE A O 1
ATOM 3763 N N . GLY A 1 477 ? 11.25 13.75 9.633 1 84 477 GLY A N 1
ATOM 3764 C CA . GLY A 1 477 ? 11.711 13.203 8.375 1 84 477 GLY A CA 1
ATOM 3765 C C . GLY A 1 477 ? 12.156 14.266 7.387 1 84 477 GLY A C 1
ATOM 3766 O O . GLY A 1 477 ? 12.922 13.984 6.461 1 84 477 GLY A O 1
ATOM 3767 N N . LEU A 1 478 ? 11.711 15.484 7.539 1 88.5 478 LEU A N 1
ATOM 3768 C CA . LEU A 1 478 ? 11.953 16.547 6.57 1 88.5 478 LEU A CA 1
ATOM 3769 C C . LEU A 1 478 ? 13.094 17.453 7.027 1 88.5 478 LEU A C 1
ATOM 3771 O O . LEU A 1 478 ? 13.805 18.031 6.199 1 88.5 478 LEU A O 1
ATOM 3775 N N . PHE A 1 479 ? 13.188 17.641 8.312 1 82.81 479 PHE A N 1
ATOM 3776 C CA . PHE A 1 479 ? 14.141 18.594 8.852 1 82.81 479 PHE A CA 1
ATOM 3777 C C . PHE A 1 479 ? 15.203 17.906 9.688 1 82.81 479 PHE A C 1
ATOM 3779 O O . PHE A 1 479 ? 14.977 16.797 10.195 1 82.81 479 PHE A O 1
ATOM 3786 N N . ARG A 1 480 ? 16.406 18.453 9.477 1 65.62 480 ARG A N 1
ATOM 3787 C CA . ARG A 1 480 ? 17.359 18.188 10.539 1 65.62 480 ARG A CA 1
ATOM 3788 C C . ARG A 1 480 ? 17.109 19.078 11.75 1 65.62 480 ARG A C 1
ATOM 3790 O O . ARG A 1 480 ? 16.547 20.156 11.617 1 65.62 480 ARG A O 1
ATOM 3797 N N . SER A 1 481 ? 17 18.578 12.859 1 52.16 481 SER A N 1
ATOM 3798 C CA . SER A 1 481 ? 16.828 19.516 13.961 1 52.16 481 SER A CA 1
ATOM 3799 C C . SER A 1 481 ? 18.172 20.078 14.422 1 52.16 481 SER A C 1
ATOM 3801 O O . SER A 1 481 ? 19.141 19.328 14.578 1 52.16 481 SER A O 1
ATOM 3803 N N . ASN A 1 482 ? 18.672 21.422 14.039 1 44.28 482 ASN A N 1
ATOM 3804 C CA . ASN A 1 482 ? 19.906 22.031 14.531 1 44.28 482 ASN A CA 1
ATOM 3805 C C . ASN A 1 482 ? 20.172 21.656 15.984 1 44.28 482 ASN A C 1
ATOM 3807 O O . ASN A 1 482 ? 21.312 21.422 16.359 1 44.28 482 ASN A O 1
ATOM 3811 N N . ASN A 1 483 ? 19.406 22.344 16.906 1 41.12 483 ASN A N 1
ATOM 3812 C CA . ASN A 1 483 ? 19.75 22.359 18.312 1 41.12 483 ASN A CA 1
ATOM 3813 C C . ASN A 1 483 ? 19.391 21.031 18.984 1 41.12 483 ASN A C 1
ATOM 3815 O O . ASN A 1 483 ? 19.531 20.875 20.203 1 41.12 483 ASN A O 1
ATOM 3819 N N . ARG A 1 484 ? 18.422 20.375 18.484 1 43.25 484 ARG A N 1
ATOM 3820 C CA . ARG A 1 484 ? 18.094 19.328 19.438 1 43.25 484 ARG A CA 1
ATOM 3821 C C . ARG A 1 484 ? 19.094 18.172 19.359 1 43.25 484 ARG A C 1
ATOM 3823 O O . ARG A 1 484 ? 18.859 17.203 18.625 1 43.25 484 ARG A O 1
ATOM 3830 N N . LYS A 1 485 ? 20.203 18.531 19.391 1 43.84 485 LYS A N 1
ATOM 3831 C CA . LYS A 1 485 ? 21.188 17.5 19.75 1 43.84 485 LYS A CA 1
ATOM 3832 C C . LYS A 1 485 ? 20.531 16.359 20.531 1 43.84 485 LYS A C 1
ATOM 3834 O O . LYS A 1 485 ? 20.922 15.203 20.375 1 43.84 485 LYS A O 1
ATOM 3839 N N . ALA A 1 486 ? 19.844 16.797 21.5 1 40.59 486 ALA A N 1
ATOM 3840 C CA . ALA A 1 486 ? 19.297 15.828 22.453 1 40.59 486 ALA A CA 1
ATOM 3841 C C . ALA A 1 486 ? 18.25 14.945 21.797 1 40.59 486 ALA A C 1
ATOM 3843 O O . ALA A 1 486 ? 18.156 13.75 22.078 1 40.59 486 ALA A O 1
ATOM 3844 N N . ILE A 1 487 ? 17.312 15.672 21.203 1 43.78 487 ILE A N 1
ATOM 3845 C CA . ILE A 1 487 ? 16.219 14.875 20.656 1 43.78 487 ILE A CA 1
ATOM 3846 C C . ILE A 1 487 ? 16.75 13.953 19.562 1 43.78 487 ILE A C 1
ATOM 3848 O O . ILE A 1 487 ? 16.328 12.797 19.438 1 43.78 487 ILE A O 1
ATOM 3852 N N . PHE A 1 488 ? 17.688 14.531 18.672 1 46.88 488 PHE A N 1
ATOM 3853 C CA . PHE A 1 488 ? 18.016 13.898 17.391 1 46.88 488 PHE A CA 1
ATOM 3854 C C . PHE A 1 488 ? 19.438 13.32 17.438 1 46.88 488 PHE A C 1
ATOM 3856 O O . PHE A 1 488 ? 19.969 12.898 16.422 1 46.88 488 PHE A O 1
ATOM 3863 N N . ASN A 1 489 ? 20.078 13.578 18.406 1 43.88 489 ASN A N 1
ATOM 3864 C CA . ASN A 1 489 ? 21.469 13.156 18.359 1 43.88 489 ASN A CA 1
ATOM 3865 C C . ASN A 1 489 ? 21.594 11.648 18.219 1 43.88 489 ASN A C 1
ATOM 3867 O O . ASN A 1 489 ? 22.688 11.094 18.406 1 43.88 489 ASN A O 1
ATOM 3871 N N . GLY A 1 490 ? 20.5 11.078 18.234 1 50.97 490 GLY A N 1
ATOM 3872 C CA . GLY A 1 490 ? 20.828 9.672 18.078 1 50.97 490 GLY A CA 1
ATOM 3873 C C . GLY A 1 490 ? 21.172 9.297 16.641 1 50.97 490 GLY A C 1
ATOM 3874 O O . GLY A 1 490 ? 20.938 10.086 15.719 1 50.97 490 GLY A O 1
ATOM 3875 N N . THR A 1 491 ? 22.094 8.469 16.594 1 58.09 491 THR A N 1
ATOM 3876 C CA . THR A 1 491 ? 22.484 7.883 15.305 1 58.09 491 THR A CA 1
ATOM 3877 C C . THR A 1 491 ? 21.25 7.383 14.555 1 58.09 491 THR A C 1
ATOM 3879 O O . THR A 1 491 ? 20.438 6.629 15.109 1 58.09 491 THR A O 1
ATOM 3882 N N . ILE A 1 492 ? 20.859 8.25 13.531 1 71.56 492 ILE A N 1
ATOM 3883 C CA . ILE A 1 492 ? 19.781 7.801 12.656 1 71.56 492 ILE A CA 1
ATOM 3884 C C . ILE A 1 492 ? 20.297 6.68 11.75 1 71.56 492 ILE A C 1
ATOM 3886 O O . ILE A 1 492 ? 21.422 6.746 11.242 1 71.56 492 ILE A O 1
ATOM 3890 N N . SER A 1 493 ? 19.578 5.609 11.719 1 77.94 493 SER A N 1
ATOM 3891 C CA . SER A 1 493 ? 19.953 4.469 10.891 1 77.94 493 SER A CA 1
ATOM 3892 C C . SER A 1 493 ? 20.016 4.848 9.414 1 77.94 493 SER A C 1
ATOM 3894 O O . SER A 1 493 ? 19.406 5.836 9 1 77.94 493 SER A O 1
ATOM 3896 N N . ASP A 1 494 ? 20.781 4.18 8.695 1 80.81 494 ASP A N 1
ATOM 3897 C CA . ASP A 1 494 ? 20.859 4.383 7.254 1 80.81 494 ASP A CA 1
ATOM 3898 C C . ASP A 1 494 ? 19.5 4.184 6.59 1 80.81 494 ASP A C 1
ATOM 3900 O O . ASP A 1 494 ? 19.172 4.871 5.625 1 80.81 494 ASP A O 1
ATOM 3904 N N . ASP A 1 495 ? 18.781 3.271 7.188 1 82.75 495 ASP A N 1
ATOM 3905 C CA . ASP A 1 495 ? 17.453 3.025 6.66 1 82.75 495 ASP A CA 1
ATOM 3906 C C . ASP A 1 495 ? 16.562 4.254 6.832 1 82.75 495 ASP A C 1
ATOM 3908 O O . ASP A 1 495 ? 15.789 4.602 5.934 1 82.75 495 ASP A O 1
ATOM 3912 N N . TYR A 1 496 ? 16.672 4.906 7.941 1 85.75 496 TYR A N 1
ATOM 3913 C CA . TYR A 1 496 ? 15.844 6.086 8.172 1 85.75 496 TYR A CA 1
ATOM 3914 C C . TYR A 1 496 ? 16.312 7.258 7.324 1 85.75 496 TYR A C 1
ATOM 3916 O O . TYR A 1 496 ? 15.508 8.07 6.867 1 85.75 496 TYR A O 1
ATOM 3924 N N . LYS A 1 497 ? 17.656 7.34 7.125 1 84.19 497 LYS A N 1
ATOM 3925 C CA . LYS A 1 497 ? 18.172 8.383 6.246 1 84.19 497 LYS A CA 1
ATOM 3926 C C . LYS A 1 497 ? 17.594 8.25 4.84 1 84.19 497 LYS A C 1
ATOM 3928 O O . LYS A 1 497 ? 17.219 9.25 4.219 1 84.19 497 LYS A O 1
ATOM 3933 N N . GLN A 1 498 ? 17.594 7.012 4.395 1 87.25 498 GLN A N 1
ATOM 3934 C CA . GLN A 1 498 ? 17.031 6.762 3.07 1 87.25 498 GLN A CA 1
ATOM 3935 C C . GLN A 1 498 ? 15.547 7.09 3.035 1 87.25 498 GLN A C 1
ATOM 3937 O O . GLN A 1 498 ? 15.055 7.645 2.055 1 87.25 498 GLN A O 1
ATOM 3942 N N . TYR A 1 499 ? 14.891 6.703 4.039 1 91.12 499 TYR A N 1
ATOM 3943 C CA . TYR A 1 499 ? 13.477 7.035 4.199 1 91.12 499 TYR A CA 1
ATOM 3944 C C . TYR A 1 499 ? 13.258 8.547 4.141 1 91.12 499 TYR A C 1
ATOM 3946 O O . TYR A 1 499 ? 12.398 9.023 3.408 1 91.12 499 TYR A O 1
ATOM 3954 N N . SER A 1 500 ? 14.031 9.289 4.887 1 89.31 500 SER A N 1
ATOM 3955 C CA . SER A 1 500 ? 13.969 10.75 4.926 1 89.31 500 SER A CA 1
ATOM 3956 C C . SER A 1 500 ? 14.234 11.344 3.549 1 89.31 500 SER A C 1
ATOM 3958 O O . SER A 1 500 ? 13.531 12.266 3.119 1 89.31 500 SER A O 1
ATOM 3960 N N . ARG A 1 501 ? 15.211 10.859 2.855 1 90.94 501 ARG A N 1
ATOM 3961 C CA . ARG A 1 501 ? 15.531 11.344 1.519 1 90.94 501 ARG A CA 1
ATOM 3962 C C . ARG A 1 501 ? 14.359 11.148 0.567 1 90.94 501 ARG A C 1
ATOM 3964 O O . ARG A 1 501 ? 14.078 12.008 -0.268 1 90.94 501 ARG A O 1
ATOM 3971 N N . THR A 1 502 ? 13.734 10.008 0.695 1 93.38 502 THR A N 1
ATOM 3972 C CA . THR A 1 502 ? 12.578 9.719 -0.149 1 93.38 502 THR A CA 1
ATOM 3973 C C . THR A 1 502 ? 11.43 10.672 0.156 1 93.38 502 THR A C 1
ATOM 3975 O O . THR A 1 502 ? 10.781 11.188 -0.759 1 93.38 502 THR A O 1
ATOM 3978 N N . MET A 1 503 ? 11.195 10.922 1.411 1 95 503 MET A N 1
ATOM 3979 C CA . MET A 1 503 ? 10.156 11.867 1.804 1 95 503 MET A CA 1
ATOM 3980 C C . MET A 1 503 ? 10.461 13.258 1.266 1 95 503 MET A C 1
ATOM 3982 O O . MET A 1 503 ? 9.578 13.914 0.699 1 95 503 MET A O 1
ATOM 3986 N N . ILE A 1 504 ? 11.688 13.695 1.43 1 95.25 504 ILE A N 1
ATOM 3987 C CA . ILE A 1 504 ? 12.117 15 0.952 1 95.25 504 ILE A CA 1
ATOM 3988 C C . ILE A 1 504 ? 11.906 15.094 -0.558 1 95.25 504 ILE A C 1
ATOM 3990 O O . ILE A 1 504 ? 11.438 16.125 -1.064 1 95.25 504 ILE A O 1
ATOM 3994 N N . ALA A 1 505 ? 12.18 14.047 -1.25 1 96.56 505 ALA A N 1
ATOM 3995 C CA . ALA A 1 505 ? 12.016 14.031 -2.701 1 96.56 505 ALA A CA 1
ATOM 3996 C C . ALA A 1 505 ? 10.555 14.242 -3.084 1 96.56 505 ALA A C 1
ATOM 3998 O O . ALA A 1 505 ? 10.25 15.016 -3.994 1 96.56 505 ALA A O 1
ATOM 3999 N N . TYR A 1 506 ? 9.656 13.586 -2.406 1 97.88 506 TYR A N 1
ATOM 4000 C CA . TYR A 1 506 ? 8.234 13.75 -2.693 1 97.88 506 TYR A CA 1
ATOM 4001 C C . TYR A 1 506 ? 7.781 15.172 -2.377 1 97.88 506 TYR A C 1
ATOM 4003 O O . TYR A 1 506 ? 7.082 15.797 -3.176 1 97.88 506 TYR A O 1
ATOM 4011 N N . TRP A 1 507 ? 8.172 15.711 -1.259 1 98.38 507 TRP A N 1
ATOM 4012 C CA . TRP A 1 507 ? 7.773 17.047 -0.833 1 98.38 507 TRP A CA 1
ATOM 4013 C C . TRP A 1 507 ? 8.305 18.109 -1.79 1 98.38 507 TRP A C 1
ATOM 4015 O O . TRP A 1 507 ? 7.574 19.016 -2.195 1 98.38 507 TRP A O 1
ATOM 4025 N N . THR A 1 508 ? 9.555 17.969 -2.203 1 98 508 THR A N 1
ATOM 4026 C CA . THR A 1 508 ? 10.172 19.031 -2.984 1 98 508 THR A CA 1
ATOM 4027 C C . THR A 1 508 ? 9.773 18.938 -4.453 1 98 508 THR A C 1
ATOM 4029 O O . THR A 1 508 ? 9.695 19.938 -5.152 1 98 508 THR A O 1
ATOM 4032 N N . SER A 1 509 ? 9.531 17.734 -4.945 1 98.31 509 SER A N 1
ATOM 4033 C CA . SER A 1 509 ? 9.008 17.625 -6.305 1 98.31 509 SER A CA 1
ATOM 4034 C C . SER A 1 509 ? 7.621 18.25 -6.41 1 98.31 509 SER A C 1
ATOM 4036 O O . SER A 1 509 ? 7.289 18.875 -7.418 1 98.31 509 SER A O 1
ATOM 4038 N N . PHE A 1 510 ? 6.844 18.031 -5.41 1 98.44 510 PHE A N 1
ATOM 4039 C CA . PHE A 1 510 ? 5.562 18.734 -5.363 1 98.44 510 PHE A CA 1
ATOM 4040 C C . PHE A 1 510 ? 5.766 20.234 -5.391 1 98.44 510 PHE A C 1
ATOM 4042 O O . PHE A 1 510 ? 5.07 20.953 -6.121 1 98.44 510 PHE A O 1
ATOM 4049 N N . ALA A 1 511 ? 6.672 20.719 -4.57 1 98.69 511 ALA A N 1
ATOM 4050 C CA . ALA A 1 511 ? 6.941 22.141 -4.516 1 98.69 511 ALA A CA 1
ATOM 4051 C C . ALA A 1 511 ? 7.371 22.672 -5.883 1 98.69 511 ALA A C 1
ATOM 4053 O O . ALA A 1 511 ? 7.035 23.812 -6.246 1 98.69 511 ALA A O 1
ATOM 4054 N N . LYS A 1 512 ? 8.055 21.906 -6.648 1 97.81 512 LYS A N 1
ATOM 4055 C CA . LYS A 1 512 ? 8.617 22.328 -7.93 1 97.81 512 LYS A CA 1
ATOM 4056 C C . LYS A 1 512 ? 7.574 22.25 -9.039 1 97.81 512 LYS A C 1
ATOM 4058 O O . LYS A 1 512 ? 7.512 23.125 -9.898 1 97.81 512 LYS A O 1
ATOM 4063 N N . THR A 1 513 ? 6.684 21.141 -8.953 1 97.25 513 THR A N 1
ATOM 4064 C CA . THR A 1 513 ? 5.926 20.859 -10.164 1 97.25 513 THR A CA 1
ATOM 4065 C C . THR A 1 513 ? 4.441 20.703 -9.852 1 97.25 513 THR A C 1
ATOM 4067 O O . THR A 1 513 ? 3.609 20.672 -10.758 1 97.25 513 THR A O 1
ATOM 4070 N N . GLY A 1 514 ? 4.121 20.594 -8.602 1 97.94 514 GLY A N 1
ATOM 4071 C CA . GLY A 1 514 ? 2.754 20.281 -8.219 1 97.94 514 GLY A CA 1
ATOM 4072 C C . GLY A 1 514 ? 2.451 18.781 -8.266 1 97.94 514 GLY A C 1
ATOM 4073 O O . GLY A 1 514 ? 1.343 18.359 -7.93 1 97.94 514 GLY A O 1
ATOM 4074 N N . VAL A 1 515 ? 3.439 17.953 -8.633 1 97.25 515 VAL A N 1
ATOM 4075 C CA . VAL A 1 515 ? 3.281 16.516 -8.711 1 97.25 515 VAL A CA 1
ATOM 4076 C C . VAL A 1 515 ? 4.352 15.828 -7.859 1 97.25 515 VAL A C 1
ATOM 4078 O O . VAL A 1 515 ? 5.523 15.781 -8.242 1 97.25 515 VAL A O 1
ATOM 4081 N N . PRO A 1 516 ? 3.988 15.266 -6.734 1 97.44 516 PRO A N 1
ATOM 4082 C CA . PRO A 1 516 ? 4.992 14.602 -5.898 1 97.44 516 PRO A CA 1
ATOM 4083 C C . PRO A 1 516 ? 5.566 13.344 -6.555 1 97.44 516 PRO A C 1
ATOM 4085 O O . PRO A 1 516 ? 4.812 12.461 -6.973 1 97.44 516 PRO A O 1
ATOM 4088 N N . CYS A 1 517 ? 6.832 13.281 -6.574 1 94.5 517 CYS A N 1
ATOM 4089 C CA . CYS A 1 517 ? 7.574 12.188 -7.199 1 94.5 517 CYS A CA 1
ATOM 4090 C C . CYS A 1 517 ? 8.969 12.055 -6.594 1 94.5 517 CYS A C 1
ATOM 4092 O O . CYS A 1 517 ? 9.68 13.055 -6.441 1 94.5 517 CYS A O 1
ATOM 4094 N N . ALA A 1 518 ? 9.344 10.867 -6.223 1 94.56 518 ALA A N 1
ATOM 4095 C CA . ALA A 1 518 ? 10.672 10.648 -5.66 1 94.56 518 ALA A CA 1
ATOM 4096 C C . ALA A 1 518 ? 11.602 9.984 -6.676 1 94.56 518 ALA A C 1
ATOM 4098 O O . ALA A 1 518 ? 12.375 9.094 -6.332 1 94.56 518 ALA A O 1
ATOM 4099 N N . GLY A 1 519 ? 11.422 10.367 -7.914 1 91.25 519 GLY A N 1
ATOM 4100 C CA . GLY A 1 519 ? 12.219 9.789 -8.984 1 91.25 519 GLY A CA 1
ATOM 4101 C C . GLY A 1 519 ? 11.383 9.031 -10 1 91.25 519 GLY A C 1
ATOM 4102 O O . GLY A 1 519 ? 10.211 8.742 -9.75 1 91.25 519 GLY A O 1
ATOM 4103 N N . LYS A 1 520 ? 11.93 8.594 -11.062 1 85.56 520 LYS A N 1
ATOM 4104 C CA . LYS A 1 520 ? 11.227 7.984 -12.188 1 85.56 520 LYS A CA 1
ATOM 4105 C C . LYS A 1 520 ? 10.688 6.605 -11.812 1 85.56 520 LYS A C 1
ATOM 4107 O O . LYS A 1 520 ? 9.664 6.172 -12.352 1 85.56 520 LYS A O 1
ATOM 4112 N N . THR A 1 521 ? 11.352 5.984 -10.891 1 87.94 521 THR A N 1
ATOM 4113 C CA . THR A 1 521 ? 10.969 4.613 -10.586 1 87.94 521 THR A CA 1
ATOM 4114 C C . THR A 1 521 ? 10.219 4.551 -9.258 1 87.94 521 THR A C 1
ATOM 4116 O O . THR A 1 521 ? 9.906 3.461 -8.766 1 87.94 521 THR A O 1
ATOM 4119 N N . SER A 1 522 ? 9.922 5.707 -8.75 1 91.25 522 SER A N 1
ATOM 4120 C CA . SER A 1 522 ? 9.266 5.734 -7.445 1 91.25 522 SER A CA 1
ATOM 4121 C C . SER A 1 522 ? 7.777 5.422 -7.566 1 91.25 522 SER A C 1
ATOM 4123 O O . SER A 1 522 ? 7.211 5.492 -8.656 1 91.25 522 SER A O 1
ATOM 4125 N N . LEU A 1 523 ? 7.203 4.957 -6.457 1 92.75 523 LEU A N 1
ATOM 4126 C CA . LEU A 1 523 ? 5.758 4.773 -6.387 1 92.75 523 LEU A CA 1
ATOM 4127 C C . LEU A 1 523 ? 5.027 6.07 -6.715 1 92.75 523 LEU A C 1
ATOM 4129 O O . LEU A 1 523 ? 5.324 7.121 -6.137 1 92.75 523 LEU A O 1
ATOM 4133 N N . PRO A 1 524 ? 4.16 6.07 -7.684 1 91.44 524 PRO A N 1
ATOM 4134 C CA . PRO A 1 524 ? 3.438 7.305 -8.008 1 91.44 524 PRO A CA 1
ATOM 4135 C C . PRO A 1 524 ? 2.467 7.723 -6.902 1 91.44 524 PRO A C 1
ATOM 4137 O O . PRO A 1 524 ? 1.703 6.895 -6.398 1 91.44 524 PRO A O 1
ATOM 4140 N N . TRP A 1 525 ? 2.553 8.906 -6.484 1 96.12 525 TRP A N 1
ATOM 4141 C CA . TRP A 1 525 ? 1.575 9.5 -5.582 1 96.12 525 TRP A CA 1
ATOM 4142 C C . TRP A 1 525 ? 0.35 9.984 -6.348 1 96.12 525 TRP A C 1
ATOM 4144 O O . TRP A 1 525 ? 0.358 11.086 -6.918 1 96.12 525 TRP A O 1
ATOM 4154 N N . LEU A 1 526 ? -0.732 9.227 -6.348 1 95 526 LEU A N 1
ATOM 4155 C CA . LEU A 1 526 ? -1.907 9.539 -7.156 1 95 526 LEU A CA 1
ATOM 4156 C C . LEU A 1 526 ? -2.775 10.586 -6.465 1 95 526 LEU A C 1
ATOM 4158 O O . LEU A 1 526 ? -2.865 10.617 -5.238 1 95 526 LEU A O 1
ATOM 4162 N N . GLU A 1 527 ? -3.428 11.398 -7.25 1 96.88 527 GLU A N 1
ATOM 4163 C CA . GLU A 1 527 ? -4.27 12.492 -6.762 1 96.88 527 GLU A CA 1
ATOM 4164 C C . GLU A 1 527 ? -5.438 11.953 -5.941 1 96.88 527 GLU A C 1
ATOM 4166 O O . GLU A 1 527 ? -6.016 10.922 -6.273 1 96.88 527 GLU A O 1
ATOM 4171 N N . TYR A 1 528 ? -5.793 12.641 -4.945 1 97.56 528 TYR A N 1
ATOM 4172 C CA . TYR A 1 528 ? -6.996 12.422 -4.152 1 97.56 528 TYR A CA 1
ATOM 4173 C C . TYR A 1 528 ? -8.227 12.945 -4.875 1 97.56 528 TYR A C 1
ATOM 4175 O O . TYR A 1 528 ? -8.188 14.016 -5.488 1 97.56 528 TYR A O 1
ATOM 4183 N N . ASP A 1 529 ? -9.242 12.203 -4.934 1 95.44 529 ASP A N 1
ATOM 4184 C CA . ASP A 1 529 ? -10.594 12.641 -5.297 1 95.44 529 ASP A CA 1
ATOM 4185 C C . ASP A 1 529 ? -11.633 12.039 -4.355 1 95.44 529 ASP A C 1
ATOM 4187 O O . ASP A 1 529 ? -11.32 11.148 -3.564 1 95.44 529 ASP A O 1
ATOM 4191 N N . THR A 1 530 ? -12.797 12.523 -4.375 1 93.38 530 THR A N 1
ATOM 4192 C CA . THR A 1 530 ? -13.789 12.18 -3.359 1 93.38 530 THR A CA 1
ATOM 4193 C C . THR A 1 530 ? -14.391 10.805 -3.639 1 93.38 530 THR A C 1
ATOM 4195 O O . THR A 1 530 ? -15.148 10.273 -2.816 1 93.38 530 THR A O 1
ATOM 4198 N N . LYS A 1 531 ? -14.07 10.195 -4.727 1 91.69 531 LYS A N 1
ATOM 4199 C CA . LYS A 1 531 ? -14.586 8.867 -5.059 1 91.69 531 LYS A CA 1
ATOM 4200 C C . LYS A 1 531 ? -13.57 7.781 -4.734 1 91.69 531 LYS A C 1
ATOM 4202 O O . LYS A 1 531 ? -13.891 6.809 -4.051 1 91.69 531 LYS A O 1
ATOM 4207 N N . ARG A 1 532 ? -12.328 7.977 -5.191 1 93.38 532 ARG A N 1
ATOM 4208 C CA . ARG A 1 532 ? -11.289 6.969 -5 1 93.38 532 ARG A CA 1
ATOM 4209 C C . ARG A 1 532 ? -10.617 7.133 -3.641 1 93.38 532 ARG A C 1
ATOM 4211 O O . ARG A 1 532 ? -10.227 6.145 -3.012 1 93.38 532 ARG A O 1
ATOM 4218 N N . ARG A 1 533 ? -10.422 8.359 -3.172 1 95.19 533 ARG A N 1
ATOM 4219 C CA . ARG A 1 533 ? -9.828 8.742 -1.891 1 95.19 533 ARG A CA 1
ATOM 4220 C C . ARG A 1 533 ? -8.469 8.086 -1.703 1 95.19 533 ARG A C 1
ATOM 4222 O O . ARG A 1 533 ? -8.219 7.43 -0.689 1 95.19 533 ARG A O 1
ATOM 4229 N N . MET A 1 534 ? -7.602 8.242 -2.713 1 95.69 534 MET A N 1
ATOM 4230 C CA . MET A 1 534 ? -6.242 7.715 -2.697 1 95.69 534 MET A CA 1
ATOM 4231 C C . MET A 1 534 ? -5.387 8.453 -1.673 1 95.69 534 MET A C 1
ATOM 4233 O O . MET A 1 534 ? -5.539 9.664 -1.486 1 95.69 534 MET A O 1
ATOM 4237 N N . PHE A 1 535 ? -4.484 7.75 -1.017 1 97.44 535 PHE A N 1
ATOM 4238 C CA . PHE A 1 535 ? -3.484 8.398 -0.176 1 97.44 535 PHE A CA 1
ATOM 4239 C C . PHE A 1 535 ? -2.193 7.59 -0.142 1 97.44 535 PHE A C 1
ATOM 4241 O O . PHE A 1 535 ? -2.215 6.371 -0.336 1 97.44 535 PHE A O 1
ATOM 4248 N N . MET A 1 536 ? -1.096 8.258 0.02 1 97.38 536 MET A N 1
ATOM 4249 C CA . MET A 1 536 ? 0.215 7.629 0.182 1 97.38 536 MET A CA 1
ATOM 4250 C C . MET A 1 536 ? 0.521 7.383 1.655 1 97.38 536 MET A C 1
ATOM 4252 O O . MET A 1 536 ? 0.393 8.289 2.48 1 97.38 536 MET A O 1
ATOM 4256 N N . GLU A 1 537 ? 0.872 6.215 2.023 1 96.38 537 GLU A N 1
ATOM 4257 C CA . GLU A 1 537 ? 1.278 5.914 3.393 1 96.38 537 GLU A CA 1
ATOM 4258 C C . GLU A 1 537 ? 2.787 5.707 3.486 1 96.38 537 GLU A C 1
ATOM 4260 O O . GLU A 1 537 ? 3.35 4.863 2.781 1 96.38 537 GLU A O 1
ATOM 4265 N N . PHE A 1 538 ? 3.422 6.477 4.293 1 95.75 538 PHE A N 1
ATOM 4266 C CA . PHE A 1 538 ? 4.855 6.391 4.543 1 95.75 538 PHE A CA 1
ATOM 4267 C C . PHE A 1 538 ? 5.137 5.594 5.809 1 95.75 538 PHE A C 1
ATOM 4269 O O . PHE A 1 538 ? 5.098 6.141 6.914 1 95.75 538 PHE A O 1
ATOM 4276 N N . ASP A 1 539 ? 5.387 4.379 5.723 1 93 539 ASP A N 1
ATOM 4277 C CA . ASP A 1 539 ? 5.781 3.465 6.793 1 93 539 ASP A CA 1
ATOM 4278 C C . ASP A 1 539 ? 7.176 2.896 6.543 1 93 539 ASP A C 1
ATOM 4280 O O . ASP A 1 539 ? 8.016 3.551 5.926 1 93 539 ASP A O 1
ATOM 4284 N N . ASP A 1 540 ? 7.539 1.754 7.137 1 86.31 540 ASP A N 1
ATOM 4285 C CA . ASP A 1 540 ? 8.828 1.148 6.812 1 86.31 540 ASP A CA 1
ATOM 4286 C C . ASP A 1 540 ? 8.992 0.97 5.305 1 86.31 540 ASP A C 1
ATOM 4288 O O . ASP A 1 540 ? 10.102 1.081 4.777 1 86.31 540 ASP A O 1
ATOM 4292 N N . GLU A 1 541 ? 7.844 0.694 4.734 1 86.62 541 GLU A N 1
ATOM 4293 C CA . GLU A 1 541 ? 7.707 0.76 3.281 1 86.62 541 GLU A CA 1
ATOM 4294 C C . GLU A 1 541 ? 6.637 1.771 2.873 1 86.62 541 GLU A C 1
ATOM 4296 O O . GLU A 1 541 ? 5.812 2.176 3.695 1 86.62 541 GLU A O 1
ATOM 4301 N N . ILE A 1 542 ? 6.738 2.256 1.665 1 92.31 542 ILE A N 1
ATOM 4302 C CA . ILE A 1 542 ? 5.777 3.232 1.166 1 92.31 542 ILE A CA 1
ATOM 4303 C C . ILE A 1 542 ? 4.699 2.523 0.35 1 92.31 542 ILE A C 1
ATOM 4305 O O . ILE A 1 542 ? 5.004 1.646 -0.463 1 92.31 542 ILE A O 1
ATOM 4309 N N . TYR A 1 543 ? 3.393 2.953 0.595 1 91.06 543 TYR A N 1
ATOM 4310 C CA . TYR A 1 543 ? 2.227 2.311 0.001 1 91.06 543 TYR A CA 1
ATOM 4311 C C . TYR A 1 543 ? 1.29 3.342 -0.619 1 91.06 543 TYR A C 1
ATOM 4313 O O . TYR A 1 543 ? 1.179 4.465 -0.123 1 91.06 543 TYR A O 1
ATOM 4321 N N . LEU A 1 544 ? 0.718 2.914 -1.715 1 94.56 544 LEU A N 1
ATOM 4322 C CA . LEU A 1 544 ? -0.481 3.617 -2.16 1 94.56 544 LEU A CA 1
ATOM 4323 C C . LEU A 1 544 ? -1.738 2.852 -1.763 1 94.56 544 LEU A C 1
ATOM 4325 O O . LEU A 1 544 ? -1.836 1.645 -1.995 1 94.56 544 LEU A O 1
ATOM 4329 N N . ARG A 1 545 ? -2.703 3.559 -1.132 1 94.19 545 ARG A N 1
ATOM 4330 C CA . ARG A 1 545 ? -3.914 2.959 -0.581 1 94.19 545 ARG A CA 1
ATOM 4331 C C . ARG A 1 545 ? -5.129 3.846 -0.831 1 94.19 545 ARG A C 1
ATOM 4333 O O . ARG A 1 545 ? -5 4.945 -1.374 1 94.19 545 ARG A O 1
ATOM 4340 N N . GLN A 1 546 ? -6.32 3.285 -0.438 1 93.38 546 GLN A N 1
ATOM 4341 C CA . GLN A 1 546 ? -7.562 4.039 -0.545 1 93.38 546 GLN A CA 1
ATOM 4342 C C . GLN A 1 546 ? -8.297 4.086 0.792 1 93.38 546 GLN A C 1
ATOM 4344 O O . GLN A 1 546 ? -8.008 3.291 1.691 1 93.38 546 GLN A O 1
ATOM 4349 N N . ASN A 1 547 ? -9.203 5.09 0.933 1 92.25 547 ASN A N 1
ATOM 4350 C CA . ASN A 1 547 ? -10.188 5.176 2.008 1 92.25 547 ASN A CA 1
ATOM 4351 C C . ASN A 1 547 ? -9.516 5.227 3.377 1 92.25 547 ASN A C 1
ATOM 4353 O O . ASN A 1 547 ? -9.773 4.375 4.23 1 92.25 547 ASN A O 1
ATOM 4357 N N . TRP A 1 548 ? -8.742 6.254 3.529 1 93.38 548 TRP A N 1
ATOM 4358 C CA . TRP A 1 548 ? -8.023 6.531 4.77 1 93.38 548 TRP A CA 1
ATOM 4359 C C . TRP A 1 548 ? -8.984 6.602 5.953 1 93.38 548 TRP A C 1
ATOM 4361 O O . TRP A 1 548 ? -9.977 7.328 5.906 1 93.38 548 TRP A O 1
ATOM 4371 N N . LYS A 1 549 ? -8.805 5.73 7.035 1 94.5 549 LYS A N 1
ATOM 4372 C CA . LYS A 1 549 ? -9.562 5.727 8.281 1 94.5 549 LYS A CA 1
ATOM 4373 C C . LYS A 1 549 ? -11.062 5.727 8.016 1 94.5 549 LYS A C 1
ATOM 4375 O O . LYS A 1 549 ? -11.789 6.598 8.508 1 94.5 549 LYS A O 1
ATOM 4380 N N . SER A 1 550 ? -11.562 4.719 7.352 1 90.56 550 SER A N 1
ATOM 4381 C CA . SER A 1 550 ? -12.93 4.656 6.852 1 90.56 550 SER A CA 1
ATOM 4382 C C . SER A 1 550 ? -13.938 4.684 7.996 1 90.56 550 SER A C 1
ATOM 4384 O O . SER A 1 550 ? -14.961 5.367 7.91 1 90.56 550 SER A O 1
ATOM 4386 N N . ALA A 1 551 ? -13.672 3.941 9.078 1 91.5 551 ALA A N 1
ATOM 4387 C CA . ALA A 1 551 ? -14.602 3.889 10.203 1 91.5 551 ALA A CA 1
ATOM 4388 C C . ALA A 1 551 ? -14.734 5.254 10.875 1 91.5 551 ALA A C 1
ATOM 4390 O O . ALA A 1 551 ? -15.844 5.695 11.188 1 91.5 551 ALA A O 1
ATOM 4391 N N . MET A 1 552 ? -13.625 5.898 11.125 1 95.38 552 MET A N 1
ATOM 4392 C CA . MET A 1 552 ? -13.625 7.23 11.719 1 95.38 552 MET A CA 1
ATOM 4393 C C . MET A 1 552 ? -14.375 8.227 10.844 1 95.38 552 MET A C 1
ATOM 4395 O O . MET A 1 552 ? -15.18 9.016 11.336 1 95.38 552 MET A O 1
ATOM 4399 N N . ASN A 1 553 ? -14.094 8.172 9.539 1 94.44 553 ASN A N 1
ATOM 4400 C CA . ASN A 1 553 ? -14.734 9.086 8.602 1 94.44 553 ASN A CA 1
ATOM 4401 C C . ASN A 1 553 ? -16.25 8.891 8.57 1 94.44 553 ASN A C 1
ATOM 4403 O O . ASN A 1 553 ? -17 9.867 8.547 1 94.44 553 ASN A O 1
ATOM 4407 N N . LYS A 1 554 ? -16.703 7.648 8.586 1 92.06 554 LYS A N 1
ATOM 4408 C CA . LYS A 1 554 ? -18.141 7.359 8.609 1 92.06 554 LYS A CA 1
ATOM 4409 C C . LYS A 1 554 ? -18.781 7.871 9.898 1 92.06 554 LYS A C 1
ATOM 4411 O O . LYS A 1 554 ? -19.891 8.398 9.875 1 92.06 554 LYS A O 1
ATOM 4416 N N . PHE A 1 555 ? -18.094 7.719 10.977 1 96.06 555 PHE A N 1
ATOM 4417 C CA . PHE A 1 555 ? -18.594 8.117 12.281 1 96.06 555 PHE A CA 1
ATOM 4418 C C . PHE A 1 555 ? -18.75 9.633 12.367 1 96.06 555 PHE A C 1
ATOM 4420 O O . PHE A 1 555 ? -19.828 10.141 12.672 1 96.06 555 PHE A O 1
ATOM 4427 N N . TRP A 1 556 ? -17.688 10.422 12.023 1 95.69 556 TRP A N 1
ATOM 4428 C CA . TRP A 1 556 ? -17.656 11.867 12.219 1 95.69 556 TRP A CA 1
ATOM 4429 C C . TRP A 1 556 ? -18.438 12.578 11.109 1 95.69 556 TRP A C 1
ATOM 4431 O O . TRP A 1 556 ? -18.891 13.711 11.289 1 95.69 556 TRP A O 1
ATOM 4441 N N . SER A 1 557 ? -18.625 11.984 9.969 1 89.94 557 SER A N 1
ATOM 4442 C CA . SER A 1 557 ? -19.359 12.609 8.883 1 89.94 557 SER A CA 1
ATOM 4443 C C . SER A 1 557 ? -20.828 12.18 8.898 1 89.94 557 SER A C 1
ATOM 4445 O O . SER A 1 557 ? -21.688 12.875 8.344 1 89.94 557 SER A O 1
ATOM 4447 N N . GLY A 1 558 ? -21.078 11.086 9.484 1 88.75 558 GLY A N 1
ATOM 4448 C CA . GLY A 1 558 ? -22.422 10.547 9.398 1 88.75 558 GLY A CA 1
ATOM 4449 C C . GLY A 1 558 ? -23.172 10.594 10.719 1 88.75 558 GLY A C 1
ATOM 4450 O O . GLY A 1 558 ? -24.344 10.984 10.773 1 88.75 558 GLY A O 1
ATOM 4451 N N . GLU A 1 559 ? -22.484 10.25 11.766 1 90.62 559 GLU A N 1
ATOM 4452 C CA . GLU A 1 559 ? -23.172 10.039 13.039 1 90.62 559 GLU A CA 1
ATOM 4453 C C . GLU A 1 559 ? -23.062 11.266 13.938 1 90.62 559 GLU A C 1
ATOM 4455 O O . GLU A 1 559 ? -23.922 11.484 14.805 1 90.62 559 GLU A O 1
ATOM 4460 N N . ILE A 1 560 ? -22.047 12.039 13.867 1 93.62 560 ILE A N 1
ATOM 4461 C CA . ILE A 1 560 ? -21.828 13.219 14.695 1 93.62 560 ILE A CA 1
ATOM 4462 C C . ILE A 1 560 ? -22.109 14.477 13.891 1 93.62 560 ILE A C 1
ATOM 4464 O O . ILE A 1 560 ? -21.547 14.672 12.812 1 93.62 560 ILE A O 1
ATOM 4468 N N . PRO A 1 561 ? -22.969 15.328 14.375 1 91.75 561 PRO A N 1
ATOM 4469 C CA . PRO A 1 561 ? -23.188 16.594 13.672 1 91.75 561 PRO A CA 1
ATOM 4470 C C . PRO A 1 561 ? -21.922 17.453 13.594 1 91.75 561 PRO A C 1
ATOM 4472 O O . PRO A 1 561 ? -21.047 17.344 14.461 1 91.75 561 PRO A O 1
ATOM 4475 N N . PRO A 1 562 ? -21.844 18.266 12.555 1 88.12 562 PRO A N 1
ATOM 4476 C CA . PRO A 1 562 ? -20.703 19.172 12.492 1 88.12 562 PRO A CA 1
ATOM 4477 C C . PRO A 1 562 ? -20.609 20.094 13.711 1 88.12 562 PRO A C 1
ATOM 4479 O O . PRO A 1 562 ? -21.625 20.453 14.297 1 88.12 562 PRO A O 1
ATOM 4482 N N . VAL A 1 563 ? -19.391 20.391 14.07 1 87.25 563 VAL A N 1
ATOM 4483 C CA . VAL A 1 563 ? -19.188 21.375 15.133 1 87.25 563 VAL A CA 1
ATOM 4484 C C . VAL A 1 563 ? -19.891 22.688 14.781 1 87.25 563 VAL A C 1
ATOM 4486 O O . VAL A 1 563 ? -19.734 23.203 13.672 1 87.25 563 VAL A O 1
ATOM 4489 N N . PRO A 1 564 ? -20.719 23.172 15.703 1 83.44 564 PRO A N 1
ATOM 4490 C CA . PRO A 1 564 ? -21.484 24.391 15.398 1 83.44 564 PRO A CA 1
ATOM 4491 C C . PRO A 1 564 ? -20.594 25.625 15.312 1 83.44 564 PRO A C 1
ATOM 4493 O O . PRO A 1 564 ? -19.562 25.703 15.992 1 83.44 564 PRO A O 1
ATOM 4496 N N . ILE A 1 565 ? -20.953 26.531 14.453 1 80.94 565 ILE A N 1
ATOM 4497 C CA . ILE A 1 565 ? -20.281 27.812 14.336 1 80.94 565 ILE A CA 1
ATOM 4498 C C . ILE A 1 565 ? -21.297 28.938 14.57 1 80.94 565 ILE A C 1
ATOM 4500 O O . ILE A 1 565 ? -22.5 28.75 14.406 1 80.94 565 ILE A O 1
ATOM 4504 N N . ASP A 1 566 ? -20.781 30.031 15.094 1 76.88 566 ASP A N 1
ATOM 4505 C CA . ASP A 1 566 ? -21.625 31.203 15.266 1 76.88 566 ASP A CA 1
ATOM 4506 C C . ASP A 1 566 ? -22.094 31.766 13.922 1 76.88 566 ASP A C 1
ATOM 4508 O O . ASP A 1 566 ? -21.281 32.25 13.133 1 76.88 566 ASP A O 1
ATOM 4512 N N . GLU A 1 567 ? -23.328 31.672 13.648 1 67.38 567 GLU A N 1
ATOM 4513 C CA . GLU A 1 567 ? -23.875 32.062 12.352 1 67.38 567 GLU A CA 1
ATOM 4514 C C . GLU A 1 567 ? -23.953 33.594 12.227 1 67.38 567 GLU A C 1
ATOM 4516 O O . GLU A 1 567 ? -23.984 34.125 11.117 1 67.38 567 GLU A O 1
ATOM 4521 N N . ASP A 1 568 ? -23.938 34.281 13.219 1 66.12 568 ASP A N 1
ATOM 4522 C CA . ASP A 1 568 ? -24.172 35.719 13.18 1 66.12 568 ASP A CA 1
ATOM 4523 C C . ASP A 1 568 ? -22.859 36.5 13.266 1 66.12 568 ASP A C 1
ATOM 4525 O O . ASP A 1 568 ? -22.844 37.656 13.672 1 66.12 568 ASP A O 1
ATOM 4529 N N . LEU A 1 569 ? -21.844 35.938 12.906 1 67.25 569 LEU A N 1
ATOM 4530 C CA . LEU A 1 569 ? -20.578 36.625 13.062 1 67.25 569 LEU A CA 1
ATOM 4531 C C . LEU A 1 569 ? -20.219 37.406 11.797 1 67.25 569 LEU A C 1
ATOM 4533 O O . LEU A 1 569 ? -19.141 38 11.711 1 67.25 569 LEU A O 1
ATOM 4537 N N . LYS A 1 570 ? -21.141 37.625 10.789 1 63.97 570 LYS A N 1
ATOM 4538 C CA . LYS A 1 570 ? -20.797 38.375 9.586 1 63.97 570 LYS A CA 1
ATOM 4539 C C . LYS A 1 570 ? -20.562 39.844 9.898 1 63.97 570 LYS A C 1
ATOM 4541 O O . LYS A 1 570 ? -21.406 40.5 10.516 1 63.97 570 LYS A O 1
ATOM 4546 N N . ILE A 1 571 ? -19.234 40.312 10.016 1 56.31 571 ILE A N 1
ATOM 4547 C CA . ILE A 1 571 ? -18.875 41.719 10.305 1 56.31 571 ILE A CA 1
ATOM 4548 C C . ILE A 1 571 ? -18.562 42.438 9.008 1 56.31 571 ILE A C 1
ATOM 4550 O O . ILE A 1 571 ? -17.75 41.969 8.195 1 56.31 571 ILE A O 1
ATOM 4554 N N . THR A 1 572 ? -19.516 43.312 8.477 1 46.16 572 THR A N 1
ATOM 4555 C CA . THR A 1 572 ? -19.172 44.156 7.332 1 46.16 572 THR A CA 1
ATOM 4556 C C . THR A 1 572 ? -18.141 45.188 7.715 1 46.16 572 THR A C 1
ATOM 4558 O O . THR A 1 572 ? -18 45.531 8.891 1 46.16 572 THR A O 1
ATOM 4561 N N . HIS A 1 573 ? -17.25 45.656 6.719 1 45.12 573 HIS A N 1
ATOM 4562 C CA . HIS A 1 573 ? -16.203 46.656 6.875 1 45.12 573 HIS A CA 1
ATOM 4563 C C . HIS A 1 573 ? -16.672 47.812 7.754 1 45.12 573 HIS A C 1
ATOM 4565 O O . HIS A 1 573 ? -15.898 48.344 8.57 1 45.12 573 HIS A O 1
ATOM 4571 N N . ASP A 1 574 ? -17.828 48.312 7.422 1 37.66 574 ASP A N 1
ATOM 4572 C CA . ASP A 1 574 ? -18.297 49.594 7.984 1 37.66 574 ASP A CA 1
ATOM 4573 C C . ASP A 1 574 ? -18.766 49.406 9.422 1 37.66 574 ASP A C 1
ATOM 4575 O O . ASP A 1 574 ? -19.031 50.406 10.117 1 37.66 574 ASP A O 1
ATOM 4579 N N . GLU A 1 575 ? -19.172 48.312 9.812 1 38.81 575 GLU A N 1
ATOM 4580 C CA . GLU A 1 575 ? -19.766 48.219 11.141 1 38.81 575 GLU A CA 1
ATOM 4581 C C . GLU A 1 575 ? -18.688 48.094 12.219 1 38.81 575 GLU A C 1
ATOM 4583 O O . GLU A 1 575 ? -19 48 13.406 1 38.81 575 GLU A O 1
ATOM 4588 N N . LEU A 1 576 ? -17.578 47.906 11.867 1 35.56 576 LEU A N 1
ATOM 4589 C CA . LEU A 1 576 ? -16.547 48.094 12.883 1 35.56 576 LEU A CA 1
ATOM 4590 C C . LEU A 1 576 ? -16.156 49.562 13.016 1 35.56 576 LEU A C 1
ATOM 4592 O O . LEU A 1 576 ? -15.93 50.25 12.016 1 35.56 576 LEU A O 1
ATOM 4596 N N . MET B 1 1 ? -85 -11.648 -42.531 1 28.09 1 MET B N 1
ATOM 4597 C CA . MET B 1 1 ? -83.625 -11.18 -42.594 1 28.09 1 MET B CA 1
ATOM 4598 C C . MET B 1 1 ? -82.75 -11.977 -41.656 1 28.09 1 MET B C 1
ATOM 4600 O O . MET B 1 1 ? -82.938 -11.961 -40.438 1 28.09 1 MET B O 1
ATOM 4604 N N . TYR B 1 2 ? -82.25 -13.164 -42.062 1 28.25 2 TYR B N 1
ATOM 4605 C CA . TYR B 1 2 ? -81.438 -14.211 -41.5 1 28.25 2 TYR B CA 1
ATOM 4606 C C . TYR B 1 2 ? -80 -13.688 -41.156 1 28.25 2 TYR B C 1
ATOM 4608 O O . TYR B 1 2 ? -79.312 -13.227 -42.031 1 28.25 2 TYR B O 1
ATOM 4616 N N . ARG B 1 3 ? -79.875 -13.062 -40 1 27.41 3 ARG B N 1
ATOM 4617 C CA . ARG B 1 3 ? -78.562 -12.641 -39.469 1 27.41 3 ARG B CA 1
ATOM 4618 C C . ARG B 1 3 ? -77.625 -13.836 -39.312 1 27.41 3 ARG B C 1
ATOM 4620 O O . ARG B 1 3 ? -77.875 -14.773 -38.562 1 27.41 3 ARG B O 1
ATOM 4627 N N . ARG B 1 4 ? -76.875 -14.117 -40.406 1 34 4 ARG B N 1
ATOM 4628 C CA . ARG B 1 4 ? -75.75 -15.023 -40.406 1 34 4 ARG B CA 1
ATOM 4629 C C . ARG B 1 4 ? -74.75 -14.602 -39.344 1 34 4 ARG B C 1
ATOM 4631 O O . ARG B 1 4 ? -74.188 -13.5 -39.406 1 34 4 ARG B O 1
ATOM 4638 N N . THR B 1 5 ? -74.812 -15.094 -38.125 1 31.61 5 THR B N 1
ATOM 4639 C CA . THR B 1 5 ? -73.812 -14.93 -37.062 1 31.61 5 THR B CA 1
ATOM 4640 C C . THR B 1 5 ? -72.5 -15.555 -37.469 1 31.61 5 THR B C 1
ATOM 4642 O O . THR B 1 5 ? -72.438 -16.766 -37.719 1 31.61 5 THR B O 1
ATOM 4645 N N . LEU B 1 6 ? -71.688 -14.844 -38.219 1 34.78 6 LEU B N 1
ATOM 4646 C CA . LEU B 1 6 ? -70.312 -15.242 -38.531 1 34.78 6 LEU B CA 1
ATOM 4647 C C . LEU B 1 6 ? -69.5 -15.484 -37.219 1 34.78 6 LEU B C 1
ATOM 4649 O O . LEU B 1 6 ? -69.375 -14.57 -36.406 1 34.78 6 LEU B O 1
ATOM 4653 N N . THR B 1 7 ? -69.562 -16.688 -36.656 1 34.06 7 THR B N 1
ATOM 4654 C CA . THR B 1 7 ? -68.688 -17.094 -35.562 1 34.06 7 THR B CA 1
ATOM 4655 C C . THR B 1 7 ? -67.25 -17.016 -36 1 34.06 7 THR B C 1
ATOM 4657 O O . THR B 1 7 ? -66.812 -17.703 -36.938 1 34.06 7 THR B O 1
ATOM 4660 N N . TYR B 1 8 ? -66.625 -15.891 -35.875 1 32.59 8 TYR B N 1
ATOM 4661 C CA . TYR B 1 8 ? -65.188 -15.82 -36.062 1 32.59 8 TYR B CA 1
ATOM 4662 C C . TYR B 1 8 ? -64.438 -16.719 -35.031 1 32.59 8 TYR B C 1
ATOM 4664 O O . TYR B 1 8 ? -64.625 -16.578 -33.844 1 32.59 8 TYR B O 1
ATOM 4672 N N . THR B 1 9 ? -64.188 -17.953 -35.344 1 34.5 9 THR B N 1
ATOM 4673 C CA . THR B 1 9 ? -63.281 -18.766 -34.594 1 34.5 9 THR B CA 1
ATOM 4674 C C . THR B 1 9 ? -61.906 -18.125 -34.531 1 34.5 9 THR B C 1
ATOM 4676 O O . THR B 1 9 ? -61.25 -17.922 -35.562 1 34.5 9 THR B O 1
ATOM 4679 N N . CYS B 1 10 ? -61.625 -17.266 -33.562 1 35.12 10 CYS B N 1
ATOM 4680 C CA . CYS B 1 10 ? -60.281 -16.812 -33.281 1 35.12 10 CYS B CA 1
ATOM 4681 C C . CYS B 1 10 ? -59.344 -18 -33 1 35.12 10 CYS B C 1
ATOM 4683 O O . CYS B 1 10 ? -59.531 -18.719 -32.031 1 35.12 10 CYS B O 1
ATOM 4685 N N . LEU B 1 11 ? -58.875 -18.562 -34.031 1 35.91 11 LEU B N 1
ATOM 4686 C CA . LEU B 1 11 ? -57.75 -19.469 -33.844 1 35.91 11 LEU B CA 1
ATOM 4687 C C . LEU B 1 11 ? -56.625 -18.797 -33.031 1 35.91 11 LEU B C 1
ATOM 4689 O O . LEU B 1 11 ? -56 -17.859 -33.5 1 35.91 11 LEU B O 1
ATOM 4693 N N . LEU B 1 12 ? -56.75 -18.75 -31.719 1 36.53 12 LEU B N 1
ATOM 4694 C CA . LEU B 1 12 ? -55.594 -18.438 -30.875 1 36.53 12 LEU B CA 1
ATOM 4695 C C . LEU B 1 12 ? -54.406 -19.312 -31.234 1 36.53 12 LEU B C 1
ATOM 4697 O O . LEU B 1 12 ? -54.438 -20.531 -31.062 1 36.53 12 LEU B O 1
ATOM 4701 N N . HIS B 1 13 ? -53.625 -18.922 -32.188 1 37.47 13 HIS B N 1
ATOM 4702 C CA . HIS B 1 13 ? -52.281 -19.484 -32.312 1 37.47 13 HIS B CA 1
ATOM 4703 C C . HIS B 1 13 ? -51.531 -19.375 -30.984 1 37.47 13 HIS B C 1
ATOM 4705 O O . HIS B 1 13 ? -51.219 -18.281 -30.516 1 37.47 13 HIS B O 1
ATOM 4711 N N . LEU B 1 14 ? -51.719 -20.297 -30.125 1 35.94 14 LEU B N 1
ATOM 4712 C CA . LEU B 1 14 ? -50.75 -20.469 -29.031 1 35.94 14 LEU B CA 1
ATOM 4713 C C . LEU B 1 14 ? -49.344 -20.5 -29.562 1 35.94 14 LEU B C 1
ATOM 4715 O O . LEU B 1 14 ? -48.938 -21.453 -30.25 1 35.94 14 LEU B O 1
ATOM 4719 N N . PHE B 1 15 ? -48.781 -19.359 -29.828 1 37.75 15 PHE B N 1
ATOM 4720 C CA . PHE B 1 15 ? -47.344 -19.312 -29.906 1 37.75 15 PHE B CA 1
ATOM 4721 C C . PHE B 1 15 ? -46.719 -20.031 -28.703 1 37.75 15 PHE B C 1
ATOM 4723 O O . PHE B 1 15 ? -46.781 -19.547 -27.578 1 37.75 15 PHE B O 1
ATOM 4730 N N . ILE B 1 16 ? -46.688 -21.297 -28.719 1 34.97 16 ILE B N 1
ATOM 4731 C CA . ILE B 1 16 ? -45.719 -21.953 -27.812 1 34.97 16 ILE B CA 1
ATOM 4732 C C . ILE B 1 16 ? -44.375 -21.25 -27.891 1 34.97 16 ILE B C 1
ATOM 4734 O O . ILE B 1 16 ? -43.688 -21.312 -28.922 1 34.97 16 ILE B O 1
ATOM 4738 N N . LEU B 1 17 ? -44.25 -20.109 -27.297 1 36.62 17 LEU B N 1
ATOM 4739 C CA . LEU B 1 17 ? -42.906 -19.656 -26.969 1 36.62 17 LEU B CA 1
ATOM 4740 C C . LEU B 1 17 ? -42.031 -20.828 -26.5 1 36.62 17 LEU B C 1
ATOM 4742 O O . LEU B 1 17 ? -42.281 -21.391 -25.422 1 36.62 17 LEU B O 1
ATOM 4746 N N . THR B 1 18 ? -41.688 -21.703 -27.312 1 38.09 18 THR B N 1
ATOM 4747 C CA . THR B 1 18 ? -40.625 -22.641 -26.953 1 38.09 18 THR B CA 1
ATOM 4748 C C . THR B 1 18 ? -39.531 -21.938 -26.156 1 38.09 18 THR B C 1
ATOM 4750 O O . THR B 1 18 ? -38.844 -21.062 -26.672 1 38.09 18 THR B O 1
ATOM 4753 N N . LEU B 1 19 ? -39.719 -21.609 -24.953 1 41.75 19 LEU B N 1
ATOM 4754 C CA . LEU B 1 19 ? -38.656 -21.172 -24.078 1 41.75 19 LEU B CA 1
ATOM 4755 C C . LEU B 1 19 ? -37.375 -21.953 -24.344 1 41.75 19 LEU B C 1
ATOM 4757 O O . LEU B 1 19 ? -37.375 -23.188 -24.297 1 41.75 19 LEU B O 1
ATOM 4761 N N . ALA B 1 20 ? -36.562 -21.547 -25.266 1 54.16 20 ALA B N 1
ATOM 4762 C CA . ALA B 1 20 ? -35.25 -22.109 -25.594 1 54.16 20 ALA B CA 1
ATOM 4763 C C . ALA B 1 20 ? -34.562 -22.672 -24.359 1 54.16 20 ALA B C 1
ATOM 4765 O O . ALA B 1 20 ? -34.438 -21.984 -23.344 1 54.16 20 ALA B O 1
ATOM 4766 N N . ASP B 1 21 ? -34.594 -23.984 -24.109 1 74 21 ASP B N 1
ATOM 4767 C CA . ASP B 1 21 ? -33.906 -24.734 -23.078 1 74 21 ASP B CA 1
ATOM 4768 C C . ASP B 1 21 ? -32.406 -24.469 -23.109 1 74 21 ASP B C 1
ATOM 4770 O O . ASP B 1 21 ? -31.688 -25.078 -23.906 1 74 21 ASP B O 1
ATOM 4774 N N . ASP B 1 22 ? -31.906 -23.516 -22.344 1 78.62 22 ASP B N 1
ATOM 4775 C CA . ASP B 1 22 ? -30.516 -23.078 -22.344 1 78.62 22 ASP B CA 1
ATOM 4776 C C . ASP B 1 22 ? -29.625 -24.109 -21.656 1 78.62 22 ASP B C 1
ATOM 4778 O O . ASP B 1 22 ? -28.406 -23.953 -21.625 1 78.62 22 ASP B O 1
ATOM 4782 N N . THR B 1 23 ? -30.25 -25.203 -21.25 1 90.44 23 THR B N 1
ATOM 4783 C CA . THR B 1 23 ? -29.453 -26.266 -20.641 1 90.44 23 THR B CA 1
ATOM 4784 C C . THR B 1 23 ? -29.016 -27.297 -21.672 1 90.44 23 THR B C 1
ATOM 4786 O O . THR B 1 23 ? -28.25 -28.203 -21.375 1 90.44 23 THR B O 1
ATOM 4789 N N . LEU B 1 24 ? -29.547 -27.188 -22.812 1 94.06 24 LEU B N 1
ATOM 4790 C CA . LEU B 1 24 ? -29.078 -28 -23.922 1 94.06 24 LEU B CA 1
ATOM 4791 C C . LEU B 1 24 ? -28.281 -27.156 -24.922 1 94.06 24 LEU B C 1
ATOM 4793 O O . LEU B 1 24 ? -28.844 -26.266 -25.547 1 94.06 24 LEU B O 1
ATOM 4797 N N . VAL B 1 25 ? -27.047 -27.453 -25.062 1 94.88 25 VAL B N 1
ATOM 4798 C CA . VAL B 1 25 ? -26.172 -26.703 -25.938 1 94.88 25 VAL B CA 1
ATOM 4799 C C . VAL B 1 25 ? -25.75 -27.562 -27.125 1 94.88 25 VAL B C 1
ATOM 4801 O O . VAL B 1 25 ? -25.312 -28.703 -26.953 1 94.88 25 VAL B O 1
ATOM 4804 N N . LYS B 1 26 ? -25.875 -27.094 -28.312 1 95.62 26 LYS B N 1
ATOM 4805 C CA . LYS B 1 26 ? -25.438 -27.797 -29.516 1 95.62 26 LYS B CA 1
ATOM 4806 C C . LYS B 1 26 ? -24 -27.422 -29.875 1 95.62 26 LYS B C 1
ATOM 4808 O O . LYS B 1 26 ? -23.719 -26.266 -30.188 1 95.62 26 LYS B O 1
ATOM 4813 N N . THR B 1 27 ? -23.125 -28.406 -29.75 1 96.81 27 THR B N 1
ATOM 4814 C CA . THR B 1 27 ? -21.734 -28.188 -30.094 1 96.81 27 THR B CA 1
ATOM 4815 C C . THR B 1 27 ? -21.375 -28.906 -31.391 1 96.81 27 THR B C 1
ATOM 4817 O O . THR B 1 27 ? -22.141 -29.734 -31.891 1 96.81 27 THR B O 1
ATOM 4820 N N . PRO B 1 28 ? -20.172 -28.594 -31.984 1 96.75 28 PRO B N 1
ATOM 4821 C CA . PRO B 1 28 ? -19.719 -29.344 -33.156 1 96.75 28 PRO B CA 1
ATOM 4822 C C . PRO B 1 28 ? -19.562 -30.828 -32.906 1 96.75 28 PRO B C 1
ATOM 4824 O O . PRO B 1 28 ? -19.594 -31.641 -33.844 1 96.75 28 PRO B O 1
ATOM 4827 N N . LEU B 1 29 ? -19.453 -31.266 -31.641 1 97.5 29 LEU B N 1
ATOM 4828 C CA . LEU B 1 29 ? -19.297 -32.656 -31.266 1 97.5 29 LEU B CA 1
ATOM 4829 C C . LEU B 1 29 ? -20.656 -33.344 -31.078 1 97.5 29 LEU B C 1
ATOM 4831 O O . LEU B 1 29 ? -20.75 -34.562 -31.125 1 97.5 29 LEU B O 1
ATOM 4835 N N . GLY B 1 30 ? -21.688 -32.531 -30.797 1 97.5 30 GLY B N 1
ATOM 4836 C CA . GLY B 1 30 ? -23.031 -33.031 -30.469 1 97.5 30 GLY B CA 1
ATOM 4837 C C . GLY B 1 30 ? -23.672 -32.25 -29.328 1 97.5 30 GLY B C 1
ATOM 4838 O O . GLY B 1 30 ? -23.062 -31.359 -28.766 1 97.5 30 GLY B O 1
ATOM 4839 N N . PRO B 1 31 ? -24.922 -32.562 -29.094 1 97.56 31 PRO B N 1
ATOM 4840 C CA . PRO B 1 31 ? -25.625 -31.859 -28.016 1 97.56 31 PRO B CA 1
ATOM 4841 C C . PRO B 1 31 ? -25.172 -32.281 -26.625 1 97.56 31 PRO B C 1
ATOM 4843 O O . PRO B 1 31 ? -24.906 -33.469 -26.391 1 97.56 31 PRO B O 1
ATOM 4846 N N . ILE B 1 32 ? -25.062 -31.297 -25.766 1 97.94 32 ILE B N 1
ATOM 4847 C CA . ILE B 1 32 ? -24.672 -31.531 -24.375 1 97.94 32 ILE B CA 1
ATOM 4848 C C . ILE B 1 32 ? -25.734 -30.969 -23.438 1 97.94 32 ILE B C 1
ATOM 4850 O O . ILE B 1 32 ? -26.062 -29.797 -23.5 1 97.94 32 ILE B O 1
ATOM 4854 N N . ARG B 1 33 ? -26.281 -31.875 -22.609 1 97.44 33 ARG B N 1
ATOM 4855 C CA . ARG B 1 33 ? -27.25 -31.469 -21.594 1 97.44 33 ARG B CA 1
ATOM 4856 C C . ARG B 1 33 ? -26.531 -31.078 -20.297 1 97.44 33 ARG B C 1
ATOM 4858 O O . ARG B 1 33 ? -25.688 -31.828 -19.797 1 97.44 33 ARG B O 1
ATOM 4865 N N . GLY B 1 34 ? -26.828 -29.891 -19.812 1 96.69 34 GLY B N 1
ATOM 4866 C CA . GLY B 1 34 ? -26.281 -29.438 -18.547 1 96.69 34 GLY B CA 1
ATOM 4867 C C . GLY B 1 34 ? -27.344 -29.219 -17.484 1 96.69 34 GLY B C 1
ATOM 4868 O O . GLY B 1 34 ? -28.422 -29.812 -17.531 1 96.69 34 GLY B O 1
ATOM 4869 N N . LEU B 1 35 ? -26.922 -28.5 -16.391 1 94.81 35 LEU B N 1
ATOM 4870 C CA . LEU B 1 35 ? -27.766 -28.156 -15.242 1 94.81 35 LEU B CA 1
ATOM 4871 C C . LEU B 1 35 ? -27.938 -26.656 -15.117 1 94.81 35 LEU B C 1
ATOM 4873 O O . LEU B 1 35 ? -27.062 -25.891 -15.523 1 94.81 35 LEU B O 1
ATOM 4877 N N . GLU B 1 36 ? -29.094 -26.312 -14.672 1 93.75 36 GLU B N 1
ATOM 4878 C CA . GLU B 1 36 ? -29.312 -24.953 -14.188 1 93.75 36 GLU B CA 1
ATOM 4879 C C . GLU B 1 36 ? -29.328 -24.891 -12.664 1 93.75 36 GLU B C 1
ATOM 4881 O O . GLU B 1 36 ? -30.141 -25.562 -12.023 1 93.75 36 GLU B O 1
ATOM 4886 N N . LEU B 1 37 ? -28.391 -24.156 -12.156 1 90.69 37 LEU B N 1
ATOM 4887 C CA . LEU B 1 37 ? -28.281 -24.094 -10.703 1 90.69 37 LEU B CA 1
ATOM 4888 C C . LEU B 1 37 ? -28.297 -22.641 -10.227 1 90.69 37 LEU B C 1
ATOM 4890 O O . LEU B 1 37 ? -27.828 -21.734 -10.922 1 90.69 37 LEU B O 1
ATOM 4894 N N . THR B 1 38 ? -28.906 -22.422 -9.094 1 87.12 38 THR B N 1
ATOM 4895 C CA . THR B 1 38 ? -28.938 -21.094 -8.492 1 87.12 38 THR B CA 1
ATOM 4896 C C . THR B 1 38 ? -28.031 -21.031 -7.266 1 87.12 38 THR B C 1
ATOM 4898 O O . THR B 1 38 ? -28.125 -21.875 -6.379 1 87.12 38 THR B O 1
ATOM 4901 N N . ASP B 1 39 ? -27.141 -20.078 -7.359 1 75.88 39 ASP B N 1
ATOM 4902 C CA . ASP B 1 39 ? -26.312 -19.859 -6.188 1 75.88 39 ASP B CA 1
ATOM 4903 C C . ASP B 1 39 ? -27.141 -19.312 -5.023 1 75.88 39 ASP B C 1
ATOM 4905 O O . ASP B 1 39 ? -27.766 -18.25 -5.141 1 75.88 39 ASP B O 1
ATOM 4909 N N . GLU B 1 40 ? -27.094 -19.922 -3.945 1 70.75 40 GLU B N 1
ATOM 4910 C CA . GLU B 1 40 ? -27.953 -19.562 -2.82 1 70.75 40 GLU B CA 1
ATOM 4911 C C . GLU B 1 40 ? -27.516 -18.25 -2.189 1 70.75 40 GLU B C 1
ATOM 4913 O O . GLU B 1 40 ? -28.328 -17.5 -1.651 1 70.75 40 GLU B O 1
ATOM 4918 N N . GLU B 1 41 ? -26.25 -18.016 -2.223 1 68.81 41 GLU B N 1
ATOM 4919 C CA . GLU B 1 41 ? -25.734 -16.812 -1.579 1 68.81 41 GLU B CA 1
ATOM 4920 C C . GLU B 1 41 ? -26.062 -15.562 -2.395 1 68.81 41 GLU B C 1
ATOM 4922 O O . GLU B 1 41 ? -26.406 -14.523 -1.836 1 68.81 41 GLU B O 1
ATOM 4927 N N . THR B 1 42 ? -25.953 -15.688 -3.676 1 72.81 42 THR B N 1
ATOM 4928 C CA . THR B 1 42 ? -26.094 -14.492 -4.508 1 72.81 42 THR B CA 1
ATOM 4929 C C . THR B 1 42 ? -27.438 -14.477 -5.211 1 72.81 42 THR B C 1
ATOM 4931 O O . THR B 1 42 ? -27.875 -13.445 -5.719 1 72.81 42 THR B O 1
ATOM 4934 N N . GLY B 1 43 ? -28.109 -15.609 -5.238 1 78.75 43 GLY B N 1
ATOM 4935 C CA . GLY B 1 43 ? -29.359 -15.734 -5.977 1 78.75 43 GLY B CA 1
ATOM 4936 C C . GLY B 1 43 ? -29.172 -15.758 -7.48 1 78.75 43 GLY B C 1
ATOM 4937 O O . GLY B 1 43 ? -30.141 -15.812 -8.234 1 78.75 43 GLY B O 1
ATOM 4938 N N . LYS B 1 44 ? -27.953 -15.789 -7.863 1 84.69 44 LYS B N 1
ATOM 4939 C CA . LYS B 1 44 ? -27.672 -15.797 -9.297 1 84.69 44 LYS B CA 1
ATOM 4940 C C . LYS B 1 44 ? -27.641 -17.219 -9.836 1 84.69 44 LYS B C 1
ATOM 4942 O O . LYS B 1 44 ? -27.328 -18.172 -9.109 1 84.69 44 LYS B O 1
ATOM 4947 N N . THR B 1 45 ? -27.984 -17.328 -11.062 1 89.5 45 THR B N 1
ATOM 4948 C CA . THR B 1 45 ? -28.094 -18.641 -11.688 1 89.5 45 THR B CA 1
ATOM 4949 C C . THR B 1 45 ? -26.922 -18.906 -12.625 1 89.5 45 THR B C 1
ATOM 4951 O O . THR B 1 45 ? -26.391 -17.969 -13.227 1 89.5 45 THR B O 1
ATOM 4954 N N . VAL B 1 46 ? -26.516 -20.156 -12.648 1 92.88 46 VAL B N 1
ATOM 4955 C CA . VAL B 1 46 ? -25.406 -20.609 -13.492 1 92.88 46 VAL B CA 1
ATOM 4956 C C . VAL B 1 46 ? -25.812 -21.875 -14.242 1 92.88 46 VAL B C 1
ATOM 4958 O O . VAL B 1 46 ? -26.578 -22.688 -13.727 1 92.88 46 VAL B O 1
ATOM 4961 N N . TYR B 1 47 ? -25.469 -21.953 -15.508 1 95.06 47 TYR B N 1
ATOM 4962 C CA . TYR B 1 47 ? -25.516 -23.234 -16.219 1 95.06 47 TYR B CA 1
ATOM 4963 C C . TYR B 1 47 ? -24.219 -24 -16.047 1 95.06 47 TYR B C 1
ATOM 4965 O O . TYR B 1 47 ? -23.125 -23.453 -16.266 1 95.06 47 TYR B O 1
ATOM 4973 N N . GLU B 1 48 ? -24.359 -25.234 -15.641 1 95.5 48 GLU B N 1
ATOM 4974 C CA . GLU B 1 48 ? -23.188 -26.094 -15.492 1 95.5 48 GLU B CA 1
ATOM 4975 C C . GLU B 1 48 ? -23.25 -27.281 -16.469 1 95.5 48 GLU B C 1
ATOM 4977 O O . GLU B 1 48 ? -24.297 -27.922 -16.609 1 95.5 48 GLU B O 1
ATOM 4982 N N . PHE B 1 49 ? -22.25 -27.438 -17.172 1 97.75 49 PHE B N 1
ATOM 4983 C CA . PHE B 1 49 ? -22.031 -28.625 -17.984 1 97.75 49 PHE B CA 1
ATOM 4984 C C . PHE B 1 49 ? -20.844 -29.422 -17.453 1 97.75 49 PHE B C 1
ATOM 4986 O O . PHE B 1 49 ? -19.688 -28.984 -17.562 1 97.75 49 PHE B O 1
ATOM 4993 N N . ARG B 1 50 ? -21.125 -30.609 -16.891 1 96.44 50 ARG B N 1
ATOM 4994 C CA . ARG B 1 50 ? -20.156 -31.375 -16.141 1 96.44 50 ARG B CA 1
ATOM 4995 C C . ARG B 1 50 ? -19.703 -32.594 -16.906 1 96.44 50 ARG B C 1
ATOM 4997 O O . ARG B 1 50 ? -20.453 -33.125 -17.734 1 96.44 50 ARG B O 1
ATOM 5004 N N . GLY B 1 51 ? -18.438 -33.031 -16.609 1 96.88 51 GLY B N 1
ATOM 5005 C CA . GLY B 1 51 ? -17.938 -34.312 -17.062 1 96.88 51 GLY B CA 1
ATOM 5006 C C . GLY B 1 51 ? -17.906 -34.438 -18.578 1 96.88 51 GLY B C 1
ATOM 5007 O O . GLY B 1 51 ? -18.188 -35.5 -19.125 1 96.88 51 GLY B O 1
ATOM 5008 N N . ILE B 1 52 ? -17.672 -33.406 -19.266 1 98.25 52 ILE B N 1
ATOM 5009 C CA . ILE B 1 52 ? -17.594 -33.438 -20.734 1 98.25 52 ILE B CA 1
ATOM 5010 C C . ILE B 1 52 ? -16.266 -34.031 -21.156 1 98.25 52 ILE B C 1
ATOM 5012 O O . ILE B 1 52 ? -15.195 -33.562 -20.781 1 98.25 52 ILE B O 1
ATOM 5016 N N . ARG B 1 53 ? -16.312 -35.062 -21.922 1 97.88 53 ARG B N 1
ATOM 5017 C CA . ARG B 1 53 ? -15.102 -35.688 -22.453 1 97.88 53 ARG B CA 1
ATOM 5018 C C . ARG B 1 53 ? -14.422 -34.781 -23.469 1 97.88 53 ARG B C 1
ATOM 5020 O O . ARG B 1 53 ? -15.039 -34.375 -24.453 1 97.88 53 ARG B O 1
ATOM 5027 N N . PHE B 1 54 ? -13.141 -34.5 -23.266 1 98.31 54 PHE B N 1
ATOM 5028 C CA . PHE B 1 54 ? -12.484 -33.625 -24.234 1 98.31 54 PHE B CA 1
ATOM 5029 C C . PHE B 1 54 ? -11.43 -34.375 -25.031 1 98.31 54 PHE B C 1
ATOM 5031 O O . PHE B 1 54 ? -10.906 -33.875 -26.016 1 98.31 54 PHE B O 1
ATOM 5038 N N . ALA B 1 55 ? -11.07 -35.594 -24.656 1 98.62 55 ALA B N 1
ATOM 5039 C CA . ALA B 1 55 ? -10.164 -36.469 -25.359 1 98.62 55 ALA B CA 1
ATOM 5040 C C . ALA B 1 55 ? -10.523 -37.938 -25.094 1 98.62 55 ALA B C 1
ATOM 5042 O O . ALA B 1 55 ? -11.234 -38.25 -24.141 1 98.62 55 ALA B O 1
ATOM 5043 N N . LYS B 1 56 ? -10.055 -38.844 -25.922 1 98.38 56 LYS B N 1
ATOM 5044 C CA . LYS B 1 56 ? -10.297 -40.25 -25.734 1 98.38 56 LYS B CA 1
ATOM 5045 C C . LYS B 1 56 ? -9.617 -40.75 -24.453 1 98.38 56 LYS B C 1
ATOM 5047 O O . LYS B 1 56 ? -8.617 -40.188 -24.016 1 98.38 56 LYS B O 1
ATOM 5052 N N . ALA B 1 57 ? -10.258 -41.812 -23.891 1 98 57 ALA B N 1
ATOM 5053 C CA . ALA B 1 57 ? -9.703 -42.406 -22.672 1 98 57 ALA B CA 1
ATOM 5054 C C . ALA B 1 57 ? -8.25 -42.844 -22.875 1 98 57 ALA B C 1
ATOM 5056 O O . ALA B 1 57 ? -7.945 -43.562 -23.828 1 98 57 ALA B O 1
ATOM 5057 N N . PRO B 1 58 ? -7.344 -42.344 -22.062 1 97.88 58 PRO B N 1
ATOM 5058 C CA . PRO B 1 58 ? -5.938 -42.75 -22.172 1 97.88 58 PRO B CA 1
ATOM 5059 C C . PRO B 1 58 ? -5.648 -44.094 -21.547 1 97.88 58 PRO B C 1
ATOM 5061 O O . PRO B 1 58 ? -4.766 -44.219 -20.688 1 97.88 58 PRO B O 1
ATOM 5064 N N . THR B 1 59 ? -6.332 -45.156 -22.016 1 96.25 59 THR B N 1
ATOM 5065 C CA . THR B 1 59 ? -6.23 -46.5 -21.5 1 96.25 59 THR B CA 1
ATOM 5066 C C . THR B 1 59 ? -5.676 -47.438 -22.562 1 96.25 59 THR B C 1
ATOM 5068 O O . THR B 1 59 ? -5.625 -47.094 -23.734 1 96.25 59 THR B O 1
ATOM 5071 N N . GLY B 1 60 ? -5.18 -48.594 -22.141 1 94.31 60 GLY B N 1
ATOM 5072 C CA . GLY B 1 60 ? -4.664 -49.562 -23.078 1 94.31 60 GLY B CA 1
ATOM 5073 C C . GLY B 1 60 ? -3.547 -49.031 -23.953 1 94.31 60 GLY B C 1
ATOM 5074 O O . GLY B 1 60 ? -2.57 -48.469 -23.438 1 94.31 60 GLY B O 1
ATOM 5075 N N . GLU B 1 61 ? -3.785 -49.125 -25.266 1 94.94 61 GLU B N 1
ATOM 5076 C CA . GLU B 1 61 ? -2.756 -48.719 -26.219 1 94.94 61 GLU B CA 1
ATOM 5077 C C . GLU B 1 61 ? -2.545 -47.219 -26.172 1 94.94 61 GLU B C 1
ATOM 5079 O O . GLU B 1 61 ? -1.531 -46.688 -26.672 1 94.94 61 GLU B O 1
ATOM 5084 N N . ARG B 1 62 ? -3.482 -46.5 -25.547 1 97.06 62 ARG B N 1
ATOM 5085 C CA . ARG B 1 62 ? -3.395 -45.031 -25.516 1 97.06 62 ARG B CA 1
ATOM 5086 C C . ARG B 1 62 ? -2.691 -44.562 -24.25 1 97.06 62 ARG B C 1
ATOM 5088 O O . ARG B 1 62 ? -2.426 -43.375 -24.109 1 97.06 62 ARG B O 1
ATOM 5095 N N . ARG B 1 63 ? -2.404 -45.531 -23.281 1 96.88 63 ARG B N 1
ATOM 5096 C CA . ARG B 1 63 ? -1.577 -45.188 -22.125 1 96.88 63 ARG B CA 1
ATOM 5097 C C . ARG B 1 63 ? -0.177 -44.781 -22.562 1 96.88 63 ARG B C 1
ATOM 5099 O O . ARG B 1 63 ? 0.418 -45.406 -23.453 1 96.88 63 ARG B O 1
ATOM 5106 N N . PHE B 1 64 ? 0.321 -43.656 -22 1 97.06 64 PHE B N 1
ATOM 5107 C CA . PHE B 1 64 ? 1.648 -43.094 -22.281 1 97.06 64 PHE B CA 1
ATOM 5108 C C . PHE B 1 64 ? 1.761 -42.656 -23.734 1 97.06 64 PHE B C 1
ATOM 5110 O O . PHE B 1 64 ? 2.773 -42.938 -24.391 1 97.06 64 PHE B O 1
ATOM 5117 N N . ARG B 1 65 ? 0.699 -42.094 -24.219 1 96.56 65 ARG B N 1
ATOM 5118 C CA . ARG B 1 65 ? 0.665 -41.469 -25.547 1 96.56 65 ARG B CA 1
ATOM 5119 C C . ARG B 1 65 ? -0.042 -40.125 -25.5 1 96.56 65 ARG B C 1
ATOM 5121 O O . ARG B 1 65 ? -0.728 -39.812 -24.531 1 96.56 65 ARG B O 1
ATOM 5128 N N . LYS B 1 66 ? 0.13 -39.344 -26.531 1 97.56 66 LYS B N 1
ATOM 5129 C CA . LYS B 1 66 ? -0.604 -38.094 -26.688 1 97.56 66 LYS B CA 1
ATOM 5130 C C . LYS B 1 66 ? -2.111 -38.344 -26.688 1 97.56 66 LYS B C 1
ATOM 5132 O O . LYS B 1 66 ? -2.578 -39.344 -27.234 1 97.56 66 LYS B O 1
ATOM 5137 N N . PRO B 1 67 ? -2.826 -37.406 -26.078 1 98.56 67 PRO B N 1
ATOM 5138 C CA . PRO B 1 67 ? -4.281 -37.562 -26.156 1 98.56 67 PRO B CA 1
ATOM 5139 C C . PRO B 1 67 ? -4.816 -37.469 -27.578 1 98.56 67 PRO B C 1
ATOM 5141 O O . PRO B 1 67 ? -4.289 -36.688 -28.375 1 98.56 67 PRO B O 1
ATOM 5144 N N . GLU B 1 68 ? -5.844 -38.219 -27.812 1 97.94 68 GLU B N 1
ATOM 5145 C CA . GLU B 1 68 ? -6.543 -38.188 -29.094 1 97.94 68 GLU B CA 1
ATOM 5146 C C . GLU B 1 68 ? -7.875 -37.438 -28.984 1 97.94 68 GLU B C 1
ATOM 5148 O O . GLU B 1 68 ? -8.578 -37.562 -27.984 1 97.94 68 GLU B O 1
ATOM 5153 N N . PRO B 1 69 ? -8.227 -36.688 -29.969 1 97 69 PRO B N 1
ATOM 5154 C CA . PRO B 1 69 ? -9.5 -35.969 -29.906 1 97 69 PRO B CA 1
ATOM 5155 C C . PRO B 1 69 ? -10.703 -36.906 -29.781 1 97 69 PRO B C 1
ATOM 5157 O O . PRO B 1 69 ? -10.664 -38.031 -30.297 1 97 69 PRO B O 1
ATOM 5160 N N . VAL B 1 70 ? -11.672 -36.469 -29.203 1 96.5 70 VAL B N 1
ATOM 5161 C CA . VAL B 1 70 ? -12.898 -37.219 -29.031 1 96.5 70 VAL B CA 1
ATOM 5162 C C . VAL B 1 70 ? -13.688 -37.25 -30.344 1 96.5 70 VAL B C 1
ATOM 5164 O O . VAL B 1 70 ? -13.641 -36.281 -31.109 1 96.5 70 VAL B O 1
ATOM 5167 N N . ASP B 1 71 ? -14.422 -38.344 -30.562 1 95.75 71 ASP B N 1
ATOM 5168 C CA . ASP B 1 71 ? -15.312 -38.406 -31.719 1 95.75 71 ASP B CA 1
ATOM 5169 C C . ASP B 1 71 ? -16.625 -37.688 -31.438 1 95.75 71 ASP B C 1
ATOM 5171 O O . ASP B 1 71 ? -17.094 -37.656 -30.297 1 95.75 71 ASP B O 1
ATOM 5175 N N . PRO B 1 72 ? -17.172 -37.125 -32.5 1 96.94 72 PRO B N 1
ATOM 5176 C CA . PRO B 1 72 ? -18.5 -36.531 -32.312 1 96.94 72 PRO B CA 1
ATOM 5177 C C . PRO B 1 72 ? -19.547 -37.562 -31.906 1 96.94 72 PRO B C 1
ATOM 5179 O O . PRO B 1 72 ? -19.359 -38.781 -32.094 1 96.94 72 PRO B O 1
ATOM 5182 N N . TRP B 1 73 ? -20.578 -37.094 -31.312 1 97 73 TRP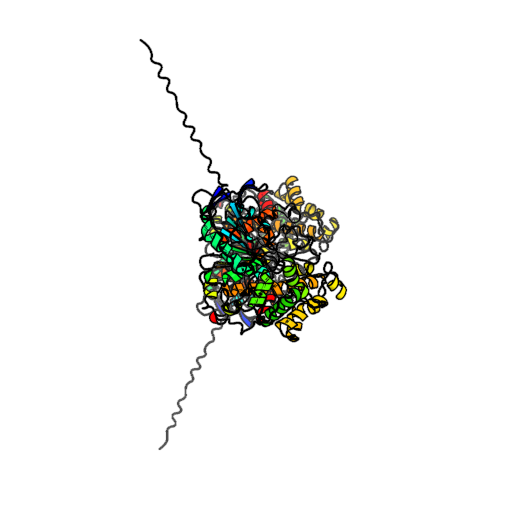 B N 1
ATOM 5183 C CA . TRP B 1 73 ? -21.688 -37.938 -30.906 1 97 73 TRP B CA 1
ATOM 5184 C C . TRP B 1 73 ? -23.016 -37.406 -31.438 1 97 73 TRP B C 1
ATOM 5186 O O . TRP B 1 73 ? -23.141 -36.188 -31.656 1 97 73 TRP B O 1
ATOM 5196 N N . ALA B 1 74 ? -23.984 -38.281 -31.641 1 94.88 74 ALA B N 1
ATOM 5197 C CA . ALA B 1 74 ? -25.281 -37.906 -32.219 1 94.88 74 ALA B CA 1
ATOM 5198 C C . ALA B 1 74 ? -26.312 -37.656 -31.109 1 94.88 74 ALA B C 1
ATOM 5200 O O . ALA B 1 74 ? -27.094 -36.719 -31.188 1 94.88 74 ALA B O 1
ATOM 5201 N N . GLU B 1 75 ? -26.234 -38.531 -30.125 1 95.19 75 GLU B N 1
ATOM 5202 C CA . GLU B 1 75 ? -27.203 -38.438 -29.047 1 95.19 75 GLU B CA 1
ATOM 5203 C C . GLU B 1 75 ? -26.781 -37.406 -28 1 95.19 75 GLU B C 1
ATOM 5205 O O . GLU B 1 75 ? -25.625 -37 -27.984 1 95.19 75 GLU B O 1
ATOM 5210 N N . GLU B 1 76 ? -27.766 -37.094 -27.25 1 95.69 76 GLU B N 1
ATOM 5211 C CA . GLU B 1 76 ? -27.5 -36.156 -26.188 1 95.69 76 GLU B CA 1
ATOM 5212 C C . GLU B 1 76 ? -26.469 -36.688 -25.203 1 95.69 76 GLU B C 1
ATOM 5214 O O . GLU B 1 76 ? -26.594 -37.812 -24.703 1 95.69 76 GLU B O 1
ATOM 5219 N N . TYR B 1 77 ? -25.375 -35.875 -25.062 1 96.81 77 TYR B N 1
ATOM 5220 C CA . TYR B 1 77 ? -24.359 -36.188 -24.062 1 96.81 77 TYR B CA 1
ATOM 5221 C C . TYR B 1 77 ? -24.828 -35.75 -22.672 1 96.81 77 TYR B C 1
ATOM 5223 O O . TYR B 1 77 ? -25.234 -34.594 -22.469 1 96.81 77 TYR B O 1
ATOM 5231 N N . ASP B 1 78 ? -24.891 -36.625 -21.688 1 96.94 78 ASP B N 1
ATOM 5232 C CA . ASP B 1 78 ? -25.281 -36.281 -20.328 1 96.94 78 ASP B CA 1
ATOM 5233 C C . ASP B 1 78 ? -24.172 -35.531 -19.594 1 96.94 78 ASP B C 1
ATOM 5235 O O . ASP B 1 78 ? -23.25 -36.156 -19.047 1 96.94 78 ASP B O 1
ATOM 5239 N N . GLY B 1 79 ? -24.234 -34.312 -19.531 1 97.31 79 GLY B N 1
ATOM 5240 C CA . GLY B 1 79 ? -23.281 -33.469 -18.844 1 97.31 79 GLY B CA 1
ATOM 5241 C C . GLY B 1 79 ? -23.766 -33.031 -17.484 1 97.31 79 GLY B C 1
ATOM 5242 O O . GLY B 1 79 ? -23.5 -31.891 -17.062 1 97.31 79 GLY B O 1
ATOM 5243 N N . THR B 1 80 ? -24.5 -33.781 -16.703 1 96.25 80 THR B N 1
ATOM 5244 C CA . THR B 1 80 ? -25.094 -33.375 -15.438 1 96.25 80 THR B CA 1
ATOM 5245 C C . THR B 1 80 ? -24.281 -33.906 -14.266 1 96.25 80 THR B C 1
ATOM 5247 O O . THR B 1 80 ? -24.484 -33.5 -13.117 1 96.25 80 THR B O 1
ATOM 5250 N N . GLU B 1 81 ? -23.359 -34.812 -14.523 1 94.06 81 GLU B N 1
ATOM 5251 C CA . GLU B 1 81 ? -22.516 -35.375 -13.477 1 94.06 81 GLU B CA 1
ATOM 5252 C C . GLU B 1 81 ? -21.031 -35.188 -13.797 1 94.06 81 GLU B C 1
ATOM 5254 O O . GLU B 1 81 ? -20.641 -35.25 -14.961 1 94.06 81 GLU B O 1
ATOM 5259 N N . TYR B 1 82 ? -20.297 -35.062 -12.742 1 93.12 82 TYR B N 1
ATOM 5260 C CA . TYR B 1 82 ? -18.844 -34.938 -12.938 1 93.12 82 TYR B CA 1
ATOM 5261 C C . TYR B 1 82 ? -18.25 -36.25 -13.398 1 93.12 82 TYR B C 1
ATOM 5263 O O . TYR B 1 82 ? -18.766 -37.344 -13.078 1 93.12 82 TYR B O 1
ATOM 5271 N N . GLY B 1 83 ? -17.125 -36.156 -14.195 1 93.75 83 GLY B N 1
ATOM 5272 C CA . GLY B 1 83 ? -16.391 -37.344 -14.609 1 93.75 83 GLY B CA 1
ATOM 5273 C C . GLY B 1 83 ? -15.406 -37.812 -13.562 1 93.75 83 GLY B C 1
ATOM 5274 O O . GLY B 1 83 ? -15.297 -37.219 -12.484 1 93.75 83 GLY B O 1
ATOM 5275 N N . TYR B 1 84 ? -14.719 -38.875 -13.852 1 94.06 84 TYR B N 1
ATOM 5276 C CA . TYR B 1 84 ? -13.734 -39.469 -12.953 1 94.06 84 TYR B CA 1
ATOM 5277 C C . TYR B 1 84 ? -12.5 -38.562 -12.828 1 94.06 84 TYR B C 1
ATOM 5279 O O . TYR B 1 84 ? -12.125 -37.875 -13.781 1 94.06 84 TYR B O 1
ATOM 5287 N N . ALA B 1 85 ? -11.945 -38.625 -11.625 1 93.75 85 ALA B N 1
ATOM 5288 C CA . ALA B 1 85 ? -10.594 -38.062 -11.469 1 93.75 85 ALA B CA 1
ATOM 5289 C C . ALA B 1 85 ? -9.555 -39.031 -12.047 1 93.75 85 ALA B C 1
ATOM 5291 O O . ALA B 1 85 ? -9.789 -40.219 -12.156 1 93.75 85 ALA B O 1
ATOM 5292 N N . CYS B 1 86 ? -8.445 -38.469 -12.477 1 96.31 86 CYS B N 1
ATOM 5293 C CA . CYS B 1 86 ? -7.348 -39.344 -12.914 1 96.31 86 CYS B CA 1
ATOM 5294 C C . CYS B 1 86 ? -6.766 -40.094 -11.734 1 96.31 86 CYS B C 1
ATOM 5296 O O . CYS B 1 86 ? -6.828 -39.656 -10.594 1 96.31 86 CYS B O 1
ATOM 5298 N N . PRO B 1 87 ? -6.172 -41.25 -12.008 1 95 87 PRO B N 1
ATOM 5299 C CA . PRO B 1 87 ? -5.605 -42.062 -10.93 1 95 87 PRO B CA 1
ATOM 5300 C C . PRO B 1 87 ? -4.555 -41.312 -10.109 1 95 87 PRO B C 1
ATOM 5302 O O . PRO B 1 87 ? -3.68 -40.656 -10.68 1 95 87 PRO B O 1
ATOM 5305 N N . GLN B 1 88 ? -4.637 -41.375 -8.828 1 92 88 GLN B N 1
ATOM 5306 C CA . GLN B 1 88 ? -3.758 -40.719 -7.855 1 92 88 GLN B CA 1
ATOM 5307 C C . GLN B 1 88 ? -3.809 -41.438 -6.508 1 92 88 GLN B C 1
ATOM 5309 O O . GLN B 1 88 ? -4.727 -42.219 -6.25 1 92 88 GLN B O 1
ATOM 5314 N N . MET B 1 89 ? -2.812 -41.188 -5.754 1 83.94 89 MET B N 1
ATOM 5315 C CA . MET B 1 89 ? -2.801 -41.844 -4.445 1 83.94 89 MET B CA 1
ATOM 5316 C C . MET B 1 89 ? -3.898 -41.281 -3.551 1 83.94 89 MET B C 1
ATOM 5318 O O . MET B 1 89 ? -4.156 -40.062 -3.562 1 83.94 89 MET B O 1
ATOM 5322 N N . ASN B 1 90 ? -4.762 -42.125 -3.061 1 68.44 90 ASN B N 1
ATOM 5323 C CA . ASN B 1 90 ? -5.859 -41.719 -2.193 1 68.44 90 ASN B CA 1
ATOM 5324 C C . ASN B 1 90 ? -5.355 -41.344 -0.801 1 68.44 90 ASN B C 1
ATOM 5326 O O . ASN B 1 90 ? -4.586 -42.094 -0.193 1 68.44 90 ASN B O 1
ATOM 5330 N N . PHE B 1 91 ? -5.48 -40.062 -0.519 1 57.09 91 PHE B N 1
ATOM 5331 C CA . PHE B 1 91 ? -5.238 -39.75 0.884 1 57.09 91 PHE B CA 1
ATOM 5332 C C . PHE B 1 91 ? -6.523 -39.875 1.693 1 57.09 91 PHE B C 1
ATOM 5334 O O . PHE B 1 91 ? -7.551 -39.281 1.329 1 57.09 91 PHE B O 1
ATOM 5341 N N . GLU B 1 92 ? -6.785 -41.062 2.307 1 49.78 92 GLU B N 1
ATOM 5342 C CA . GLU B 1 92 ? -7.988 -41.438 3.057 1 49.78 92 GLU B CA 1
ATOM 5343 C C . GLU B 1 92 ? -8.648 -40.188 3.658 1 49.78 92 GLU B C 1
ATOM 5345 O O . GLU B 1 92 ? -9.875 -40.094 3.752 1 49.78 92 GLU B O 1
ATOM 5350 N N . GLU B 1 93 ? -7.914 -39.312 4.133 1 48.59 93 GLU B N 1
ATOM 5351 C CA . GLU B 1 93 ? -8.438 -38.281 5.023 1 48.59 93 GLU B CA 1
ATOM 5352 C C . GLU B 1 93 ? -9.016 -37.125 4.234 1 48.59 93 GLU B C 1
ATOM 5354 O O . GLU B 1 93 ? -9.703 -36.25 4.797 1 48.59 93 GLU B O 1
ATOM 5359 N N . VAL B 1 94 ? -8.82 -37.094 2.996 1 49.75 94 VAL B N 1
ATOM 5360 C CA . VAL B 1 94 ? -9.312 -35.938 2.299 1 49.75 94 VAL B CA 1
ATOM 5361 C C . VAL B 1 94 ? -10.383 -36.344 1.286 1 49.75 94 VAL B C 1
ATOM 5363 O O . VAL B 1 94 ? -10.109 -37.094 0.363 1 49.75 94 VAL B O 1
ATOM 5366 N N . ASP B 1 95 ? -11.641 -36.344 1.758 1 47.62 95 ASP B N 1
ATOM 5367 C CA . ASP B 1 95 ? -12.703 -36.594 0.79 1 47.62 95 ASP B CA 1
ATOM 5368 C C . ASP B 1 95 ? -12.703 -35.531 -0.3 1 47.62 95 ASP B C 1
ATOM 5370 O O . ASP B 1 95 ? -13.508 -34.594 -0.256 1 47.62 95 ASP B O 1
ATOM 5374 N N . ASP B 1 96 ? -11.695 -35.406 -1.06 1 52.75 96 ASP B N 1
ATOM 5375 C CA . ASP B 1 96 ? -11.602 -34.406 -2.109 1 52.75 96 ASP B CA 1
ATOM 5376 C C . ASP B 1 96 ? -12.258 -34.875 -3.398 1 52.75 96 ASP B C 1
ATOM 5378 O O . ASP B 1 96 ? -11.984 -34.344 -4.477 1 52.75 96 ASP B O 1
ATOM 5382 N N . GLY B 1 97 ? -13.234 -35.906 -3.209 1 54.59 97 GLY B N 1
ATOM 5383 C CA . GLY B 1 97 ? -13.922 -36.469 -4.359 1 54.59 97 GLY B CA 1
ATOM 5384 C C . GLY B 1 97 ? -13.016 -37.344 -5.215 1 54.59 97 GLY B C 1
ATOM 5385 O O . GLY B 1 97 ? -13.422 -37.812 -6.277 1 54.59 97 GLY B O 1
ATOM 5386 N N . SER B 1 98 ? -11.758 -37.469 -4.734 1 57.31 98 SER B N 1
ATOM 5387 C CA . SER B 1 98 ? -10.805 -38.281 -5.484 1 57.31 98 SER B CA 1
ATOM 5388 C C . SER B 1 98 ? -11.109 -39.75 -5.344 1 57.31 98 SER B C 1
ATOM 5390 O O . SER B 1 98 ? -10.422 -40.594 -5.934 1 57.31 98 SER B O 1
ATOM 5392 N N . SER B 1 99 ? -12.156 -39.906 -4.75 1 64.56 99 SER B N 1
ATOM 5393 C CA . SER B 1 99 ? -12.43 -41.312 -4.527 1 64.56 99 SER B CA 1
ATOM 5394 C C . SER B 1 99 ? -12.969 -41.969 -5.789 1 64.56 99 SER B C 1
ATOM 5396 O O . SER B 1 99 ? -12.82 -43.188 -5.969 1 64.56 99 SER B O 1
ATOM 5398 N N . ASN B 1 100 ? -13.477 -41.188 -6.613 1 84.69 100 ASN B N 1
ATOM 5399 C CA . ASN B 1 100 ? -13.922 -41.75 -7.883 1 84.69 100 ASN B CA 1
ATOM 5400 C C . ASN B 1 100 ? -12.883 -41.562 -8.984 1 84.69 100 ASN B C 1
ATOM 5402 O O . ASN B 1 100 ? -12.93 -40.562 -9.703 1 84.69 100 ASN B O 1
ATOM 5406 N N . GLN B 1 101 ? -11.977 -42.562 -9.102 1 92.38 101 GLN B N 1
ATOM 5407 C CA . GLN B 1 101 ? -10.859 -42.438 -10.023 1 92.38 101 GLN B CA 1
ATOM 5408 C C . GLN B 1 101 ? -10.93 -43.469 -11.133 1 92.38 101 GLN B C 1
ATOM 5410 O O . GLN B 1 101 ? -11.445 -44.594 -10.914 1 92.38 101 GLN B O 1
ATOM 5415 N N . SER B 1 102 ? -10.508 -43.125 -12.25 1 95.19 102 SER B N 1
ATOM 5416 C CA . SER B 1 102 ? -10.375 -44 -13.406 1 95.19 102 SER B CA 1
ATOM 5417 C C . SER B 1 102 ? -9.312 -43.5 -14.375 1 95.19 102 SER B C 1
ATOM 5419 O O . SER B 1 102 ? -9.039 -42.281 -14.422 1 95.19 102 SER B O 1
ATOM 5421 N N . GLU B 1 103 ? -8.68 -44.406 -15.07 1 96.69 103 GLU B N 1
ATOM 5422 C CA . GLU B 1 103 ? -7.793 -43.938 -16.125 1 96.69 103 GLU B CA 1
ATOM 5423 C C . GLU B 1 103 ? -8.578 -43.219 -17.234 1 96.69 103 GLU B C 1
ATOM 5425 O O . GLU B 1 103 ? -8.008 -42.406 -17.984 1 96.69 103 GLU B O 1
ATOM 5430 N N . ASP B 1 104 ? -9.852 -43.594 -17.359 1 97.56 104 ASP B N 1
ATOM 5431 C CA . ASP B 1 104 ? -10.734 -42.844 -18.234 1 97.56 104 ASP B CA 1
ATOM 5432 C C . ASP B 1 104 ? -11.148 -41.531 -17.562 1 97.56 104 ASP B C 1
ATOM 5434 O O . ASP B 1 104 ? -12.281 -41.375 -17.109 1 97.56 104 ASP B O 1
ATOM 5438 N N . CYS B 1 105 ? -10.273 -40.5 -17.656 1 97.5 105 CYS B N 1
ATOM 5439 C CA . CYS B 1 105 ? -10.469 -39.375 -16.75 1 97.5 105 CYS B CA 1
ATOM 5440 C C . CYS B 1 105 ? -10.328 -38.062 -17.5 1 97.5 105 CYS B C 1
ATOM 5442 O O . CYS B 1 105 ? -10.32 -37 -16.891 1 97.5 105 CYS B O 1
ATOM 5444 N N . LEU B 1 106 ? -10.195 -38 -18.797 1 98.5 106 LEU B N 1
ATOM 5445 C CA . LEU B 1 106 ? -9.969 -36.781 -19.516 1 98.5 106 LEU B CA 1
ATOM 5446 C C . LEU B 1 106 ? -11.281 -36.031 -19.766 1 98.5 106 LEU B C 1
ATOM 5448 O O . LEU B 1 106 ? -11.812 -36.062 -20.875 1 98.5 106 LEU B O 1
ATOM 5452 N N . PHE B 1 107 ? -11.75 -35.375 -18.703 1 98.12 107 PHE B N 1
ATOM 5453 C CA . PHE B 1 107 ? -13.016 -34.656 -18.672 1 98.12 107 PHE B CA 1
ATOM 5454 C C . PHE B 1 107 ? -12.797 -33.188 -18.297 1 98.12 107 PHE B C 1
ATOM 5456 O O . PHE B 1 107 ? -11.797 -32.875 -17.656 1 98.12 107 PHE B O 1
ATOM 5463 N N . LEU B 1 108 ? -13.703 -32.281 -18.766 1 98.38 108 LEU B N 1
ATOM 5464 C CA . LEU B 1 108 ? -13.734 -30.891 -18.328 1 98.38 108 LEU B CA 1
ATOM 5465 C C . LEU B 1 108 ? -15.156 -30.469 -17.953 1 98.38 108 LEU B C 1
ATOM 5467 O O . LEU B 1 108 ? -16.109 -31.203 -18.188 1 98.38 108 LEU B O 1
ATOM 5471 N N . ASN B 1 109 ? -15.297 -29.391 -17.25 1 97.62 109 ASN B N 1
ATOM 5472 C CA . ASN B 1 109 ? -16.562 -28.781 -16.844 1 97.62 109 ASN B CA 1
ATOM 5473 C C . ASN B 1 109 ? -16.656 -27.328 -17.297 1 97.62 109 ASN B C 1
ATOM 5475 O O . ASN B 1 109 ? -15.648 -26.609 -17.328 1 97.62 109 ASN B O 1
ATOM 5479 N N . VAL B 1 110 ? -17.891 -26.906 -17.656 1 98.19 110 VAL B N 1
ATOM 5480 C CA . VAL B 1 110 ? -18.125 -25.547 -18.125 1 98.19 110 VAL B CA 1
ATOM 5481 C C . VAL B 1 110 ? -19.172 -24.875 -17.25 1 98.19 110 VAL B C 1
ATOM 5483 O O . VAL B 1 110 ? -20.266 -25.422 -17.047 1 98.19 110 VAL B O 1
ATOM 5486 N N . TYR B 1 111 ? -18.859 -23.719 -16.734 1 95.81 111 TYR B N 1
ATOM 5487 C CA . TYR B 1 111 ? -19.766 -22.875 -15.953 1 95.81 111 TYR B CA 1
ATOM 5488 C C . TYR B 1 111 ? -20.109 -21.609 -16.703 1 95.81 111 TYR B C 1
ATOM 5490 O O . TYR B 1 111 ? -19.234 -20.797 -17.016 1 95.81 111 TYR B O 1
ATOM 5498 N N . VAL B 1 112 ? -21.391 -21.406 -16.984 1 96 112 VAL B N 1
ATOM 5499 C CA . VAL B 1 112 ? -21.875 -20.281 -17.781 1 96 112 VAL B CA 1
ATOM 5500 C C . VAL B 1 112 ? -22.844 -19.438 -16.969 1 96 112 VAL B C 1
ATOM 5502 O O . VAL B 1 112 ? -23.859 -19.938 -16.5 1 96 112 VAL B O 1
ATOM 5505 N N . PRO B 1 113 ? -22.484 -18.141 -16.797 1 93.88 113 PRO B N 1
ATOM 5506 C CA . PRO B 1 113 ? -23.453 -17.328 -16.062 1 93.88 113 PRO B CA 1
ATOM 5507 C C . PRO B 1 113 ? -24.766 -17.156 -16.828 1 93.88 113 PRO B C 1
ATOM 5509 O O . PRO B 1 113 ? -24.766 -16.984 -18.047 1 93.88 113 PRO B O 1
ATOM 5512 N N . HIS B 1 114 ? -25.828 -17.188 -16.156 1 89.56 114 HIS B N 1
ATOM 5513 C CA . HIS B 1 114 ? -27.156 -17.094 -16.75 1 89.56 114 HIS B CA 1
ATOM 5514 C C . HIS B 1 114 ? -27.406 -15.734 -17.391 1 89.56 114 HIS B C 1
ATOM 5516 O O . HIS B 1 114 ? -28.234 -15.609 -18.297 1 89.56 114 HIS B O 1
ATOM 5522 N N . SER B 1 115 ? -26.656 -14.781 -16.953 1 78.88 115 SER B N 1
ATOM 5523 C CA . SER B 1 115 ? -26.844 -13.406 -17.391 1 78.88 115 SER B CA 1
ATOM 5524 C C . SER B 1 115 ? -26.422 -13.227 -18.844 1 78.88 115 SER B C 1
ATOM 5526 O O . SER B 1 115 ? -26.703 -12.195 -19.453 1 78.88 115 SER B O 1
ATOM 5528 N N . VAL B 1 116 ? -25.844 -14.242 -19.406 1 81.31 116 VAL B N 1
ATOM 5529 C CA . VAL B 1 116 ? -25.297 -14.117 -20.75 1 81.31 116 VAL B CA 1
ATOM 5530 C C . VAL B 1 116 ? -26.453 -13.977 -21.75 1 81.31 116 VAL B C 1
ATOM 5532 O O . VAL B 1 116 ? -27.453 -14.695 -21.672 1 81.31 116 VAL B O 1
ATOM 5535 N N . THR B 1 117 ? -26.344 -12.922 -22.5 1 77.62 117 THR B N 1
ATOM 5536 C CA . THR B 1 117 ? -27.375 -12.664 -23.484 1 77.62 117 THR B CA 1
ATOM 5537 C C . THR B 1 117 ? -26.984 -13.25 -24.844 1 77.62 117 THR B C 1
ATOM 5539 O O . THR B 1 117 ? -25.828 -13.594 -25.062 1 77.62 117 THR B O 1
ATOM 5542 N N . LYS B 1 118 ? -28.094 -13.367 -25.609 1 75.06 118 LYS B N 1
ATOM 5543 C CA . LYS B 1 118 ? -27.859 -13.906 -26.953 1 75.06 118 LYS B CA 1
ATOM 5544 C C . LYS B 1 118 ? -26.938 -13.008 -27.75 1 75.06 118 LYS B C 1
ATOM 5546 O O . LYS B 1 118 ? -27.094 -11.789 -27.766 1 75.06 118 LYS B O 1
ATOM 5551 N N . GLY B 1 119 ? -25.875 -13.562 -28.281 1 80.38 119 GLY B N 1
ATOM 5552 C CA . GLY B 1 119 ? -24.922 -12.844 -29.109 1 80.38 119 GLY B CA 1
ATOM 5553 C C . GLY B 1 119 ? -23.688 -12.398 -28.344 1 80.38 119 GLY B C 1
ATOM 5554 O O . GLY B 1 119 ? -22.672 -12.07 -28.938 1 80.38 119 GLY B O 1
ATOM 5555 N N . GLU B 1 120 ? -23.812 -12.367 -27.031 1 85.31 120 GLU B N 1
ATOM 5556 C CA . GLU B 1 120 ? -22.656 -12.016 -26.219 1 85.31 120 GLU B CA 1
ATOM 5557 C C . GLU B 1 120 ? -21.609 -13.125 -26.219 1 85.31 120 GLU B C 1
ATOM 5559 O O . GLU B 1 120 ? -21.953 -14.305 -26.297 1 85.31 120 GLU B O 1
ATOM 5564 N N . LYS B 1 121 ? -20.391 -12.75 -26.391 1 94 121 LYS B N 1
ATOM 5565 C CA . LYS B 1 121 ? -19.266 -13.68 -26.234 1 94 121 LYS B CA 1
ATOM 5566 C C . LYS B 1 121 ? -18.438 -13.352 -25 1 94 121 LYS B C 1
ATOM 5568 O O . LYS B 1 121 ? -17.719 -12.359 -24.969 1 94 121 LYS B O 1
ATOM 5573 N N . LEU B 1 122 ? -18.578 -14.211 -24.062 1 97.62 122 LEU B N 1
ATOM 5574 C CA . LEU B 1 122 ? -17.891 -13.969 -22.797 1 97.62 122 LEU B CA 1
ATOM 5575 C C . LEU B 1 122 ? -16.453 -14.469 -22.844 1 97.62 122 LEU B C 1
ATOM 5577 O O . LEU B 1 122 ? -16.156 -15.469 -23.5 1 97.62 122 LEU B O 1
ATOM 5581 N N . SER B 1 123 ? -15.578 -13.734 -22.188 1 98.5 123 SER B N 1
ATOM 5582 C CA . SER B 1 123 ? -14.227 -14.25 -22 1 98.5 123 SER B CA 1
ATOM 5583 C C . SER B 1 123 ? -14.234 -15.578 -21.25 1 98.5 123 SER B C 1
ATOM 5585 O O . SER B 1 123 ? -15.164 -15.852 -20.484 1 98.5 123 SER B O 1
ATOM 5587 N N . VAL B 1 124 ? -13.242 -16.422 -21.5 1 98.88 124 VAL B N 1
ATOM 5588 C CA . VAL B 1 124 ? -13.164 -17.766 -20.953 1 98.88 124 VAL B CA 1
ATOM 5589 C C . VAL B 1 124 ? -11.938 -17.906 -20.047 1 98.88 124 VAL B C 1
ATOM 5591 O O . VAL B 1 124 ? -10.844 -17.469 -20.422 1 98.88 124 VAL B O 1
ATOM 5594 N N . MET B 1 125 ? -12.125 -18.422 -18.875 1 98.88 125 MET B N 1
ATOM 5595 C CA . MET B 1 125 ? -11.031 -18.734 -17.953 1 98.88 125 MET B CA 1
ATOM 5596 C C . MET B 1 125 ? -10.914 -20.25 -17.75 1 98.88 125 MET B C 1
ATOM 5598 O O . MET B 1 125 ? -11.875 -20.891 -17.328 1 98.88 125 MET B O 1
ATOM 5602 N N . VAL B 1 126 ? -9.781 -20.781 -18.047 1 98.94 126 VAL B N 1
ATOM 5603 C CA . VAL B 1 126 ? -9.555 -22.219 -17.922 1 98.94 126 VAL B CA 1
ATOM 5604 C C . VAL B 1 126 ? -8.656 -22.5 -16.719 1 98.94 126 VAL B C 1
ATOM 5606 O O . VAL B 1 126 ? -7.48 -22.125 -16.719 1 98.94 126 VAL B O 1
ATOM 5609 N N . TRP B 1 127 ? -9.18 -23.25 -15.773 1 98.31 127 TRP B N 1
ATOM 5610 C CA . TRP B 1 127 ? -8.492 -23.547 -14.523 1 98.31 127 TRP B CA 1
ATOM 5611 C C . TRP B 1 127 ? -7.715 -24.859 -14.641 1 98.31 127 TRP B C 1
ATOM 5613 O O . TRP B 1 127 ? -8.281 -25.891 -15.008 1 98.31 127 TRP B O 1
ATOM 5623 N N . ILE B 1 128 ? -6.473 -24.766 -14.352 1 98.5 128 ILE B N 1
ATOM 5624 C CA . ILE B 1 128 ? -5.602 -25.922 -14.242 1 98.5 128 ILE B CA 1
ATOM 5625 C C . ILE B 1 128 ? -5.258 -26.172 -12.773 1 98.5 128 ILE B C 1
ATOM 5627 O O . ILE B 1 128 ? -4.551 -25.375 -12.156 1 98.5 128 ILE B O 1
ATOM 5631 N N . HIS B 1 129 ? -5.711 -27.219 -12.227 1 94.75 129 HIS B N 1
ATOM 5632 C CA . HIS B 1 129 ? -5.637 -27.469 -10.789 1 94.75 129 HIS B CA 1
ATOM 5633 C C . HIS B 1 129 ? -4.215 -27.812 -10.359 1 94.75 129 HIS B C 1
ATOM 5635 O O . HIS B 1 129 ? -3.41 -28.266 -11.172 1 94.75 129 HIS B O 1
ATOM 5641 N N . GLY B 1 130 ? -3.957 -27.578 -9.086 1 94.25 130 GLY B N 1
ATOM 5642 C CA . GLY B 1 130 ? -2.684 -27.938 -8.492 1 94.25 130 GLY B CA 1
ATOM 5643 C C . GLY B 1 130 ? -2.658 -29.344 -7.945 1 94.25 130 GLY B C 1
ATOM 5644 O O . GLY B 1 130 ? -3.408 -30.219 -8.406 1 94.25 130 GLY B O 1
ATOM 5645 N N . GLY B 1 131 ? -1.672 -29.594 -7.07 1 90.31 131 GLY B N 1
ATOM 5646 C CA . GLY B 1 131 ? -1.522 -30.922 -6.477 1 90.31 131 GLY B CA 1
ATOM 5647 C C . GLY B 1 131 ? -0.17 -31.547 -6.754 1 90.31 131 GLY B C 1
ATOM 5648 O O . GLY B 1 131 ? -0.046 -32.781 -6.793 1 90.31 131 GLY B O 1
ATOM 5649 N N . GLY B 1 132 ? 0.789 -30.781 -6.973 1 91.81 132 GLY B N 1
ATOM 5650 C CA . GLY B 1 132 ? 2.146 -31.266 -7.141 1 91.81 132 GLY B CA 1
ATOM 5651 C C . GLY B 1 132 ? 2.305 -32.188 -8.352 1 91.81 132 GLY B C 1
ATOM 5652 O O . GLY B 1 132 ? 3.186 -33.031 -8.375 1 91.81 132 GLY B O 1
ATOM 5653 N N . LEU B 1 133 ? 1.339 -32.156 -9.266 1 94 133 LEU B N 1
ATOM 5654 C CA . LEU B 1 133 ? 1.284 -32.938 -10.492 1 94 133 LEU B CA 1
ATOM 5655 C C . LEU B 1 133 ? 0.969 -34.406 -10.188 1 94 133 LEU B C 1
ATOM 5657 O O . LEU B 1 133 ? 1.022 -35.25 -11.078 1 94 133 LEU B O 1
ATOM 5661 N N . THR B 1 134 ? 0.636 -34.688 -8.906 1 91.62 134 THR B N 1
ATOM 5662 C CA . THR B 1 134 ? 0.369 -36.062 -8.531 1 91.62 134 THR B CA 1
ATOM 5663 C C . THR B 1 134 ? -1.039 -36.188 -7.957 1 91.62 134 THR B C 1
ATOM 5665 O O . THR B 1 134 ? -1.548 -37.312 -7.812 1 91.62 134 THR B O 1
ATOM 5668 N N . LEU B 1 135 ? -1.604 -35.094 -7.652 1 89.94 135 LEU B N 1
ATOM 5669 C CA . LEU B 1 135 ? -2.949 -35.094 -7.09 1 89.94 135 LEU B CA 1
ATOM 5670 C C . LEU B 1 135 ? -3.799 -33.969 -7.691 1 89.94 135 LEU B C 1
ATOM 5672 O O . LEU B 1 135 ? -3.266 -33.031 -8.242 1 89.94 135 LEU B O 1
ATOM 5676 N N . GLY B 1 136 ? -5.117 -34.188 -7.539 1 90 136 GLY B N 1
ATOM 5677 C CA . GLY B 1 136 ? -6.039 -33.125 -7.906 1 90 136 GLY B CA 1
ATOM 5678 C C . GLY B 1 136 ? -7.02 -33.531 -8.992 1 90 136 GLY B C 1
ATOM 5679 O O . GLY B 1 136 ? -6.926 -34.625 -9.539 1 90 136 GLY B O 1
ATOM 5680 N N . ASN B 1 137 ? -7.973 -32.625 -9.203 1 91.31 137 ASN B N 1
ATOM 5681 C CA . ASN B 1 137 ? -8.984 -32.812 -10.234 1 91.31 137 ASN B CA 1
ATOM 5682 C C . ASN B 1 137 ? -9.734 -31.516 -10.523 1 91.31 137 ASN B C 1
ATOM 5684 O O . ASN B 1 137 ? -9.648 -30.562 -9.75 1 91.31 137 ASN B O 1
ATOM 5688 N N . GLY B 1 138 ? -10.438 -31.531 -11.617 1 89.69 138 GLY B N 1
ATOM 5689 C CA . GLY B 1 138 ? -11.141 -30.344 -12.039 1 89.69 138 GLY B CA 1
ATOM 5690 C C . GLY B 1 138 ? -12.445 -30.109 -11.297 1 89.69 138 GLY B C 1
ATOM 5691 O O . GLY B 1 138 ? -12.938 -28.984 -11.227 1 89.69 138 GLY B O 1
ATOM 5692 N N . PHE B 1 139 ? -13.109 -31.047 -10.812 1 86.25 139 PHE B N 1
ATOM 5693 C CA . PHE B 1 139 ? -14.445 -30.906 -10.242 1 86.25 139 PHE B CA 1
ATOM 5694 C C . PHE B 1 139 ? -14.375 -30.359 -8.82 1 86.25 139 PHE B C 1
ATOM 5696 O O . PHE B 1 139 ? -15.383 -29.891 -8.289 1 86.25 139 PHE B O 1
ATOM 5703 N N . PHE B 1 140 ? -13.156 -30.359 -8.227 1 82.25 140 PHE B N 1
ATOM 5704 C CA . PHE B 1 140 ? -12.992 -29.844 -6.875 1 82.25 140 PHE B CA 1
ATOM 5705 C C . PHE B 1 140 ? -13.25 -28.328 -6.844 1 82.25 140 PHE B C 1
ATOM 5707 O O . PHE B 1 140 ? -13.641 -27.781 -5.809 1 82.25 140 PHE B O 1
ATOM 5714 N N . TYR B 1 141 ? -13.102 -27.719 -7.91 1 86.94 141 TYR B N 1
ATOM 5715 C CA . TYR B 1 141 ? -13.227 -26.266 -8.023 1 86.94 141 TYR B CA 1
ATOM 5716 C C . TYR B 1 141 ? -14.547 -25.875 -8.68 1 86.94 141 TYR B C 1
ATOM 5718 O O . TYR B 1 141 ? -14.703 -26 -9.891 1 86.94 141 TYR B O 1
ATOM 5726 N N . ASP B 1 142 ? -15.406 -25.391 -7.84 1 87.75 142 ASP B N 1
ATOM 5727 C CA . ASP B 1 142 ? -16.688 -24.906 -8.344 1 87.75 142 ASP B CA 1
ATOM 5728 C C . ASP B 1 142 ? -16.547 -23.516 -8.961 1 87.75 142 ASP B C 1
ATOM 5730 O O . ASP B 1 142 ? -16.344 -22.531 -8.242 1 87.75 142 ASP B O 1
ATOM 5734 N N . GLY B 1 143 ? -16.719 -23.484 -10.305 1 90.75 143 GLY B N 1
ATOM 5735 C CA . GLY B 1 143 ? -16.5 -22.25 -11.039 1 90.75 143 GLY B CA 1
ATOM 5736 C C . GLY B 1 143 ? -17.688 -21.297 -10.977 1 90.75 143 GLY B C 1
ATOM 5737 O O . GLY B 1 143 ? -17.656 -20.219 -11.586 1 90.75 143 GLY B O 1
ATOM 5738 N N . THR B 1 144 ? -18.719 -21.578 -10.172 1 89.56 144 THR B N 1
ATOM 5739 C CA . THR B 1 144 ? -19.969 -20.844 -10.188 1 89.56 144 THR B CA 1
ATOM 5740 C C . THR B 1 144 ? -19.75 -19.391 -9.781 1 89.56 144 THR B C 1
ATOM 5742 O O . THR B 1 144 ? -20.156 -18.469 -10.492 1 89.56 144 THR B O 1
ATOM 5745 N N . ARG B 1 145 ? -19.094 -19.188 -8.68 1 86.5 145 ARG B N 1
ATOM 5746 C CA . ARG B 1 145 ? -18.922 -17.828 -8.164 1 86.5 145 ARG B CA 1
ATOM 5747 C C . ARG B 1 145 ? -18.109 -16.984 -9.125 1 86.5 145 ARG B C 1
ATOM 5749 O O . ARG B 1 145 ? -18.453 -15.828 -9.391 1 86.5 145 ARG B O 1
ATOM 5756 N N . LEU B 1 146 ? -17.031 -17.547 -9.57 1 91.81 146 LEU B N 1
ATOM 5757 C CA . LEU B 1 146 ? -16.172 -16.844 -10.508 1 91.81 146 LEU B CA 1
ATOM 5758 C C . LEU B 1 146 ? -16.922 -16.484 -11.789 1 91.81 146 LEU B C 1
ATOM 5760 O O . LEU B 1 146 ? -16.797 -15.383 -12.305 1 91.81 146 LEU B O 1
ATOM 5764 N N . ALA B 1 147 ? -17.734 -17.391 -12.266 1 94.12 147 ALA B N 1
ATOM 5765 C CA . ALA B 1 147 ? -18.5 -17.188 -13.5 1 94.12 147 ALA B CA 1
ATOM 5766 C C . ALA B 1 147 ? -19.562 -16.109 -13.328 1 94.12 147 ALA B C 1
ATOM 5768 O O . ALA B 1 147 ? -19.672 -15.203 -14.156 1 94.12 147 ALA B O 1
ATOM 5769 N N . VAL B 1 148 ? -20.234 -16.156 -12.25 1 91.38 148 VAL B N 1
ATOM 5770 C CA . VAL B 1 148 ? -21.406 -15.289 -12.062 1 91.38 148 VAL B CA 1
ATOM 5771 C C . VAL B 1 148 ? -20.953 -13.891 -11.641 1 91.38 148 VAL B C 1
ATOM 5773 O O . VAL B 1 148 ? -21.375 -12.891 -12.227 1 91.38 148 VAL B O 1
ATOM 5776 N N . ASP B 1 149 ? -20.031 -13.859 -10.648 1 89.38 149 ASP B N 1
ATOM 5777 C CA . ASP B 1 149 ? -19.594 -12.555 -10.156 1 89.38 149 ASP B CA 1
ATOM 5778 C C . ASP B 1 149 ? -18.672 -11.875 -11.172 1 89.38 149 ASP B C 1
ATOM 5780 O O . ASP B 1 149 ? -18.672 -10.648 -11.273 1 89.38 149 ASP B O 1
ATOM 5784 N N . GLY B 1 150 ? -17.969 -12.641 -11.914 1 93.44 150 GLY B N 1
ATOM 5785 C CA . GLY B 1 150 ? -17.016 -12.094 -12.859 1 93.44 150 GLY B CA 1
ATOM 5786 C C . GLY B 1 150 ? -17.578 -11.93 -14.258 1 93.44 150 GLY B C 1
ATOM 5787 O O . GLY B 1 150 ? -16.969 -11.281 -15.109 1 93.44 150 GLY B O 1
ATOM 5788 N N . ASN B 1 151 ? -18.75 -12.531 -14.492 1 93.81 151 ASN B N 1
ATOM 5789 C CA . ASN B 1 151 ? -19.359 -12.547 -15.812 1 93.81 151 ASN B CA 1
ATOM 5790 C C . ASN B 1 151 ? -18.406 -13.078 -16.875 1 93.81 151 ASN B C 1
ATOM 5792 O O . ASN B 1 151 ? -18.141 -12.406 -17.875 1 93.81 151 ASN B O 1
ATOM 5796 N N . VAL B 1 152 ? -17.891 -14.227 -16.625 1 97.5 152 VAL B N 1
ATOM 5797 C CA . VAL B 1 152 ? -17.016 -14.977 -17.516 1 97.5 152 VAL B CA 1
ATOM 5798 C C . VAL B 1 152 ? -17.453 -16.438 -17.562 1 97.5 152 VAL B C 1
ATOM 5800 O O . VAL B 1 152 ? -18.266 -16.875 -16.734 1 97.5 152 VAL B O 1
ATOM 5803 N N . ILE B 1 153 ? -17 -17.156 -18.547 1 98 153 ILE B N 1
ATOM 5804 C CA . ILE B 1 153 ? -17.156 -18.609 -18.562 1 98 153 ILE B CA 1
ATOM 5805 C C . ILE B 1 153 ? -15.93 -19.25 -17.906 1 98 153 ILE B C 1
ATOM 5807 O O . ILE B 1 153 ? -14.797 -18.859 -18.156 1 98 153 ILE B O 1
ATOM 5811 N N . VAL B 1 154 ? -16.188 -20.203 -17.016 1 97.81 154 VAL B N 1
ATOM 5812 C CA . VAL B 1 154 ? -15.109 -20.906 -16.344 1 97.81 154 VAL B CA 1
ATOM 5813 C C . VAL B 1 154 ? -15.078 -22.359 -16.797 1 97.81 154 VAL B C 1
ATOM 5815 O O . VAL B 1 154 ? -16.125 -23.016 -16.891 1 97.81 154 VAL B O 1
ATOM 5818 N N . VAL B 1 155 ? -13.93 -22.812 -17.156 1 98.75 155 VAL B N 1
ATOM 5819 C CA . VAL B 1 155 ? -13.695 -24.203 -17.516 1 98.75 155 VAL B CA 1
ATOM 5820 C C . VAL B 1 155 ? -12.695 -24.828 -16.547 1 98.75 155 VAL B C 1
ATOM 5822 O O . VAL B 1 155 ? -11.633 -24.25 -16.281 1 98.75 155 VAL B O 1
ATOM 5825 N N . THR B 1 156 ? -13.031 -25.922 -15.93 1 97.44 156 THR B N 1
ATOM 5826 C CA . THR B 1 156 ? -12.086 -26.703 -15.133 1 97.44 156 THR B CA 1
ATOM 5827 C C . THR B 1 156 ? -11.742 -28.016 -15.82 1 97.44 156 THR B C 1
ATOM 5829 O O . THR B 1 156 ? -12.602 -28.625 -16.453 1 97.44 156 THR B O 1
ATOM 5832 N N . ILE B 1 157 ? -10.469 -28.5 -15.719 1 98.56 157 ILE B N 1
ATOM 5833 C CA . ILE B 1 157 ? -10.062 -29.641 -16.516 1 98.56 157 ILE B CA 1
ATOM 5834 C C . ILE B 1 157 ? -9.336 -30.656 -15.641 1 98.56 157 ILE B C 1
ATOM 5836 O O . ILE B 1 157 ? -8.766 -30.297 -14.609 1 98.56 157 ILE B O 1
ATOM 5840 N N . ASN B 1 158 ? -9.383 -31.906 -16.062 1 97.75 158 ASN B N 1
ATOM 5841 C CA . ASN B 1 158 ? -8.484 -32.938 -15.594 1 97.75 158 ASN B CA 1
ATOM 5842 C C . ASN B 1 158 ? -7.25 -33.062 -16.484 1 97.75 158 ASN B C 1
ATOM 5844 O O . ASN B 1 158 ? -7.234 -32.531 -17.594 1 97.75 158 ASN B O 1
ATOM 5848 N N . TYR B 1 159 ? -6.285 -33.656 -16.016 1 98.38 159 TYR B N 1
ATOM 5849 C CA . TYR B 1 159 ? -5.133 -34.125 -16.781 1 98.38 159 TYR B CA 1
ATOM 5850 C C . TYR B 1 159 ? -4.445 -35.281 -16.078 1 98.38 159 TYR B C 1
ATOM 5852 O O . TYR B 1 159 ? -4.578 -35.469 -14.867 1 98.38 159 TYR B O 1
ATOM 5860 N N . ARG B 1 160 ? -3.791 -36.125 -16.797 1 97.94 160 ARG B N 1
ATOM 5861 C CA . ARG B 1 160 ? -3.104 -37.25 -16.219 1 97.94 160 ARG B CA 1
ATOM 5862 C C . ARG B 1 160 ? -2.018 -36.812 -15.25 1 97.94 160 ARG B C 1
ATOM 5864 O O . ARG B 1 160 ? -1.341 -35.812 -15.484 1 97.94 160 ARG B O 1
ATOM 5871 N N . LEU B 1 161 ? -1.805 -37.625 -14.188 1 95.31 161 LEU B N 1
ATOM 5872 C CA . LEU B 1 161 ? -0.967 -37.219 -13.062 1 95.31 161 LEU B CA 1
ATOM 5873 C C . LEU B 1 161 ? 0.194 -38.188 -12.883 1 95.31 161 LEU B C 1
ATOM 5875 O O . LEU B 1 161 ? 0.171 -39.312 -13.422 1 95.31 161 LEU B O 1
ATOM 5879 N N . GLY B 1 162 ? 1.188 -37.719 -12.156 1 93.38 162 GLY B N 1
ATOM 5880 C CA . GLY B 1 162 ? 2.287 -38.594 -11.758 1 93.38 162 GLY B CA 1
ATOM 5881 C C . GLY B 1 162 ? 2.953 -39.281 -12.93 1 93.38 162 GLY B C 1
ATOM 5882 O O . GLY B 1 162 ? 3.182 -38.656 -13.977 1 93.38 162 GLY B O 1
ATOM 5883 N N . LEU B 1 163 ? 3.191 -40.531 -12.695 1 93.88 163 LEU B N 1
ATOM 5884 C CA . LEU B 1 163 ? 3.859 -41.344 -13.688 1 93.88 163 LEU B CA 1
ATOM 5885 C C . LEU B 1 163 ? 3.047 -41.406 -14.977 1 93.88 163 LEU B C 1
ATOM 5887 O O . LEU B 1 163 ? 3.609 -41.344 -16.078 1 93.88 163 LEU B O 1
ATOM 5891 N N . LEU B 1 164 ? 1.75 -41.406 -14.875 1 95.94 164 LEU B N 1
ATOM 5892 C CA . LEU B 1 164 ? 0.879 -41.562 -16.047 1 95.94 164 LEU B CA 1
ATOM 5893 C C . LEU B 1 164 ? 0.905 -40.281 -16.891 1 95.94 164 LEU B C 1
ATOM 5895 O O . LEU B 1 164 ? 0.716 -40.344 -18.109 1 95.94 164 LEU B O 1
ATOM 5899 N N . GLY B 1 165 ? 1.16 -39.188 -16.25 1 96.25 165 GLY B N 1
ATOM 5900 C CA . GLY B 1 165 ? 1.104 -37.938 -16.953 1 96.25 165 GLY B CA 1
ATOM 5901 C C . GLY B 1 165 ? 2.471 -37.406 -17.359 1 96.25 165 GLY B C 1
ATOM 5902 O O . GLY B 1 165 ? 2.586 -36.594 -18.281 1 96.25 165 GLY B O 1
ATOM 5903 N N . PHE B 1 166 ? 3.559 -37.906 -16.719 1 93.81 166 PHE B N 1
ATOM 5904 C CA . PHE B 1 166 ? 4.801 -37.188 -16.906 1 93.81 166 PHE B CA 1
ATOM 5905 C C . PHE B 1 166 ? 5.98 -38.125 -17.047 1 93.81 166 PHE B C 1
ATOM 5907 O O . PHE B 1 166 ? 7.137 -37.719 -17.016 1 93.81 166 PHE B O 1
ATOM 5914 N N . LEU B 1 167 ? 5.715 -39.375 -17.266 1 91.44 167 LEU B N 1
ATOM 5915 C CA . LEU B 1 167 ? 6.793 -40.312 -17.578 1 91.44 167 LEU B CA 1
ATOM 5916 C C . LEU B 1 167 ? 7.434 -39.969 -18.922 1 91.44 167 LEU B C 1
ATOM 5918 O O . LEU B 1 167 ? 6.766 -40 -19.953 1 91.44 167 LEU B O 1
ATOM 5922 N N . GLY B 1 168 ? 8.648 -39.688 -18.922 1 90.81 168 GLY B N 1
ATOM 5923 C CA . GLY B 1 168 ? 9.516 -39.562 -20.094 1 90.81 168 GLY B CA 1
ATOM 5924 C C . GLY B 1 168 ? 10.812 -40.312 -19.953 1 90.81 168 GLY B C 1
ATOM 5925 O O . GLY B 1 168 ? 11.406 -40.375 -18.875 1 90.81 168 GLY B O 1
ATOM 5926 N N . ILE B 1 169 ? 11.188 -40.969 -21.047 1 91 169 ILE B N 1
ATOM 5927 C CA . ILE B 1 169 ? 12.359 -41.844 -20.906 1 91 169 ILE B CA 1
ATOM 5928 C C . ILE B 1 169 ? 13.414 -41.438 -21.938 1 91 169 ILE B C 1
ATOM 5930 O O . ILE B 1 169 ? 14.273 -42.25 -22.281 1 91 169 ILE B O 1
ATOM 5934 N N . HIS B 1 170 ? 13.328 -40.25 -22.5 1 88.38 170 HIS B N 1
ATOM 5935 C CA . HIS B 1 170 ? 14.25 -39.75 -23.516 1 88.38 170 HIS B CA 1
ATOM 5936 C C . HIS B 1 170 ? 14.383 -40.719 -24.672 1 88.38 170 HIS B C 1
ATOM 5938 O O . HIS B 1 170 ? 15.5 -41.031 -25.109 1 88.38 170 HIS B O 1
ATOM 5944 N N . HIS B 1 171 ? 13.289 -41.188 -25.062 1 90.31 171 HIS B N 1
ATOM 5945 C CA . HIS B 1 171 ? 13.148 -42.125 -26.172 1 90.31 171 HIS B CA 1
ATOM 5946 C C . HIS B 1 171 ? 11.781 -41.969 -26.844 1 90.31 171 HIS B C 1
ATOM 5948 O O . HIS B 1 171 ? 10.812 -41.594 -26.203 1 90.31 171 HIS B O 1
ATOM 5954 N N . SER B 1 172 ? 11.664 -42.312 -28.094 1 90.75 172 SER B N 1
ATOM 5955 C CA . SER B 1 172 ? 10.445 -42.125 -28.875 1 90.75 172 SER B CA 1
ATOM 5956 C C . SER B 1 172 ? 9.312 -43 -28.359 1 90.75 172 SER B C 1
ATOM 5958 O O . SER B 1 172 ? 8.141 -42.719 -28.594 1 90.75 172 SER B O 1
ATOM 5960 N N . ALA B 1 173 ? 9.711 -44.062 -27.656 1 92.62 173 ALA B N 1
ATOM 5961 C CA . ALA B 1 173 ? 8.695 -44.969 -27.109 1 92.62 173 ALA B CA 1
ATOM 5962 C C . ALA B 1 173 ? 7.828 -44.25 -26.078 1 92.62 173 ALA B C 1
ATOM 5964 O O . ALA B 1 173 ? 6.664 -44.594 -25.891 1 92.62 173 ALA B O 1
ATOM 5965 N N . ALA B 1 174 ? 8.359 -43.281 -25.391 1 93.88 174 ALA B N 1
ATOM 5966 C CA . ALA B 1 174 ? 7.652 -42.406 -24.438 1 93.88 174 ALA B CA 1
ATOM 5967 C C . ALA B 1 174 ? 8.375 -41.094 -24.266 1 93.88 174 ALA B C 1
ATOM 5969 O O . ALA B 1 174 ? 9.227 -40.938 -23.375 1 93.88 174 ALA B O 1
ATOM 5970 N N . ARG B 1 175 ? 7.941 -40.125 -24.953 1 91.69 175 ARG B N 1
ATOM 5971 C CA . ARG B 1 175 ? 8.617 -38.812 -24.938 1 91.69 175 ARG B CA 1
ATOM 5972 C C . ARG B 1 175 ? 8.242 -38.031 -23.703 1 91.69 175 ARG B C 1
ATOM 5974 O O . ARG B 1 175 ? 8.977 -37.125 -23.297 1 91.69 175 ARG B O 1
ATOM 5981 N N . GLY B 1 176 ? 7.09 -38.312 -23.188 1 93.81 176 GLY B N 1
ATOM 5982 C CA . GLY B 1 176 ? 6.723 -37.688 -21.922 1 93.81 176 GLY B CA 1
ATOM 5983 C C . GLY B 1 176 ? 5.766 -36.531 -22.094 1 93.81 176 GLY B C 1
ATOM 5984 O O . GLY B 1 176 ? 5.219 -36.312 -23.172 1 93.81 176 GLY B O 1
ATOM 5985 N N . ASN B 1 177 ? 5.465 -35.844 -20.969 1 97.19 177 ASN B N 1
ATOM 5986 C CA . ASN B 1 177 ? 4.676 -34.625 -20.859 1 97.19 177 ASN B CA 1
ATOM 5987 C C . ASN B 1 177 ? 3.217 -34.844 -21.234 1 97.19 177 ASN B C 1
ATOM 5989 O O . ASN B 1 177 ? 2.566 -33.969 -21.812 1 97.19 177 ASN B O 1
ATOM 5993 N N . TYR B 1 178 ? 2.73 -36.031 -21 1 98.19 178 TYR B N 1
ATOM 5994 C CA . TYR B 1 178 ? 1.365 -36.375 -21.391 1 98.19 178 TYR B CA 1
ATOM 5995 C C . TYR B 1 178 ? 0.356 -35.531 -20.609 1 98.19 178 TYR B C 1
ATOM 5997 O O . TYR B 1 178 ? -0.718 -35.219 -21.125 1 98.19 178 TYR B O 1
ATOM 6005 N N . GLY B 1 179 ? 0.665 -35.188 -19.344 1 98.25 179 GLY B N 1
ATOM 6006 C CA . GLY B 1 179 ? -0.184 -34.25 -18.609 1 98.25 179 GLY B CA 1
ATOM 6007 C C . GLY B 1 179 ? -0.322 -32.906 -19.297 1 98.25 179 GLY B C 1
ATOM 6008 O O . GLY B 1 179 ? -1.412 -32.344 -19.328 1 98.25 179 GLY B O 1
ATOM 6009 N N . LEU B 1 180 ? 0.761 -32.344 -19.844 1 98.56 180 LEU B N 1
ATOM 6010 C CA . LEU B 1 180 ? 0.711 -31.094 -20.594 1 98.56 180 LEU B CA 1
ATOM 6011 C C . LEU B 1 180 ? -0.049 -31.281 -21.891 1 98.56 180 LEU B C 1
ATOM 6013 O O . LEU B 1 180 ? -0.812 -30.391 -22.297 1 98.56 180 LEU B O 1
ATOM 6017 N N . TRP B 1 181 ? 0.204 -32.406 -22.562 1 98.75 181 TRP B N 1
ATOM 6018 C CA . TRP B 1 181 ? -0.535 -32.688 -23.781 1 98.75 181 TRP B CA 1
ATOM 6019 C C . TRP B 1 181 ? -2.035 -32.75 -23.516 1 98.75 181 TRP B C 1
ATOM 6021 O O . TRP B 1 181 ? -2.834 -32.312 -24.359 1 98.75 181 TRP B O 1
ATOM 6031 N N . ASP B 1 182 ? -2.389 -33.375 -22.375 1 98.88 182 ASP B N 1
ATOM 6032 C CA . ASP B 1 182 ? -3.801 -33.406 -22 1 98.88 182 ASP B CA 1
ATOM 6033 C C . ASP B 1 182 ? -4.352 -31.969 -21.875 1 98.88 182 ASP B C 1
ATOM 6035 O O . ASP B 1 182 ? -5.465 -31.688 -22.328 1 98.88 182 ASP B O 1
ATOM 6039 N N . GLN B 1 183 ? -3.65 -31.078 -21.25 1 98.88 183 GLN B N 1
ATOM 6040 C CA . GLN B 1 183 ? -4.059 -29.688 -21.078 1 98.88 183 GLN B CA 1
ATOM 6041 C C . GLN B 1 183 ? -4.188 -28.984 -22.438 1 98.88 183 GLN B C 1
ATOM 6043 O O . GLN B 1 183 ? -5.141 -28.234 -22.656 1 98.88 183 GLN B O 1
ATOM 6048 N N . ILE B 1 184 ? -3.225 -29.188 -23.328 1 98.88 184 ILE B N 1
ATOM 6049 C CA . ILE B 1 184 ? -3.275 -28.641 -24.688 1 98.88 184 ILE B CA 1
ATOM 6050 C C . ILE B 1 184 ? -4.52 -29.156 -25.406 1 98.88 184 ILE B C 1
ATOM 6052 O O . ILE B 1 184 ? -5.219 -28.391 -26.062 1 98.88 184 ILE B O 1
ATOM 6056 N N . ALA B 1 185 ? -4.824 -30.453 -25.219 1 98.88 185 ALA B N 1
ATOM 6057 C CA . ALA B 1 185 ? -6.023 -31.031 -25.812 1 98.88 185 ALA B CA 1
ATOM 6058 C C . ALA B 1 185 ? -7.285 -30.344 -25.281 1 98.88 185 ALA B C 1
ATOM 6060 O O . ALA B 1 185 ? -8.227 -30.094 -26.047 1 98.88 185 ALA B O 1
ATOM 6061 N N . ALA B 1 186 ? -7.32 -30.125 -24.016 1 98.88 186 ALA B N 1
ATOM 6062 C CA . ALA B 1 186 ? -8.453 -29.422 -23.422 1 98.88 186 ALA B CA 1
ATOM 6063 C C . ALA B 1 186 ? -8.594 -28.016 -24 1 98.88 186 ALA B C 1
ATOM 6065 O O . ALA B 1 186 ? -9.703 -27.562 -24.266 1 98.88 186 ALA B O 1
ATOM 6066 N N . LEU B 1 187 ? -7.508 -27.297 -24.156 1 98.94 187 LEU B N 1
ATOM 6067 C CA . LEU B 1 187 ? -7.523 -25.953 -24.719 1 98.94 187 LEU B CA 1
ATOM 6068 C C . LEU B 1 187 ? -7.969 -25.984 -26.172 1 98.94 187 LEU B C 1
ATOM 6070 O O . LEU B 1 187 ? -8.656 -25.062 -26.641 1 98.94 187 LEU B O 1
ATOM 6074 N N . GLN B 1 188 ? -7.547 -27 -26.906 1 98.75 188 GLN B N 1
ATOM 6075 C CA . GLN B 1 188 ? -8.039 -27.172 -28.266 1 98.75 188 GLN B CA 1
ATOM 6076 C C . GLN B 1 188 ? -9.547 -27.406 -28.281 1 98.75 188 GLN B C 1
ATOM 6078 O O . GLN B 1 188 ? -10.258 -26.891 -29.141 1 98.75 188 GLN B O 1
ATOM 6083 N N . TRP B 1 189 ? -10 -28.219 -27.344 1 98.69 189 TRP B N 1
ATOM 6084 C CA . TRP B 1 189 ? -11.438 -28.406 -27.203 1 98.69 189 TRP B CA 1
ATOM 6085 C C . TRP B 1 189 ? -12.141 -27.078 -26.984 1 98.69 189 TRP B C 1
ATOM 6087 O O . TRP B 1 189 ? -13.188 -26.828 -27.578 1 98.69 189 TRP B O 1
ATOM 6097 N N . VAL B 1 190 ? -11.625 -26.234 -26.125 1 98.81 190 VAL B N 1
ATOM 6098 C CA . VAL B 1 190 ? -12.18 -24.922 -25.844 1 98.81 190 VAL B CA 1
ATOM 6099 C C . VAL B 1 190 ? -12.242 -24.094 -27.141 1 98.81 190 VAL B C 1
ATOM 6101 O O . VAL B 1 190 ? -13.273 -23.484 -27.438 1 98.81 190 VAL B O 1
ATOM 6104 N N . GLN B 1 191 ? -11.211 -24.078 -27.906 1 98.38 191 GLN B N 1
ATOM 6105 C CA . GLN B 1 191 ? -11.164 -23.328 -29.156 1 98.38 191 GLN B CA 1
ATOM 6106 C C . GLN B 1 191 ? -12.273 -23.766 -30.109 1 98.38 191 GLN B C 1
ATOM 6108 O O . GLN B 1 191 ? -12.891 -22.938 -30.781 1 98.38 191 GLN B O 1
ATOM 6113 N N . HIS B 1 192 ? -12.594 -25 -30.062 1 97.75 192 HIS B N 1
ATOM 6114 C CA . HIS B 1 192 ? -13.492 -25.547 -31.078 1 97.75 192 HIS B CA 1
ATOM 6115 C C . HIS B 1 192 ? -14.938 -25.531 -30.594 1 97.75 192 HIS B C 1
ATOM 6117 O O . HIS B 1 192 ? -15.867 -25.516 -31.422 1 97.75 192 HIS B O 1
ATOM 6123 N N . ASN B 1 193 ? -15.133 -25.484 -29.281 1 98.19 193 ASN B N 1
ATOM 6124 C CA . ASN B 1 193 ? -16.484 -25.797 -28.812 1 98.19 193 ASN B CA 1
ATOM 6125 C C . ASN B 1 193 ? -17.047 -24.656 -27.953 1 98.19 193 ASN B C 1
ATOM 6127 O O . ASN B 1 193 ? -18.266 -24.578 -27.766 1 98.19 193 ASN B O 1
ATOM 6131 N N . ILE B 1 194 ? -16.25 -23.734 -27.453 1 98.19 194 ILE B N 1
ATOM 6132 C CA . ILE B 1 194 ? -16.688 -22.875 -26.359 1 98.19 194 ILE B CA 1
ATOM 6133 C C . ILE B 1 194 ? -17.688 -21.844 -26.875 1 98.19 194 ILE B C 1
ATOM 6135 O O . ILE B 1 194 ? -18.469 -21.281 -26.094 1 98.19 194 ILE B O 1
ATOM 6139 N N . ALA B 1 195 ? -17.594 -21.547 -28.141 1 97 195 ALA B N 1
ATOM 6140 C CA . ALA B 1 195 ? -18.547 -20.609 -28.75 1 97 195 ALA B CA 1
ATOM 6141 C C . ALA B 1 195 ? -19.984 -21.078 -28.578 1 97 195 ALA B C 1
ATOM 6143 O O . ALA B 1 195 ? -20.906 -20.266 -28.438 1 97 195 ALA B O 1
ATOM 6144 N N . SER B 1 196 ? -20.203 -22.391 -28.578 1 95.62 196 SER B N 1
ATOM 6145 C CA . SER B 1 196 ? -21.547 -22.969 -28.406 1 95.62 196 SER B CA 1
ATOM 6146 C C . SER B 1 196 ? -22.078 -22.656 -27.016 1 95.62 196 SER B C 1
ATOM 6148 O O . SER B 1 196 ? -23.297 -22.688 -26.797 1 95.62 196 SER B O 1
ATOM 6150 N N . PHE B 1 197 ? -21.25 -22.375 -26.125 1 96.12 197 PHE B N 1
ATOM 6151 C CA . PHE B 1 197 ? -21.609 -22.016 -24.766 1 96.12 197 PHE B CA 1
ATOM 6152 C C . PHE B 1 197 ? -21.609 -20.516 -24.578 1 96.12 197 PHE B C 1
ATOM 6154 O O . PHE B 1 197 ? -21.656 -20.016 -23.438 1 96.12 197 PHE B O 1
ATOM 6161 N N . ARG B 1 198 ? -21.375 -19.828 -25.688 1 95.56 198 ARG B N 1
ATOM 6162 C CA . ARG B 1 198 ? -21.344 -18.375 -25.719 1 95.56 198 ARG B CA 1
ATOM 6163 C C . ARG B 1 198 ? -20 -17.844 -25.203 1 95.56 198 ARG B C 1
ATOM 6165 O O . ARG B 1 198 ? -19.938 -16.734 -24.672 1 95.56 198 ARG B O 1
ATOM 6172 N N . GLY B 1 199 ? -19.016 -18.641 -25.266 1 97.75 199 GLY B N 1
ATOM 6173 C CA . GLY B 1 199 ? -17.656 -18.219 -24.953 1 97.75 199 GLY B CA 1
ATOM 6174 C C . GLY B 1 199 ? -16.922 -17.672 -26.172 1 97.75 199 GLY B C 1
ATOM 6175 O O . GLY B 1 199 ? -17.25 -18.016 -27.312 1 97.75 199 GLY B O 1
ATOM 6176 N N . ASP B 1 200 ? -16 -16.75 -25.938 1 98.06 200 ASP B N 1
ATOM 6177 C CA . ASP B 1 200 ? -15.141 -16.188 -26.984 1 98.06 200 ASP B CA 1
ATOM 6178 C C . ASP B 1 200 ? -13.828 -16.969 -27.094 1 98.06 200 ASP B C 1
ATOM 6180 O O . ASP B 1 200 ? -12.953 -16.828 -26.234 1 98.06 200 ASP B O 1
ATOM 6184 N N . PRO B 1 201 ? -13.625 -17.797 -28.094 1 98.12 201 PRO B N 1
ATOM 6185 C CA . PRO B 1 201 ? -12.383 -18.562 -28.203 1 98.12 201 PRO B CA 1
ATOM 6186 C C . PRO B 1 201 ? -11.156 -17.672 -28.375 1 98.12 201 PRO B C 1
ATOM 6188 O O . PRO B 1 201 ? -10.023 -18.141 -28.234 1 98.12 201 PRO B O 1
ATOM 6191 N N . ASN B 1 202 ? -11.352 -16.375 -28.688 1 97.88 202 ASN B N 1
ATOM 6192 C CA . ASN B 1 202 ? -10.234 -15.453 -28.891 1 97.88 202 ASN B CA 1
ATOM 6193 C C . ASN B 1 202 ? -9.875 -14.719 -27.594 1 97.88 202 ASN B C 1
ATOM 6195 O O . ASN B 1 202 ? -8.93 -13.93 -27.562 1 97.88 202 ASN B O 1
ATOM 6199 N N . SER B 1 203 ? -10.633 -14.883 -26.594 1 98.5 203 SER B N 1
ATOM 6200 C CA . SER B 1 203 ? -10.383 -14.305 -25.281 1 98.5 203 SER B CA 1
ATOM 6201 C C . SER B 1 203 ? -10.344 -15.383 -24.203 1 98.5 203 SER B C 1
ATOM 6203 O O . SER B 1 203 ? -11.242 -15.469 -23.359 1 98.5 203 SER B O 1
ATOM 6205 N N . VAL B 1 204 ? -9.266 -16.172 -24.203 1 98.94 204 VAL B N 1
ATOM 6206 C CA . VAL B 1 204 ? -9.078 -17.281 -23.281 1 98.94 204 VAL B CA 1
ATOM 6207 C C . VAL B 1 204 ? -7.906 -16.984 -22.344 1 98.94 204 VAL B C 1
ATOM 6209 O O . VAL B 1 204 ? -6.82 -16.609 -22.797 1 98.94 204 VAL B O 1
ATOM 6212 N N . THR B 1 205 ? -8.148 -17.016 -21.078 1 98.94 205 THR B N 1
ATOM 6213 C CA . THR B 1 205 ? -7.129 -16.906 -20.031 1 98.94 205 THR B CA 1
ATOM 6214 C C . THR B 1 205 ? -6.941 -18.234 -19.312 1 98.94 205 THR B C 1
ATOM 6216 O O . THR B 1 205 ? -7.902 -18.797 -18.781 1 98.94 205 THR B O 1
ATOM 6219 N N . ILE B 1 206 ? -5.719 -18.75 -19.312 1 98.94 206 ILE B N 1
ATOM 6220 C CA . ILE B 1 206 ? -5.434 -19.922 -18.484 1 98.94 206 ILE B CA 1
ATOM 6221 C C . ILE B 1 206 ? -4.934 -19.469 -17.109 1 98.94 206 ILE B C 1
ATOM 6223 O O . ILE B 1 206 ? -4.219 -18.469 -17 1 98.94 206 ILE B O 1
ATOM 6227 N N . PHE B 1 207 ? -5.395 -20.094 -16.094 1 98.75 207 PHE B N 1
ATOM 6228 C CA . PHE B 1 207 ? -4.93 -19.781 -14.75 1 98.75 207 PHE B CA 1
ATOM 6229 C C . PHE B 1 207 ? -4.906 -21.031 -13.883 1 98.75 207 PHE B C 1
ATOM 6231 O O . PHE B 1 207 ? -5.594 -22.016 -14.18 1 98.75 207 PHE B O 1
ATOM 6238 N N . GLY B 1 208 ? -4.062 -21.109 -12.914 1 98.12 208 GLY B N 1
ATOM 6239 C CA . GLY B 1 208 ? -3.873 -22.25 -12.039 1 98.12 208 GLY B CA 1
ATOM 6240 C C . GLY B 1 208 ? -3.104 -21.922 -10.773 1 98.12 208 GLY B C 1
ATOM 6241 O O . GLY B 1 208 ? -2.619 -20.797 -10.617 1 98.12 208 GLY B O 1
ATOM 6242 N N . GLU B 1 209 ? -3.072 -22.844 -9.859 1 96.06 209 GLU B N 1
ATOM 6243 C CA . GLU B 1 209 ? -2.43 -22.656 -8.562 1 96.06 209 GLU B CA 1
ATOM 6244 C C . GLU B 1 209 ? -1.461 -23.797 -8.266 1 96.06 209 GLU B C 1
ATOM 6246 O O . GLU B 1 209 ? -1.729 -24.953 -8.609 1 96.06 209 GLU B O 1
ATOM 6251 N N . SER B 1 210 ? -0.365 -23.422 -7.633 1 95.56 210 SER B N 1
ATOM 6252 C CA . SER B 1 210 ? 0.646 -24.422 -7.273 1 95.56 210 SER B CA 1
ATOM 6253 C C . SER B 1 210 ? 1.14 -25.172 -8.5 1 95.56 210 SER B C 1
ATOM 6255 O O . SER B 1 210 ? 1.587 -24.562 -9.477 1 95.56 210 SER B O 1
ATOM 6257 N N . ALA B 1 211 ? 0.934 -26.516 -8.562 1 96.06 211 ALA B N 1
ATOM 6258 C CA . ALA B 1 211 ? 1.341 -27.297 -9.734 1 96.06 211 ALA B CA 1
ATOM 6259 C C . ALA B 1 211 ? 0.549 -26.875 -10.969 1 96.06 211 ALA B C 1
ATOM 6261 O O . ALA B 1 211 ? 1.071 -26.891 -12.086 1 96.06 211 ALA B O 1
ATOM 6262 N N . GLY B 1 212 ? -0.68 -26.469 -10.758 1 97.62 212 GLY B N 1
ATOM 6263 C CA . GLY B 1 212 ? -1.439 -25.906 -11.867 1 97.62 212 GLY B CA 1
ATOM 6264 C C . GLY B 1 212 ? -0.82 -24.641 -12.43 1 97.62 212 GLY B C 1
ATOM 6265 O O . GLY B 1 212 ? -0.836 -24.422 -13.648 1 97.62 212 GLY B O 1
ATOM 6266 N N . ALA B 1 213 ? -0.318 -23.875 -11.5 1 98.5 213 ALA B N 1
ATOM 6267 C CA . ALA B 1 213 ? 0.374 -22.656 -11.93 1 98.5 213 ALA B CA 1
ATOM 6268 C C . ALA B 1 213 ? 1.684 -23 -12.641 1 98.5 213 ALA B C 1
ATOM 6270 O O . ALA B 1 213 ? 2.092 -22.297 -13.57 1 98.5 213 ALA B O 1
ATOM 6271 N N . TRP B 1 214 ? 2.404 -24.047 -12.203 1 97.88 214 TRP B N 1
ATOM 6272 C CA . TRP B 1 214 ? 3.539 -24.547 -12.969 1 97.88 214 TRP B CA 1
ATOM 6273 C C . TRP B 1 214 ? 3.129 -24.859 -14.406 1 97.88 214 TRP B C 1
ATOM 6275 O O . TRP B 1 214 ? 3.785 -24.422 -15.352 1 97.88 214 TRP B O 1
ATOM 6285 N N . CYS B 1 215 ? 2.053 -25.547 -14.523 1 98.44 215 CYS B N 1
ATOM 6286 C CA . CYS B 1 215 ? 1.55 -25.922 -15.844 1 98.44 215 CYS B CA 1
ATOM 6287 C C . CYS B 1 215 ? 1.228 -24.688 -16.672 1 98.44 215 CYS B C 1
ATOM 6289 O O . CYS B 1 215 ? 1.628 -24.594 -17.844 1 98.44 215 CYS B O 1
ATOM 6291 N N . VAL B 1 216 ? 0.54 -23.75 -16.047 1 98.81 216 VAL B N 1
ATOM 6292 C CA . VAL B 1 216 ? 0.207 -22.5 -16.734 1 98.81 216 VAL B CA 1
ATOM 6293 C C . VAL B 1 216 ? 1.478 -21.859 -17.281 1 98.81 216 VAL B C 1
ATOM 6295 O O . VAL B 1 216 ? 1.531 -21.484 -18.453 1 98.81 216 VAL B O 1
ATOM 6298 N N . SER B 1 217 ? 2.451 -21.781 -16.469 1 98.75 217 SER B N 1
ATOM 6299 C CA . SER B 1 217 ? 3.703 -21.125 -16.844 1 98.75 217 SER B CA 1
ATOM 6300 C C . SER B 1 217 ? 4.406 -21.906 -17.953 1 98.75 217 SER B C 1
ATOM 6302 O O . SER B 1 217 ? 4.883 -21.312 -18.922 1 98.75 217 SER B O 1
ATOM 6304 N N . PHE B 1 218 ? 4.473 -23.188 -17.891 1 98.44 218 PHE B N 1
ATOM 6305 C CA . PHE B 1 218 ? 5.109 -24 -18.922 1 98.44 218 PHE B CA 1
ATOM 6306 C C . PHE B 1 218 ? 4.348 -23.891 -20.25 1 98.44 218 PHE B C 1
ATOM 6308 O O . PHE B 1 218 ? 4.957 -23.859 -21.312 1 98.44 218 PHE B O 1
ATOM 6315 N N . LEU B 1 219 ? 3.033 -23.844 -20.188 1 98.81 219 LEU B N 1
ATOM 6316 C CA . LEU B 1 219 ? 2.219 -23.719 -21.391 1 98.81 219 LEU B CA 1
ATOM 6317 C C . LEU B 1 219 ? 2.533 -22.438 -22.125 1 98.81 219 LEU B C 1
ATOM 6319 O O . LEU B 1 219 ? 2.445 -22.375 -23.359 1 98.81 219 LEU B O 1
ATOM 6323 N N . THR B 1 220 ? 2.959 -21.391 -21.406 1 98.75 220 THR B N 1
ATOM 6324 C CA . THR B 1 220 ? 3.295 -20.109 -22.016 1 98.75 220 THR B CA 1
ATOM 6325 C C . THR B 1 220 ? 4.664 -20.172 -22.688 1 98.75 220 THR B C 1
ATOM 6327 O O . THR B 1 220 ? 5.082 -19.219 -23.344 1 98.75 220 THR B O 1
ATOM 6330 N N . LEU B 1 221 ? 5.355 -21.328 -22.578 1 98.19 221 LEU B N 1
ATOM 6331 C CA . LEU B 1 221 ? 6.684 -21.484 -23.156 1 98.19 221 LEU B CA 1
ATOM 6332 C C . LEU B 1 221 ? 6.645 -22.453 -24.344 1 98.19 221 LEU B C 1
ATOM 6334 O O . LEU B 1 221 ? 7.688 -22.953 -24.766 1 98.19 221 LEU B O 1
ATOM 6338 N N . ILE B 1 222 ? 5.52 -22.719 -24.828 1 98.44 222 ILE B N 1
ATOM 6339 C CA . ILE B 1 222 ? 5.32 -23.609 -25.953 1 98.44 222 ILE B CA 1
ATOM 6340 C C . ILE B 1 222 ? 4.738 -22.828 -27.141 1 98.44 222 ILE B C 1
ATOM 6342 O O . ILE B 1 222 ? 3.521 -22.672 -27.234 1 98.44 222 ILE B O 1
ATOM 6346 N N . PRO B 1 223 ? 5.539 -22.438 -28.047 1 97.94 223 PRO B N 1
ATOM 6347 C CA . PRO B 1 223 ? 5.117 -21.531 -29.125 1 97.94 223 PRO B CA 1
ATOM 6348 C C . PRO B 1 223 ? 3.965 -22.094 -29.953 1 97.94 223 PRO B C 1
ATOM 6350 O O . PRO B 1 223 ? 3.137 -21.328 -30.453 1 97.94 223 PRO B O 1
ATOM 6353 N N . SER B 1 224 ? 3.885 -23.391 -30.078 1 97.88 224 SER B N 1
ATOM 6354 C CA . SER B 1 224 ? 2.824 -24 -30.875 1 97.88 224 SER B CA 1
ATOM 6355 C C . SER B 1 224 ? 1.459 -23.781 -30.234 1 97.88 224 SER B C 1
ATOM 6357 O O . SER B 1 224 ? 0.426 -24.047 -30.844 1 97.88 224 SER B O 1
ATOM 6359 N N . ASN B 1 225 ? 1.441 -23.266 -29.031 1 98.69 225 ASN B N 1
ATOM 6360 C CA . ASN B 1 225 ? 0.187 -22.984 -28.344 1 98.69 225 ASN B CA 1
ATOM 6361 C C . ASN B 1 225 ? -0.407 -21.641 -28.781 1 98.69 225 ASN B C 1
ATOM 6363 O O . ASN B 1 225 ? -1.486 -21.266 -28.312 1 98.69 225 ASN B O 1
ATOM 6367 N N . LYS B 1 226 ? 0.311 -20.891 -29.594 1 97.94 226 LYS B N 1
ATOM 6368 C CA . LYS B 1 226 ? -0.217 -19.625 -30.078 1 97.94 226 LYS B CA 1
ATOM 6369 C C . LYS B 1 226 ? -1.636 -19.781 -30.609 1 97.94 226 LYS B C 1
ATOM 6371 O O . LYS B 1 226 ? -1.909 -20.703 -31.391 1 97.94 226 LYS B O 1
ATOM 6376 N N . GLY B 1 227 ? -2.514 -18.938 -30.156 1 97.94 227 GLY B N 1
ATOM 6377 C CA . GLY B 1 227 ? -3.898 -18.984 -30.594 1 97.94 227 GLY B CA 1
ATOM 6378 C C . GLY B 1 227 ? -4.816 -19.703 -29.625 1 97.94 227 GLY B C 1
ATOM 6379 O O . GLY B 1 227 ? -6.035 -19.516 -29.656 1 97.94 227 GLY B O 1
ATOM 6380 N N . LEU B 1 228 ? -4.266 -20.516 -28.719 1 98.75 228 LEU B N 1
ATOM 6381 C CA . LEU B 1 228 ? -5.09 -21.266 -27.781 1 98.75 228 LEU B CA 1
ATOM 6382 C C . LEU B 1 228 ? -5.52 -20.391 -26.609 1 98.75 228 LEU B C 1
ATOM 6384 O O . LEU B 1 228 ? -6.57 -20.625 -26 1 98.75 228 LEU B O 1
ATOM 6388 N N . PHE B 1 229 ? -4.727 -19.406 -26.266 1 98.81 229 PHE B N 1
ATOM 6389 C CA . PHE B 1 229 ? -5.004 -18.438 -25.203 1 98.81 229 PHE B CA 1
ATOM 6390 C C . PHE B 1 229 ? -4.219 -17.141 -25.438 1 98.81 229 PHE B C 1
ATOM 6392 O O . PHE B 1 229 ? -3.25 -17.125 -26.203 1 98.81 229 PHE B O 1
ATOM 6399 N N . THR B 1 230 ? -4.652 -16.078 -24.734 1 98.5 230 THR B N 1
ATOM 6400 C CA . THR B 1 230 ? -4.008 -14.789 -24.922 1 98.5 230 THR B CA 1
ATOM 6401 C C . THR B 1 230 ? -3.482 -14.242 -23.594 1 98.5 230 THR B C 1
ATOM 6403 O O . THR B 1 230 ? -2.693 -13.297 -23.578 1 98.5 230 THR B O 1
ATOM 6406 N N . ARG B 1 231 ? -3.926 -14.867 -22.5 1 98.88 231 ARG B N 1
ATOM 6407 C CA . ARG B 1 231 ? -3.537 -14.383 -21.188 1 98.88 231 ARG B CA 1
ATOM 6408 C C . ARG B 1 231 ? -3.311 -15.547 -20.219 1 98.88 231 ARG B C 1
ATOM 6410 O O . ARG B 1 231 ? -3.861 -16.625 -20.406 1 98.88 231 ARG B O 1
ATOM 6417 N N . ALA B 1 232 ? -2.482 -15.305 -19.203 1 98.94 232 ALA B N 1
ATOM 6418 C CA . ALA B 1 232 ? -2.158 -16.359 -18.234 1 98.94 232 ALA B CA 1
ATOM 6419 C C . ALA B 1 232 ? -2.014 -15.781 -16.828 1 98.94 232 ALA B C 1
ATOM 6421 O O . ALA B 1 232 ? -1.473 -14.688 -16.656 1 98.94 232 ALA B O 1
ATOM 6422 N N . ILE B 1 233 ? -2.549 -16.469 -15.836 1 98.94 233 ILE B N 1
ATOM 6423 C CA . ILE B 1 233 ? -2.373 -16.141 -14.43 1 98.94 233 ILE B CA 1
ATOM 6424 C C . ILE B 1 233 ? -1.745 -17.312 -13.695 1 98.94 233 ILE B C 1
ATOM 6426 O O . ILE B 1 233 ? -2.375 -18.375 -13.539 1 98.94 233 ILE B O 1
ATOM 6430 N N . ALA B 1 234 ? -0.536 -17.188 -13.258 1 98.81 234 ALA B N 1
ATOM 6431 C CA . ALA B 1 234 ? 0.169 -18.219 -12.492 1 98.81 234 ALA B CA 1
ATOM 6432 C C . ALA B 1 234 ? 0.117 -17.922 -11 1 98.81 234 ALA B C 1
ATOM 6434 O O . ALA B 1 234 ? 0.766 -16.984 -10.523 1 98.81 234 ALA B O 1
ATOM 6435 N N . GLN B 1 235 ? -0.63 -18.75 -10.258 1 98.25 235 GLN B N 1
ATOM 6436 C CA . GLN B 1 235 ? -0.865 -18.5 -8.836 1 98.25 235 GLN B CA 1
ATOM 6437 C C . GLN B 1 235 ? -0.038 -19.438 -7.973 1 98.25 235 GLN B C 1
ATOM 6439 O O . GLN B 1 235 ? -0.345 -20.641 -7.875 1 98.25 235 GLN B O 1
ATOM 6444 N N . SER B 1 236 ? 0.981 -18.938 -7.312 1 97.31 236 SER B N 1
ATOM 6445 C CA . SER B 1 236 ? 1.819 -19.703 -6.395 1 97.31 236 SER B CA 1
ATOM 6446 C C . SER B 1 236 ? 2.58 -20.797 -7.125 1 97.31 236 SER B C 1
ATOM 6448 O O . SER B 1 236 ? 2.555 -21.953 -6.707 1 97.31 236 SER B O 1
ATOM 6450 N N . GLY B 1 237 ? 3.184 -20.406 -8.266 1 97.62 237 GLY B N 1
ATOM 6451 C CA . GLY B 1 237 ? 3.982 -21.344 -9.047 1 97.62 237 GLY B CA 1
ATOM 6452 C C . GLY B 1 237 ? 4.262 -20.859 -10.453 1 97.62 237 GLY B C 1
ATOM 6453 O O . GLY B 1 237 ? 3.391 -20.266 -11.102 1 97.62 237 GLY B O 1
ATOM 6454 N N . VAL B 1 238 ? 5.469 -21.062 -10.859 1 98.19 238 VAL B N 1
ATOM 6455 C CA . VAL B 1 238 ? 5.883 -20.766 -12.227 1 98.19 238 VAL B CA 1
ATOM 6456 C C . VAL B 1 238 ? 6.906 -21.797 -12.695 1 98.19 238 VAL B C 1
ATOM 6458 O O . VAL B 1 238 ? 7.406 -22.594 -11.891 1 98.19 238 VAL B O 1
ATOM 6461 N N . ALA B 1 239 ? 7.16 -21.797 -13.984 1 96.44 239 ALA B N 1
ATOM 6462 C CA . ALA B 1 239 ? 8.242 -22.625 -14.508 1 96.44 239 ALA B CA 1
ATOM 6463 C C . ALA B 1 239 ? 9.57 -22.25 -13.852 1 96.44 239 ALA B C 1
ATOM 6465 O O . ALA B 1 239 ? 9.859 -21.078 -13.625 1 96.44 239 ALA B O 1
ATOM 6466 N N . ALA B 1 240 ? 10.289 -23.25 -13.523 1 92.88 240 ALA B N 1
ATOM 6467 C CA . ALA B 1 240 ? 11.578 -23.062 -12.867 1 92.88 240 ALA B CA 1
ATOM 6468 C C . ALA B 1 240 ? 12.57 -24.156 -13.281 1 92.88 240 ALA B C 1
ATOM 6470 O O . ALA B 1 240 ? 12.172 -25.234 -13.727 1 92.88 240 ALA B O 1
ATOM 6471 N N . ARG B 1 241 ? 13.797 -23.906 -13.07 1 86.81 241 ARG B N 1
ATOM 6472 C CA . ARG B 1 241 ? 14.867 -24.797 -13.477 1 86.81 241 ARG B CA 1
ATOM 6473 C C . ARG B 1 241 ? 14.781 -26.141 -12.742 1 86.81 241 ARG B C 1
ATOM 6475 O O . ARG B 1 241 ? 15.016 -27.188 -13.328 1 86.81 241 ARG B O 1
ATOM 6482 N N . TYR B 1 242 ? 14.43 -26.031 -11.539 1 86.19 242 TYR B N 1
ATOM 6483 C CA . TYR B 1 242 ? 14.477 -27.234 -10.703 1 86.19 242 TYR B CA 1
ATOM 6484 C C . TYR B 1 242 ? 13.328 -28.172 -11.039 1 86.19 242 TYR B C 1
ATOM 6486 O O . TYR B 1 242 ? 13.328 -29.344 -10.633 1 86.19 242 TYR B O 1
ATOM 6494 N N . LEU B 1 243 ? 12.375 -27.734 -11.781 1 88.19 243 LEU B N 1
ATOM 6495 C CA . LEU B 1 243 ? 11.164 -28.516 -12.023 1 88.19 243 LEU B CA 1
ATOM 6496 C C . LEU B 1 243 ? 11.352 -29.469 -13.195 1 88.19 243 LEU B C 1
ATOM 6498 O O . LEU B 1 243 ? 10.547 -30.375 -13.383 1 88.19 243 LEU B O 1
ATOM 6502 N N . SER B 1 244 ? 12.359 -29.359 -13.969 1 86.88 244 SER B N 1
ATOM 6503 C CA . SER B 1 244 ? 12.594 -30.234 -15.117 1 86.88 244 SER B CA 1
ATOM 6504 C C . SER B 1 244 ? 13.695 -31.234 -14.828 1 86.88 244 SER B C 1
ATOM 6506 O O . SER B 1 244 ? 14.867 -30.875 -14.727 1 86.88 244 SER B O 1
ATOM 6508 N N . PRO B 1 245 ? 13.289 -32.5 -14.773 1 86.31 245 PRO B N 1
ATOM 6509 C CA . PRO B 1 245 ? 14.305 -33.5 -14.438 1 86.31 245 PRO B CA 1
ATOM 6510 C C . PRO B 1 245 ? 15.359 -33.656 -15.531 1 86.31 245 PRO B C 1
ATOM 6512 O O . PRO B 1 245 ? 15.031 -33.594 -16.719 1 86.31 245 PRO B O 1
ATOM 6515 N N . GLY B 1 246 ? 16.562 -33.906 -15.109 1 83.5 246 GLY B N 1
ATOM 6516 C CA . GLY B 1 246 ? 17.656 -34.156 -16.031 1 83.5 246 GLY B CA 1
ATOM 6517 C C . GLY B 1 246 ? 17.781 -35.625 -16.391 1 83.5 246 GLY B C 1
ATOM 6518 O O . GLY B 1 246 ? 16.953 -36.438 -15.992 1 83.5 246 GLY B O 1
ATOM 6519 N N . LYS B 1 247 ? 18.797 -35.938 -17.156 1 84.56 247 LYS B N 1
ATOM 6520 C CA . LYS B 1 247 ? 19.031 -37.281 -17.625 1 84.56 247 LYS B CA 1
ATOM 6521 C C . LYS B 1 247 ? 19.234 -38.25 -16.469 1 84.56 247 LYS B C 1
ATOM 6523 O O . LYS B 1 247 ? 18.719 -39.375 -16.469 1 84.56 247 LYS B O 1
ATOM 6528 N N . ARG B 1 248 ? 19.969 -37.844 -15.539 1 84 248 ARG B N 1
ATOM 6529 C CA . ARG B 1 248 ? 20.297 -38.688 -14.398 1 84 248 ARG B CA 1
ATOM 6530 C C . ARG B 1 248 ? 19.031 -39.031 -13.594 1 84 248 ARG B C 1
ATOM 6532 O O . ARG B 1 248 ? 18.844 -40.156 -13.18 1 84 248 ARG B O 1
ATOM 6539 N N . GLU B 1 249 ? 18.25 -38 -13.352 1 85.31 249 GLU B N 1
ATOM 6540 C CA . GLU B 1 249 ? 17.016 -38.188 -12.594 1 85.31 249 GLU B CA 1
ATOM 6541 C C . GLU B 1 249 ? 16.062 -39.125 -13.32 1 85.31 249 GLU B C 1
ATOM 6543 O O . GLU B 1 249 ? 15.461 -40.031 -12.703 1 85.31 249 GLU B O 1
ATOM 6548 N N . VAL B 1 250 ? 15.953 -38.969 -14.578 1 88.06 250 VAL B N 1
ATOM 6549 C CA . VAL B 1 250 ? 15.062 -39.781 -15.391 1 88.06 250 VAL B CA 1
ATOM 6550 C C . VAL B 1 250 ? 15.531 -41.25 -15.367 1 88.06 250 VAL B C 1
ATOM 6552 O O . VAL B 1 250 ? 14.727 -42.156 -15.188 1 88.06 250 VAL B O 1
ATOM 6555 N N . GLN B 1 251 ? 16.828 -41.406 -15.5 1 88.62 251 GLN B N 1
ATOM 6556 C CA . GLN B 1 251 ? 17.375 -42.75 -15.508 1 88.62 251 GLN B CA 1
ATOM 6557 C C . GLN B 1 251 ? 17.141 -43.469 -14.172 1 88.62 251 GLN B C 1
ATOM 6559 O O . GLN B 1 251 ? 16.766 -44.625 -14.133 1 88.62 251 GLN B O 1
ATOM 6564 N N . ARG B 1 252 ? 17.359 -42.781 -13.164 1 87.44 252 ARG B N 1
ATOM 6565 C CA . ARG B 1 252 ? 17.141 -43.344 -11.836 1 87.44 252 ARG B CA 1
ATOM 6566 C C . ARG B 1 252 ? 15.672 -43.719 -11.648 1 87.44 252 ARG B C 1
ATOM 6568 O O . ARG B 1 252 ? 15.359 -44.75 -11.078 1 87.44 252 ARG B O 1
ATOM 6575 N N . PHE B 1 253 ? 14.883 -42.875 -12.078 1 90.19 253 PHE B N 1
ATOM 6576 C CA . PHE B 1 253 ? 13.445 -43.094 -11.922 1 90.19 253 PHE B CA 1
ATOM 6577 C C . PHE B 1 253 ? 12.977 -44.281 -12.727 1 90.19 253 PHE B C 1
ATOM 6579 O O . PHE B 1 253 ? 12.258 -45.125 -12.219 1 90.19 253 PHE B O 1
ATOM 6586 N N . ILE B 1 254 ? 13.406 -44.406 -13.977 1 92.5 254 ILE B N 1
ATOM 6587 C CA . ILE B 1 254 ? 12.906 -45.469 -14.82 1 92.5 254 ILE B CA 1
ATOM 6588 C C . ILE B 1 254 ? 13.492 -46.812 -14.359 1 92.5 254 ILE B C 1
ATOM 6590 O O . ILE B 1 254 ? 12.859 -47.875 -14.492 1 92.5 254 ILE B O 1
ATOM 6594 N N . GLN B 1 255 ? 14.688 -46.75 -13.797 1 93.19 255 GLN B N 1
ATOM 6595 C CA . GLN B 1 255 ? 15.25 -47.969 -13.203 1 93.19 255 GLN B CA 1
ATOM 6596 C C . GLN B 1 255 ? 14.398 -48.438 -12.031 1 93.19 255 GLN B C 1
ATOM 6598 O O . GLN B 1 255 ? 14.117 -49.656 -11.914 1 93.19 255 GLN B O 1
ATOM 6603 N N . HIS B 1 256 ? 14.055 -47.531 -11.242 1 92.12 256 HIS B N 1
ATOM 6604 C CA . HIS B 1 256 ? 13.203 -47.844 -10.102 1 92.12 256 HIS B CA 1
ATOM 6605 C C . HIS B 1 256 ? 11.859 -48.406 -10.555 1 92.12 256 HIS B C 1
ATOM 6607 O O . HIS B 1 256 ? 11.391 -49.438 -10.023 1 92.12 256 HIS B O 1
ATOM 6613 N N . VAL B 1 257 ? 11.234 -47.812 -11.531 1 93.75 257 VAL B N 1
ATOM 6614 C CA . VAL B 1 257 ? 9.953 -48.25 -12.07 1 93.75 257 VAL B CA 1
ATOM 6615 C C . VAL B 1 257 ? 10.102 -49.625 -12.664 1 93.75 257 VAL B C 1
ATOM 6617 O O . VAL B 1 257 ? 9.234 -50.5 -12.469 1 93.75 257 VAL B O 1
ATOM 6620 N N . SER B 1 258 ? 11.188 -49.812 -13.359 1 95.56 258 SER B N 1
ATOM 6621 C CA . SER B 1 258 ? 11.469 -51.094 -13.953 1 95.56 258 SER B CA 1
ATOM 6622 C C . SER B 1 258 ? 11.516 -52.188 -12.891 1 95.56 258 SER B C 1
ATOM 6624 O O . SER B 1 258 ? 10.93 -53.281 -13.062 1 95.56 258 SER B O 1
ATOM 6626 N N . GLU B 1 259 ? 12.164 -51.938 -11.82 1 94.62 259 GLU B N 1
ATOM 6627 C CA . GLU B 1 259 ? 12.336 -52.906 -10.742 1 94.62 259 GLU B CA 1
ATOM 6628 C C . GLU B 1 259 ? 11 -53.25 -10.078 1 94.62 259 GLU B C 1
ATOM 6630 O O . GLU B 1 259 ? 10.703 -54.406 -9.82 1 94.62 259 GLU B O 1
ATOM 6635 N N . LEU B 1 260 ? 10.188 -52.312 -9.859 1 93.25 260 LEU B N 1
ATOM 6636 C CA . LEU B 1 260 ? 8.953 -52.5 -9.117 1 93.25 260 LEU B CA 1
ATOM 6637 C C . LEU B 1 260 ? 7.887 -53.156 -9.992 1 93.25 260 LEU B C 1
ATOM 6639 O O . LEU B 1 260 ? 7.02 -53.875 -9.5 1 93.25 260 LEU B O 1
ATOM 6643 N N . THR B 1 261 ? 7.957 -52.906 -11.273 1 95.19 261 THR B N 1
ATOM 6644 C CA . THR B 1 261 ? 6.934 -53.406 -12.188 1 95.19 261 THR B CA 1
ATOM 6645 C C . THR B 1 261 ? 7.391 -54.688 -12.867 1 95.19 261 THR B C 1
ATOM 6647 O O . THR B 1 261 ? 6.598 -55.375 -13.516 1 95.19 261 THR B O 1
ATOM 6650 N N . ASN B 1 262 ? 8.609 -55 -12.773 1 95.5 262 ASN B N 1
ATOM 6651 C CA . ASN B 1 262 ? 9.242 -56.125 -13.445 1 95.5 262 ASN B CA 1
ATOM 6652 C C . ASN B 1 262 ? 9.195 -55.969 -14.969 1 95.5 262 ASN B C 1
ATOM 6654 O O . ASN B 1 262 ? 9.016 -56.938 -15.688 1 95.5 262 ASN B O 1
ATOM 6658 N N . CYS B 1 263 ? 9.188 -54.719 -15.43 1 96.88 263 CYS B N 1
ATOM 6659 C CA . CYS B 1 263 ? 9.32 -54.406 -16.844 1 96.88 263 CYS B CA 1
ATOM 6660 C C . CYS B 1 263 ? 10.773 -54.125 -17.203 1 96.88 263 CYS B C 1
ATOM 6662 O O . CYS B 1 263 ? 11.352 -53.156 -16.734 1 96.88 263 CYS B O 1
ATOM 6664 N N . SER B 1 264 ? 11.336 -54.875 -18.094 1 96 264 SER B N 1
ATOM 6665 C CA . SER B 1 264 ? 12.758 -54.781 -18.391 1 96 264 SER B CA 1
ATOM 6666 C C . SER B 1 264 ? 13.086 -53.531 -19.188 1 96 264 SER B C 1
ATOM 6668 O O . SER B 1 264 ? 12.336 -53.156 -20.078 1 96 264 SER B O 1
ATOM 6670 N N . LEU B 1 265 ? 14.281 -53 -18.969 1 94.69 265 LEU B N 1
ATOM 6671 C CA . LEU B 1 265 ? 14.75 -51.781 -19.641 1 94.69 265 LEU B CA 1
ATOM 6672 C C . LEU B 1 265 ? 15.641 -52.156 -20.828 1 94.69 265 LEU B C 1
ATOM 6674 O O . LEU B 1 265 ? 16.141 -51.25 -21.516 1 94.69 265 LEU B O 1
ATOM 6678 N N . ASP B 1 266 ? 15.844 -53.344 -21.094 1 94.44 266 ASP B N 1
ATOM 6679 C CA . ASP B 1 266 ? 16.734 -53.781 -22.156 1 94.44 266 ASP B CA 1
ATOM 6680 C C . ASP B 1 266 ? 16.297 -53.219 -23.516 1 94.44 266 ASP B C 1
ATOM 6682 O O . ASP B 1 266 ? 17.141 -52.812 -24.328 1 94.44 266 ASP B O 1
ATOM 6686 N N . ASN B 1 267 ? 15.008 -53.25 -23.766 1 95.62 267 ASN B N 1
ATOM 6687 C CA . ASN B 1 267 ? 14.367 -52.625 -24.906 1 95.62 267 ASN B CA 1
ATOM 6688 C C . ASN B 1 267 ? 13.312 -51.625 -24.484 1 95.62 267 ASN B C 1
ATOM 6690 O O . ASN B 1 267 ? 12.297 -51.969 -23.891 1 95.62 267 ASN B O 1
ATOM 6694 N N . LYS B 1 268 ? 13.562 -50.375 -24.844 1 94.88 268 LYS B N 1
ATOM 6695 C CA . LYS B 1 268 ? 12.719 -49.281 -24.359 1 94.88 268 LYS B CA 1
ATOM 6696 C C . LYS B 1 268 ? 11.281 -49.438 -24.859 1 94.88 268 LYS B C 1
ATOM 6698 O O . LYS B 1 268 ? 10.336 -49.062 -24.141 1 94.88 268 LYS B O 1
ATOM 6703 N N . ASN B 1 269 ? 11.164 -49.875 -26.078 1 95.88 269 ASN B N 1
ATOM 6704 C CA . ASN B 1 269 ? 9.82 -50.094 -26.594 1 95.88 269 ASN B CA 1
ATOM 6705 C C . ASN B 1 269 ? 9.094 -51.188 -25.797 1 95.88 269 ASN B C 1
ATOM 6707 O O . ASN B 1 269 ? 7.918 -51.031 -25.469 1 95.88 269 ASN B O 1
ATOM 6711 N N . ASP B 1 270 ? 9.844 -52.219 -25.5 1 96.38 270 ASP B N 1
ATOM 6712 C CA . ASP B 1 270 ? 9.273 -53.312 -24.719 1 96.38 270 ASP B CA 1
ATOM 6713 C C . ASP B 1 270 ? 8.953 -52.875 -23.297 1 96.38 270 ASP B C 1
ATOM 6715 O O . ASP B 1 270 ? 7.965 -53.312 -22.703 1 96.38 270 ASP B O 1
ATOM 6719 N N . PHE B 1 271 ? 9.812 -52.062 -22.812 1 96.81 271 PHE B N 1
ATOM 6720 C CA . PHE B 1 271 ? 9.609 -51.531 -21.469 1 96.81 271 PHE B CA 1
ATOM 6721 C C . PHE B 1 271 ? 8.281 -50.781 -21.391 1 96.81 271 PHE B C 1
ATOM 6723 O O . PHE B 1 271 ? 7.469 -51.031 -20.5 1 96.81 271 PHE B O 1
ATOM 6730 N N . ILE B 1 272 ? 7.945 -49.906 -22.344 1 97.06 272 ILE B N 1
ATOM 6731 C CA . ILE B 1 272 ? 6.727 -49.125 -22.344 1 97.06 272 ILE B CA 1
ATOM 6732 C C . ILE B 1 272 ? 5.52 -50.031 -22.609 1 97.06 272 ILE B C 1
ATOM 6734 O O . ILE B 1 272 ? 4.457 -49.844 -22.016 1 97.06 272 ILE B O 1
ATOM 6738 N N . ASP B 1 273 ? 5.707 -51 -23.5 1 97.06 273 ASP B N 1
ATOM 6739 C CA . ASP B 1 273 ? 4.629 -51.938 -23.766 1 97.06 273 ASP B CA 1
ATOM 6740 C C . ASP B 1 273 ? 4.25 -52.719 -22.5 1 97.06 273 ASP B C 1
ATOM 6742 O O . ASP B 1 273 ? 3.068 -52.969 -22.25 1 97.06 273 ASP B O 1
ATOM 6746 N N . CYS B 1 274 ? 5.277 -53.094 -21.812 1 97.5 274 CYS B N 1
ATOM 6747 C CA . CYS B 1 274 ? 5.062 -53.781 -20.547 1 97.5 274 CYS B CA 1
ATOM 6748 C C . CYS B 1 274 ? 4.312 -52.875 -19.562 1 97.5 274 CYS B C 1
ATOM 6750 O O . CYS B 1 274 ? 3.359 -53.312 -18.922 1 97.5 274 CYS B O 1
ATOM 6752 N N . LEU B 1 275 ? 4.66 -51.625 -19.453 1 97.19 275 LEU B N 1
ATOM 6753 C CA . LEU B 1 275 ? 4.008 -50.656 -18.562 1 97.19 275 LEU B CA 1
ATOM 6754 C C . LEU B 1 275 ? 2.557 -50.438 -18.969 1 97.19 275 LEU B C 1
ATOM 6756 O O . LEU B 1 275 ? 1.694 -50.219 -18.109 1 97.19 275 LEU B O 1
ATOM 6760 N N . ARG B 1 276 ? 2.25 -50.438 -20.266 1 97.19 276 ARG B N 1
ATOM 6761 C CA . ARG B 1 276 ? 0.889 -50.25 -20.766 1 97.19 276 ARG B CA 1
ATOM 6762 C C . ARG B 1 276 ? -0.027 -51.375 -20.266 1 97.19 276 ARG B C 1
ATOM 6764 O O . ARG B 1 276 ? -1.238 -51.156 -20.141 1 97.19 276 ARG B O 1
ATOM 6771 N N . LYS B 1 277 ? 0.591 -52.469 -19.906 1 96.38 277 LYS B N 1
ATOM 6772 C CA . LYS B 1 277 ? -0.192 -53.625 -19.484 1 96.38 277 LYS B CA 1
ATOM 6773 C C . LYS B 1 277 ? -0.186 -53.75 -17.969 1 96.38 277 LYS B C 1
ATOM 6775 O O . LYS B 1 277 ? -0.913 -54.594 -17.406 1 96.38 277 LYS B O 1
ATOM 6780 N N . THR B 1 278 ? 0.621 -52.969 -17.328 1 96.88 278 THR B N 1
ATOM 6781 C CA . THR B 1 278 ? 0.769 -53.062 -15.883 1 96.88 278 THR B CA 1
ATOM 6782 C C . THR B 1 278 ? -0.448 -52.469 -15.18 1 96.88 278 THR B C 1
ATOM 6784 O O . THR B 1 278 ? -0.978 -51.438 -15.609 1 96.88 278 THR B O 1
ATOM 6787 N N . ASP B 1 279 ? -0.864 -53.094 -14.125 1 95.88 279 ASP B N 1
ATOM 6788 C CA . ASP B 1 279 ? -1.98 -52.594 -13.328 1 95.88 279 ASP B CA 1
ATOM 6789 C C . ASP B 1 279 ? -1.703 -51.188 -12.812 1 95.88 279 ASP B C 1
ATOM 6791 O O . ASP B 1 279 ? -0.588 -50.906 -12.383 1 95.88 279 ASP B O 1
ATOM 6795 N N . VAL B 1 280 ? -2.734 -50.312 -12.898 1 94.75 280 VAL B N 1
ATOM 6796 C CA . VAL B 1 280 ? -2.586 -48.906 -12.547 1 94.75 280 VAL B CA 1
ATOM 6797 C C . VAL B 1 280 ? -2.168 -48.781 -11.078 1 94.75 280 VAL B C 1
ATOM 6799 O O . VAL B 1 280 ? -1.406 -47.875 -10.719 1 94.75 280 VAL B O 1
ATOM 6802 N N . ALA B 1 281 ? -2.66 -49.625 -10.195 1 92.25 281 ALA B N 1
ATOM 6803 C CA . ALA B 1 281 ? -2.307 -49.562 -8.781 1 92.25 281 ALA B CA 1
ATOM 6804 C C . ALA B 1 281 ? -0.808 -49.781 -8.586 1 92.25 281 ALA B C 1
ATOM 6806 O O . ALA B 1 281 ? -0.195 -49.156 -7.715 1 92.25 281 ALA B O 1
ATOM 6807 N N . VAL B 1 282 ? -0.245 -50.656 -9.352 1 94 282 VAL B N 1
ATOM 6808 C CA . VAL B 1 282 ? 1.188 -50.938 -9.281 1 94 282 VAL B CA 1
ATOM 6809 C C . VAL B 1 282 ? 1.97 -49.719 -9.781 1 94 282 VAL B C 1
ATOM 6811 O O . VAL B 1 282 ? 3.006 -49.375 -9.211 1 94 282 VAL B O 1
ATOM 6814 N N . LEU B 1 283 ? 1.49 -49.125 -10.82 1 94.38 283 LEU B N 1
ATOM 6815 C CA . LEU B 1 283 ? 2.141 -47.938 -11.352 1 94.38 283 LEU B CA 1
ATOM 6816 C C . LEU B 1 283 ? 2.119 -46.781 -10.32 1 94.38 283 LEU B C 1
ATOM 6818 O O . LEU B 1 283 ? 3.107 -46.062 -10.172 1 94.38 283 LEU B O 1
ATOM 6822 N N . LEU B 1 284 ? 0.981 -46.625 -9.656 1 92.44 284 LEU B N 1
ATOM 6823 C CA . LEU B 1 284 ? 0.86 -45.594 -8.633 1 92.44 284 LEU B CA 1
ATOM 6824 C C . LEU B 1 284 ? 1.832 -45.844 -7.484 1 92.44 284 LEU B C 1
ATOM 6826 O O . LEU B 1 284 ? 2.439 -44.906 -6.961 1 92.44 284 LEU B O 1
ATOM 6830 N N . GLN B 1 285 ? 1.999 -47.031 -7.129 1 89.25 285 GLN B N 1
ATOM 6831 C CA . GLN B 1 285 ? 2.945 -47.375 -6.078 1 89.25 285 GLN B CA 1
ATOM 6832 C C . GLN B 1 285 ? 4.383 -47.125 -6.5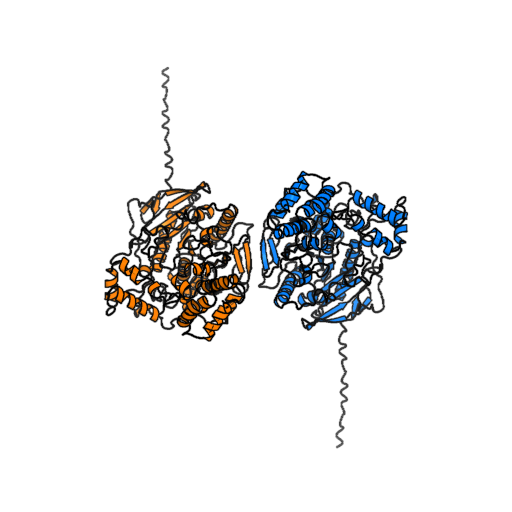16 1 89.25 285 GLN B C 1
ATOM 6834 O O . GLN B 1 285 ? 5.199 -46.625 -5.727 1 89.25 285 GLN B O 1
ATOM 6839 N N . ALA B 1 286 ? 4.641 -47.438 -7.738 1 87.12 286 ALA B N 1
ATOM 6840 C CA . ALA B 1 286 ? 5.98 -47.219 -8.273 1 87.12 286 ALA B CA 1
ATOM 6841 C C . ALA B 1 286 ? 6.324 -45.75 -8.344 1 87.12 286 ALA B C 1
ATOM 6843 O O . ALA B 1 286 ? 7.496 -45.375 -8.305 1 87.12 286 ALA B O 1
ATOM 6844 N N . ALA B 1 287 ? 5.32 -45 -8.414 1 83.5 287 ALA B N 1
ATOM 6845 C CA . ALA B 1 287 ? 5.516 -43.562 -8.602 1 83.5 287 ALA B CA 1
ATOM 6846 C C . ALA B 1 287 ? 5.434 -42.812 -7.277 1 83.5 287 ALA B C 1
ATOM 6848 O O . ALA B 1 287 ? 5.457 -41.594 -7.246 1 83.5 287 ALA B O 1
ATOM 6849 N N . ASP B 1 288 ? 5.289 -43.531 -6.176 1 82.38 288 ASP B N 1
ATOM 6850 C CA . ASP B 1 288 ? 5.27 -42.906 -4.859 1 82.38 288 ASP B CA 1
ATOM 6851 C C . ASP B 1 288 ? 6.586 -42.188 -4.578 1 82.38 288 ASP B C 1
ATOM 6853 O O . ASP B 1 288 ? 7.609 -42.812 -4.324 1 82.38 288 ASP B O 1
ATOM 6857 N N . GLN B 1 289 ? 6.535 -40.844 -4.523 1 74.94 289 GLN B N 1
ATOM 6858 C CA . GLN B 1 289 ? 7.727 -40 -4.402 1 74.94 289 GLN B CA 1
ATOM 6859 C C . GLN B 1 289 ? 8.406 -40.219 -3.049 1 74.94 289 GLN B C 1
ATOM 6861 O O . GLN B 1 289 ? 9.594 -39.938 -2.9 1 74.94 289 GLN B O 1
ATOM 6866 N N . MET B 1 290 ? 7.668 -40.656 -2.105 1 71.38 290 MET B N 1
ATOM 6867 C CA . MET B 1 290 ? 8.227 -40.844 -0.768 1 71.38 290 MET B CA 1
ATOM 6868 C C . MET B 1 290 ? 9.32 -41.875 -0.775 1 71.38 290 MET B C 1
ATOM 6870 O O . MET B 1 290 ? 10.164 -41.906 0.122 1 71.38 290 MET B O 1
ATOM 6874 N N . GLN B 1 291 ? 9.312 -42.625 -1.792 1 72.69 291 GLN B N 1
ATOM 6875 C CA . GLN B 1 291 ? 10.312 -43.656 -1.905 1 72.69 291 GLN B CA 1
ATOM 6876 C C . GLN B 1 291 ? 11.68 -43.094 -2.268 1 72.69 291 GLN B C 1
ATOM 6878 O O . GLN B 1 291 ? 12.703 -43.75 -2.115 1 72.69 291 GLN B O 1
ATOM 6883 N N . PHE B 1 292 ? 11.664 -41.906 -2.699 1 74.69 292 PHE B N 1
ATOM 6884 C CA . PHE B 1 292 ? 12.914 -41.281 -3.145 1 74.69 292 PHE B CA 1
ATOM 6885 C C . PHE B 1 292 ? 13.438 -40.312 -2.1 1 74.69 292 PHE B C 1
ATOM 6887 O O . PHE B 1 292 ? 14.461 -39.656 -2.311 1 74.69 292 PHE B O 1
ATOM 6894 N N . VAL B 1 293 ? 12.758 -40.219 -1.023 1 77 293 VAL B N 1
ATOM 6895 C CA . VAL B 1 293 ? 13.203 -39.312 0.047 1 77 293 VAL B CA 1
ATOM 6896 C C . VAL B 1 293 ? 14.242 -40.031 0.911 1 77 293 VAL B C 1
ATOM 6898 O O . VAL B 1 293 ? 14.031 -41.156 1.338 1 77 293 VAL B O 1
ATOM 6901 N N . ARG B 1 294 ? 15.352 -39.312 1.09 1 80.5 294 ARG B N 1
ATOM 6902 C CA . ARG B 1 294 ? 16.406 -39.875 1.939 1 80.5 294 ARG B CA 1
ATOM 6903 C C . ARG B 1 294 ? 15.953 -39.938 3.393 1 80.5 294 ARG B C 1
ATOM 6905 O O . ARG B 1 294 ? 15.18 -39.094 3.85 1 80.5 294 ARG B O 1
ATOM 6912 N N . GLU B 1 295 ? 16.516 -40.906 4.012 1 82.06 295 GLU B N 1
ATOM 6913 C CA . GLU B 1 295 ? 16.188 -41.094 5.422 1 82.06 295 GLU B CA 1
ATOM 6914 C C . GLU B 1 295 ? 16.484 -39.844 6.227 1 82.06 295 GLU B C 1
ATOM 6916 O O . GLU B 1 295 ? 17.516 -39.188 6.027 1 82.06 295 GLU B O 1
ATOM 6921 N N . ASN B 1 296 ? 15.547 -39.438 7.043 1 86.75 296 ASN B N 1
ATOM 6922 C CA . ASN B 1 296 ? 15.641 -38.344 8 1 86.75 296 ASN B CA 1
ATOM 6923 C C . ASN B 1 296 ? 15.75 -37 7.297 1 86.75 296 ASN B C 1
ATOM 6925 O O . ASN B 1 296 ? 16.359 -36.062 7.824 1 86.75 296 ASN B O 1
ATOM 6929 N N . THR B 1 297 ? 15.305 -37 6.09 1 88.94 297 THR B N 1
ATOM 6930 C CA . THR B 1 297 ? 15.281 -35.719 5.367 1 88.94 297 THR B CA 1
ATOM 6931 C C . THR B 1 297 ? 13.883 -35.438 4.832 1 88.94 297 THR B C 1
ATOM 6933 O O . THR B 1 297 ? 12.984 -36.281 4.938 1 88.94 297 THR B O 1
ATOM 6936 N N . LEU B 1 298 ? 13.648 -34.25 4.434 1 86.56 298 LEU B N 1
ATOM 6937 C CA . LEU B 1 298 ? 12.383 -33.812 3.844 1 86.56 298 LEU B CA 1
ATOM 6938 C C . LEU B 1 298 ? 12.602 -33.156 2.49 1 86.56 298 LEU B C 1
ATOM 6940 O O . LEU B 1 298 ? 11.977 -32.125 2.184 1 86.56 298 LEU B O 1
ATOM 6944 N N . PHE B 1 299 ? 13.539 -33.594 1.725 1 81.88 299 PHE B N 1
ATOM 6945 C CA . PHE B 1 299 ? 13.797 -33.094 0.377 1 81.88 299 PHE B CA 1
ATOM 6946 C C . PHE B 1 299 ? 13.391 -34.125 -0.667 1 81.88 299 PHE B C 1
ATOM 6948 O O . PHE B 1 299 ? 13.812 -35.281 -0.6 1 81.88 299 PHE B O 1
ATOM 6955 N N . VAL B 1 300 ? 12.414 -33.594 -1.518 1 72.62 300 VAL B N 1
ATOM 6956 C CA . VAL B 1 300 ? 11.93 -34.5 -2.576 1 72.62 300 VAL B CA 1
ATOM 6957 C C . VAL B 1 300 ? 12.398 -33.969 -3.934 1 72.62 300 VAL B C 1
ATOM 6959 O O . VAL B 1 300 ? 12.227 -32.781 -4.242 1 72.62 300 VAL B O 1
ATOM 6962 N N . GLU B 1 301 ? 13.031 -34.875 -4.645 1 74.81 301 GLU B N 1
ATOM 6963 C CA . GLU B 1 301 ? 13.438 -34.562 -6.008 1 74.81 301 GLU B CA 1
ATOM 6964 C C . GLU B 1 301 ? 12.219 -34.375 -6.914 1 74.81 301 GLU B C 1
ATOM 6966 O O . GLU B 1 301 ? 11.172 -34.969 -6.691 1 74.81 301 GLU B O 1
ATOM 6971 N N . SER B 1 302 ? 12.367 -33.469 -7.816 1 74.31 302 SER B N 1
ATOM 6972 C CA . SER B 1 302 ? 11.297 -33.281 -8.789 1 74.31 302 SER B CA 1
ATOM 6973 C C . SER B 1 302 ? 11.344 -34.375 -9.859 1 74.31 302 SER B C 1
ATOM 6975 O O . SER B 1 302 ? 12.148 -34.312 -10.789 1 74.31 302 SER B O 1
ATOM 6977 N N . LEU B 1 303 ? 10.477 -35.312 -9.711 1 79.12 303 LEU B N 1
ATOM 6978 C CA . LEU B 1 303 ? 10.5 -36.438 -10.641 1 79.12 303 LEU B CA 1
ATOM 6979 C C . LEU B 1 303 ? 9.414 -36.312 -11.695 1 79.12 303 LEU B C 1
ATOM 6981 O O . LEU B 1 303 ? 9.492 -36.906 -12.758 1 79.12 303 LEU B O 1
ATOM 6985 N N . PHE B 1 304 ? 8.375 -35.562 -11.414 1 82.69 304 PHE B N 1
ATOM 6986 C CA . PHE B 1 304 ? 7.219 -35.531 -12.297 1 82.69 304 PHE B CA 1
ATOM 6987 C C . PHE B 1 304 ? 7.078 -34.156 -12.938 1 82.69 304 PHE B C 1
ATOM 6989 O O . PHE B 1 304 ? 6 -33.781 -13.422 1 82.69 304 PHE B O 1
ATOM 6996 N N . GLY B 1 305 ? 8.086 -33.438 -13.234 1 87.56 305 GLY B N 1
ATOM 6997 C CA . GLY B 1 305 ? 8.016 -32.188 -13.953 1 87.56 305 GLY B CA 1
ATOM 6998 C C . GLY B 1 305 ? 8.219 -32.344 -15.445 1 87.56 305 GLY B C 1
ATOM 6999 O O . GLY B 1 305 ? 8.586 -33.406 -15.93 1 87.56 305 GLY B O 1
ATOM 7000 N N . PRO B 1 306 ? 7.891 -31.281 -16.188 1 91.44 306 PRO B N 1
ATOM 7001 C CA . PRO B 1 306 ? 8.062 -31.328 -17.641 1 91.44 306 PRO B CA 1
ATOM 7002 C C . PRO B 1 306 ? 9.492 -31.688 -18.062 1 91.44 306 PRO B C 1
ATOM 7004 O O . PRO B 1 306 ? 10.453 -31.141 -17.516 1 91.44 306 PRO B O 1
ATOM 7007 N N . ILE B 1 307 ? 9.648 -32.594 -18.938 1 90.31 307 ILE B N 1
ATOM 7008 C CA . ILE B 1 307 ? 10.953 -33.062 -19.391 1 90.31 307 ILE B CA 1
ATOM 7009 C C . ILE B 1 307 ? 11.227 -32.531 -20.797 1 90.31 307 ILE B C 1
ATOM 7011 O O . ILE B 1 307 ? 10.305 -32.125 -21.5 1 90.31 307 ILE B O 1
ATOM 7015 N N . VAL B 1 308 ? 12.516 -32.438 -21.125 1 91.06 308 VAL B N 1
ATOM 7016 C CA . VAL B 1 308 ? 12.898 -32.156 -22.5 1 91.06 308 VAL B CA 1
ATOM 7017 C C . VAL B 1 308 ? 12.516 -33.312 -23.406 1 91.06 308 VAL B C 1
ATOM 7019 O O . VAL B 1 308 ? 13.133 -34.375 -23.344 1 91.06 308 VAL B O 1
ATOM 7022 N N . ASP B 1 309 ? 11.523 -33.125 -24.266 1 91.62 309 ASP B N 1
ATOM 7023 C CA . ASP B 1 309 ? 10.961 -34.219 -25.031 1 91.62 309 ASP B CA 1
ATOM 7024 C C . ASP B 1 309 ? 11.219 -34.031 -26.531 1 91.62 309 ASP B C 1
ATOM 7026 O O . ASP B 1 309 ? 10.82 -34.875 -27.344 1 91.62 309 ASP B O 1
ATOM 7030 N N . GLY B 1 310 ? 11.781 -32.906 -26.875 1 90.88 310 GLY B N 1
ATOM 7031 C CA . GLY B 1 310 ? 12.117 -32.625 -28.266 1 90.88 310 GLY B CA 1
ATOM 7032 C C . GLY B 1 310 ? 10.938 -32.188 -29.094 1 90.88 310 GLY B C 1
ATOM 7033 O O . GLY B 1 310 ? 11.07 -31.938 -30.297 1 90.88 310 GLY B O 1
ATOM 7034 N N . GLU B 1 311 ? 9.797 -32.094 -28.531 1 93.62 311 GLU B N 1
ATOM 7035 C CA . GLU B 1 311 ? 8.586 -31.656 -29.234 1 93.62 311 GLU B CA 1
ATOM 7036 C C . GLU B 1 311 ? 7.98 -30.422 -28.578 1 93.62 311 GLU B C 1
ATOM 7038 O O . GLU B 1 311 ? 8.203 -29.297 -29.031 1 93.62 311 GLU B O 1
ATOM 7043 N N . LEU B 1 312 ? 7.477 -30.562 -27.375 1 95.38 312 LEU B N 1
ATOM 7044 C CA . LEU B 1 312 ? 6.996 -29.391 -26.656 1 95.38 312 LEU B CA 1
ATOM 7045 C C . LEU B 1 312 ? 8.164 -28.531 -26.188 1 95.38 312 LEU B C 1
ATOM 7047 O O . LEU B 1 312 ? 8.094 -27.297 -26.266 1 95.38 312 LEU B O 1
ATOM 7051 N N . PHE B 1 313 ? 9.172 -29.234 -25.734 1 94.5 313 PHE B N 1
ATOM 7052 C CA . PHE B 1 313 ? 10.375 -28.562 -25.266 1 94.5 313 PHE B CA 1
ATOM 7053 C C . PHE B 1 313 ? 11.617 -29.156 -25.922 1 94.5 313 PHE B C 1
ATOM 7055 O O . PHE B 1 313 ? 12.109 -30.203 -25.516 1 94.5 313 PHE B O 1
ATOM 7062 N N . PRO B 1 314 ? 12.188 -28.438 -26.859 1 91.62 314 PRO B N 1
ATOM 7063 C CA . PRO B 1 314 ? 13.391 -28.953 -27.531 1 91.62 314 PRO B CA 1
ATOM 7064 C C . PRO B 1 314 ? 14.633 -28.875 -26.641 1 91.62 314 PRO B C 1
ATOM 7066 O O . PRO B 1 314 ? 15.641 -29.516 -26.938 1 91.62 314 PRO B O 1
ATOM 7069 N N . ASP B 1 315 ? 14.555 -28.062 -25.672 1 90.62 315 ASP B N 1
ATOM 7070 C CA . ASP B 1 315 ? 15.586 -27.859 -24.641 1 90.62 315 ASP B CA 1
ATOM 7071 C C . ASP B 1 315 ? 14.953 -27.469 -23.312 1 90.62 315 ASP B C 1
ATOM 7073 O O . ASP B 1 315 ? 13.734 -27.375 -23.188 1 90.62 315 ASP B O 1
ATOM 7077 N N . ASN B 1 316 ? 15.82 -27.469 -22.312 1 90.56 316 ASN B N 1
ATOM 7078 C CA . ASN B 1 316 ? 15.297 -27 -21.031 1 90.56 316 ASN B CA 1
ATOM 7079 C C . ASN B 1 316 ? 14.539 -25.688 -21.172 1 90.56 316 ASN B C 1
ATOM 7081 O O . ASN B 1 316 ? 15.086 -24.703 -21.672 1 90.56 316 ASN B O 1
ATOM 7085 N N . PRO B 1 317 ? 13.328 -25.641 -20.734 1 90.5 317 PRO B N 1
ATOM 7086 C CA . PRO B 1 317 ? 12.484 -24.469 -20.969 1 90.5 317 PRO B CA 1
ATOM 7087 C C . PRO B 1 317 ? 13.094 -23.172 -20.406 1 90.5 317 PRO B C 1
ATOM 7089 O O . PRO B 1 317 ? 12.961 -22.109 -21.016 1 90.5 317 PRO B O 1
ATOM 7092 N N . MET B 1 318 ? 13.758 -23.234 -19.266 1 91.75 318 MET B N 1
ATOM 7093 C CA . MET B 1 318 ? 14.328 -22.031 -18.656 1 91.75 318 MET B CA 1
ATOM 7094 C C . MET B 1 318 ? 15.57 -21.562 -19.422 1 91.75 318 MET B C 1
ATOM 7096 O O . MET B 1 318 ? 15.844 -20.375 -19.5 1 91.75 318 MET B O 1
ATOM 7100 N N . LYS B 1 319 ? 16.266 -22.531 -19.938 1 89.94 319 LYS B N 1
ATOM 7101 C CA . LYS B 1 319 ? 17.406 -22.188 -20.781 1 89.94 319 LYS B CA 1
ATOM 7102 C C . LYS B 1 319 ? 16.938 -21.469 -22.047 1 89.94 319 LYS B C 1
ATOM 7104 O O . LYS B 1 319 ? 17.594 -20.516 -22.5 1 89.94 319 LYS B O 1
ATOM 7109 N N . LEU B 1 320 ? 15.852 -21.906 -22.562 1 90.88 320 LEU B N 1
ATOM 7110 C CA . LEU B 1 320 ? 15.297 -21.344 -23.781 1 90.88 320 LEU B CA 1
ATOM 7111 C C . LEU B 1 320 ? 14.891 -19.891 -23.562 1 90.88 320 LEU B C 1
ATOM 7113 O O . LEU B 1 320 ? 14.844 -19.094 -24.516 1 90.88 320 LEU B O 1
ATOM 7117 N N . LEU B 1 321 ? 14.633 -19.438 -22.359 1 93.88 321 LEU B N 1
ATOM 7118 C CA . LEU B 1 321 ? 14.188 -18.078 -22.031 1 93.88 321 LEU B CA 1
ATOM 7119 C C . LEU B 1 321 ? 15.375 -17.141 -21.922 1 93.88 321 LEU B C 1
ATOM 7121 O O . LEU B 1 321 ? 15.211 -15.914 -21.922 1 93.88 321 LEU B O 1
ATOM 7125 N N . GLU B 1 322 ? 16.547 -17.688 -21.75 1 90.75 322 GLU B N 1
ATOM 7126 C CA . GLU B 1 322 ? 17.719 -16.828 -21.641 1 90.75 322 GLU B CA 1
ATOM 7127 C C . GLU B 1 322 ? 17.938 -16.016 -22.906 1 90.75 322 GLU B C 1
ATOM 7129 O O . GLU B 1 322 ? 18.438 -14.891 -22.844 1 90.75 322 GLU B O 1
ATOM 7134 N N . ASP B 1 323 ? 17.562 -16.609 -24.031 1 92.25 323 ASP B N 1
ATOM 7135 C CA . ASP B 1 323 ? 17.609 -15.906 -25.312 1 92.25 323 ASP B CA 1
ATOM 7136 C C . ASP B 1 323 ? 16.281 -15.203 -25.594 1 92.25 323 ASP B C 1
ATOM 7138 O O . ASP B 1 323 ? 15.289 -15.859 -25.906 1 92.25 323 ASP B O 1
ATOM 7142 N N . GLN B 1 324 ? 16.297 -13.914 -25.594 1 92.06 324 GLN B N 1
ATOM 7143 C CA . GLN B 1 324 ? 15.094 -13.125 -25.781 1 92.06 324 GLN B CA 1
ATOM 7144 C C . GLN B 1 324 ? 14.516 -13.312 -27.172 1 92.06 324 GLN B C 1
ATOM 7146 O O . GLN B 1 324 ? 13.328 -13.086 -27.391 1 92.06 324 GLN B O 1
ATOM 7151 N N . SER B 1 325 ? 15.391 -13.711 -28.047 1 93.5 325 SER B N 1
ATOM 7152 C CA . SER B 1 325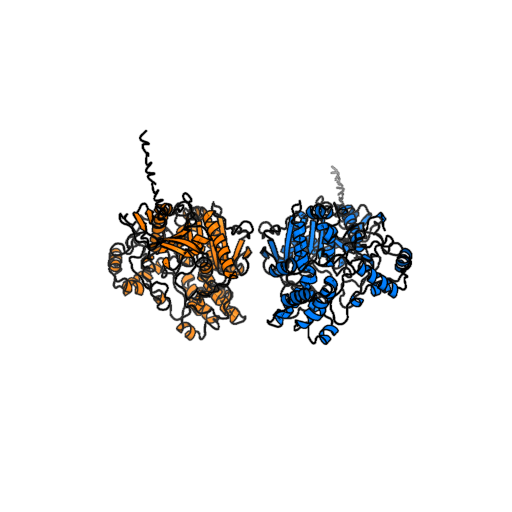 ? 14.961 -13.852 -29.422 1 93.5 325 SER B CA 1
ATOM 7153 C C . SER B 1 325 ? 14.406 -15.25 -29.688 1 93.5 325 SER B C 1
ATOM 7155 O O . SER B 1 325 ? 13.883 -15.523 -30.781 1 93.5 325 SER B O 1
ATOM 7157 N N . SER B 1 326 ? 14.469 -16.141 -28.703 1 95.75 326 SER B N 1
ATOM 7158 C CA . SER B 1 326 ? 13.938 -17.484 -28.891 1 95.75 326 SER B CA 1
ATOM 7159 C C . SER B 1 326 ? 12.43 -17.469 -29.141 1 95.75 326 SER B C 1
ATOM 7161 O O . SER B 1 326 ? 11.742 -16.547 -28.672 1 95.75 326 SER B O 1
ATOM 7163 N N . PRO B 1 327 ? 11.922 -18.469 -29.891 1 96.56 327 PRO B N 1
ATOM 7164 C CA . PRO B 1 327 ? 10.469 -18.547 -30.078 1 96.56 327 PRO B CA 1
ATOM 7165 C C . PRO B 1 327 ? 9.703 -18.609 -28.766 1 96.56 327 PRO B C 1
ATOM 7167 O O . PRO B 1 327 ? 8.594 -18.094 -28.656 1 96.56 327 PRO B O 1
ATOM 7170 N N . GLN B 1 328 ? 10.273 -19.203 -27.797 1 96.56 328 GLN B N 1
ATOM 7171 C CA . GLN B 1 328 ? 9.656 -19.312 -26.484 1 96.56 328 GLN B CA 1
ATOM 7172 C C . GLN B 1 328 ? 9.531 -17.953 -25.812 1 96.56 328 GLN B C 1
ATOM 7174 O O . GLN B 1 328 ? 8.477 -17.609 -25.281 1 96.56 328 GLN B O 1
ATOM 7179 N N . SER B 1 329 ? 10.609 -17.219 -25.859 1 96.75 329 SER B N 1
ATOM 7180 C CA . SER B 1 329 ? 10.578 -15.867 -25.297 1 96.75 329 SER B CA 1
ATOM 7181 C C . SER B 1 329 ? 9.594 -14.977 -26.031 1 96.75 329 SER B C 1
ATOM 7183 O O . SER B 1 329 ? 8.891 -14.172 -25.422 1 96.75 329 SER B O 1
ATOM 7185 N N . GLN B 1 330 ? 9.594 -15.117 -27.297 1 96.88 330 GLN B N 1
ATOM 7186 C CA . GLN B 1 330 ? 8.68 -14.32 -28.109 1 96.88 330 GLN B CA 1
ATOM 7187 C C . GLN B 1 330 ? 7.227 -14.656 -27.812 1 96.88 330 GLN B C 1
ATOM 7189 O O . GLN B 1 330 ? 6.383 -13.766 -27.703 1 96.88 330 GLN B O 1
ATOM 7194 N N . PHE B 1 331 ? 6.953 -15.883 -27.703 1 97.88 331 PHE B N 1
ATOM 7195 C CA . PHE B 1 331 ? 5.594 -16.297 -27.391 1 97.88 331 PHE B CA 1
ATOM 7196 C C . PHE B 1 331 ? 5.199 -15.812 -26 1 97.88 331 PHE B C 1
ATOM 7198 O O . PHE B 1 331 ? 4.133 -15.219 -25.828 1 97.88 331 PHE B O 1
ATOM 7205 N N . LEU B 1 332 ? 6.027 -16.016 -25.031 1 98.25 332 LEU B N 1
ATOM 7206 C CA . LEU B 1 332 ? 5.777 -15.562 -23.656 1 98.25 332 LEU B CA 1
ATOM 7207 C C . LEU B 1 332 ? 5.473 -14.07 -23.641 1 98.25 332 LEU B C 1
ATOM 7209 O O . LEU B 1 332 ? 4.52 -13.633 -23 1 98.25 332 LEU B O 1
ATOM 7213 N N . SER B 1 333 ? 6.254 -13.281 -24.359 1 96.81 333 SER B N 1
ATOM 7214 C CA . SER B 1 333 ? 6.152 -11.828 -24.328 1 96.81 333 SER B CA 1
ATOM 7215 C C . SER B 1 333 ? 4.926 -11.344 -25.094 1 96.81 333 SER B C 1
ATOM 7217 O O . SER B 1 333 ? 4.551 -10.172 -25 1 96.81 333 SER B O 1
ATOM 7219 N N . SER B 1 334 ? 4.34 -12.203 -25.891 1 97.62 334 SER B N 1
ATOM 7220 C CA . SER B 1 334 ? 3.148 -11.836 -26.656 1 97.62 334 SER B CA 1
ATOM 7221 C C . SER B 1 334 ? 1.89 -11.961 -25.797 1 97.62 334 SER B C 1
ATOM 7223 O O . SER B 1 334 ? 0.824 -11.469 -26.172 1 97.62 334 SER B O 1
ATOM 7225 N N . LEU B 1 335 ? 1.967 -12.547 -24.672 1 98.69 335 LEU B N 1
ATOM 7226 C CA . LEU B 1 335 ? 0.836 -12.812 -23.781 1 98.69 335 LEU B CA 1
ATOM 7227 C C . LEU B 1 335 ? 0.764 -11.781 -22.656 1 98.69 335 LEU B C 1
ATOM 7229 O O . LEU B 1 335 ? 1.793 -11.273 -22.219 1 98.69 335 LEU B O 1
ATOM 7233 N N . ASP B 1 336 ? -0.459 -11.398 -22.203 1 98.81 336 ASP B N 1
ATOM 7234 C CA . ASP B 1 336 ? -0.569 -10.758 -20.891 1 98.81 336 ASP B CA 1
ATOM 7235 C C . ASP B 1 336 ? -0.374 -11.773 -19.766 1 98.81 336 ASP B C 1
ATOM 7237 O O . ASP B 1 336 ? -0.844 -12.914 -19.859 1 98.81 336 ASP B O 1
ATOM 7241 N N . PHE B 1 337 ? 0.314 -11.344 -18.719 1 98.88 337 PHE B N 1
ATOM 7242 C CA . PHE B 1 337 ? 0.759 -12.328 -17.734 1 98.88 337 PHE B CA 1
ATOM 7243 C C . PHE B 1 337 ? 0.646 -11.773 -16.328 1 98.88 337 PHE B C 1
ATOM 7245 O O . PHE B 1 337 ? 1.11 -10.664 -16.047 1 98.88 337 PHE B O 1
ATOM 7252 N N . VAL B 1 338 ? -0.039 -12.469 -15.461 1 98.81 338 VAL B N 1
ATOM 7253 C CA . VAL B 1 338 ? -0.071 -12.211 -14.031 1 98.81 338 VAL B CA 1
ATOM 7254 C C . VAL B 1 338 ? 0.608 -13.359 -13.281 1 98.81 338 VAL B C 1
ATOM 7256 O O . VAL B 1 338 ? 0.335 -14.531 -13.547 1 98.81 338 VAL B O 1
ATOM 7259 N N . ALA B 1 339 ? 1.484 -13.078 -12.406 1 98.75 339 ALA B N 1
ATOM 7260 C CA . ALA B 1 339 ? 2.033 -14.07 -11.484 1 98.75 339 ALA B CA 1
ATOM 7261 C C . ALA B 1 339 ? 2.072 -13.531 -10.062 1 98.75 339 ALA B C 1
ATOM 7263 O O . ALA B 1 339 ? 2.301 -12.336 -9.844 1 98.75 339 ALA B O 1
ATOM 7264 N N . GLY B 1 340 ? 1.796 -14.359 -9.156 1 98.31 340 GLY B N 1
ATOM 7265 C CA . GLY B 1 340 ? 1.832 -13.938 -7.766 1 98.31 340 GLY B CA 1
ATOM 7266 C C . GLY B 1 340 ? 1.893 -15.094 -6.785 1 98.31 340 GLY B C 1
ATOM 7267 O O . GLY B 1 340 ? 1.901 -16.266 -7.191 1 98.31 340 GLY B O 1
ATOM 7268 N N . THR B 1 341 ? 2.094 -14.742 -5.547 1 97.94 341 THR B N 1
ATOM 7269 C CA . THR B 1 341 ? 2.205 -15.695 -4.449 1 97.94 341 THR B CA 1
ATOM 7270 C C . THR B 1 341 ? 1.391 -15.227 -3.244 1 97.94 341 THR B C 1
ATOM 7272 O O . THR B 1 341 ? 0.693 -14.219 -3.312 1 97.94 341 THR B O 1
ATOM 7275 N N . VAL B 1 342 ? 1.37 -16.031 -2.242 1 96.38 342 VAL B N 1
ATOM 7276 C CA . VAL B 1 342 ? 0.833 -15.648 -0.938 1 96.38 342 VAL B CA 1
ATOM 7277 C C . VAL B 1 342 ? 1.979 -15.305 0.013 1 96.38 342 VAL B C 1
ATOM 7279 O O . VAL B 1 342 ? 3.141 -15.602 -0.272 1 96.38 342 VAL B O 1
ATOM 7282 N N . SER B 1 343 ? 1.695 -14.617 1.022 1 95.19 343 SER B N 1
ATOM 7283 C CA . SER B 1 343 ? 2.742 -14.07 1.878 1 95.19 343 SER B CA 1
ATOM 7284 C C . SER B 1 343 ? 3.541 -15.18 2.553 1 95.19 343 SER B C 1
ATOM 7286 O O . SER B 1 343 ? 4.715 -15 2.879 1 95.19 343 SER B O 1
ATOM 7288 N N . GLN B 1 344 ? 2.91 -16.344 2.795 1 94.06 344 GLN B N 1
ATOM 7289 C CA . GLN B 1 344 ? 3.617 -17.438 3.459 1 94.06 344 GLN B CA 1
ATOM 7290 C C . GLN B 1 344 ? 3.404 -18.75 2.727 1 94.06 344 GLN B C 1
ATOM 7292 O O . GLN B 1 344 ? 2.734 -19.656 3.238 1 94.06 344 GLN B O 1
ATOM 7297 N N . GLU B 1 345 ? 4.039 -18.922 1.609 1 94.62 345 GLU B N 1
ATOM 7298 C CA . GLU B 1 345 ? 3.996 -20.125 0.798 1 94.62 345 GLU B CA 1
ATOM 7299 C C . GLU B 1 345 ? 4.52 -21.328 1.576 1 94.62 345 GLU B C 1
ATOM 7301 O O . GLU B 1 345 ? 4.137 -22.469 1.305 1 94.62 345 GLU B O 1
ATOM 7306 N N . GLY B 1 346 ? 5.32 -21.031 2.555 1 93.12 346 GLY B N 1
ATOM 7307 C CA . GLY B 1 346 ? 5.961 -22.094 3.33 1 93.12 346 GLY B CA 1
ATOM 7308 C C . GLY B 1 346 ? 5.012 -22.781 4.293 1 93.12 346 GLY B C 1
ATOM 7309 O O . GLY B 1 346 ? 5.422 -23.672 5.035 1 93.12 346 GLY B O 1
ATOM 7310 N N . SER B 1 347 ? 3.77 -22.406 4.305 1 89.94 347 SER B N 1
ATOM 7311 C CA . SER B 1 347 ? 2.789 -23.125 5.113 1 89.94 347 SER B CA 1
ATOM 7312 C C . SER B 1 347 ? 2.781 -24.625 4.781 1 89.94 347 SER B C 1
ATOM 7314 O O . SER B 1 347 ? 2.387 -25.438 5.609 1 89.94 347 SER B O 1
ATOM 7316 N N . LEU B 1 348 ? 3.246 -25.016 3.654 1 88.62 348 LEU B N 1
ATOM 7317 C CA . LEU B 1 348 ? 3.352 -26.406 3.221 1 88.62 348 LEU B CA 1
ATOM 7318 C C . LEU B 1 348 ? 4.32 -27.188 4.109 1 88.62 348 LEU B C 1
ATOM 7320 O O . LEU B 1 348 ? 4.242 -28.422 4.195 1 88.62 348 LEU B O 1
ATOM 7324 N N . LEU B 1 349 ? 5.191 -26.438 4.762 1 88.94 349 LEU B N 1
ATOM 7325 C CA . LEU B 1 349 ? 6.23 -27.094 5.559 1 88.94 349 LEU B CA 1
ATOM 7326 C C . LEU B 1 349 ? 5.625 -27.828 6.742 1 88.94 349 LEU B C 1
ATOM 7328 O O . LEU B 1 349 ? 5.832 -29.031 6.898 1 88.94 349 LEU B O 1
ATOM 7332 N N . TYR B 1 350 ? 4.898 -27.109 7.594 1 84.12 350 TYR B N 1
ATOM 7333 C CA . TYR B 1 350 ? 4.41 -27.766 8.805 1 84.12 350 TYR B CA 1
ATOM 7334 C C . TYR B 1 350 ? 3.402 -28.859 8.461 1 84.12 350 TYR B C 1
ATOM 7336 O O . TYR B 1 350 ? 3.145 -29.75 9.273 1 84.12 350 TYR B O 1
ATOM 7344 N N . MET B 1 351 ? 2.922 -28.891 7.188 1 79.12 351 MET B N 1
ATOM 7345 C CA . MET B 1 351 ? 2.004 -29.938 6.746 1 79.12 351 MET B CA 1
ATOM 7346 C C . MET B 1 351 ? 2.771 -31.156 6.23 1 79.12 351 MET B C 1
ATOM 7348 O O . MET B 1 351 ? 2.223 -32.25 6.16 1 79.12 351 MET B O 1
ATOM 7352 N N . SER B 1 352 ? 3.965 -30.938 5.887 1 82.38 352 SER B N 1
ATOM 7353 C CA . SER B 1 352 ? 4.742 -31.953 5.203 1 82.38 352 SER B CA 1
ATOM 7354 C C . SER B 1 352 ? 5.656 -32.688 6.172 1 82.38 352 SER B C 1
ATOM 7356 O O . SER B 1 352 ? 6.188 -33.75 5.84 1 82.38 352 SER B O 1
ATOM 7358 N N . ILE B 1 353 ? 5.832 -32.188 7.402 1 86.94 353 ILE B N 1
ATOM 7359 C CA . ILE B 1 353 ? 6.762 -32.781 8.344 1 86.94 353 ILE B CA 1
ATOM 7360 C C . ILE B 1 353 ? 6.098 -34 9.016 1 86.94 353 ILE B C 1
ATOM 7362 O O . ILE B 1 353 ? 5.191 -33.844 9.836 1 86.94 353 ILE B O 1
ATOM 7366 N N . MET B 1 354 ? 6.605 -35.125 8.727 1 83.62 354 MET B N 1
ATOM 7367 C CA . MET B 1 354 ? 6.055 -36.375 9.258 1 83.62 354 MET B CA 1
ATOM 7368 C C . MET B 1 354 ? 6.473 -36.594 10.711 1 83.62 354 MET B C 1
ATOM 7370 O O . MET B 1 354 ? 7.508 -36.062 11.141 1 83.62 354 MET B O 1
ATOM 7374 N N . PRO B 1 355 ? 5.719 -37.312 11.461 1 87.06 355 PRO B N 1
ATOM 7375 C CA . PRO B 1 355 ? 6 -37.531 12.875 1 87.06 355 PRO B CA 1
ATOM 7376 C C . PRO B 1 355 ? 7.383 -38.125 13.125 1 87.06 355 PRO B C 1
ATOM 7378 O O . PRO B 1 355 ? 8.047 -37.781 14.094 1 87.06 355 PRO B O 1
ATOM 7381 N N . ASP B 1 356 ? 7.82 -39 12.281 1 87.31 356 ASP B N 1
ATOM 7382 C CA . ASP B 1 356 ? 9.109 -39.656 12.469 1 87.31 356 ASP B CA 1
ATOM 7383 C C . ASP B 1 356 ? 10.25 -38.656 12.422 1 87.31 356 ASP B C 1
ATOM 7385 O O . ASP B 1 356 ? 11.227 -38.75 13.164 1 87.31 356 ASP B O 1
ATOM 7389 N N . LEU B 1 357 ? 10.133 -37.719 11.516 1 89.75 357 LEU B N 1
ATOM 7390 C CA . LEU B 1 357 ? 11.156 -36.688 11.406 1 89.75 357 LEU B CA 1
ATOM 7391 C C . LEU B 1 357 ? 11.148 -35.781 12.641 1 89.75 357 LEU B C 1
ATOM 7393 O O . LEU B 1 357 ? 12.211 -35.344 13.094 1 89.75 357 LEU B O 1
ATOM 7397 N N . GLN B 1 358 ? 9.977 -35.469 13.117 1 92.69 358 GLN B N 1
ATOM 7398 C CA . GLN B 1 358 ? 9.859 -34.656 14.328 1 92.69 358 GLN B CA 1
ATOM 7399 C C . GLN B 1 358 ? 10.5 -35.344 15.523 1 92.69 358 GLN B C 1
ATOM 7401 O O . GLN B 1 358 ? 11.172 -34.719 16.328 1 92.69 358 GLN B O 1
ATOM 7406 N N . GLU B 1 359 ? 10.297 -36.625 15.609 1 93.06 359 GLU B N 1
ATOM 7407 C CA . GLU B 1 359 ? 10.906 -37.406 16.672 1 93.06 359 GLU B CA 1
ATOM 7408 C C . GLU B 1 359 ? 12.43 -37.406 16.547 1 93.06 359 GLU B C 1
ATOM 7410 O O . GLU B 1 359 ? 13.141 -37.219 17.531 1 93.06 359 GLU B O 1
ATOM 7415 N N . HIS B 1 360 ? 12.852 -37.656 15.383 1 92.25 360 HIS B N 1
ATOM 7416 C CA . HIS B 1 360 ? 14.289 -37.719 15.125 1 92.25 360 HIS B CA 1
ATOM 7417 C C . HIS B 1 360 ? 14.984 -36.438 15.516 1 92.25 360 HIS B C 1
ATOM 7419 O O . HIS B 1 360 ? 16.094 -36.438 16.062 1 92.25 360 HIS B O 1
ATOM 7425 N N . TYR B 1 361 ? 14.406 -35.312 15.195 1 93.88 361 TYR B N 1
ATOM 7426 C CA . TYR B 1 361 ? 15.023 -34.031 15.445 1 93.88 361 TYR B CA 1
ATOM 7427 C C . TYR B 1 361 ? 14.516 -33.438 16.75 1 93.88 361 TYR B C 1
ATOM 7429 O O . TYR B 1 361 ? 14.859 -32.281 17.094 1 93.88 361 TYR B O 1
ATOM 7437 N N . ALA B 1 362 ? 13.641 -34.094 17.453 1 94.38 362 ALA B N 1
ATOM 7438 C CA . ALA B 1 362 ? 13.18 -33.781 18.812 1 94.38 362 ALA B CA 1
ATOM 7439 C C . ALA B 1 362 ? 12.453 -32.438 18.859 1 94.38 362 ALA B C 1
ATOM 7441 O O . ALA B 1 362 ? 12.797 -31.578 19.656 1 94.38 362 ALA B O 1
ATOM 7442 N N . PHE B 1 363 ? 11.477 -32.281 18.047 1 94.81 363 PHE B N 1
ATOM 7443 C CA . PHE B 1 363 ? 10.672 -31.062 18.078 1 94.81 363 PHE B CA 1
ATOM 7444 C C . PHE B 1 363 ? 9.234 -31.359 17.688 1 94.81 363 PHE B C 1
ATOM 7446 O O . PHE B 1 363 ? 8.898 -32.5 17.359 1 94.81 363 PHE B O 1
ATOM 7453 N N . ASP B 1 364 ? 8.344 -30.438 17.891 1 94.31 364 ASP B N 1
ATOM 7454 C CA . ASP B 1 364 ? 6.953 -30.422 17.438 1 94.31 364 ASP B CA 1
ATOM 7455 C C . ASP B 1 364 ? 6.676 -29.219 16.547 1 94.31 364 ASP B C 1
ATOM 7457 O O . ASP B 1 364 ? 6.691 -28.078 17 1 94.31 364 ASP B O 1
ATOM 7461 N N . ALA B 1 365 ? 6.352 -29.516 15.312 1 92.44 365 ALA B N 1
ATOM 7462 C CA . ALA B 1 365 ? 6.215 -28.469 14.305 1 92.44 365 ALA B CA 1
ATOM 7463 C C . ALA B 1 365 ? 5.09 -27.5 14.672 1 92.44 365 ALA B C 1
ATOM 7465 O O . ALA B 1 365 ? 5.098 -26.344 14.25 1 92.44 365 ALA B O 1
ATOM 7466 N N . MET B 1 366 ? 4.074 -27.969 15.438 1 90.38 366 MET B N 1
ATOM 7467 C CA . MET B 1 366 ? 2.949 -27.125 15.836 1 90.38 366 MET B CA 1
ATOM 7468 C C . MET B 1 366 ? 3.355 -26.156 16.953 1 90.38 366 MET B C 1
ATOM 7470 O O . MET B 1 366 ? 2.641 -25.188 17.234 1 90.38 366 MET B O 1
ATOM 7474 N N . VAL B 1 367 ? 4.48 -26.422 17.531 1 93.69 367 VAL B N 1
ATOM 7475 C CA . VAL B 1 367 ? 4.992 -25.562 18.594 1 93.69 367 VAL B CA 1
ATOM 7476 C C . VAL B 1 367 ? 6.113 -24.672 18.047 1 93.69 367 VAL B C 1
ATOM 7478 O O . VAL B 1 367 ? 6.098 -23.453 18.234 1 93.69 367 VAL B O 1
ATOM 7481 N N . ALA B 1 368 ? 7.074 -25.312 17.453 1 95.5 368 ALA B N 1
ATOM 7482 C CA . ALA B 1 368 ? 8.211 -24.594 16.875 1 95.5 368 ALA B CA 1
ATOM 7483 C C . ALA B 1 368 ? 8.984 -25.469 15.906 1 95.5 368 ALA B C 1
ATOM 7485 O O . ALA B 1 368 ? 8.984 -26.703 16.031 1 95.5 368 ALA B O 1
ATOM 7486 N N . ILE B 1 369 ? 9.648 -24.922 14.969 1 96.56 369 ILE B N 1
ATOM 7487 C CA . ILE B 1 369 ? 10.539 -25.625 14.047 1 96.56 369 ILE B CA 1
ATOM 7488 C C . ILE B 1 369 ? 11.977 -25.125 14.25 1 96.56 369 ILE B C 1
ATOM 7490 O O . ILE B 1 369 ? 12.297 -23.984 13.914 1 96.56 369 ILE B O 1
ATOM 7494 N N . PRO B 1 370 ? 12.82 -25.906 14.773 1 95.69 370 PRO B N 1
ATOM 7495 C CA . PRO B 1 370 ? 14.164 -25.453 15.133 1 95.69 370 PRO B CA 1
ATOM 7496 C C . PRO B 1 370 ? 15.078 -25.312 13.914 1 95.69 370 PRO B C 1
ATOM 7498 O O . PRO B 1 370 ? 14.891 -26 12.906 1 95.69 370 PRO B O 1
ATOM 7501 N N . ALA B 1 371 ? 16.094 -24.484 14.055 1 95.88 371 ALA B N 1
ATOM 7502 C CA . ALA B 1 371 ? 17.078 -24.234 13.008 1 95.88 371 ALA B CA 1
ATOM 7503 C C . ALA B 1 371 ? 17.781 -25.516 12.586 1 95.88 371 ALA B C 1
ATOM 7505 O O . ALA B 1 371 ? 18.078 -25.703 11.406 1 95.88 371 ALA B O 1
ATOM 7506 N N . LYS B 1 372 ? 18.047 -26.391 13.492 1 94.5 372 LYS B N 1
ATOM 7507 C CA . LYS B 1 372 ? 18.781 -27.625 13.211 1 94.5 372 LYS B CA 1
ATOM 7508 C C . LYS B 1 372 ? 18.016 -28.5 12.219 1 94.5 372 LYS B C 1
ATOM 7510 O O . LYS B 1 372 ? 18.625 -29.188 11.398 1 94.5 372 LYS B O 1
ATOM 7515 N N . PHE B 1 373 ? 16.781 -28.516 12.328 1 95.38 373 PHE B N 1
ATOM 7516 C CA . PHE B 1 373 ? 15.961 -29.328 11.422 1 95.38 373 PHE B CA 1
ATOM 7517 C C . PHE B 1 373 ? 16.047 -28.781 10 1 95.38 373 PHE B C 1
ATOM 7519 O O . PHE B 1 373 ? 16.312 -29.547 9.062 1 95.38 373 PHE B O 1
ATOM 7526 N N . ILE B 1 374 ? 15.828 -27.484 9.766 1 95.06 374 ILE B N 1
ATOM 7527 C CA . ILE B 1 374 ? 15.797 -26.922 8.422 1 95.06 374 ILE B CA 1
ATOM 7528 C C . ILE B 1 374 ? 17.172 -27.047 7.773 1 95.06 374 ILE B C 1
ATOM 7530 O O . ILE B 1 374 ? 17.281 -27.375 6.59 1 95.06 374 ILE B O 1
ATOM 7534 N N . CYS B 1 375 ? 18.234 -26.828 8.531 1 96.06 375 CYS B N 1
ATOM 7535 C CA . CYS B 1 375 ? 19.594 -26.891 8 1 96.06 375 CYS B CA 1
ATOM 7536 C C . CYS B 1 375 ? 20 -28.328 7.715 1 96.06 375 CYS B C 1
ATOM 7538 O O . CYS B 1 375 ? 20.672 -28.609 6.719 1 96.06 375 CYS B O 1
ATOM 7540 N N . GLY B 1 376 ? 19.531 -29.188 8.562 1 94.56 376 GLY B N 1
ATOM 7541 C CA . GLY B 1 376 ? 19.953 -30.562 8.445 1 94.56 376 GLY B CA 1
ATOM 7542 C C . GLY B 1 376 ? 19.047 -31.391 7.547 1 94.56 376 GLY B C 1
ATOM 7543 O O . GLY B 1 376 ? 19.531 -32.219 6.754 1 94.56 376 GLY B O 1
ATOM 7544 N N . ALA B 1 377 ? 17.766 -31.25 7.621 1 94.81 377 ALA B N 1
ATOM 7545 C CA . ALA B 1 377 ? 16.828 -32.156 6.996 1 94.81 377 ALA B CA 1
ATOM 7546 C C . ALA B 1 377 ? 16.391 -31.656 5.625 1 94.81 377 ALA B C 1
ATOM 7548 O O . ALA B 1 377 ? 15.898 -32.406 4.793 1 94.81 377 ALA B O 1
ATOM 7549 N N . ILE B 1 378 ? 16.578 -30.359 5.32 1 94.94 378 ILE B N 1
ATOM 7550 C CA . ILE B 1 378 ? 16.062 -29.828 4.07 1 94.94 378 ILE B CA 1
ATOM 7551 C C . ILE B 1 378 ? 17.188 -29.141 3.291 1 94.94 378 ILE B C 1
ATOM 7553 O O . ILE B 1 378 ? 17.484 -29.531 2.16 1 94.94 378 ILE B O 1
ATOM 7557 N N . ILE B 1 379 ? 17.922 -28.188 3.947 1 96.19 379 ILE B N 1
ATOM 7558 C CA . ILE B 1 379 ? 18.922 -27.391 3.248 1 96.19 379 ILE B CA 1
ATOM 7559 C C . ILE B 1 379 ? 20.094 -28.281 2.832 1 96.19 379 ILE B C 1
ATOM 7561 O O . ILE B 1 379 ? 20.578 -28.188 1.7 1 96.19 379 ILE B O 1
ATOM 7565 N N . SER B 1 380 ? 20.5 -29.141 3.744 1 95.19 380 SER B N 1
ATOM 7566 C CA . SER B 1 380 ? 21.641 -30 3.451 1 95.19 380 SER B CA 1
ATOM 7567 C C . SER B 1 380 ? 21.375 -30.891 2.246 1 95.19 380 SER B C 1
ATOM 7569 O O . SER B 1 380 ? 22.141 -30.891 1.282 1 95.19 380 SER B O 1
ATOM 7571 N N . PRO B 1 381 ? 20.281 -31.672 2.24 1 93.06 381 PRO B N 1
ATOM 7572 C CA . PRO B 1 381 ? 20.031 -32.5 1.056 1 93.06 381 PRO B CA 1
ATOM 7573 C C . PRO B 1 381 ? 19.781 -31.656 -0.2 1 93.06 381 PRO B C 1
ATOM 7575 O O . PRO B 1 381 ? 20.125 -32.094 -1.305 1 93.06 381 PRO B O 1
ATOM 7578 N N . PHE B 1 382 ? 19.172 -30.5 -0.133 1 93 382 PHE B N 1
ATOM 7579 C CA . PHE B 1 382 ? 18.969 -29.594 -1.253 1 93 382 PHE B CA 1
ATOM 7580 C C . PHE B 1 382 ? 20.312 -29.203 -1.867 1 93 382 PHE B C 1
ATOM 7582 O O . PHE B 1 382 ? 20.484 -29.25 -3.088 1 93 382 PHE B O 1
ATOM 7589 N N . VAL B 1 383 ? 21.25 -28.812 -1.019 1 94.81 383 VAL B N 1
ATOM 7590 C CA . VAL B 1 383 ? 22.562 -28.391 -1.467 1 94.81 383 VAL B CA 1
ATOM 7591 C C . VAL B 1 383 ? 23.344 -29.578 -2.014 1 94.81 383 VAL B C 1
ATOM 7593 O O . VAL B 1 383 ? 24.094 -29.453 -2.988 1 94.81 383 VAL B O 1
ATOM 7596 N N . ASP B 1 384 ? 23.141 -30.75 -1.353 1 92.81 384 ASP B N 1
ATOM 7597 C CA . ASP B 1 384 ? 23.766 -31.969 -1.856 1 92.81 384 ASP B CA 1
ATOM 7598 C C . ASP B 1 384 ? 23.312 -32.281 -3.283 1 92.81 384 ASP B C 1
ATOM 7600 O O . ASP B 1 384 ? 24.125 -32.625 -4.137 1 92.81 384 ASP B O 1
ATOM 7604 N N . TYR B 1 385 ? 22.078 -32.062 -3.455 1 88.44 385 TYR B N 1
ATOM 7605 C CA . TYR B 1 385 ? 21.484 -32.438 -4.727 1 88.44 385 TYR B CA 1
ATOM 7606 C C . TYR B 1 385 ? 21.844 -31.438 -5.82 1 88.44 385 TYR B C 1
ATOM 7608 O O . TYR B 1 385 ? 22.297 -31.828 -6.895 1 88.44 385 TYR B O 1
ATOM 7616 N N . TYR B 1 386 ? 21.766 -30.188 -5.617 1 89.5 386 TYR B N 1
ATOM 7617 C CA . TYR B 1 386 ? 21.875 -29.203 -6.684 1 89.5 386 TYR B CA 1
ATOM 7618 C C . TYR B 1 386 ? 23.266 -28.594 -6.723 1 89.5 386 TYR B C 1
ATOM 7620 O O . TYR B 1 386 ? 23.703 -28.109 -7.77 1 89.5 386 TYR B O 1
ATOM 7628 N N . TYR B 1 387 ? 23.984 -28.672 -5.578 1 93.06 387 TYR B N 1
ATOM 7629 C CA . TYR B 1 387 ? 25.234 -27.922 -5.523 1 93.06 387 TYR B CA 1
ATOM 7630 C C . TYR B 1 387 ? 26.375 -28.828 -5.059 1 93.06 387 TYR B C 1
ATOM 7632 O O . TYR B 1 387 ? 27.359 -28.344 -4.492 1 93.06 387 TYR B O 1
ATOM 7640 N N . LYS B 1 388 ? 26.219 -30.109 -5.188 1 92.75 388 LYS B N 1
ATOM 7641 C CA . LYS B 1 388 ? 27.25 -31.109 -4.941 1 92.75 388 LYS B CA 1
ATOM 7642 C C . LYS B 1 388 ? 27.797 -30.984 -3.523 1 92.75 388 LYS B C 1
ATOM 7644 O O . LYS B 1 388 ? 29.016 -31.125 -3.309 1 92.75 388 LYS B O 1
ATOM 7649 N N . GLY B 1 389 ? 26.969 -30.516 -2.664 1 94.19 389 GLY B N 1
ATOM 7650 C CA . GLY B 1 389 ? 27.328 -30.484 -1.258 1 94.19 389 GLY B CA 1
ATOM 7651 C C . GLY B 1 389 ? 28.234 -29.328 -0.903 1 94.19 389 GLY B C 1
ATOM 7652 O O . GLY B 1 389 ? 29 -29.406 0.067 1 94.19 389 GLY B O 1
ATOM 7653 N N . ASP B 1 390 ? 28.219 -28.219 -1.629 1 96.56 390 ASP B N 1
ATOM 7654 C CA . ASP B 1 390 ? 29.031 -27.031 -1.363 1 96.56 390 ASP B CA 1
ATOM 7655 C C . ASP B 1 390 ? 28.719 -26.453 0.012 1 96.56 390 ASP B C 1
ATOM 7657 O O . ASP B 1 390 ? 27.656 -25.875 0.217 1 96.56 390 ASP B O 1
ATOM 7661 N N . GLU B 1 391 ? 29.688 -26.453 0.878 1 96.81 391 GLU B N 1
ATOM 7662 C CA . GLU B 1 391 ? 29.5 -26.031 2.266 1 96.81 391 GLU B CA 1
ATOM 7663 C C . GLU B 1 391 ? 29.266 -24.531 2.371 1 96.81 391 GLU B C 1
ATOM 7665 O O . GLU B 1 391 ? 28.547 -24.062 3.262 1 96.81 391 GLU B O 1
ATOM 7670 N N . LYS B 1 392 ? 29.875 -23.797 1.481 1 96.44 392 LYS B N 1
ATOM 7671 C CA . LYS B 1 392 ? 29.688 -22.344 1.505 1 96.44 392 LYS B CA 1
ATOM 7672 C C . LYS B 1 392 ? 28.234 -21.969 1.184 1 96.44 392 LYS B C 1
ATOM 7674 O O . LYS B 1 392 ? 27.672 -21.094 1.825 1 96.44 392 LYS B O 1
ATOM 7679 N N . ILE B 1 393 ? 27.75 -22.641 0.188 1 96.56 393 ILE B N 1
ATOM 7680 C CA . ILE B 1 393 ? 26.359 -22.406 -0.2 1 96.56 393 ILE B CA 1
ATOM 7681 C C . ILE B 1 393 ? 25.422 -22.859 0.915 1 96.56 393 ILE B C 1
ATOM 7683 O O . ILE B 1 393 ? 24.469 -22.156 1.265 1 96.56 393 ILE B O 1
ATOM 7687 N N . LYS B 1 394 ? 25.688 -24.016 1.487 1 97.12 394 LYS B N 1
ATOM 7688 C CA . LYS B 1 394 ? 24.891 -24.547 2.588 1 97.12 394 LYS B CA 1
ATOM 7689 C C . LYS B 1 394 ? 24.859 -23.578 3.762 1 97.12 394 LYS B C 1
ATOM 7691 O O . LYS B 1 394 ? 23.781 -23.266 4.285 1 97.12 394 LYS B O 1
ATOM 7696 N N . ASN B 1 395 ? 26.031 -23.078 4.156 1 96.88 395 ASN B N 1
ATOM 7697 C CA . ASN B 1 395 ? 26.141 -22.156 5.285 1 96.88 395 ASN B CA 1
ATOM 7698 C C . ASN B 1 395 ? 25.438 -20.828 4.996 1 96.88 395 ASN B C 1
ATOM 7700 O O . ASN B 1 395 ? 24.828 -20.234 5.891 1 96.88 395 ASN B O 1
ATOM 7704 N N . ALA B 1 396 ? 25.562 -20.359 3.758 1 96.88 396 ALA B N 1
ATOM 7705 C CA . ALA B 1 396 ? 24.906 -19.109 3.375 1 96.88 396 ALA B CA 1
ATOM 7706 C C . ALA B 1 396 ? 23.391 -19.234 3.484 1 96.88 396 ALA B C 1
ATOM 7708 O O . ALA B 1 396 ? 22.734 -18.359 4.035 1 96.88 396 ALA B O 1
ATOM 7709 N N . ILE B 1 397 ? 22.844 -20.359 3.006 1 97.69 397 ILE B N 1
ATOM 7710 C CA . ILE B 1 397 ? 21.391 -20.562 3.051 1 97.69 397 ILE B CA 1
ATOM 7711 C C . ILE B 1 397 ? 20.938 -20.734 4.496 1 97.69 397 ILE B C 1
ATOM 7713 O O . ILE B 1 397 ? 19.953 -20.141 4.922 1 97.69 397 ILE B O 1
ATOM 7717 N N . CYS B 1 398 ? 21.672 -21.5 5.273 1 97.25 398 CYS B N 1
ATOM 7718 C CA . CYS B 1 398 ? 21.344 -21.703 6.676 1 97.25 398 CYS B CA 1
ATOM 7719 C C . CYS B 1 398 ? 21.344 -20.375 7.434 1 97.25 398 CYS B C 1
ATOM 7721 O O . CYS B 1 398 ? 20.438 -20.094 8.203 1 97.25 398 CYS B O 1
ATOM 7723 N N . SER B 1 399 ? 22.328 -19.609 7.191 1 96.38 399 SER B N 1
ATOM 7724 C CA . SER B 1 399 ? 22.453 -18.328 7.887 1 96.38 399 SER B CA 1
ATOM 7725 C C . SER B 1 399 ? 21.312 -17.375 7.516 1 96.38 399 SER B C 1
ATOM 7727 O O . SER B 1 399 ? 20.812 -16.641 8.359 1 96.38 399 SER B O 1
ATOM 7729 N N . PHE B 1 400 ? 20.922 -17.391 6.27 1 96.56 400 PHE B N 1
ATOM 7730 C CA . PHE B 1 400 ? 19.891 -16.5 5.789 1 96.56 400 PHE B CA 1
ATOM 7731 C C . PHE B 1 400 ? 18.531 -16.891 6.359 1 96.56 400 PHE B C 1
ATOM 7733 O O . PHE B 1 400 ? 17.703 -16.016 6.645 1 96.56 400 PHE B O 1
ATOM 7740 N N . TYR B 1 401 ? 18.281 -18.156 6.621 1 97.25 401 TYR B N 1
ATOM 7741 C CA . TYR B 1 401 ? 16.938 -18.609 6.965 1 97.25 401 TYR B CA 1
ATOM 7742 C C . TYR B 1 401 ? 16.891 -19.094 8.406 1 97.25 401 TYR B C 1
ATOM 7744 O O . TYR B 1 401 ? 15.977 -19.844 8.789 1 97.25 401 TYR B O 1
ATOM 7752 N N . THR B 1 402 ? 17.812 -18.797 9.219 1 95.62 402 THR B N 1
ATOM 7753 C CA . THR B 1 402 ? 17.75 -19.062 10.656 1 95.62 402 THR B CA 1
ATOM 7754 C C . THR B 1 402 ? 17.812 -17.75 11.445 1 95.62 402 THR B C 1
ATOM 7756 O O . THR B 1 402 ? 18.25 -16.719 10.914 1 95.62 402 THR B O 1
ATOM 7759 N N . SER B 1 403 ? 17.203 -17.734 12.523 1 91.38 403 SER B N 1
ATOM 7760 C CA . SER B 1 403 ? 17.125 -16.547 13.383 1 91.38 403 SER B CA 1
ATOM 7761 C C . SER B 1 403 ? 17.562 -16.875 14.805 1 91.38 403 SER B C 1
ATOM 7763 O O . SER B 1 403 ? 17.391 -18 15.273 1 91.38 403 SER B O 1
ATOM 7765 N N . ASP B 1 404 ? 18.172 -15.898 15.508 1 87.81 404 ASP B N 1
ATOM 7766 C CA . ASP B 1 404 ? 18.5 -16.016 16.922 1 87.81 404 ASP B CA 1
ATOM 7767 C C . ASP B 1 404 ? 17.391 -15.422 17.797 1 87.81 404 ASP B C 1
ATOM 7769 O O . ASP B 1 404 ? 17.547 -15.312 19.016 1 87.81 404 ASP B O 1
ATOM 7773 N N . GLY B 1 405 ? 16.391 -15.078 17.109 1 88.94 405 GLY B N 1
ATOM 7774 C CA . GLY B 1 405 ? 15.273 -14.492 17.828 1 88.94 405 GLY B CA 1
ATOM 7775 C C . GLY B 1 405 ? 14.422 -15.516 18.547 1 88.94 405 GLY B C 1
ATOM 7776 O O . GLY B 1 405 ? 14.938 -16.5 19.078 1 88.94 405 GLY B O 1
ATOM 7777 N N . SER B 1 406 ? 13.086 -15.281 18.719 1 91.19 406 SER B N 1
ATOM 7778 C CA . SER B 1 406 ? 12.148 -16.172 19.391 1 91.19 406 SER B CA 1
ATOM 7779 C C . SER B 1 406 ? 11.938 -17.453 18.594 1 91.19 406 SER B C 1
ATOM 7781 O O . SER B 1 406 ? 12.312 -17.531 17.422 1 91.19 406 SER B O 1
ATOM 7783 N N . GLU B 1 407 ? 11.375 -18.438 19.172 1 92.88 407 GLU B N 1
ATOM 7784 C CA . GLU B 1 407 ? 11.008 -19.672 18.484 1 92.88 407 GLU B CA 1
ATOM 7785 C C . GLU B 1 407 ? 10.016 -19.406 17.359 1 92.88 407 GLU B C 1
ATOM 7787 O O . GLU B 1 407 ? 10.055 -20.078 16.328 1 92.88 407 GLU B O 1
ATOM 7792 N N . ASP B 1 408 ? 9.148 -18.453 17.609 1 93.44 408 ASP B N 1
ATOM 7793 C CA . ASP B 1 408 ? 8.188 -18.078 16.578 1 93.44 408 ASP B CA 1
ATOM 7794 C C . ASP B 1 408 ? 8.891 -17.5 15.359 1 93.44 408 ASP B C 1
ATOM 7796 O O . ASP B 1 408 ? 8.547 -17.828 14.227 1 93.44 408 ASP B O 1
ATOM 7800 N N . ASP B 1 409 ? 9.891 -16.656 15.648 1 93.38 409 ASP B N 1
ATOM 7801 C CA . ASP B 1 409 ? 10.664 -16.062 14.562 1 93.38 409 ASP B CA 1
ATOM 7802 C C . ASP B 1 409 ? 11.398 -17.125 13.758 1 93.38 409 ASP B C 1
ATOM 7804 O O . ASP B 1 409 ? 11.367 -17.109 12.523 1 93.38 409 ASP B O 1
ATOM 7808 N N . GLN B 1 410 ? 12.016 -18.016 14.484 1 95.69 410 GLN B N 1
ATOM 7809 C CA . GLN B 1 410 ? 12.742 -19.109 13.828 1 95.69 410 GLN B CA 1
ATOM 7810 C C . GLN B 1 410 ? 11.805 -19.984 13.016 1 95.69 410 GLN B C 1
ATOM 7812 O O . GLN B 1 410 ? 12.141 -20.406 11.906 1 95.69 410 GLN B O 1
ATOM 7817 N N . SER B 1 411 ? 10.641 -20.297 13.531 1 96.56 411 SER B N 1
ATOM 7818 C CA . SER B 1 411 ? 9.672 -21.141 12.836 1 96.56 411 SER B CA 1
ATOM 7819 C C . SER B 1 411 ? 9.195 -20.484 11.547 1 96.56 411 SER B C 1
ATOM 7821 O O . SER B 1 411 ? 9.055 -21.141 10.516 1 96.56 411 SER B O 1
ATOM 7823 N N . ASN B 1 412 ? 9.008 -19.203 11.609 1 95.19 412 ASN B N 1
ATOM 7824 C CA . ASN B 1 412 ? 8.594 -18.484 10.406 1 95.19 412 ASN B CA 1
ATOM 7825 C C . ASN B 1 412 ? 9.727 -18.422 9.383 1 95.19 412 ASN B C 1
ATOM 7827 O O . ASN B 1 412 ? 9.477 -18.469 8.172 1 95.19 412 ASN B O 1
ATOM 7831 N N . ARG B 1 413 ? 10.953 -18.359 9.828 1 95.56 413 ARG B N 1
ATOM 7832 C CA . ARG B 1 413 ? 12.086 -18.391 8.906 1 95.56 413 ARG B CA 1
ATOM 7833 C C . ARG B 1 413 ? 12.188 -19.734 8.203 1 95.56 413 ARG B C 1
ATOM 7835 O O . ARG B 1 413 ? 12.555 -19.812 7.027 1 95.56 413 ARG B O 1
ATOM 7842 N N . ALA B 1 414 ? 11.898 -20.766 9.008 1 95.88 414 ALA B N 1
ATOM 7843 C CA . ALA B 1 414 ? 11.859 -22.094 8.406 1 95.88 414 ALA B CA 1
ATOM 7844 C C . ALA B 1 414 ? 10.812 -22.172 7.301 1 95.88 414 ALA B C 1
ATOM 7846 O O . ALA B 1 414 ? 11.086 -22.688 6.219 1 95.88 414 ALA B O 1
ATOM 7847 N N . ALA B 1 415 ? 9.656 -21.641 7.555 1 95 415 ALA B N 1
ATOM 7848 C CA . ALA B 1 415 ? 8.586 -21.609 6.559 1 95 415 ALA B CA 1
ATOM 7849 C C . ALA B 1 415 ? 8.984 -20.75 5.359 1 95 415 ALA B C 1
ATOM 7851 O O . ALA B 1 415 ? 8.68 -21.094 4.215 1 95 415 ALA B O 1
ATOM 7852 N N . ASP B 1 416 ? 9.719 -19.656 5.637 1 96.44 416 ASP B N 1
ATOM 7853 C CA . ASP B 1 416 ? 10.195 -18.797 4.555 1 96.44 416 ASP B CA 1
ATOM 7854 C C . ASP B 1 416 ? 11.094 -19.578 3.596 1 96.44 416 ASP B C 1
ATOM 7856 O O . ASP B 1 416 ? 10.977 -19.438 2.377 1 96.44 416 ASP B O 1
ATOM 7860 N N . PHE B 1 417 ? 11.961 -20.359 4.141 1 96.5 417 PHE B N 1
ATOM 7861 C CA . PHE B 1 417 ? 12.859 -21.125 3.283 1 96.5 417 PHE B CA 1
ATOM 7862 C C . PHE B 1 417 ? 12.078 -22.078 2.393 1 96.5 417 PHE B C 1
ATOM 7864 O O . PHE B 1 417 ? 12.328 -22.156 1.188 1 96.5 417 PHE B O 1
ATOM 7871 N N . TYR B 1 418 ? 11.18 -22.766 3.016 1 95.75 418 TYR B N 1
ATOM 7872 C CA . TYR B 1 418 ? 10.422 -23.75 2.256 1 95.75 418 TYR B CA 1
ATOM 7873 C C . TYR B 1 418 ? 9.648 -23.094 1.122 1 95.75 418 TYR B C 1
ATOM 7875 O O . TYR B 1 418 ? 9.586 -23.625 0.012 1 95.75 418 TYR B O 1
ATOM 7883 N N . GLY B 1 419 ? 9.031 -21.969 1.383 1 95.69 419 GLY B N 1
ATOM 7884 C CA . GLY B 1 419 ? 8.336 -21.203 0.36 1 95.69 419 GLY B CA 1
ATOM 7885 C C . GLY B 1 419 ? 9.258 -20.672 -0.722 1 95.69 419 GLY B C 1
ATOM 7886 O O . GLY B 1 419 ? 8.914 -20.688 -1.904 1 95.69 419 GLY B O 1
ATOM 7887 N N . ASP B 1 420 ? 10.453 -20.219 -0.301 1 96.5 420 ASP B N 1
ATOM 7888 C CA . ASP B 1 420 ? 11.414 -19.672 -1.26 1 96.5 420 ASP B CA 1
ATOM 7889 C C . ASP B 1 420 ? 12.016 -20.781 -2.121 1 96.5 420 ASP B C 1
ATOM 7891 O O . ASP B 1 420 ? 12.234 -20.594 -3.318 1 96.5 420 ASP B O 1
ATOM 7895 N N . MET B 1 421 ? 12.227 -21.891 -1.481 1 93.88 421 MET B N 1
ATOM 7896 C CA . MET B 1 421 ? 12.773 -23.031 -2.203 1 93.88 421 MET B CA 1
ATOM 7897 C C . MET B 1 421 ? 11.836 -23.453 -3.334 1 93.88 421 MET B C 1
ATOM 7899 O O . MET B 1 421 ? 12.297 -23.812 -4.422 1 93.88 421 MET B O 1
ATOM 7903 N N . LEU B 1 422 ? 10.57 -23.234 -3.156 1 94.06 422 LEU B N 1
ATOM 7904 C CA . LEU B 1 422 ? 9.625 -23.859 -4.082 1 94.06 422 LEU B CA 1
ATOM 7905 C C . LEU B 1 422 ? 8.992 -22.812 -4.992 1 94.06 422 LEU B C 1
ATOM 7907 O O . LEU B 1 422 ? 8.602 -23.125 -6.117 1 94.06 422 LEU B O 1
ATOM 7911 N N . PHE B 1 423 ? 8.898 -21.484 -4.527 1 96.88 423 PHE B N 1
ATOM 7912 C CA . PHE B 1 423 ? 7.957 -20.656 -5.266 1 96.88 423 PHE B CA 1
ATOM 7913 C C . PHE B 1 423 ? 8.523 -19.266 -5.5 1 96.88 423 PHE B C 1
ATOM 7915 O O . PHE B 1 423 ? 8.578 -18.797 -6.637 1 96.88 423 PHE B O 1
ATOM 7922 N N . ASN B 1 424 ? 9.023 -18.594 -4.488 1 97.38 424 ASN B N 1
ATOM 7923 C CA . ASN B 1 424 ? 9.117 -17.141 -4.477 1 97.38 424 ASN B CA 1
ATOM 7924 C C . ASN B 1 424 ? 10.195 -16.641 -5.422 1 97.38 424 ASN B C 1
ATOM 7926 O O . ASN B 1 424 ? 9.93 -15.805 -6.297 1 97.38 424 ASN B O 1
ATOM 7930 N N . PRO B 1 425 ? 11.477 -17.109 -5.312 1 96.38 425 PRO B N 1
ATOM 7931 C CA . PRO B 1 425 ? 12.508 -16.562 -6.199 1 96.38 425 PRO B CA 1
ATOM 7932 C C . PRO B 1 425 ? 12.211 -16.828 -7.676 1 96.38 425 PRO B C 1
ATOM 7934 O O . PRO B 1 425 ? 12.539 -16 -8.531 1 96.38 425 PRO B O 1
ATOM 7937 N N . TRP B 1 426 ? 11.523 -17.906 -7.957 1 96.56 426 TRP B N 1
ATOM 7938 C CA . TRP B 1 426 ? 11.234 -18.297 -9.328 1 96.56 426 TRP B CA 1
ATOM 7939 C C . TRP B 1 426 ? 10.148 -17.422 -9.938 1 96.56 426 TRP B C 1
ATOM 7941 O O . TRP B 1 426 ? 10.164 -17.125 -11.133 1 96.56 426 TRP B O 1
ATOM 7951 N N . THR B 1 427 ? 9.211 -17.078 -9.078 1 98 427 THR B N 1
ATOM 7952 C CA . THR B 1 427 ? 8.172 -16.156 -9.516 1 98 427 THR B CA 1
ATOM 7953 C C . THR B 1 427 ? 8.789 -14.828 -9.969 1 98 427 THR B C 1
ATOM 7955 O O . THR B 1 427 ? 8.43 -14.297 -11.016 1 98 427 THR B O 1
ATOM 7958 N N . ARG B 1 428 ? 9.75 -14.32 -9.188 1 96.56 428 ARG B N 1
ATOM 7959 C CA . ARG B 1 428 ? 10.453 -13.102 -9.57 1 96.56 428 ARG B CA 1
ATOM 7960 C C . ARG B 1 428 ? 11.172 -13.273 -10.898 1 96.56 428 ARG B C 1
ATOM 7962 O O . ARG B 1 428 ? 11.156 -12.375 -11.742 1 96.56 428 ARG B O 1
ATOM 7969 N N . ASN B 1 429 ? 11.828 -14.375 -11.109 1 95.75 429 ASN B N 1
ATOM 7970 C CA . ASN B 1 429 ? 12.547 -14.633 -12.352 1 95.75 429 ASN B CA 1
ATOM 7971 C C . ASN B 1 429 ? 11.609 -14.617 -13.562 1 95.75 429 ASN B C 1
ATOM 7973 O O . ASN B 1 429 ? 11.914 -13.992 -14.578 1 95.75 429 ASN B O 1
ATOM 7977 N N . MET B 1 430 ? 10.516 -15.305 -13.391 1 97.69 430 MET B N 1
ATOM 7978 C CA . MET B 1 430 ? 9.578 -15.406 -14.508 1 97.69 430 MET B CA 1
ATOM 7979 C C . MET B 1 430 ? 8.977 -14.039 -14.836 1 97.69 430 MET B C 1
ATOM 7981 O O . MET B 1 430 ? 8.758 -13.719 -16 1 97.69 430 MET B O 1
ATOM 7985 N N . LEU B 1 431 ? 8.68 -13.266 -13.797 1 98.12 431 LEU B N 1
ATOM 7986 C CA . LEU B 1 431 ? 8.18 -11.914 -14.008 1 98.12 431 LEU B CA 1
ATOM 7987 C C . LEU B 1 431 ? 9.195 -11.07 -14.766 1 98.12 431 LEU B C 1
ATOM 7989 O O . LEU B 1 431 ? 8.836 -10.328 -15.68 1 98.12 431 LEU B O 1
ATOM 7993 N N . ASP B 1 432 ? 10.445 -11.188 -14.414 1 96.44 432 ASP B N 1
ATOM 7994 C CA . ASP B 1 432 ? 11.508 -10.438 -15.078 1 96.44 432 ASP B CA 1
ATOM 7995 C C . ASP B 1 432 ? 11.641 -10.852 -16.547 1 96.44 432 ASP B C 1
ATOM 7997 O O . ASP B 1 432 ? 11.836 -10.008 -17.422 1 96.44 432 ASP B O 1
ATOM 8001 N N . TYR B 1 433 ? 11.562 -12.164 -16.797 1 97.06 433 TYR B N 1
ATOM 8002 C CA . TYR B 1 433 ? 11.602 -12.648 -18.172 1 97.06 433 TYR B CA 1
ATOM 8003 C C . TYR B 1 433 ? 10.445 -12.07 -18.984 1 97.06 433 TYR B C 1
ATOM 8005 O O . TYR B 1 433 ? 10.633 -11.617 -20.109 1 97.06 433 TYR B O 1
ATOM 8013 N N . HIS B 1 434 ? 9.289 -12.078 -18.438 1 98.19 434 HIS B N 1
ATOM 8014 C CA . HIS B 1 434 ? 8.102 -11.648 -19.156 1 98.19 434 HIS B CA 1
ATOM 8015 C C . HIS B 1 434 ? 8.109 -10.133 -19.375 1 98.19 434 HIS B C 1
ATOM 8017 O O . HIS B 1 434 ? 7.621 -9.648 -20.391 1 98.19 434 HIS B O 1
ATOM 8023 N N . ALA B 1 435 ? 8.625 -9.414 -18.406 1 97.12 435 ALA B N 1
ATOM 8024 C CA . ALA B 1 435 ? 8.57 -7.953 -18.422 1 97.12 435 ALA B CA 1
ATOM 8025 C C . ALA B 1 435 ? 9.555 -7.371 -19.422 1 97.12 435 ALA B C 1
ATOM 8027 O O . ALA B 1 435 ? 9.602 -6.152 -19.625 1 97.12 435 ALA B O 1
ATOM 8028 N N . ARG B 1 436 ? 10.359 -8.18 -20 1 93.75 436 ARG B N 1
ATOM 8029 C CA . ARG B 1 436 ? 11.195 -7.719 -21.109 1 93.75 436 ARG B CA 1
ATOM 8030 C C . ARG B 1 436 ? 10.344 -7.156 -22.234 1 93.75 436 ARG B C 1
ATOM 8032 O O . ARG B 1 436 ? 9.133 -7.383 -22.281 1 93.75 436 ARG B O 1
ATOM 8039 N N . PRO B 1 437 ? 10.969 -6.266 -23.062 1 86.62 437 PRO B N 1
ATOM 8040 C CA . PRO B 1 437 ? 10.18 -5.605 -24.109 1 86.62 437 PRO B CA 1
ATOM 8041 C C . PRO B 1 437 ? 9.359 -6.594 -24.953 1 86.62 437 PRO B C 1
ATOM 8043 O O . PRO B 1 437 ? 9.883 -7.633 -25.359 1 86.62 437 PRO B O 1
ATOM 8046 N N . GLY B 1 438 ? 8.203 -6.43 -25.047 1 89.5 438 GLY B N 1
ATOM 8047 C CA . GLY B 1 438 ? 7.227 -7.223 -25.781 1 89.5 438 GLY B CA 1
ATOM 8048 C C . GLY B 1 438 ? 5.844 -6.602 -25.797 1 89.5 438 GLY B C 1
ATOM 8049 O O . GLY B 1 438 ? 5.68 -5.43 -25.453 1 89.5 438 GLY B O 1
ATOM 8050 N N . GLU B 1 439 ? 4.863 -7.328 -26.297 1 90.69 439 GLU B N 1
ATOM 8051 C CA . GLU B 1 439 ? 3.506 -6.816 -26.453 1 90.69 439 GLU B CA 1
ATOM 8052 C C . GLU B 1 439 ? 2.682 -7.035 -25.188 1 90.69 439 GLU B C 1
ATOM 8054 O O . GLU B 1 439 ? 1.709 -6.32 -24.938 1 90.69 439 GLU B O 1
ATOM 8059 N N . GLY B 1 440 ? 3.006 -8.023 -24.5 1 97 440 GLY B N 1
ATOM 8060 C CA . GLY B 1 440 ? 2.191 -8.414 -23.359 1 97 440 GLY B CA 1
ATOM 8061 C C . GLY B 1 440 ? 2.416 -7.535 -22.141 1 97 440 GLY B C 1
ATOM 8062 O O . GLY B 1 440 ? 3.498 -6.973 -21.969 1 97 440 GLY B O 1
ATOM 8063 N N . LYS B 1 441 ? 1.416 -7.422 -21.281 1 98.25 441 LYS B N 1
ATOM 8064 C CA . LYS B 1 441 ? 1.481 -6.711 -20 1 98.25 441 LYS B CA 1
ATOM 8065 C C . LYS B 1 441 ? 1.785 -7.672 -18.859 1 98.25 441 LYS B C 1
ATOM 8067 O O . LYS B 1 441 ? 1.296 -8.805 -18.844 1 98.25 441 LYS B O 1
ATOM 8072 N N . THR B 1 442 ? 2.588 -7.195 -17.906 1 98.62 442 THR B N 1
ATOM 8073 C CA . THR B 1 442 ? 3.01 -8.008 -16.781 1 98.62 442 THR B CA 1
ATOM 8074 C C . THR B 1 442 ? 2.455 -7.441 -15.469 1 98.62 442 THR B C 1
ATOM 8076 O O . THR B 1 442 ? 2.566 -6.242 -15.211 1 98.62 442 THR B O 1
ATOM 8079 N N . TYR B 1 443 ? 1.845 -8.25 -14.648 1 98.75 443 TYR B N 1
ATOM 8080 C CA . TYR B 1 443 ? 1.34 -7.844 -13.344 1 98.75 443 TYR B CA 1
ATOM 8081 C C . TYR B 1 443 ? 1.791 -8.812 -12.258 1 98.75 443 TYR B C 1
ATOM 8083 O O . TYR B 1 443 ? 1.873 -10.023 -12.492 1 98.75 443 TYR B O 1
ATOM 8091 N N . GLN B 1 444 ? 2.074 -8.312 -11.078 1 98.62 444 GLN B N 1
ATOM 8092 C CA . GLN B 1 444 ? 2.459 -9.109 -9.914 1 98.62 444 GLN B CA 1
ATOM 8093 C C . GLN B 1 444 ? 1.524 -8.844 -8.734 1 98.62 444 GLN B C 1
ATOM 8095 O O . GLN B 1 444 ? 1.056 -7.719 -8.547 1 98.62 444 GLN B O 1
ATOM 8100 N N . TYR B 1 445 ? 1.241 -9.875 -7.938 1 98.31 445 TYR B N 1
ATOM 8101 C CA . TYR B 1 445 ? 0.471 -9.688 -6.715 1 98.31 445 TYR B CA 1
ATOM 8102 C C . TYR B 1 445 ? 1.043 -10.523 -5.574 1 98.31 445 TYR B C 1
ATOM 8104 O O . TYR B 1 445 ? 1.834 -11.438 -5.809 1 98.31 445 TYR B O 1
ATOM 8112 N N . GLN B 1 446 ? 0.701 -10.227 -4.398 1 97.88 446 GLN B N 1
ATOM 8113 C CA . GLN B 1 446 ? 0.831 -11.047 -3.203 1 97.88 446 GLN B CA 1
ATOM 8114 C C . GLN B 1 446 ? -0.463 -11.055 -2.395 1 97.88 446 GLN B C 1
ATOM 8116 O O . GLN B 1 446 ? -1.003 -9.992 -2.074 1 97.88 446 GLN B O 1
ATOM 8121 N N . VAL B 1 447 ? -0.948 -12.172 -2.113 1 96.75 447 VAL B N 1
ATOM 8122 C CA . VAL B 1 447 ? -2.053 -12.312 -1.169 1 96.75 447 VAL B CA 1
ATOM 8123 C C . VAL B 1 447 ? -1.506 -12.492 0.245 1 96.75 447 VAL B C 1
ATOM 8125 O O . VAL B 1 447 ? -0.699 -13.391 0.493 1 96.75 447 VAL B O 1
ATOM 8128 N N . SER B 1 448 ? -1.934 -11.641 1.171 1 94.88 448 SER B N 1
ATOM 8129 C CA . SER B 1 448 ? -1.424 -11.656 2.537 1 94.88 448 SER B CA 1
ATOM 8130 C C . SER B 1 448 ? -2.553 -11.859 3.545 1 94.88 448 SER B C 1
ATOM 8132 O O . SER B 1 448 ? -2.301 -12.094 4.727 1 94.88 448 SER B O 1
ATOM 8134 N N . LYS B 1 449 ? -3.768 -11.758 3.123 1 89.88 449 LYS B N 1
ATOM 8135 C CA . LYS B 1 449 ? -4.906 -11.938 4.016 1 89.88 449 LYS B CA 1
ATOM 8136 C C . LYS B 1 449 ? -5.074 -13.406 4.406 1 89.88 449 LYS B C 1
ATOM 8138 O O . LYS B 1 449 ? -5.105 -14.281 3.539 1 89.88 449 LYS B O 1
ATOM 8143 N N . LEU B 1 450 ? -5.215 -13.57 5.668 1 78.75 450 LEU B N 1
ATOM 8144 C CA . LEU B 1 450 ? -5.422 -14.922 6.164 1 78.75 450 LEU B CA 1
ATOM 8145 C C . LEU B 1 450 ? -6.793 -15.445 5.758 1 78.75 450 LEU B C 1
ATOM 8147 O O . LEU B 1 450 ? -7.793 -14.734 5.863 1 78.75 450 LEU B O 1
ATOM 8151 N N . SER B 1 451 ? -6.766 -16.578 5.207 1 76.19 451 SER B N 1
ATOM 8152 C CA . SER B 1 451 ? -8.023 -17.219 4.848 1 76.19 451 SER B CA 1
ATOM 8153 C C . SER B 1 451 ? -8.805 -17.641 6.086 1 76.19 451 SER B C 1
ATOM 8155 O O . SER B 1 451 ? -8.211 -18 7.105 1 76.19 451 SER B O 1
ATOM 8157 N N . PRO B 1 452 ? -10.094 -17.359 6.066 1 70.69 452 PRO B N 1
ATOM 8158 C CA . PRO B 1 452 ? -10.914 -17.828 7.191 1 70.69 452 PRO B CA 1
ATOM 8159 C C . PRO B 1 452 ? -10.836 -19.344 7.395 1 70.69 452 PRO B C 1
ATOM 8161 O O . PRO B 1 452 ? -11.25 -19.844 8.445 1 70.69 452 PRO B O 1
ATOM 8164 N N . TYR B 1 453 ? -10.359 -19.984 6.289 1 63.22 453 TYR B N 1
ATOM 8165 C CA . TYR B 1 453 ? -10.242 -21.422 6.387 1 63.2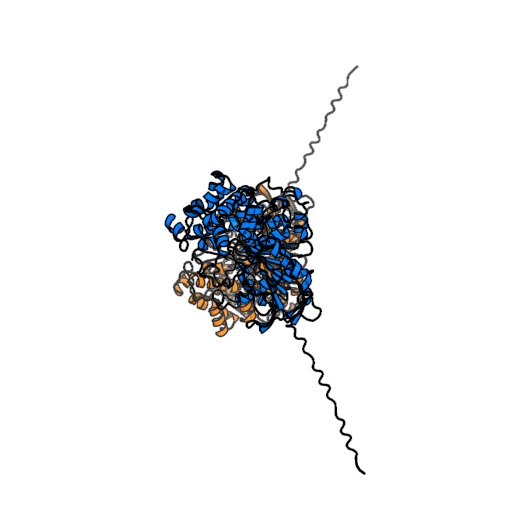2 453 TYR B CA 1
ATOM 8166 C C . TYR B 1 453 ? -8.781 -21.859 6.426 1 63.22 453 TYR B C 1
ATOM 8168 O O . TYR B 1 453 ? -8.117 -21.906 5.391 1 63.22 453 TYR B O 1
ATOM 8176 N N . PRO B 1 454 ? -8.047 -21.531 7.477 1 52.19 454 PRO B N 1
ATOM 8177 C CA . PRO B 1 454 ? -6.613 -21.828 7.387 1 52.19 454 PRO B CA 1
ATOM 8178 C C . PRO B 1 454 ? -6.328 -23.156 6.699 1 52.19 454 PRO B C 1
ATOM 8180 O O . PRO B 1 454 ? -6.984 -24.156 6.988 1 52.19 454 PRO B O 1
ATOM 8183 N N . THR B 1 455 ? -6.027 -23.109 5.344 1 49.44 455 THR B N 1
ATOM 8184 C CA . THR B 1 455 ? -5.777 -24.156 4.355 1 49.44 455 THR B CA 1
ATOM 8185 C C . THR B 1 455 ? -4.762 -25.172 4.879 1 49.44 455 THR B C 1
ATOM 8187 O O . THR B 1 455 ? -4.047 -25.797 4.102 1 49.44 455 THR B O 1
ATOM 8190 N N . GLY B 1 456 ? -4.434 -25.453 6.082 1 43.72 456 GLY B N 1
ATOM 8191 C CA . GLY B 1 456 ? -3.553 -26.609 6.168 1 43.72 456 GLY B CA 1
ATOM 8192 C C . GLY B 1 456 ? -4.156 -27.875 5.578 1 43.72 456 GLY B C 1
ATOM 8193 O O . GLY B 1 456 ? -5.379 -28.031 5.555 1 43.72 456 GLY B O 1
ATOM 8194 N N . TYR B 1 457 ? -3.703 -28.328 4.234 1 44.03 457 TYR B N 1
ATOM 8195 C CA . TYR B 1 457 ? -4.023 -29.734 4.059 1 44.03 457 TYR B CA 1
ATOM 8196 C C . TYR B 1 457 ? -3.811 -30.516 5.352 1 44.03 457 TYR B C 1
ATOM 8198 O O . TYR B 1 457 ? -2.789 -30.344 6.023 1 44.03 457 TYR B O 1
ATOM 8206 N N . PRO B 1 458 ? -4.508 -31.531 5.938 1 46.97 458 PRO B N 1
ATOM 8207 C CA . PRO B 1 458 ? -5.605 -31.766 6.875 1 46.97 458 PRO B CA 1
ATOM 8208 C C . PRO B 1 458 ? -5.941 -30.547 7.723 1 46.97 458 PRO B C 1
ATOM 8210 O O . PRO B 1 458 ? -5.047 -29.781 8.078 1 46.97 458 PRO B O 1
ATOM 8213 N N . TYR B 1 459 ? -7.18 -29.953 7.461 1 52.38 459 TYR B N 1
ATOM 8214 C CA . TYR B 1 459 ? -7.984 -28.875 8.023 1 52.38 459 TYR B CA 1
ATOM 8215 C C . TYR B 1 459 ? -7.547 -28.547 9.445 1 52.38 459 TYR B C 1
ATOM 8217 O O . TYR B 1 459 ? -8.328 -28.688 10.391 1 52.38 459 TYR B O 1
ATOM 8225 N N . MET B 1 460 ? -6.227 -28.641 9.633 1 60.97 460 MET B N 1
ATOM 8226 C CA . MET B 1 460 ? -5.828 -28.234 10.977 1 60.97 460 MET B CA 1
ATOM 8227 C C . MET B 1 460 ? -5.492 -26.75 11.023 1 60.97 460 MET B C 1
ATOM 8229 O O . MET B 1 460 ? -4.98 -26.203 10.047 1 60.97 460 MET B O 1
ATOM 8233 N N . PRO B 1 461 ? -5.922 -26.203 12.047 1 72.69 461 PRO B N 1
ATOM 8234 C CA . PRO B 1 461 ? -5.508 -24.812 12.227 1 72.69 461 PRO B CA 1
ATOM 8235 C C . PRO B 1 461 ? -3.994 -24.625 12.164 1 72.69 461 PRO B C 1
ATOM 8237 O O . PRO B 1 461 ? -3.246 -25.516 12.586 1 72.69 461 PRO B O 1
ATOM 8240 N N . PRO B 1 462 ? -3.592 -23.578 11.531 1 82.25 462 PRO B N 1
ATOM 8241 C CA . PRO B 1 462 ? -2.146 -23.344 11.516 1 82.25 462 PRO B CA 1
ATOM 8242 C C . PRO B 1 462 ? -1.556 -23.203 12.922 1 82.25 462 PRO B C 1
ATOM 8244 O O . PRO B 1 462 ? -2.273 -22.875 13.867 1 82.25 462 PRO B O 1
ATOM 8247 N N . PRO B 1 463 ? -0.269 -23.609 13.039 1 88.19 463 PRO B N 1
ATOM 8248 C CA . PRO B 1 463 ? 0.387 -23.375 14.328 1 88.19 463 PRO B CA 1
ATOM 8249 C C . PRO B 1 463 ? 0.313 -21.922 14.766 1 88.19 463 PRO B C 1
ATOM 8251 O O . PRO B 1 463 ? 0.166 -21.016 13.938 1 88.19 463 PRO B O 1
ATOM 8254 N N . SER B 1 464 ? 0.424 -21.672 16.094 1 87.25 464 SER B N 1
ATOM 8255 C CA . SER B 1 464 ? 0.287 -20.328 16.672 1 87.25 464 SER B CA 1
ATOM 8256 C C . SER B 1 464 ? 1.39 -19.406 16.156 1 87.25 464 SER B C 1
ATOM 8258 O O . SER B 1 464 ? 1.204 -18.188 16.109 1 87.25 464 SER B O 1
ATOM 8260 N N . TRP B 1 465 ? 2.525 -20.031 15.812 1 90.81 465 TRP B N 1
ATOM 8261 C CA . TRP B 1 465 ? 3.66 -19.219 15.391 1 90.81 465 TRP B CA 1
ATOM 8262 C C . TRP B 1 465 ? 3.498 -18.766 13.938 1 90.81 465 TRP B C 1
ATOM 8264 O O . TRP B 1 465 ? 4.211 -17.875 13.477 1 90.81 465 TRP B O 1
ATOM 8274 N N . PHE B 1 466 ? 2.564 -19.375 13.211 1 89.81 466 PHE B N 1
ATOM 8275 C CA . PHE B 1 466 ? 2.422 -19.141 11.781 1 89.81 466 PHE B CA 1
ATOM 8276 C C . PHE B 1 466 ? 1.758 -17.797 11.516 1 89.81 466 PHE B C 1
ATOM 8278 O O . PHE B 1 466 ? 0.696 -17.5 12.07 1 89.81 466 PHE B O 1
ATOM 8285 N N . LYS B 1 467 ? 2.391 -16.984 10.68 1 86.75 467 LYS B N 1
ATOM 8286 C CA . LYS B 1 467 ? 1.857 -15.672 10.328 1 86.75 467 LYS B CA 1
ATOM 8287 C C . LYS B 1 467 ? 1.73 -15.516 8.82 1 86.75 467 LYS B C 1
ATOM 8289 O O . LYS B 1 467 ? 2.6 -15.961 8.062 1 86.75 467 LYS B O 1
ATOM 8294 N N . GLY B 1 468 ? 0.575 -14.883 8.367 1 88.12 468 GLY B N 1
ATOM 8295 C CA . GLY B 1 468 ? 0.395 -14.594 6.953 1 88.12 468 GLY B CA 1
ATOM 8296 C C . GLY B 1 468 ? -0.571 -15.539 6.27 1 88.12 468 GLY B C 1
ATOM 8297 O O . GLY B 1 468 ? -1.233 -16.344 6.93 1 88.12 468 GLY B O 1
ATOM 8298 N N . ALA B 1 469 ? -0.703 -15.383 4.98 1 91.5 469 ALA B N 1
ATOM 8299 C CA . ALA B 1 469 ? -1.552 -16.25 4.164 1 91.5 469 ALA B CA 1
ATOM 8300 C C . ALA B 1 469 ? -0.81 -17.516 3.746 1 91.5 469 ALA B C 1
ATOM 8302 O O . ALA B 1 469 ? 0.365 -17.453 3.375 1 91.5 469 ALA B O 1
ATOM 8303 N N . GLY B 1 470 ? -1.467 -18.609 3.818 1 89.69 470 GLY B N 1
ATOM 8304 C CA . GLY B 1 470 ? -0.854 -19.875 3.471 1 89.69 470 GLY B CA 1
ATOM 8305 C C . GLY B 1 470 ? -1.003 -20.234 2.002 1 89.69 470 GLY B C 1
ATOM 8306 O O . GLY B 1 470 ? -1.776 -19.594 1.282 1 89.69 470 GLY B O 1
ATOM 8307 N N . HIS B 1 471 ? -0.262 -21.266 1.643 1 91.19 471 HIS B N 1
ATOM 8308 C CA . HIS B 1 471 ? -0.335 -21.781 0.281 1 91.19 471 HIS B CA 1
ATOM 8309 C C . HIS B 1 471 ? -1.77 -22.141 -0.097 1 91.19 471 HIS B C 1
ATOM 8311 O O . HIS B 1 471 ? -2.479 -22.781 0.676 1 91.19 471 HIS B O 1
ATOM 8317 N N . PHE B 1 472 ? -2.318 -21.578 -1.189 1 88.19 472 PHE B N 1
ATOM 8318 C CA . PHE B 1 472 ? -3.633 -21.891 -1.738 1 88.19 472 PHE B CA 1
ATOM 8319 C C . PHE B 1 472 ? -4.664 -20.859 -1.285 1 88.19 472 PHE B C 1
ATOM 8321 O O . PHE B 1 472 ? -5.789 -20.844 -1.791 1 88.19 472 PHE B O 1
ATOM 8328 N N . ASP B 1 473 ? -4.324 -19.984 -0.377 1 87.06 473 ASP B N 1
ATOM 8329 C CA . ASP B 1 473 ? -5.297 -19.047 0.18 1 87.06 473 ASP B CA 1
ATOM 8330 C C . ASP B 1 473 ? -5.91 -18.172 -0.914 1 87.06 473 ASP B C 1
ATOM 8332 O O . ASP B 1 473 ? -7.07 -17.766 -0.812 1 87.06 473 ASP B O 1
ATOM 8336 N N . GLU B 1 474 ? -5.191 -17.859 -1.912 1 88.56 474 GLU B N 1
ATOM 8337 C CA . GLU B 1 474 ? -5.73 -17.031 -2.984 1 88.56 474 GLU B CA 1
ATOM 8338 C C . GLU B 1 474 ? -6.84 -17.75 -3.74 1 88.56 474 GLU B C 1
ATOM 8340 O O . GLU B 1 474 ? -7.812 -17.125 -4.176 1 88.56 474 GLU B O 1
ATOM 8345 N N . ALA B 1 475 ? -6.707 -19.062 -3.918 1 87.75 475 ALA B N 1
ATOM 8346 C CA . ALA B 1 475 ? -7.738 -19.844 -4.609 1 87.75 475 ALA B CA 1
ATOM 8347 C C . ALA B 1 475 ? -9.047 -19.828 -3.828 1 87.75 475 ALA B C 1
ATOM 8349 O O . ALA B 1 475 ? -10.133 -19.859 -4.418 1 87.75 475 ALA B O 1
ATOM 8350 N N . ILE B 1 476 ? -8.953 -19.734 -2.531 1 84.06 476 ILE B N 1
ATOM 8351 C CA . ILE B 1 476 ? -10.133 -19.688 -1.68 1 84.06 476 ILE B CA 1
ATOM 8352 C C . ILE B 1 476 ? -10.906 -18.391 -1.932 1 84.06 476 ILE B C 1
ATOM 8354 O O . ILE B 1 476 ? -12.141 -18.375 -1.863 1 84.06 476 ILE B O 1
ATOM 8358 N N . GLY B 1 477 ? -10.18 -17.406 -2.209 1 84.38 477 GLY B N 1
ATOM 8359 C CA . GLY B 1 477 ? -10.82 -16.141 -2.521 1 84.38 477 GLY B CA 1
ATOM 8360 C C . GLY B 1 477 ? -11.516 -16.141 -3.867 1 84.38 477 GLY B C 1
ATOM 8361 O O . GLY B 1 477 ? -12.414 -15.336 -4.105 1 84.38 477 GLY B O 1
ATOM 8362 N N . LEU B 1 478 ? -11.156 -17.031 -4.766 1 88.62 478 LEU B N 1
ATOM 8363 C CA . LEU B 1 478 ? -11.656 -17.016 -6.133 1 88.62 478 LEU B CA 1
ATOM 8364 C C . LEU B 1 478 ? -12.766 -18.047 -6.312 1 88.62 478 LEU B C 1
ATOM 8366 O O . LEU B 1 478 ? -13.656 -17.875 -7.145 1 88.62 478 LEU B O 1
ATOM 8370 N N . PHE B 1 479 ? -12.641 -19.141 -5.605 1 82.94 479 PHE B N 1
ATOM 8371 C CA . PHE B 1 479 ? -13.555 -20.266 -5.816 1 82.94 479 PHE B CA 1
ATOM 8372 C C . PHE B 1 479 ? -14.391 -20.516 -4.566 1 82.94 479 PHE B C 1
ATOM 8374 O O . PHE B 1 479 ? -13.992 -20.156 -3.461 1 82.94 479 PHE B O 1
ATOM 8381 N N . ARG B 1 480 ? -15.633 -20.828 -4.887 1 66.12 480 ARG B N 1
ATOM 8382 C CA . ARG B 1 480 ? -16.359 -21.531 -3.84 1 66.12 480 ARG B CA 1
ATOM 8383 C C . ARG B 1 480 ? -15.984 -23.016 -3.809 1 66.12 480 ARG B C 1
ATOM 8385 O O . ARG B 1 480 ? -15.523 -23.562 -4.809 1 66.12 480 ARG B O 1
ATOM 8392 N N . SER B 1 481 ? -15.664 -23.531 -2.729 1 52.88 481 SER B N 1
ATOM 8393 C CA . SER B 1 481 ? -15.383 -24.969 -2.777 1 52.88 481 SER B CA 1
ATOM 8394 C C . SER B 1 481 ? -16.672 -25.781 -2.686 1 52.88 481 SER B C 1
ATOM 8396 O O . SER B 1 481 ? -17.547 -25.484 -1.881 1 52.88 481 SER B O 1
ATOM 8398 N N . ASN B 1 482 ? -17.297 -26.453 -3.848 1 44.62 482 ASN B N 1
ATOM 8399 C CA . ASN B 1 482 ? -18.469 -27.328 -3.787 1 44.62 482 ASN B CA 1
ATOM 8400 C C . ASN B 1 482 ? -18.453 -28.188 -2.533 1 44.62 482 ASN B C 1
ATOM 8402 O O . ASN B 1 482 ? -19.516 -28.453 -1.943 1 44.62 482 ASN B O 1
ATOM 8406 N N . ASN B 1 483 ? -17.562 -29.25 -2.543 1 41.62 483 ASN B N 1
ATOM 8407 C CA . ASN B 1 483 ? -17.672 -30.312 -1.561 1 41.62 483 ASN B CA 1
ATOM 8408 C C . ASN B 1 483 ? -17.109 -29.891 -0.208 1 41.62 483 ASN B C 1
ATOM 8410 O O . ASN B 1 483 ? -17.047 -30.688 0.727 1 41.62 483 ASN B O 1
ATOM 8414 N N . ARG B 1 484 ? -16.172 -29.047 -0.212 1 43.38 484 ARG B N 1
ATOM 8415 C CA . ARG B 1 484 ? -15.609 -29.016 1.135 1 43.38 484 ARG B CA 1
ATOM 8416 C C . ARG B 1 484 ? -16.5 -28.234 2.086 1 43.38 484 ARG B C 1
ATOM 8418 O O . ARG B 1 484 ? -16.312 -27.016 2.26 1 43.38 484 ARG B O 1
ATOM 8425 N N . LYS B 1 485 ? -17.625 -28.547 2.068 1 43.81 485 LYS B N 1
ATOM 8426 C CA . LYS 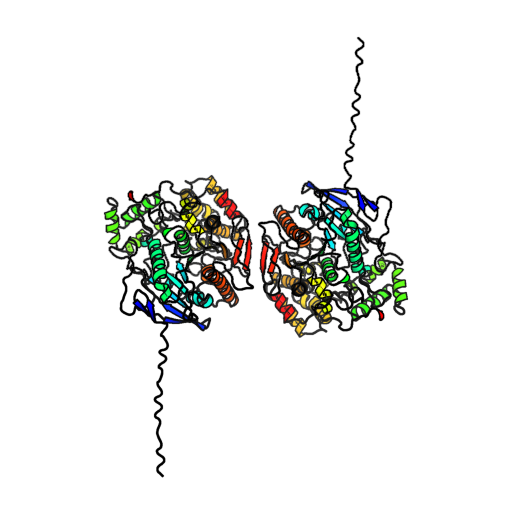B 1 485 ? -18.438 -28.172 3.221 1 43.81 485 LYS B CA 1
ATOM 8427 C C . LYS B 1 485 ? -17.562 -27.906 4.445 1 43.81 485 LYS B C 1
ATOM 8429 O O . LYS B 1 485 ? -17.875 -27.031 5.254 1 43.81 485 LYS B O 1
ATOM 8434 N N . ALA B 1 486 ? -16.734 -28.859 4.664 1 40.97 486 ALA B N 1
ATOM 8435 C CA . ALA B 1 486 ? -15.938 -28.844 5.891 1 40.97 486 ALA B CA 1
ATOM 8436 C C . ALA B 1 486 ? -14.953 -27.688 5.895 1 40.97 486 ALA B C 1
ATOM 8438 O O . ALA B 1 486 ? -14.719 -27.062 6.938 1 40.97 486 ALA B O 1
ATOM 8439 N N . ILE B 1 487 ? -14.219 -27.672 4.785 1 44.09 487 ILE B N 1
ATOM 8440 C CA . ILE B 1 487 ? -13.172 -26.656 4.809 1 44.09 487 ILE B CA 1
ATOM 8441 C C . ILE B 1 487 ? -13.812 -25.266 4.812 1 44.09 487 ILE B C 1
ATOM 8443 O O . ILE B 1 487 ? -13.344 -24.359 5.504 1 44.09 487 ILE B O 1
ATOM 8447 N N . PHE B 1 488 ? -14.883 -25.078 3.932 1 47.09 488 PHE B N 1
ATOM 8448 C CA . PHE B 1 488 ? -15.375 -23.75 3.582 1 47.09 488 PHE B CA 1
ATOM 8449 C C . PHE B 1 488 ? -16.719 -23.484 4.234 1 47.09 488 PHE B C 1
ATOM 8451 O O . PHE B 1 488 ? -17.344 -22.453 3.973 1 47.09 488 PHE B O 1
ATOM 8458 N N . ASN B 1 489 ? -17.281 -24.422 4.75 1 44.28 489 ASN B N 1
ATOM 8459 C CA . ASN B 1 489 ? -18.641 -24.188 5.207 1 44.28 489 ASN B CA 1
ATOM 8460 C C . ASN B 1 489 ? -18.688 -23.203 6.371 1 44.28 489 ASN B C 1
ATOM 8462 O O . ASN B 1 489 ? -19.703 -23.109 7.07 1 44.28 489 ASN B O 1
ATOM 8466 N N . GLY B 1 490 ? -17.547 -22.844 6.707 1 50.97 490 GLY B N 1
ATOM 8467 C CA . GLY B 1 490 ? -17.797 -21.875 7.766 1 50.97 490 GLY B CA 1
ATOM 8468 C C . GLY B 1 490 ? -18.328 -20.562 7.254 1 50.97 490 GLY B C 1
ATOM 8469 O O . GLY B 1 490 ? -18.344 -20.312 6.047 1 50.97 490 GLY B O 1
ATOM 8470 N N . THR B 1 491 ? -19.172 -20.062 8.031 1 58.31 491 THR B N 1
ATOM 8471 C CA . THR B 1 491 ? -19.719 -18.734 7.766 1 58.31 491 THR B CA 1
ATOM 8472 C C . THR B 1 491 ? -18.594 -17.75 7.461 1 58.31 491 THR B C 1
ATOM 8474 O O . THR B 1 491 ? -17.641 -17.625 8.234 1 58.31 491 THR B O 1
ATOM 8477 N N . ILE B 1 492 ? -18.469 -17.5 6.102 1 71.44 492 ILE B N 1
ATOM 8478 C CA . ILE B 1 492 ? -17.531 -16.453 5.703 1 71.44 492 ILE B CA 1
ATOM 8479 C C . ILE B 1 492 ? -18.109 -15.086 6.062 1 71.44 492 ILE B C 1
ATOM 8481 O O . ILE B 1 492 ? -19.297 -14.844 5.887 1 71.44 492 ILE B O 1
ATOM 8485 N N . SER B 1 493 ? -17.297 -14.289 6.711 1 78 493 SER B N 1
ATOM 8486 C CA . SER B 1 493 ? -17.734 -12.953 7.109 1 78 493 SER B CA 1
ATOM 8487 C C . SER B 1 493 ? -18.078 -12.102 5.895 1 78 493 SER B C 1
ATOM 8489 O O . SER B 1 493 ? -17.641 -12.391 4.777 1 78 493 SER B O 1
ATOM 8491 N N . ASP B 1 494 ? -18.906 -11.188 6.066 1 80.88 494 ASP B N 1
ATOM 8492 C CA . ASP B 1 494 ? -19.266 -10.25 5.008 1 80.88 494 ASP B CA 1
ATOM 8493 C C . ASP B 1 494 ? -18.047 -9.508 4.488 1 80.88 494 ASP B C 1
ATOM 8495 O O . ASP B 1 494 ? -17.938 -9.211 3.297 1 80.88 494 ASP B O 1
ATOM 8499 N N . ASP B 1 495 ? -17.141 -9.305 5.426 1 82.75 495 ASP B N 1
ATOM 8500 C CA . ASP B 1 495 ? -15.906 -8.641 5.031 1 82.75 495 ASP B CA 1
ATOM 8501 C C . ASP B 1 495 ? -15.102 -9.5 4.062 1 82.75 495 ASP B C 1
ATOM 8503 O O . ASP B 1 495 ? -14.547 -8.992 3.09 1 82.75 495 ASP B O 1
ATOM 8507 N N . TYR B 1 496 ? -15.086 -10.773 4.305 1 85.88 496 TYR B N 1
ATOM 8508 C CA . TYR B 1 496 ? -14.328 -11.656 3.42 1 85.88 496 TYR B CA 1
ATOM 8509 C C . TYR B 1 496 ? -15.047 -11.828 2.086 1 85.88 496 TYR B C 1
ATOM 8511 O O . TYR B 1 496 ? -14.398 -11.961 1.041 1 85.88 496 TYR B O 1
ATOM 8519 N N . LYS B 1 497 ? -16.391 -11.836 2.135 1 84.19 497 LYS B N 1
ATOM 8520 C CA . LYS B 1 497 ? -17.141 -11.906 0.885 1 84.19 497 LYS B CA 1
ATOM 8521 C C . LYS B 1 497 ? -16.812 -10.719 -0.017 1 84.19 497 LYS B C 1
ATOM 8523 O O . LYS B 1 497 ? -16.641 -10.883 -1.228 1 84.19 497 LYS B O 1
ATOM 8528 N N . GLN B 1 498 ? -16.797 -9.57 0.624 1 87.38 498 GLN B N 1
ATOM 8529 C CA . GLN B 1 498 ? -16.469 -8.367 -0.134 1 87.38 498 GLN B CA 1
ATOM 8530 C C . GLN B 1 498 ? -15.039 -8.438 -0.668 1 87.38 498 GLN B C 1
ATOM 8532 O O . GLN B 1 498 ? -14.773 -8.031 -1.801 1 87.38 498 GLN B O 1
ATOM 8537 N N . TYR B 1 499 ? -14.18 -8.898 0.144 1 91.06 499 TYR B N 1
ATOM 8538 C CA . TYR B 1 499 ? -12.789 -9.117 -0.258 1 91.06 499 TYR B CA 1
ATOM 8539 C C . TYR B 1 499 ? -12.719 -10.047 -1.461 1 91.06 499 TYR B C 1
ATOM 8541 O O . TYR B 1 499 ? -12.039 -9.75 -2.445 1 91.06 499 TYR B O 1
ATOM 8549 N N . SER B 1 500 ? -13.406 -11.156 -1.404 1 89.38 500 SER B N 1
ATOM 8550 C CA . SER B 1 500 ? -13.461 -12.141 -2.482 1 89.38 500 SER B CA 1
ATOM 8551 C C . SER B 1 500 ? -14.016 -11.523 -3.764 1 89.38 500 SER B C 1
ATOM 8553 O O . SER B 1 500 ? -13.469 -11.742 -4.848 1 89.38 500 SER B O 1
ATOM 8555 N N . ARG B 1 501 ? -15.062 -10.758 -3.662 1 90.94 501 ARG B N 1
ATOM 8556 C CA . ARG B 1 501 ? -15.656 -10.109 -4.824 1 90.94 501 ARG B CA 1
ATOM 8557 C C . ARG B 1 501 ? -14.656 -9.172 -5.496 1 90.94 501 ARG B C 1
ATOM 8559 O O . ARG B 1 501 ? -14.602 -9.086 -6.723 1 90.94 501 ARG B O 1
ATOM 8566 N N . THR B 1 502 ? -13.922 -8.469 -4.672 1 93.44 502 THR B N 1
ATOM 8567 C CA . THR B 1 502 ? -12.914 -7.551 -5.203 1 93.44 502 THR B CA 1
ATOM 8568 C C . THR B 1 502 ? -11.82 -8.312 -5.938 1 93.44 502 THR B C 1
ATOM 8570 O O . THR B 1 502 ? -11.391 -7.918 -7.023 1 93.44 502 THR B O 1
ATOM 8573 N N . MET B 1 503 ? -11.375 -9.398 -5.359 1 95.06 503 MET B N 1
ATOM 8574 C CA . MET B 1 503 ? -10.367 -10.227 -6.008 1 95.06 503 MET B CA 1
ATOM 8575 C C . MET B 1 503 ? -10.875 -10.766 -7.34 1 95.06 503 MET B C 1
ATOM 8577 O O . MET B 1 503 ? -10.18 -10.703 -8.352 1 95.06 503 MET B O 1
ATOM 8581 N N . ILE B 1 504 ? -12.086 -11.273 -7.34 1 95.25 504 ILE B N 1
ATOM 8582 C CA . ILE B 1 504 ? -12.703 -11.812 -8.547 1 95.25 504 ILE B CA 1
ATOM 8583 C C . ILE B 1 504 ? -12.781 -10.727 -9.617 1 95.25 504 ILE B C 1
ATOM 8585 O O . ILE B 1 504 ? -12.5 -10.984 -10.789 1 95.25 504 ILE B O 1
ATOM 8589 N N . ALA B 1 505 ? -13.094 -9.547 -9.227 1 96.62 505 ALA B N 1
ATOM 8590 C CA . ALA B 1 505 ? -13.188 -8.438 -10.172 1 96.62 505 ALA B CA 1
ATOM 8591 C C . ALA B 1 505 ? -11.844 -8.164 -10.836 1 96.62 505 ALA B C 1
ATOM 8593 O O . ALA B 1 505 ? -11.773 -7.9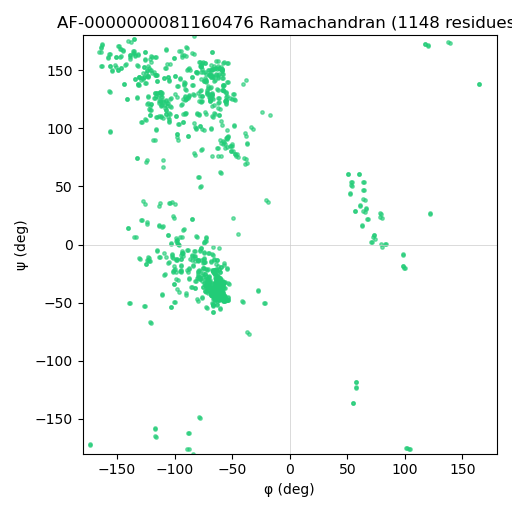77 -12.055 1 96.62 505 ALA B O 1
ATOM 8594 N N . TYR B 1 506 ? -10.789 -8.164 -10.07 1 97.94 506 TYR B N 1
ATOM 8595 C CA . TYR B 1 506 ? -9.461 -7.941 -10.641 1 97.94 506 TYR B CA 1
ATOM 8596 C C . TYR B 1 506 ? -9.078 -9.078 -11.586 1 97.94 506 TYR B C 1
ATOM 8598 O O . TYR B 1 506 ? -8.586 -8.836 -12.688 1 97.94 506 TYR B O 1
ATOM 8606 N N . TRP B 1 507 ? -9.297 -10.297 -11.188 1 98.38 507 TRP B N 1
ATOM 8607 C CA . TRP B 1 507 ? -8.938 -11.469 -11.992 1 98.38 507 TRP B CA 1
ATOM 8608 C C . TRP B 1 507 ? -9.727 -11.492 -13.297 1 98.38 507 TRP B C 1
ATOM 8610 O O . TRP B 1 507 ? -9.156 -11.727 -14.367 1 98.38 507 TRP B O 1
ATOM 8620 N N . THR B 1 508 ? -11.008 -11.195 -13.242 1 98 508 THR B N 1
ATOM 8621 C CA . THR B 1 508 ? -11.852 -11.367 -14.422 1 98 508 THR B CA 1
ATOM 8622 C C . THR B 1 508 ? -11.719 -10.164 -15.359 1 98 508 THR B C 1
ATOM 8624 O O . THR B 1 508 ? -11.852 -10.305 -16.578 1 98 508 THR B O 1
ATOM 8627 N N . SER B 1 509 ? -11.469 -8.984 -14.82 1 98.31 509 SER B N 1
ATOM 8628 C CA . SER B 1 509 ? -11.195 -7.859 -15.703 1 98.31 509 SER B CA 1
ATOM 8629 C C . SER B 1 509 ? -9.906 -8.078 -16.484 1 98.31 509 SER B C 1
ATOM 8631 O O . SER B 1 509 ? -9.82 -7.711 -17.656 1 98.31 509 SER B O 1
ATOM 8633 N N . PHE B 1 510 ? -8.938 -8.625 -15.828 1 98.44 510 PHE B N 1
ATOM 8634 C CA . PHE B 1 510 ? -7.73 -9.016 -16.547 1 98.44 510 PHE B CA 1
ATOM 8635 C C . PHE B 1 510 ? -8.062 -10 -17.656 1 98.44 510 PHE B C 1
ATOM 8637 O O . PHE B 1 510 ? -7.574 -9.867 -18.781 1 98.44 510 PHE B O 1
ATOM 8644 N N . ALA B 1 511 ? -8.836 -11 -17.328 1 98.69 511 ALA B N 1
ATOM 8645 C CA . ALA B 1 511 ? -9.211 -12.008 -18.312 1 98.69 511 ALA B CA 1
ATOM 8646 C C . ALA B 1 511 ? -9.922 -11.375 -19.5 1 98.69 511 ALA B C 1
ATOM 8648 O O . ALA B 1 511 ? -9.75 -11.812 -20.641 1 98.69 511 ALA B O 1
ATOM 8649 N N . LYS B 1 512 ? -10.68 -10.344 -19.297 1 97.75 512 LYS B N 1
ATOM 8650 C CA . LYS B 1 512 ? -11.492 -9.711 -20.328 1 97.75 512 LYS B CA 1
ATOM 8651 C C . LYS B 1 512 ? -10.664 -8.742 -21.172 1 97.75 512 LYS B C 1
ATOM 8653 O O . LYS B 1 512 ? -10.828 -8.672 -22.391 1 97.75 512 LYS B O 1
ATOM 8658 N N . THR B 1 513 ? -9.688 -8.016 -20.438 1 97.25 513 THR B N 1
ATOM 8659 C CA . THR B 1 513 ? -9.141 -6.859 -21.141 1 97.25 513 THR B CA 1
ATOM 8660 C C . THR B 1 513 ? -7.613 -6.863 -21.094 1 97.25 513 THR B C 1
ATOM 8662 O O . THR B 1 513 ? -6.961 -6.098 -21.797 1 97.25 513 THR B O 1
ATOM 8665 N N . GLY B 1 514 ? -7.062 -7.699 -20.281 1 97.94 514 GLY B N 1
ATOM 8666 C CA . GLY B 1 514 ? -5.629 -7.664 -20.047 1 97.94 514 GLY B CA 1
ATOM 8667 C C . GLY B 1 514 ? -5.215 -6.621 -19.016 1 97.94 514 GLY B C 1
ATOM 8668 O O . GLY B 1 514 ? -4.031 -6.492 -18.703 1 97.94 514 GLY B O 1
ATOM 8669 N N . VAL B 1 515 ? -6.188 -5.891 -18.453 1 97.25 515 VAL B N 1
ATOM 8670 C CA . VAL B 1 515 ? -5.926 -4.863 -17.453 1 97.25 515 VAL B CA 1
ATOM 8671 C C . VAL B 1 515 ? -6.762 -5.133 -16.203 1 97.25 515 VAL B C 1
ATOM 8673 O O . VAL B 1 515 ? -7.977 -4.906 -16.188 1 97.25 515 VAL B O 1
ATOM 8676 N N . PRO B 1 516 ? -6.152 -5.57 -15.125 1 97.44 516 PRO B N 1
ATOM 8677 C CA . PRO B 1 516 ? -6.93 -5.836 -13.906 1 97.44 516 PRO B CA 1
ATOM 8678 C C . PRO B 1 516 ? -7.508 -4.566 -13.289 1 97.44 516 PRO B C 1
ATOM 8680 O O . PRO B 1 516 ? -6.773 -3.607 -13.039 1 97.44 516 PRO B O 1
ATOM 8683 N N . CYS B 1 517 ? -8.742 -4.625 -13.016 1 94.5 517 CYS B N 1
ATOM 8684 C CA . CYS B 1 517 ? -9.492 -3.5 -12.461 1 94.5 517 CYS B CA 1
ATOM 8685 C C . CYS B 1 517 ? -10.734 -3.982 -11.727 1 94.5 517 CYS B C 1
ATOM 8687 O O . CYS B 1 517 ? -11.484 -4.82 -12.234 1 94.5 517 CYS B O 1
ATOM 8689 N N . ALA B 1 518 ? -10.945 -3.496 -10.531 1 94.62 518 ALA B N 1
ATOM 8690 C CA . ALA B 1 518 ? -12.125 -3.883 -9.766 1 94.62 518 ALA B CA 1
ATOM 8691 C C . ALA B 1 518 ? -13.164 -2.762 -9.758 1 94.62 518 ALA B C 1
ATOM 8693 O O . ALA B 1 518 ? -13.789 -2.494 -8.727 1 94.62 518 ALA B O 1
ATOM 8694 N N . GLY B 1 519 ? -13.25 -2.076 -10.859 1 91.25 519 GLY B N 1
ATOM 8695 C CA . GLY B 1 519 ? -14.172 -0.956 -10.969 1 91.25 519 GLY B CA 1
ATOM 8696 C C . GLY B 1 519 ? -13.469 0.369 -11.203 1 91.25 519 GLY B C 1
ATOM 8697 O O . GLY B 1 519 ? -12.258 0.472 -11.039 1 91.25 519 GLY B O 1
ATOM 8698 N N . LYS B 1 520 ? -14.164 1.403 -11.453 1 85.69 520 LYS B N 1
ATOM 8699 C CA . LYS B 1 520 ? -13.633 2.703 -11.852 1 85.69 520 LYS B CA 1
ATOM 8700 C C . LYS B 1 520 ? -12.914 3.379 -10.688 1 85.69 520 LYS B C 1
ATOM 8702 O O . LYS B 1 520 ? -11.984 4.156 -10.891 1 85.69 520 LYS B O 1
ATOM 8707 N N . THR B 1 521 ? -13.336 3.043 -9.5 1 88 521 THR B N 1
ATOM 8708 C CA . THR B 1 521 ? -12.781 3.746 -8.344 1 88 521 THR B CA 1
ATOM 8709 C C . THR B 1 521 ? -11.805 2.859 -7.59 1 88 521 THR B C 1
ATOM 8711 O O . THR B 1 521 ? -11.312 3.232 -6.52 1 88 521 THR B O 1
ATOM 8714 N N . SER B 1 522 ? -11.523 1.733 -8.188 1 91.25 522 SER B N 1
ATOM 8715 C CA . SER B 1 522 ? -10.648 0.794 -7.492 1 91.25 522 SER B CA 1
ATOM 8716 C C . SER B 1 522 ? -9.188 1.217 -7.602 1 91.25 522 SER B C 1
ATOM 8718 O O . SER B 1 522 ? -8.828 2.027 -8.461 1 91.25 522 SER B O 1
ATOM 8720 N N . LEU B 1 523 ? -8.383 0.75 -6.656 1 92.69 523 LEU B N 1
ATOM 8721 C CA . LEU B 1 523 ? -6.941 0.942 -6.734 1 92.69 523 LEU B CA 1
ATOM 8722 C C . LEU B 1 523 ? -6.391 0.388 -8.047 1 92.69 523 LEU B C 1
ATOM 8724 O O . LEU B 1 523 ? -6.66 -0.76 -8.398 1 92.69 523 LEU B O 1
ATOM 8728 N N . PRO B 1 524 ? -5.719 1.19 -8.82 1 91.56 524 PRO B N 1
ATOM 8729 C CA . PRO B 1 524 ? -5.168 0.676 -10.078 1 91.56 524 PRO B CA 1
ATOM 8730 C C . PRO B 1 524 ? -4.059 -0.349 -9.859 1 91.56 524 PRO B C 1
ATOM 8732 O O . PRO B 1 524 ? -3.152 -0.123 -9.047 1 91.56 524 PRO B O 1
ATOM 8735 N N . TRP B 1 525 ? -4.16 -1.457 -10.469 1 96.12 525 TRP B N 1
ATOM 8736 C CA . TRP B 1 525 ? -3.092 -2.449 -10.516 1 96.12 525 TRP B CA 1
ATOM 8737 C C . TRP B 1 525 ? -2.068 -2.09 -11.586 1 96.12 525 TRP B C 1
ATOM 8739 O O . TRP B 1 525 ? -2.268 -2.383 -12.766 1 96.12 525 TRP B O 1
ATOM 8749 N N . LEU B 1 526 ? -0.938 -1.492 -11.211 1 95.06 526 LEU B N 1
ATOM 8750 C CA . LEU B 1 526 ? 0.042 -1 -12.172 1 95.06 526 LEU B CA 1
ATOM 8751 C C . LEU B 1 526 ? 0.929 -2.135 -12.672 1 95.06 526 LEU B C 1
ATOM 8753 O O . LEU B 1 526 ? 1.239 -3.064 -11.922 1 95.06 526 LEU B O 1
ATOM 8757 N N . GLU B 1 527 ? 1.351 -2.031 -13.898 1 96.94 527 GLU B N 1
ATOM 8758 C CA . GLU B 1 527 ? 2.17 -3.045 -14.555 1 96.94 527 GLU B CA 1
ATOM 8759 C C . GLU B 1 527 ? 3.51 -3.215 -13.844 1 96.94 527 GLU B C 1
ATOM 8761 O O . GLU B 1 527 ? 4.102 -2.238 -13.383 1 96.94 527 GLU B O 1
ATOM 8766 N N . TYR B 1 528 ? 3.984 -4.387 -13.789 1 97.56 528 TYR B N 1
ATOM 8767 C CA . TYR B 1 528 ? 5.324 -4.742 -13.336 1 97.56 528 TYR B CA 1
ATOM 8768 C C . TYR B 1 528 ? 6.359 -4.449 -14.414 1 97.56 528 TYR B C 1
ATOM 8770 O O . TYR B 1 528 ? 6.121 -4.695 -15.594 1 97.56 528 TYR B O 1
ATOM 8778 N N . ASP B 1 529 ? 7.406 -3.818 -14.07 1 95.5 529 ASP B N 1
ATOM 8779 C CA . ASP B 1 529 ? 8.625 -3.727 -14.875 1 95.5 529 ASP B CA 1
ATOM 8780 C C . ASP B 1 529 ? 9.867 -3.955 -14.008 1 95.5 529 ASP B C 1
ATOM 8782 O O . ASP B 1 529 ? 9.773 -3.982 -12.781 1 95.5 529 ASP B O 1
ATOM 8786 N N . THR B 1 530 ? 10.969 -4.164 -14.594 1 93.44 530 THR B N 1
ATOM 8787 C CA . THR B 1 530 ? 12.148 -4.613 -13.859 1 93.44 530 THR B CA 1
ATOM 8788 C C . THR B 1 530 ? 12.805 -3.453 -13.117 1 93.44 530 THR B C 1
ATOM 8790 O O . THR B 1 530 ? 13.742 -3.652 -12.344 1 93.44 530 THR B O 1
ATOM 8793 N N . LYS B 1 531 ? 12.328 -2.256 -13.289 1 91.75 531 LYS B N 1
ATOM 8794 C CA . LYS B 1 531 ? 12.883 -1.092 -12.602 1 91.75 531 LYS B CA 1
ATOM 8795 C C . LYS B 1 531 ? 12.031 -0.702 -11.406 1 91.75 531 LYS B C 1
ATOM 8797 O O . LYS B 1 531 ? 12.539 -0.556 -10.289 1 91.75 531 LYS B O 1
ATOM 8802 N N . ARG B 1 532 ? 10.719 -0.585 -11.625 1 93.44 532 ARG B N 1
ATOM 8803 C CA . ARG B 1 532 ? 9.82 -0.151 -10.562 1 93.44 532 ARG B CA 1
ATOM 8804 C C . ARG B 1 532 ? 9.391 -1.329 -9.695 1 93.44 532 ARG B C 1
ATOM 8806 O O . ARG B 1 532 ? 9.211 -1.182 -8.484 1 93.44 532 ARG B O 1
ATOM 8813 N N . ARG B 1 533 ? 9.188 -2.512 -10.289 1 95.19 533 ARG B N 1
ATOM 8814 C CA . ARG B 1 533 ? 8.812 -3.766 -9.641 1 95.19 533 ARG B CA 1
ATOM 8815 C C . ARG B 1 533 ? 7.559 -3.59 -8.789 1 95.19 533 ARG B C 1
ATOM 8817 O O . ARG B 1 533 ? 7.559 -3.934 -7.605 1 95.19 533 ARG B O 1
ATOM 8824 N N . MET B 1 534 ? 6.52 -3.008 -9.398 1 95.75 534 MET B N 1
ATOM 8825 C CA . MET B 1 534 ? 5.23 -2.785 -8.75 1 95.75 534 MET B CA 1
ATOM 8826 C C . MET B 1 534 ? 4.516 -4.105 -8.492 1 95.75 534 MET B C 1
ATOM 8828 O O . MET B 1 534 ? 4.609 -5.035 -9.297 1 95.75 534 MET B O 1
ATOM 8832 N N . PHE B 1 535 ? 3.809 -4.203 -7.379 1 97.44 535 PHE B N 1
ATOM 8833 C CA . PHE B 1 535 ? 2.928 -5.344 -7.145 1 97.44 535 PHE B CA 1
ATOM 8834 C C . PHE B 1 535 ? 1.733 -4.938 -6.289 1 97.44 535 PHE B C 1
ATOM 8836 O O . PHE B 1 535 ? 1.815 -3.984 -5.512 1 97.44 535 PHE B O 1
ATOM 8843 N N . MET B 1 536 ? 0.631 -5.594 -6.477 1 97.44 536 MET B N 1
ATOM 8844 C CA . MET B 1 536 ? -0.57 -5.414 -5.664 1 97.44 536 MET B CA 1
ATOM 8845 C C . MET B 1 536 ? -0.581 -6.379 -4.484 1 97.44 536 MET B C 1
ATOM 8847 O O . MET B 1 536 ? -0.382 -7.582 -4.66 1 97.44 536 MET B O 1
ATOM 8851 N N . GLU B 1 537 ? -0.751 -5.898 -3.307 1 96.44 537 GLU B N 1
ATOM 8852 C CA . GLU B 1 537 ? -0.883 -6.758 -2.135 1 96.44 537 GLU B CA 1
ATOM 8853 C C . GLU B 1 537 ? -2.328 -6.812 -1.649 1 96.44 537 GLU B C 1
ATOM 8855 O O . GLU B 1 537 ? -2.932 -5.777 -1.364 1 96.44 537 GLU B O 1
ATOM 8860 N N . PHE B 1 538 ? -2.875 -7.969 -1.597 1 95.88 538 PHE B N 1
ATOM 8861 C CA . PHE B 1 538 ? -4.23 -8.211 -1.11 1 95.88 538 PHE B CA 1
ATOM 8862 C C . PHE B 1 538 ? -4.207 -8.664 0.345 1 95.88 538 PHE B C 1
ATOM 8864 O O . PHE B 1 538 ? -4.012 -9.844 0.631 1 95.88 538 PHE B O 1
ATOM 8871 N N . ASP B 1 539 ? -4.367 -7.82 1.249 1 93.25 539 ASP B N 1
ATOM 8872 C CA . ASP B 1 539 ? -4.484 -8.055 2.686 1 93.25 539 A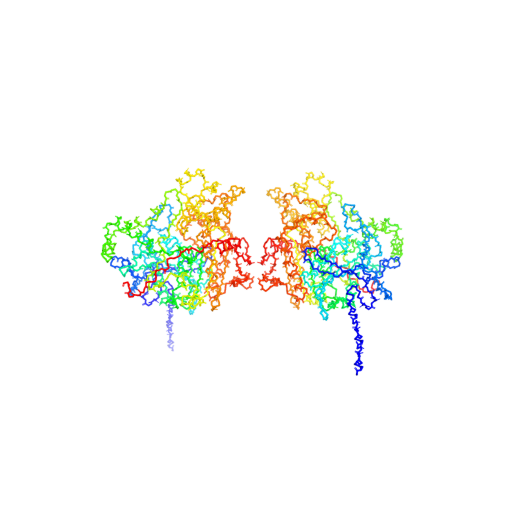SP B CA 1
ATOM 8873 C C . ASP B 1 539 ? -5.852 -7.613 3.205 1 93.25 539 ASP B C 1
ATOM 8875 O O . ASP B 1 539 ? -6.84 -7.648 2.473 1 93.25 539 ASP B O 1
ATOM 8879 N N . ASP B 1 540 ? -6.004 -7.316 4.52 1 86.5 540 ASP B N 1
ATOM 8880 C CA . ASP B 1 540 ? -7.277 -6.785 5 1 86.5 540 ASP B CA 1
ATOM 8881 C C . ASP B 1 540 ? -7.695 -5.555 4.199 1 86.5 540 ASP B C 1
ATOM 8883 O O . ASP B 1 540 ? -8.883 -5.324 3.984 1 86.5 540 ASP B O 1
ATOM 8887 N N . GLU B 1 541 ? -6.66 -4.871 3.818 1 86.81 541 GLU B N 1
ATOM 8888 C CA . GLU B 1 541 ? -6.789 -3.816 2.814 1 86.81 541 GLU B CA 1
ATOM 8889 C C . GLU B 1 541 ? -5.898 -4.094 1.605 1 86.81 541 GLU B C 1
ATOM 8891 O O . GLU B 1 541 ? -5.004 -4.934 1.668 1 86.81 541 GLU B O 1
ATOM 8896 N N . ILE B 1 542 ? -6.23 -3.469 0.494 1 92.5 542 ILE B N 1
ATOM 8897 C CA . ILE B 1 542 ? -5.457 -3.664 -0.728 1 92.5 542 ILE B CA 1
ATOM 8898 C C . ILE B 1 542 ? -4.465 -2.516 -0.897 1 92.5 542 ILE B C 1
ATOM 8900 O O . ILE B 1 542 ? -4.809 -1.352 -0.687 1 92.5 542 ILE B O 1
ATOM 8904 N N . TYR B 1 543 ? -3.186 -2.875 -1.288 1 91.44 543 TYR B N 1
ATOM 8905 C CA . TYR B 1 543 ? -2.08 -1.931 -1.393 1 91.44 543 TYR B CA 1
ATOM 8906 C C . TYR B 1 543 ? -1.386 -2.049 -2.744 1 91.44 543 TYR B C 1
ATOM 8908 O O . TYR B 1 543 ? -1.299 -3.143 -3.311 1 91.44 543 TYR B O 1
ATOM 8916 N N . LEU B 1 544 ? -1.01 -0.922 -3.262 1 94.81 544 LEU B N 1
ATOM 8917 C CA . LEU B 1 544 ? 0.012 -0.938 -4.305 1 94.81 544 LEU B CA 1
ATOM 8918 C C . LEU B 1 544 ? 1.388 -0.634 -3.721 1 94.81 544 LEU B C 1
ATOM 8920 O O . LEU B 1 544 ? 1.561 0.36 -3.012 1 94.81 544 LEU B O 1
ATOM 8924 N N . ARG B 1 545 ? 2.373 -1.515 -4 1 94.31 545 ARG B N 1
ATOM 8925 C CA . ARG B 1 545 ? 3.705 -1.446 -3.404 1 94.31 545 ARG B CA 1
ATOM 8926 C C . ARG B 1 545 ? 4.785 -1.729 -4.441 1 94.31 545 ARG B C 1
ATOM 8928 O O . ARG B 1 545 ? 4.477 -2.029 -5.598 1 94.31 545 ARG B O 1
ATOM 8935 N N . GLN B 1 546 ? 6.066 -1.551 -3.984 1 93.44 546 GLN B N 1
ATOM 8936 C CA . GLN B 1 546 ? 7.207 -1.861 -4.836 1 93.44 546 GLN B CA 1
ATOM 8937 C C . GLN B 1 546 ? 8.164 -2.83 -4.145 1 93.44 546 GLN B C 1
ATOM 8939 O O . GLN B 1 546 ? 8.109 -3.004 -2.926 1 93.44 546 GLN B O 1
ATOM 8944 N N . ASN B 1 547 ? 8.992 -3.518 -4.973 1 92.25 547 ASN B N 1
ATOM 8945 C CA . ASN B 1 547 ? 10.148 -4.293 -4.523 1 92.25 547 ASN B CA 1
ATOM 8946 C C . ASN B 1 547 ? 9.734 -5.406 -3.564 1 92.25 547 ASN B C 1
ATOM 8948 O O . ASN B 1 547 ? 10.211 -5.469 -2.432 1 92.25 547 ASN B O 1
ATOM 8952 N N . TRP B 1 548 ? 8.906 -6.262 -4.105 1 93.44 548 TRP B N 1
ATOM 8953 C CA . TRP B 1 548 ? 8.398 -7.43 -3.393 1 93.44 548 TRP B CA 1
ATOM 8954 C C . TRP B 1 548 ? 9.547 -8.281 -2.865 1 93.44 548 TRP B C 1
ATOM 8956 O O . TRP B 1 548 ? 10.453 -8.656 -3.619 1 93.44 548 TRP B O 1
ATOM 8966 N N . LYS B 1 549 ? 9.648 -8.531 -1.501 1 94.56 549 LYS B N 1
ATOM 8967 C CA . LYS B 1 549 ? 10.617 -9.406 -0.836 1 94.56 549 LYS B CA 1
ATOM 8968 C C . LYS B 1 549 ? 12.039 -9.086 -1.28 1 94.56 549 LYS B C 1
ATOM 8970 O O . LYS B 1 549 ? 12.758 -9.969 -1.748 1 94.56 549 LYS B O 1
ATOM 8975 N N . SER B 1 550 ? 12.484 -7.887 -1.039 1 90.62 550 SER B N 1
ATOM 8976 C CA . SER B 1 550 ? 13.742 -7.363 -1.562 1 90.62 550 SER B CA 1
ATOM 8977 C C . SER B 1 550 ? 14.938 -8.148 -1.03 1 90.62 550 SER B C 1
ATOM 8979 O O . SER B 1 550 ? 15.867 -8.461 -1.778 1 90.62 550 SER B O 1
ATOM 8981 N N . ALA B 1 551 ? 14.945 -8.484 0.262 1 91.5 551 ALA B N 1
ATOM 8982 C CA . ALA B 1 551 ? 16.062 -9.219 0.858 1 91.5 551 ALA B CA 1
ATOM 8983 C C . ALA B 1 551 ? 16.203 -10.609 0.244 1 91.5 551 ALA B C 1
ATOM 8985 O O . ALA B 1 551 ? 17.297 -11.039 -0.092 1 91.5 551 ALA B O 1
ATOM 8986 N N . MET B 1 552 ? 15.094 -11.312 0.126 1 95.44 552 MET B N 1
ATOM 8987 C CA . MET B 1 552 ? 15.094 -12.641 -0.484 1 95.44 552 MET B CA 1
ATOM 8988 C C . MET B 1 552 ? 15.594 -12.57 -1.925 1 95.44 552 MET B C 1
ATOM 8990 O O . MET B 1 552 ? 16.406 -13.398 -2.344 1 95.44 552 MET B O 1
ATOM 8994 N N . ASN B 1 553 ? 15.078 -11.602 -2.67 1 94.44 553 ASN B N 1
ATOM 8995 C CA . ASN B 1 553 ? 15.461 -11.453 -4.07 1 94.44 553 ASN B CA 1
ATOM 8996 C C . ASN B 1 553 ? 16.953 -11.18 -4.219 1 94.44 553 ASN B C 1
ATOM 8998 O O . ASN B 1 553 ? 17.609 -11.75 -5.094 1 94.44 553 ASN B O 1
ATOM 9002 N N . LYS B 1 554 ? 17.5 -10.32 -3.367 1 92.12 554 LYS B N 1
ATOM 9003 C CA . LYS B 1 554 ? 18.938 -10.031 -3.393 1 92.12 554 LYS B CA 1
ATOM 9004 C C . LYS B 1 554 ? 19.75 -11.273 -3.061 1 92.12 554 LYS B C 1
ATOM 9006 O O . LYS B 1 554 ? 20.797 -11.523 -3.674 1 92.12 554 LYS B O 1
ATOM 9011 N N . PHE B 1 555 ? 19.297 -12.039 -2.131 1 96.12 555 PHE B N 1
ATOM 9012 C CA . PHE B 1 555 ? 20 -13.234 -1.685 1 96.12 555 PHE B CA 1
ATOM 9013 C C . PHE B 1 555 ? 20.031 -14.281 -2.789 1 96.12 555 PHE B C 1
ATOM 9015 O O . PHE B 1 555 ? 21.109 -14.758 -3.166 1 96.12 555 PHE B O 1
ATOM 9022 N N . TRP B 1 556 ? 18.875 -14.633 -3.4 1 95.69 556 TRP B N 1
ATOM 9023 C CA . TRP B 1 556 ? 18.766 -15.734 -4.355 1 95.69 556 TRP B CA 1
ATOM 9024 C C . TRP B 1 556 ? 19.266 -15.312 -5.73 1 95.69 556 TRP B C 1
ATOM 9026 O O . TRP B 1 556 ? 19.656 -16.156 -6.539 1 95.69 556 TRP B O 1
ATOM 9036 N N . SER B 1 557 ? 19.281 -14.047 -6.059 1 89.94 557 SER B N 1
ATOM 9037 C CA . SER B 1 557 ? 19.766 -13.586 -7.359 1 89.94 557 SER B CA 1
ATOM 9038 C C . SER B 1 557 ? 21.234 -13.195 -7.293 1 89.94 557 SER B C 1
ATOM 9040 O O . SER B 1 557 ? 21.922 -13.156 -8.32 1 89.94 557 SER B O 1
ATOM 9042 N N . GLY B 1 558 ? 21.688 -12.891 -6.148 1 88.62 558 GLY B N 1
ATOM 9043 C CA . GLY B 1 558 ? 23.031 -12.359 -6.043 1 88.62 558 GLY B CA 1
ATOM 9044 C C . GLY B 1 558 ? 24 -13.312 -5.359 1 88.62 558 GLY B C 1
ATOM 9045 O O . GLY B 1 558 ? 25.109 -13.531 -5.84 1 88.62 558 GLY B O 1
ATOM 9046 N N . GLU B 1 559 ? 23.547 -13.914 -4.293 1 90.5 559 GLU B N 1
ATOM 9047 C CA . GLU B 1 559 ? 24.469 -14.672 -3.441 1 90.5 559 GLU B CA 1
ATOM 9048 C C . GLU B 1 559 ? 24.422 -16.156 -3.771 1 90.5 559 GLU B C 1
ATOM 9050 O O . GLU B 1 559 ? 25.406 -16.875 -3.541 1 90.5 559 GLU B O 1
ATOM 9055 N N . ILE B 1 560 ? 23.344 -16.703 -4.199 1 93.69 560 ILE B N 1
ATOM 9056 C CA . ILE B 1 560 ? 23.188 -18.109 -4.508 1 93.69 560 ILE B CA 1
ATOM 9057 C C . ILE B 1 560 ? 23.219 -18.312 -6.02 1 93.69 560 ILE B C 1
ATOM 9059 O O . ILE B 1 560 ? 22.469 -17.688 -6.754 1 93.69 560 ILE B O 1
ATOM 9063 N N . PRO B 1 561 ? 24.078 -19.172 -6.504 1 91.81 561 PRO B N 1
ATOM 9064 C CA . PRO B 1 561 ? 24.078 -19.469 -7.938 1 91.81 561 PRO B CA 1
ATOM 9065 C C . PRO B 1 561 ? 22.75 -20.078 -8.406 1 91.81 561 PRO B C 1
ATOM 9067 O O . PRO B 1 561 ? 22.062 -20.719 -7.621 1 91.81 561 PRO B O 1
ATOM 9070 N N . PRO B 1 562 ? 22.422 -19.844 -9.672 1 88.25 562 PRO B N 1
ATOM 9071 C CA . PRO B 1 562 ? 21.203 -20.484 -10.188 1 88.25 562 PRO B CA 1
ATOM 9072 C C . PRO B 1 562 ? 21.266 -22.016 -10.086 1 88.25 562 PRO B C 1
ATOM 9074 O O . PRO B 1 562 ? 22.344 -22.609 -10.164 1 88.25 562 PRO B O 1
ATOM 9077 N N . VAL B 1 563 ? 20.109 -22.578 -9.852 1 87.31 563 VAL B N 1
ATOM 9078 C CA . VAL B 1 563 ? 20.016 -24.031 -9.875 1 87.31 563 VAL B CA 1
ATOM 9079 C C . VAL B 1 563 ? 20.547 -24.562 -11.203 1 87.31 563 VAL B C 1
ATOM 9081 O O . VAL B 1 563 ? 20.141 -24.094 -12.273 1 87.31 563 VAL B O 1
ATOM 9084 N N . PRO B 1 564 ? 21.484 -25.531 -11.133 1 83.38 564 PRO B N 1
ATOM 9085 C CA . PRO B 1 564 ? 22.078 -26.031 -12.367 1 83.38 564 PRO B CA 1
ATOM 9086 C C . PRO B 1 564 ? 21.094 -26.859 -13.195 1 83.38 564 PRO B C 1
ATOM 9088 O O . PRO B 1 564 ? 20.188 -27.5 -12.641 1 83.38 564 PRO B O 1
ATOM 9091 N N . ILE B 1 565 ? 21.219 -26.766 -14.492 1 81.12 565 ILE B N 1
ATOM 9092 C CA . ILE B 1 565 ? 20.438 -27.578 -15.414 1 81.12 565 ILE B CA 1
ATOM 9093 C C . ILE B 1 565 ? 21.375 -28.422 -16.281 1 81.12 565 ILE B C 1
ATOM 9095 O O . ILE B 1 565 ? 22.547 -28.062 -16.453 1 81.12 565 ILE B O 1
ATOM 9099 N N . ASP B 1 566 ? 20.875 -29.578 -16.672 1 76.75 566 ASP B N 1
ATOM 9100 C CA . ASP B 1 566 ? 21.656 -30.406 -17.594 1 76.75 566 ASP B CA 1
ATOM 9101 C C . ASP B 1 566 ? 21.812 -29.734 -18.938 1 76.75 566 ASP B C 1
ATOM 9103 O O . ASP B 1 566 ? 20.844 -29.5 -19.656 1 76.75 566 ASP B O 1
ATOM 9107 N N . GLU B 1 567 ? 23 -29.359 -19.281 1 67.06 567 GLU B N 1
ATOM 9108 C CA . GLU B 1 567 ? 23.266 -28.609 -20.5 1 67.06 567 GLU B CA 1
ATOM 9109 C C . GLU B 1 567 ? 23.188 -29.516 -21.734 1 67.06 567 GLU B C 1
ATOM 9111 O O . GLU B 1 567 ? 22.953 -29.031 -22.844 1 67.06 567 GLU B O 1
ATOM 9116 N N . ASP B 1 568 ? 23.297 -30.703 -21.609 1 65.94 568 ASP B N 1
ATOM 9117 C CA . ASP B 1 568 ? 23.391 -31.609 -22.75 1 65.94 568 ASP B CA 1
ATOM 9118 C C . ASP B 1 568 ? 22.062 -32.281 -23.031 1 65.94 568 ASP B C 1
ATOM 9120 O O . ASP B 1 568 ? 22.031 -33.375 -23.625 1 65.94 568 ASP B O 1
ATOM 9124 N N . LEU B 1 569 ? 21.047 -31.734 -22.641 1 67.06 569 LEU B N 1
ATOM 9125 C CA . LEU B 1 569 ? 19.781 -32.438 -22.828 1 67.06 569 LEU B CA 1
ATOM 9126 C C . LEU B 1 569 ? 19.141 -32.031 -24.156 1 67.06 569 LEU B C 1
ATOM 9128 O O . LEU B 1 569 ? 18.016 -32.469 -24.453 1 67.06 569 LEU B O 1
ATOM 9132 N N . LYS B 1 570 ? 19.844 -31.328 -25.156 1 64.44 570 LYS B N 1
ATOM 9133 C CA . LYS B 1 570 ? 19.234 -30.953 -26.422 1 64.44 570 LYS B CA 1
ATOM 9134 C C . LYS B 1 570 ? 18.938 -32.188 -27.281 1 64.44 570 LYS B C 1
ATOM 9136 O O . LYS B 1 570 ? 19.828 -33 -27.516 1 64.44 570 LYS B O 1
ATOM 9141 N N . ILE B 1 571 ? 17.625 -32.719 -27.312 1 55.81 571 ILE B N 1
ATOM 9142 C CA . ILE B 1 571 ? 17.219 -33.875 -28.109 1 55.81 571 ILE B CA 1
ATOM 9143 C C . ILE B 1 571 ? 16.609 -33.406 -29.422 1 55.81 571 ILE B C 1
ATOM 9145 O O . ILE B 1 571 ? 15.703 -32.562 -29.438 1 55.81 571 ILE B O 1
ATOM 9149 N N . THR B 1 572 ? 17.359 -33.5 -30.578 1 46.03 572 THR B N 1
ATOM 9150 C CA . THR B 1 572 ? 16.75 -33.219 -31.875 1 46.03 572 THR B CA 1
ATOM 9151 C C . THR B 1 572 ? 15.711 -34.281 -32.219 1 46.03 572 THR B C 1
ATOM 9153 O O . THR B 1 572 ? 15.766 -35.406 -31.703 1 46.03 572 THR B O 1
ATOM 9156 N N . HIS B 1 573 ? 14.617 -33.906 -33.031 1 45.16 573 HIS B N 1
ATOM 9157 C CA . HIS B 1 573 ? 13.531 -34.781 -33.469 1 45.16 573 HIS B CA 1
ATOM 9158 C C . HIS B 1 573 ? 14.062 -36.156 -33.875 1 45.16 573 HIS B C 1
ATOM 9160 O O . HIS B 1 573 ? 13.414 -37.156 -33.594 1 45.16 573 HIS B O 1
ATOM 9166 N N . ASP B 1 574 ? 15.078 -36.125 -34.688 1 37.38 574 ASP B N 1
ATOM 9167 C CA . ASP B 1 574 ? 15.523 -37.344 -35.375 1 37.38 574 ASP B CA 1
ATOM 9168 C C . ASP B 1 574 ? 16.281 -38.25 -34.406 1 37.38 574 ASP B C 1
ATOM 9170 O O . ASP B 1 574 ? 16.578 -39.406 -34.75 1 37.38 574 ASP B O 1
ATOM 9174 N N . GLU B 1 575 ? 16.828 -37.781 -33.406 1 38.53 575 GLU B N 1
ATOM 9175 C CA . GLU B 1 575 ? 17.656 -38.656 -32.594 1 38.53 575 GLU B CA 1
ATOM 9176 C C . GLU B 1 575 ? 16.797 -39.469 -31.625 1 38.53 575 GLU B C 1
ATOM 9178 O O . GLU B 1 575 ? 17.328 -40.281 -30.859 1 38.53 575 GLU B O 1
ATOM 9183 N N . LEU B 1 576 ? 15.688 -39.188 -31.422 1 34.78 576 LEU B N 1
ATOM 9184 C CA . LEU B 1 576 ? 14.852 -40.094 -30.672 1 34.78 576 LEU B CA 1
ATOM 9185 C C . LEU B 1 576 ? 14.359 -41.25 -31.562 1 34.78 576 LEU B C 1
ATOM 9187 O O . LEU B 1 576 ? 13.859 -41 -32.656 1 34.78 576 LEU B O 1
#

Organism: Pinctada imbricata (NCBI:txid66713)

InterPro domains:
  IPR002018 Carboxylesterase, type B [PF00135] (22-556)
  IPR019819 Carboxylesterase type B, conserved site [PS00941] (103-113)
  IPR019826 Carboxylesterase type B, active site [PS00122] (197-212)
  IPR029058 Alpha/Beta hydrolase fold [G3DSA:3.40.50.1820] (16-562)
  IPR029058 Alpha/Beta hydrolase fold [SSF53474] (21-560)
  IPR051093 Neuroligin and Bile salt-activated lipase [PTHR43903] (18-563)

Solvent-accessible surface area (backbone atoms only — not comparable to full-atom values): 59419 Å² total; per-residue (Å²): 136,84,80,77,78,76,76,76,76,76,76,73,74,74,71,73,72,72,72,78,62,82,38,55,34,65,36,88,46,29,34,36,33,34,35,80,45,66,40,81,89,78,66,46,43,30,35,36,34,22,32,40,69,42,30,44,58,47,46,57,91,35,35,70,43,72,67,42,75,54,76,64,46,86,59,78,38,77,12,71,47,75,55,36,22,35,56,52,80,78,57,87,86,55,82,66,64,61,79,47,50,29,63,62,15,43,24,31,30,40,22,32,30,58,82,64,51,92,87,49,59,27,28,28,38,37,39,34,52,28,45,78,47,39,41,66,44,25,81,53,54,30,38,55,53,41,6,52,77,36,62,25,29,24,32,26,33,34,46,46,24,32,55,68,6,22,49,41,70,81,32,71,65,29,39,39,37,31,22,57,41,30,46,52,42,46,38,51,41,40,56,70,35,31,51,54,72,36,27,28,44,84,30,22,18,39,28,20,33,39,37,8,0,25,49,41,39,48,54,44,46,28,53,88,46,67,74,53,47,47,31,38,34,18,35,45,23,42,52,47,54,72,40,39,42,39,70,67,55,38,51,53,48,53,52,52,38,24,66,70,67,71,29,56,73,90,42,59,57,57,22,47,55,43,54,45,69,45,57,67,70,58,50,54,58,54,52,43,64,72,76,67,37,51,87,79,42,72,42,73,77,48,76,56,29,62,49,53,43,32,67,76,25,47,36,57,70,62,65,45,49,73,40,67,82,30,63,32,28,48,42,36,14,60,26,26,38,36,42,32,38,39,66,22,43,9,51,55,44,69,62,64,62,49,70,68,53,30,60,74,66,69,51,46,66,64,72,34,41,59,60,66,49,46,41,58,21,31,44,41,54,47,28,37,71,64,49,75,52,41,61,66,59,40,51,52,52,39,59,72,36,41,56,90,62,54,58,42,53,19,27,43,27,43,22,46,44,51,17,42,75,71,28,50,61,40,41,53,52,48,50,49,63,41,41,41,95,57,78,27,46,32,36,35,39,34,33,39,39,62,46,95,44,50,58,40,75,72,79,35,74,67,38,83,51,64,72,60,5,37,51,64,37,66,54,57,44,46,32,46,59,69,74,38,50,76,65,58,56,55,86,72,50,69,66,53,50,51,50,22,52,45,50,32,26,26,56,35,30,24,44,65,69,63,52,41,38,54,55,92,58,40,78,75,62,58,65,29,36,88,79,42,31,29,28,34,33,43,39,97,59,62,34,39,37,58,53,78,62,52,68,60,49,50,42,57,70,67,72,39,79,76,71,68,70,69,81,78,52,66,41,59,71,78,78,76,136,85,80,78,77,78,77,77,76,76,75,75,75,75,73,72,72,71,72,77,63,82,38,54,35,65,36,89,45,29,34,36,35,35,36,80,44,66,40,80,88,76,67,46,44,30,35,37,34,20,30,39,69,44,29,44,57,46,46,56,92,36,35,71,43,72,66,42,76,52,77,65,47,84,58,77,38,78,11,72,47,75,54,36,22,36,58,51,81,78,57,86,85,55,83,65,66,60,80,46,52,29,63,63,13,43,24,30,32,41,22,32,32,58,82,64,50,92,88,50,60,27,32,29,38,38,41,32,50,29,45,77,46,37,41,65,42,24,79,53,55,30,40,54,53,40,5,51,76,35,62,25,30,24,34,26,32,32,46,46,23,31,56,69,6,23,47,42,70,82,32,69,65,28,39,40,36,31,22,58,41,32,46,52,41,44,38,52,41,40,57,70,36,31,52,52,72,34,27,27,46,84,30,20,17,38,29,20,35,37,37,9,0,24,48,42,38,48,55,46,47,28,53,88,46,68,73,54,46,48,32,39,34,19,35,44,22,42,52,48,56,73,40,38,43,40,70,66,56,39,51,54,49,53,50,52,37,24,65,72,69,71,27,56,73,89,42,59,57,57,21,47,54,44,54,44,69,46,57,65,69,57,50,54,59,55,52,43,63,73,76,66,37,52,87,78,42,74,43,72,76,48,74,55,28,63,48,53,43,32,67,75,25,46,35,58,68,62,64,45,48,72,40,66,82,30,65,32,28,46,42,36,15,58,25,27,39,35,42,32,38,40,65,22,42,8,51,56,44,72,60,65,63,51,69,69,52,29,60,74,68,67,51,47,65,65,71,34,40,59,61,65,47,48,41,57,22,32,42,40,53,48,28,37,69,64,50,76,51,40,62,68,60,41,50,51,53,41,58,71,38,41,57,90,64,53,58,43,53,19,26,45,28,42,24,47,45,51,17,42,74,72,28,52,59,40,42,54,51,49,51,49,63,41,40,41,96,58,77,27,49,32,36,36,39,33,33,38,39,62,45,94,45,49,60,39,76,73,82,36,75,68,38,84,50,64,73,60,5,37,49,65,36,66,55,58,44,47,34,46,58,68,74,38,50,76,63,58,55,55,85,71,49,69,68,53,52,52,50,22,51,46,50,33,28,24,56,37,31,24,44,66,68,60,52,42,37,53,55,94,55,41,78,75,61,59,63,30,37,88,78,42,32,28,29,35,36,43,40,98,57,62,36,39,38,56,54,77,62,52,69,61,48,50,41,58,71,67,72,40,77,76,72,69,70,69,82,81,54,66,40,58,70,82,77,75